Protein 7P18 (pdb70)

Structure (mmCIF, N/CA/C/O backbone):
data_7P18
#
_entry.id   7P18
#
_cell.length_a   130.369
_cell.length_b   130.369
_cell.length_c   139.742
_cell.angle_alpha   90.00
_cell.angle_beta   90.00
_cell.angle_gamma   120.00
#
_symmetry.space_group_name_H-M   'P 31 2 1'
#
loop_
_entity.id
_entity.type
_entity.pdbx_description
1 polymer '3-oxosteroid 1-dehydrogenase'
2 non-polymer 'FLAVIN-ADENINE DINUCLEOTIDE'
3 non-polymer ANDROSTA-1,4-DIENE-3,17-DIONE
4 non-polymer DI(HYDROXYETHYL)ETHER
5 non-polymer GLYCEROL
6 non-polymer 'SODIUM ION'
7 water water
#
loop_
_atom_site.group_PDB
_atom_site.id
_atom_site.type_symbol
_atom_site.label_atom_id
_atom_site.label_alt_id
_atom_site.label_comp_id
_atom_site.label_asym_id
_atom_site.label_entity_id
_atom_site.label_seq_id
_atom_site.pdbx_PDB_ins_code
_atom_site.Cartn_x
_atom_site.Cartn_y
_atom_site.Cartn_z
_atom_site.occupancy
_atom_site.B_iso_or_equiv
_atom_site.auth_seq_id
_atom_site.auth_comp_id
_atom_site.auth_asym_id
_atom_site.auth_atom_id
_atom_site.pdbx_PDB_model_num
ATOM 1 N N . GLU A 1 4 ? 31.444 15.223 44.933 1.00 99.36 4 GLU A N 1
ATOM 2 C CA . GLU A 1 4 ? 32.143 14.935 46.222 1.00 99.10 4 GLU A CA 1
ATOM 3 C C . GLU A 1 4 ? 33.648 14.831 45.977 1.00 92.82 4 GLU A C 1
ATOM 4 O O . GLU A 1 4 ? 34.382 15.701 46.460 1.00 100.98 4 GLU A O 1
ATOM 10 N N . THR A 1 5 ? 34.071 13.818 45.218 1.00 86.06 5 THR A N 1
ATOM 11 C CA . THR A 1 5 ? 35.473 13.309 45.163 1.00 85.03 5 THR A CA 1
ATOM 12 C C . THR A 1 5 ? 36.360 14.314 44.404 1.00 71.25 5 THR A C 1
ATOM 13 O O . THR A 1 5 ? 37.607 14.197 44.429 1.00 76.49 5 THR A O 1
ATOM 17 N N . ASN A 1 6 ? 35.714 15.274 43.746 1.00 60.93 6 ASN A N 1
ATOM 18 C CA . ASN A 1 6 ? 36.336 16.403 43.008 1.00 50.45 6 ASN A CA 1
ATOM 19 C C . ASN A 1 6 ? 35.966 17.736 43.669 1.00 42.39 6 ASN A C 1
ATOM 20 O O . ASN A 1 6 ? 36.012 18.757 43.007 1.00 39.86 6 ASN A O 1
ATOM 25 N N . THR A 1 7 ? 35.585 17.683 44.941 1.00 42.58 7 THR A N 1
ATOM 26 C CA . THR A 1 7 ? 35.226 18.864 45.761 1.00 40.08 7 THR A CA 1
ATOM 27 C C . THR A 1 7 ? 36.172 18.973 46.946 1.00 37.44 7 THR A C 1
ATOM 28 O O . THR A 1 7 ? 36.342 17.971 47.683 1.00 35.89 7 THR A O 1
ATOM 32 N N . TYR A 1 8 ? 36.761 20.160 47.104 1.00 36.78 8 TYR A N 1
ATOM 33 C CA . TYR A 1 8 ? 37.629 20.518 48.250 1.00 35.52 8 T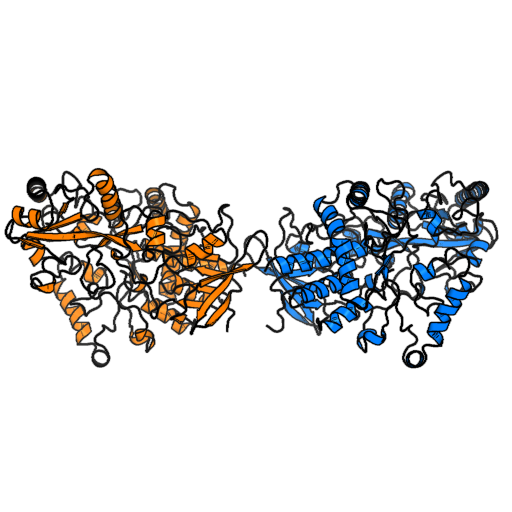YR A CA 1
ATOM 34 C C . TYR A 1 8 ? 37.182 21.885 48.768 1.00 29.83 8 TYR A C 1
ATOM 35 O O . TYR A 1 8 ? 36.513 22.629 48.033 1.00 35.52 8 TYR A O 1
ATOM 44 N N . ASP A 1 9 ? 37.580 22.227 49.990 1.00 32.54 9 ASP A N 1
ATOM 45 C CA . ASP A 1 9 ? 37.397 23.611 50.509 1.00 31.06 9 ASP A CA 1
ATOM 46 C C . ASP A 1 9 ? 38.241 24.556 49.646 1.00 31.12 9 ASP A C 1
ATOM 47 O O . ASP A 1 9 ? 37.702 25.570 49.126 1.00 30.07 9 ASP A O 1
ATOM 52 N N . VAL A 1 10 ? 39.498 24.178 49.433 1.00 28.88 10 VAL A N 1
ATOM 53 C CA . VAL A 1 10 ? 40.505 25.063 48.774 1.00 30.85 10 VAL A CA 1
ATOM 54 C C . VAL A 1 10 ? 41.200 24.285 47.640 1.00 25.65 10 VAL A C 1
ATOM 55 O O . VAL A 1 10 ? 41.726 23.188 47.901 1.00 30.73 10 VAL A O 1
ATOM 59 N N . ILE A 1 11 ? 41.210 24.855 46.439 1.00 25.23 11 ILE A N 1
ATOM 60 C CA . ILE A 1 11 ? 42.090 24.350 45.365 1.00 29.04 11 ILE A CA 1
ATOM 61 C C . ILE A 1 11 ? 43.185 25.389 45.097 1.00 26.08 11 ILE A C 1
ATOM 62 O O . ILE A 1 11 ? 42.864 26.540 44.791 1.00 27.74 11 ILE A O 1
ATOM 67 N N . VAL A 1 12 ? 44.441 24.955 45.192 1.00 25.30 12 VAL A N 1
ATOM 68 C CA . VAL A 1 12 ? 45.646 25.802 44.944 1.00 26.45 12 VAL A CA 1
ATOM 69 C C . VAL A 1 12 ? 46.190 25.444 43.568 1.00 26.06 12 VAL A C 1
ATOM 70 O O . VAL A 1 12 ? 46.508 24.264 43.353 1.00 27.66 12 VAL A O 1
ATOM 74 N N . VAL A 1 13 ? 46.269 26.416 42.684 1.00 25.96 13 VAL A N 1
ATOM 75 C CA . VAL A 1 13 ? 46.852 26.247 41.321 1.00 26.62 13 VAL A CA 1
ATOM 76 C C . VAL A 1 13 ? 48.322 26.651 41.333 1.00 25.69 13 VAL A C 1
ATOM 77 O O . VAL A 1 13 ? 48.631 27.839 41.561 1.00 24.42 13 VAL A O 1
ATOM 81 N N . GLY A 1 14 ? 49.194 25.670 41.063 1.00 25.55 14 GLY A N 1
ATOM 82 C CA . GLY A 1 14 ? 50.647 25.841 41.026 1.00 25.29 14 GLY A CA 1
ATOM 83 C C . GLY A 1 14 ? 51.267 25.152 42.216 1.00 23.88 14 GLY A C 1
ATOM 84 O O . GLY A 1 14 ? 50.588 25.003 43.214 1.00 26.38 14 GLY A O 1
ATOM 85 N N . SER A 1 15 ? 52.529 24.734 42.133 1.00 22.69 15 SER A N 1
ATOM 86 C CA . SER A 1 15 ? 53.283 24.173 43.275 1.00 22.31 15 SER A CA 1
ATOM 87 C C . SER A 1 15 ? 54.591 24.927 43.480 1.00 23.22 15 SER A C 1
ATOM 88 O O . SER A 1 15 ? 55.535 24.303 43.942 1.00 22.82 15 SER A O 1
ATOM 91 N N . GLY A 1 16 ? 54.619 26.258 43.288 1.00 21.48 16 GLY A N 1
ATOM 92 C CA . GLY A 1 16 ? 55.733 27.053 43.821 1.00 21.63 16 GLY A CA 1
ATOM 93 C C . GLY A 1 16 ? 55.656 27.126 45.339 1.00 20.75 16 GLY A C 1
ATOM 94 O O . GLY A 1 16 ? 54.750 26.541 45.920 1.00 23.22 16 GLY A O 1
ATOM 95 N N . ALA A 1 17 ? 56.570 27.830 45.963 1.00 21.37 17 ALA A N 1
ATOM 96 C CA . ALA A 1 17 ? 56.663 27.902 47.438 1.00 23.09 17 ALA A CA 1
ATOM 97 C C . ALA A 1 17 ? 55.394 28.581 47.986 1.00 22.81 17 ALA A C 1
ATOM 98 O O . ALA A 1 17 ? 54.837 28.102 49.008 1.00 22.29 17 ALA A O 1
ATOM 100 N N . GLY A 1 18 ? 54.962 29.678 47.376 1.00 23.04 18 GLY A N 1
ATOM 101 C CA . GLY A 1 18 ? 53.750 30.409 47.829 1.00 22.31 18 GLY A CA 1
ATOM 102 C C . GLY A 1 18 ? 52.549 29.472 47.862 1.00 23.34 18 GLY A C 1
ATOM 103 O O . GLY A 1 18 ? 51.825 29.396 48.886 1.00 21.63 18 GLY A O 1
ATOM 104 N N . ALA A 1 19 ? 52.356 28.716 46.784 1.00 21.44 19 ALA A N 1
ATOM 105 C CA . ALA A 1 19 ? 51.224 27.773 46.636 1.00 22.82 19 ALA A CA 1
ATOM 106 C C . ALA A 1 19 ? 51.295 26.685 47.703 1.00 23.37 19 ALA A C 1
ATOM 107 O O . ALA A 1 19 ? 50.255 26.429 48.329 1.00 25.07 19 ALA A O 1
ATOM 109 N N . MET A 1 20 ? 52.452 26.058 47.907 1.00 22.95 20 MET A N 1
ATOM 110 C CA . MET A 1 20 ? 52.568 24.931 48.846 1.00 25.08 20 MET A CA 1
ATOM 111 C C . MET A 1 20 ? 52.421 25.435 50.294 1.00 26.42 20 MET A C 1
ATOM 112 O O . MET A 1 20 ? 51.776 24.725 51.125 1.00 25.16 20 MET A O 1
ATOM 117 N N . LEU A 1 21 ? 52.978 26.619 50.606 1.00 25.91 21 LEU A N 1
ATOM 118 C CA . LEU A 1 21 ? 52.825 27.262 51.945 1.00 23.03 21 LEU A CA 1
ATOM 119 C C . LEU A 1 21 ? 51.337 27.513 52.208 1.00 23.36 21 LEU A C 1
ATOM 120 O O . LEU A 1 21 ? 50.852 27.120 53.293 1.00 23.82 21 LEU A O 1
ATOM 125 N N . ALA A 1 22 ? 50.626 28.119 51.260 1.00 23.45 22 ALA A N 1
ATOM 126 C CA . ALA A 1 22 ? 49.188 28.418 51.398 1.00 24.31 22 ALA A CA 1
ATOM 127 C C . ALA A 1 22 ? 48.446 27.102 51.663 1.00 28.25 22 ALA A C 1
ATOM 128 O O . ALA A 1 22 ? 47.552 27.080 52.541 1.00 25.93 22 ALA A O 1
ATOM 130 N N . ALA A 1 23 ? 48.805 26.040 50.945 1.00 27.35 23 ALA A N 1
ATOM 131 C CA . ALA A 1 23 ? 48.175 24.706 51.071 1.00 27.94 23 ALA A CA 1
ATOM 132 C C . ALA A 1 23 ? 48.378 24.161 52.493 1.00 26.71 23 ALA A C 1
ATOM 133 O O . ALA A 1 23 ? 47.377 23.689 53.115 1.00 29.52 23 ALA A O 1
ATOM 135 N N . ALA A 1 24 ? 49.584 24.205 53.015 1.00 24.72 24 ALA A N 1
ATOM 136 C CA . ALA A 1 24 ? 49.903 23.671 54.354 1.00 28.53 24 ALA A CA 1
ATOM 137 C C . ALA A 1 24 ? 49.136 24.491 55.399 1.00 31.21 24 ALA A C 1
ATOM 138 O O . ALA A 1 24 ? 48.577 23.904 56.369 1.00 28.51 24 ALA A O 1
ATOM 140 N N . ARG A 1 25 ? 49.102 25.803 55.213 1.00 28.05 25 ARG A N 1
ATOM 141 C CA . ARG A 1 25 ? 48.480 26.715 56.201 1.00 27.82 25 ARG A CA 1
ATOM 142 C C . ARG A 1 25 ? 46.970 26.478 56.192 1.00 28.32 25 ARG A C 1
ATOM 143 O O . ARG A 1 25 ? 46.390 26.412 57.288 1.00 28.22 25 ARG A O 1
ATOM 151 N N . ALA A 1 26 ? 46.352 26.402 55.017 1.00 27.26 26 ALA A N 1
ATOM 152 C CA . ALA A 1 26 ? 44.892 26.191 54.874 1.00 26.48 26 ALA A CA 1
ATOM 153 C C . ALA A 1 26 ? 44.544 24.858 55.550 1.00 34.00 26 ALA A C 1
ATOM 154 O O . ALA A 1 26 ? 43.587 24.809 56.347 1.00 29.40 26 ALA A O 1
ATOM 156 N N . HIS A 1 27 ? 45.348 23.825 55.305 1.00 29.39 27 HIS A N 1
ATOM 157 C CA . HIS A 1 27 ? 45.170 22.513 55.955 1.00 31.16 27 HIS A CA 1
ATOM 158 C C . HIS A 1 27 ? 45.214 22.685 57.477 1.00 33.02 27 HIS A C 1
ATOM 159 O O . HIS A 1 27 ? 44.273 22.193 58.159 1.00 36.73 27 HIS A O 1
ATOM 166 N N . ASP A 1 28 ? 46.228 23.374 58.001 1.00 30.02 28 ASP A N 1
ATOM 167 C CA . ASP A 1 28 ? 46.440 23.493 59.471 1.00 30.86 28 ASP A CA 1
ATOM 168 C C . ASP A 1 28 ? 45.294 24.268 60.102 1.00 32.84 28 ASP A C 1
ATOM 169 O O . ASP A 1 28 ? 45.118 24.083 61.301 1.00 35.00 28 ASP A O 1
ATOM 174 N N . LEU A 1 29 ? 44.522 25.036 59.317 1.00 30.76 29 LEU A N 1
ATOM 175 C CA . LEU A 1 29 ? 43.346 25.811 59.793 1.00 31.91 29 LEU A CA 1
ATOM 176 C C . LEU A 1 29 ? 42.051 25.013 59.592 1.00 34.48 29 LEU A C 1
ATOM 177 O O . LEU A 1 29 ? 40.990 25.580 59.840 1.00 35.14 29 LEU A O 1
ATOM 182 N N . GLY A 1 30 ? 42.142 23.753 59.156 1.00 35.53 30 GLY A N 1
ATOM 183 C CA . GLY A 1 30 ? 41.019 22.794 59.147 1.00 38.60 30 GLY A CA 1
ATOM 184 C C . GLY A 1 30 ? 40.330 22.708 57.798 1.00 42.96 30 GLY A C 1
ATOM 185 O O . GLY A 1 30 ? 39.231 22.153 57.756 1.00 36.68 30 GLY A O 1
ATOM 186 N N . LEU A 1 31 ? 40.929 23.240 56.722 1.00 35.33 31 LEU A N 1
ATOM 187 C CA . LEU A 1 31 ? 40.324 23.188 55.371 1.00 36.88 31 LEU A CA 1
ATOM 188 C C . LEU A 1 31 ? 40.904 21.998 54.608 1.00 35.05 31 LEU A C 1
ATOM 189 O O . LEU A 1 31 ? 42.135 21.740 54.732 1.00 31.73 31 LEU A O 1
ATOM 194 N N . SER A 1 32 ? 40.060 21.372 53.786 1.00 31.94 32 SER A N 1
ATOM 195 C CA . SER A 1 32 ? 40.455 20.344 52.794 1.00 33.89 32 SER A CA 1
ATOM 196 C C . SER A 1 32 ? 41.098 21.065 51.598 1.00 30.83 32 SER A C 1
ATOM 197 O O . SER A 1 32 ? 40.509 22.041 51.080 1.00 34.71 32 SER A O 1
ATOM 200 N N . VAL A 1 33 ? 42.276 20.596 51.202 1.00 29.06 33 VAL A N 1
ATOM 201 C CA . VAL A 1 33 ? 43.109 21.249 50.154 1.00 31.50 33 VAL A CA 1
ATOM 202 C C . VAL A 1 33 ? 43.449 20.247 49.046 1.00 29.35 33 VAL A C 1
ATOM 203 O O . VAL A 1 33 ? 43.805 19.102 49.374 1.00 28.42 33 VAL A O 1
ATOM 207 N N . LEU A 1 34 ? 43.396 20.713 47.798 1.00 29.24 34 LEU A N 1
ATOM 208 C CA . LEU A 1 34 ? 44.079 20.062 46.649 1.00 33.74 34 LEU A CA 1
ATOM 209 C C . LEU A 1 34 ? 45.057 21.053 46.010 1.00 29.68 34 LEU A C 1
ATOM 210 O O . LEU A 1 34 ? 44.663 22.219 45.780 1.00 29.49 34 LEU A O 1
ATOM 215 N N . VAL A 1 35 ? 46.262 20.583 45.690 1.00 27.18 35 VAL A N 1
ATOM 216 C CA . VAL A 1 35 ? 47.238 21.340 44.847 1.00 26.24 35 VAL A CA 1
ATOM 217 C C . VAL A 1 35 ? 47.288 20.708 43.449 1.00 26.82 35 VAL A C 1
ATOM 218 O O . VAL A 1 35 ? 47.445 19.481 43.384 1.00 30.47 35 VAL A O 1
ATOM 222 N N . VAL A 1 36 ? 47.147 21.503 42.396 1.00 23.29 36 VAL A N 1
ATOM 223 C CA . VAL A 1 36 ? 47.332 21.038 40.985 1.00 27.67 36 VAL A CA 1
ATOM 224 C C . VAL A 1 36 ? 48.572 21.720 40.375 1.00 28.80 36 VAL A C 1
ATOM 225 O O . VAL A 1 36 ? 48.673 22.975 40.480 1.00 28.34 36 VAL A O 1
ATOM 229 N N . GLU A 1 37 ? 49.444 20.923 39.740 1.00 26.37 37 GLU A N 1
ATOM 230 C CA . GLU A 1 37 ? 50.716 21.353 39.095 1.00 26.11 37 GLU A CA 1
ATOM 231 C C . GLU A 1 37 ? 50.691 20.946 37.606 1.00 26.79 37 GLU A C 1
ATOM 232 O O . GLU A 1 37 ? 50.395 19.758 37.327 1.00 24.87 37 GLU A O 1
ATOM 238 N N . LYS A 1 38 ? 50.933 21.911 36.717 1.00 25.77 38 LYS A N 1
ATOM 239 C CA . LYS A 1 38 ? 50.943 21.773 35.236 1.00 27.02 38 LYS A CA 1
ATOM 240 C C . LYS A 1 38 ? 52.000 20.736 34.842 1.00 29.42 38 LYS A C 1
ATOM 241 O O . LYS A 1 38 ? 51.667 19.881 34.016 1.00 25.27 38 LYS A O 1
ATOM 247 N N . SER A 1 39 ? 53.185 20.782 35.453 1.00 26.24 39 SER A N 1
ATOM 248 C CA . SER A 1 39 ? 54.394 20.095 34.937 1.00 27.74 39 SER A CA 1
ATOM 249 C C . SER A 1 39 ? 54.541 18.747 35.634 1.00 26.17 39 SER A C 1
ATOM 250 O O . SER A 1 39 ? 53.725 18.407 36.509 1.00 28.51 39 SER A O 1
ATOM 253 N N . ASP A 1 40 ? 55.594 18.027 35.264 1.00 28.12 40 ASP A N 1
ATOM 254 C CA . ASP A 1 40 ? 55.956 16.685 35.787 1.00 29.37 40 ASP A CA 1
ATOM 255 C C . ASP A 1 40 ? 56.711 16.838 37.103 1.00 27.70 40 ASP A C 1
ATOM 256 O O . ASP A 1 40 ? 56.997 15.808 37.714 1.00 30.46 40 ASP A O 1
ATOM 261 N N . LYS A 1 41 ? 57.020 18.077 37.536 1.00 28.42 41 LYS A N 1
ATOM 262 C CA . LYS A 1 41 ? 57.816 18.319 38.774 1.00 25.55 41 LYS A CA 1
ATOM 263 C C . LYS A 1 41 ? 57.077 19.343 39.660 1.00 23.57 41 LYS A C 1
ATOM 264 O O . LYS A 1 41 ? 56.391 20.193 39.097 1.00 23.64 41 LYS A O 1
ATOM 270 N N . TYR A 1 42 ? 57.231 19.263 40.983 1.00 25.58 42 TYR A N 1
ATOM 271 C CA . TYR A 1 42 ? 56.729 20.302 41.931 1.00 25.70 42 TYR A CA 1
ATOM 272 C C . TYR A 1 42 ? 57.859 21.303 42.220 1.00 25.27 42 TYR A C 1
ATOM 273 O O . TYR A 1 42 ? 59.054 20.935 42.116 1.00 25.38 42 TYR A O 1
ATOM 282 N N . GLY A 1 43 ? 57.491 22.541 42.565 1.00 24.60 43 GLY A N 1
ATOM 283 C CA . GLY A 1 43 ? 58.452 23.536 43.081 1.00 25.02 43 GLY A CA 1
ATOM 284 C C . GLY A 1 43 ? 58.642 24.721 42.171 1.00 25.18 43 GLY A C 1
ATOM 285 O O . GLY A 1 43 ? 58.913 25.801 42.708 1.00 25.62 43 GLY A O 1
ATOM 286 N N . GLY A 1 44 ? 58.480 24.569 40.849 1.00 24.96 44 GLY A N 1
ATOM 287 C CA . GLY A 1 44 ? 58.560 25.699 39.896 1.00 24.58 44 GLY A CA 1
ATOM 288 C C . GLY A 1 44 ? 59.854 26.489 40.011 1.00 23.59 44 GLY A C 1
ATOM 289 O O . GLY A 1 44 ? 60.881 25.904 40.406 1.00 24.74 44 GLY A O 1
ATOM 290 N N . THR A 1 45 ? 59.824 27.787 39.700 1.00 22.39 45 THR A N 1
ATOM 291 C CA . THR A 1 45 ? 61.030 28.665 39.794 1.00 23.50 45 THR A CA 1
ATOM 292 C C . THR A 1 45 ? 61.517 28.658 41.239 1.00 23.86 45 THR A C 1
ATOM 293 O O . THR A 1 45 ? 62.727 28.764 41.468 1.00 21.90 45 THR A O 1
ATOM 297 N N . SER A 1 46 ? 60.586 28.523 42.190 1.00 23.80 46 SER A N 1
ATOM 298 C CA . SER A 1 46 ? 60.913 28.570 43.631 1.00 22.23 46 SER A CA 1
ATOM 299 C C . SER A 1 46 ? 62.020 27.535 43.899 1.00 21.89 46 SER A C 1
ATOM 300 O O . SER A 1 46 ? 63.011 27.840 44.599 1.00 23.78 46 SER A O 1
ATOM 303 N N . ALA A 1 47 ? 61.866 26.344 43.330 1.00 22.01 47 ALA A N 1
ATOM 304 C CA . ALA A 1 47 ? 62.770 25.196 43.571 1.00 23.74 47 ALA A CA 1
ATOM 305 C C . ALA A 1 47 ? 64.190 25.482 43.067 1.00 25.69 47 ALA A C 1
ATOM 306 O O . ALA A 1 47 ? 65.134 24.927 43.661 1.00 27.80 47 ALA A O 1
ATOM 308 N N . VAL A 1 48 ? 64.346 26.288 42.010 1.00 24.80 48 VAL A N 1
ATOM 309 C CA . VAL A 1 48 ? 65.667 26.567 41.381 1.00 24.41 48 VAL A CA 1
ATOM 310 C C . VAL A 1 48 ? 66.219 27.909 41.868 1.00 24.93 48 VAL A C 1
ATOM 311 O O . VAL A 1 48 ? 67.214 28.377 41.321 1.00 24.53 48 VAL A O 1
ATOM 315 N N . SER A 1 49 ? 65.611 28.492 42.908 1.00 24.59 49 SER A N 1
ATOM 316 C CA . SER A 1 49 ? 65.928 29.839 43.411 1.00 22.49 49 SER A CA 1
ATOM 317 C C . SER A 1 49 ? 66.936 29.750 44.545 1.00 22.33 49 SER A C 1
ATOM 318 O O . SER A 1 49 ? 67.309 28.630 44.915 1.00 23.95 49 SER A O 1
ATOM 321 N N . GLY A 1 50 ? 67.295 30.891 45.120 1.00 21.46 50 GLY A N 1
ATOM 322 C CA . GLY A 1 50 ? 68.095 30.958 46.354 1.00 20.90 50 GLY A CA 1
ATOM 323 C C . GLY A 1 50 ? 67.314 30.611 47.592 1.00 21.98 50 GLY A C 1
ATOM 324 O O . GLY A 1 50 ? 67.946 30.426 48.651 1.00 23.83 50 GLY A O 1
ATOM 325 N N . GLY A 1 51 ? 65.983 30.561 47.498 1.00 22.55 51 GLY A N 1
ATOM 326 C CA . GLY A 1 51 ? 65.108 30.211 48.614 1.00 21.79 51 GLY A CA 1
ATOM 327 C C . GLY A 1 51 ? 65.082 31.303 49.673 1.00 20.26 51 GLY A C 1
ATOM 328 O O . GLY A 1 51 ? 64.511 31.051 50.743 1.00 23.79 51 GLY A O 1
ATOM 329 N N . ALA A 1 52 ? 65.640 32.480 49.397 1.00 22.11 52 ALA A N 1
ATOM 330 C CA . ALA A 1 52 ? 65.701 33.588 50.364 1.00 21.25 52 ALA A CA 1
ATOM 331 C C . ALA A 1 52 ? 64.336 34.258 50.464 1.00 22.02 52 ALA A C 1
ATOM 332 O O . ALA A 1 52 ? 63.647 34.367 49.432 1.00 21.58 52 ALA A O 1
ATOM 334 N N . VAL A 1 53 ? 63.980 34.713 51.667 1.00 21.09 53 VAL A N 1
ATOM 335 C CA . VAL A 1 53 ? 62.745 35.516 51.931 1.00 22.00 53 VAL A CA 1
ATOM 336 C C . VAL A 1 53 ? 63.150 36.765 52.710 1.00 20.61 53 VAL A C 1
ATOM 337 O O . VAL A 1 53 ? 64.021 36.692 53.599 1.00 22.12 53 VAL A O 1
ATOM 341 N N . TRP A 1 54 ? 62.575 37.914 52.332 1.00 20.25 54 TRP A N 1
ATOM 342 C CA . TRP A 1 54 ? 62.942 39.219 52.912 1.00 19.92 54 TRP A CA 1
ATOM 343 C C . TRP A 1 54 ? 61.917 39.554 54.002 1.00 19.79 54 TRP A C 1
ATOM 344 O O . TRP A 1 54 ? 60.779 39.893 53.677 1.00 20.22 54 TRP A O 1
ATOM 355 N N . ILE A 1 55 ? 62.324 39.377 55.254 1.00 20.15 55 ILE A N 1
ATOM 356 C CA . ILE A 1 55 ? 61.404 39.390 56.423 1.00 21.40 55 ILE A CA 1
ATOM 357 C C . ILE A 1 55 ? 61.888 40.478 57.369 1.00 21.84 55 ILE A C 1
ATOM 358 O O . ILE A 1 55 ? 62.667 40.244 58.295 1.00 21.33 55 ILE A O 1
ATOM 363 N N . PRO A 1 56 ? 61.379 41.708 57.216 1.00 22.08 56 PRO A N 1
ATOM 364 C CA . PRO A 1 56 ? 61.773 42.766 58.139 1.00 20.88 56 PRO A CA 1
ATOM 365 C C . PRO A 1 56 ? 61.305 42.353 59.547 1.00 21.40 56 PRO A C 1
ATOM 366 O O . PRO A 1 56 ? 60.256 41.781 59.683 1.00 19.95 56 PRO A O 1
ATOM 370 N N . ASN A 1 57 ? 62.113 42.722 60.534 1.00 24.75 57 ASN A N 1
ATOM 371 C CA . ASN A 1 57 ? 61.761 42.645 61.972 1.00 24.65 57 ASN A CA 1
ATOM 372 C C . ASN A 1 57 ? 61.502 41.187 62.345 1.00 23.25 57 ASN A C 1
ATOM 373 O O . ASN A 1 57 ? 60.632 40.920 63.248 1.00 23.22 57 ASN A O 1
ATOM 378 N N . ASN A 1 58 ? 62.173 40.235 61.686 1.00 23.30 58 ASN A N 1
ATOM 379 C CA . ASN A 1 58 ? 62.016 38.808 62.088 1.00 21.89 58 ASN A CA 1
ATOM 380 C C . ASN A 1 58 ? 62.656 38.652 63.485 1.00 22.54 58 ASN A C 1
ATOM 381 O O . ASN A 1 58 ? 63.599 39.432 63.844 1.00 19.99 58 ASN A O 1
ATOM 386 N N A SER A 1 59 ? 62.204 37.610 64.201 0.59 25.08 59 SER A N 1
ATOM 387 N N B SER A 1 59 ? 62.238 37.678 64.285 0.41 24.09 59 SER A N 1
ATOM 388 C CA A SER A 1 59 ? 62.524 37.314 65.623 0.59 27.85 59 SER A CA 1
ATOM 389 C CA B SER A 1 59 ? 62.698 37.647 65.700 0.41 25.18 59 SER A CA 1
ATOM 390 C C A SER A 1 59 ? 63.995 36.929 65.816 0.59 26.94 59 SER A C 1
ATOM 391 C C B SER A 1 59 ? 64.014 36.882 65.847 0.41 25.09 59 SER A C 1
ATOM 392 O O A SER A 1 59 ? 64.437 36.871 66.974 0.59 30.66 59 SER A O 1
ATOM 393 O O B SER A 1 59 ? 64.389 36.571 67.000 0.41 25.27 59 SER A O 1
ATOM 398 N N . GLN A 1 60 ? 64.724 36.595 64.746 1.00 23.34 60 GLN A N 1
ATOM 399 C CA . GLN A 1 60 ? 66.071 35.989 64.803 1.00 24.45 60 GLN A CA 1
ATOM 400 C C . GLN A 1 60 ? 67.138 37.029 64.507 1.00 21.21 60 GLN A C 1
ATOM 401 O O . GLN A 1 60 ? 68.338 36.695 64.493 1.00 22.08 60 GLN A O 1
ATOM 407 N N . MET A 1 61 ? 66.762 38.288 64.290 1.00 22.64 61 MET A N 1
ATOM 408 C CA . MET A 1 61 ? 67.750 39.314 63.923 1.00 21.36 61 MET A CA 1
ATOM 409 C C . MET A 1 61 ? 68.744 39.592 65.072 1.00 23.23 61 MET A C 1
ATOM 410 O O . MET A 1 61 ? 68.314 39.647 66.228 1.00 26.72 61 MET A O 1
ATOM 415 N N . GLN A 1 62 ? 69.997 39.827 64.747 1.00 21.75 62 GLN A N 1
ATOM 416 C CA . GLN A 1 62 ? 71.069 40.213 65.710 1.00 24.87 62 GLN A CA 1
ATOM 417 C C . GLN A 1 62 ? 71.136 41.730 65.892 1.00 25.22 62 GLN A C 1
ATOM 418 O O . GLN A 1 62 ? 71.802 42.171 66.830 1.00 25.78 62 GLN A O 1
ATOM 424 N N . ILE A 1 63 ? 70.456 42.507 65.043 1.00 23.40 63 ILE A N 1
ATOM 425 C CA . ILE A 1 63 ? 70.393 43.980 65.153 1.00 23.60 63 ILE A CA 1
ATOM 426 C C . ILE A 1 63 ? 68.935 44.400 65.340 1.00 22.75 63 ILE A C 1
ATOM 427 O O . ILE A 1 63 ? 67.998 43.613 65.067 1.00 22.10 63 ILE A O 1
ATOM 432 N N . LYS A 1 64 ? 68.720 45.636 65.757 1.00 23.15 64 LYS A N 1
ATOM 433 C CA . LYS A 1 64 ? 67.335 46.063 66.051 1.00 24.56 64 LYS A CA 1
ATOM 434 C C . LYS A 1 64 ? 66.659 46.528 64.756 1.00 25.44 64 LYS A C 1
ATOM 435 O O . LYS A 1 64 ? 67.295 47.153 63.899 1.00 26.08 64 LYS A O 1
ATOM 441 N N . ASP A 1 65 ? 65.373 46.236 64.676 1.00 22.67 65 ASP A N 1
ATOM 442 C CA . ASP A 1 65 ? 64.493 46.590 63.541 1.00 24.10 65 ASP A CA 1
ATOM 443 C C . ASP A 1 65 ? 63.112 46.907 64.111 1.00 25.76 65 ASP A C 1
ATOM 444 O O . ASP A 1 65 ? 62.883 46.742 65.343 1.00 23.18 65 ASP A O 1
ATOM 449 N N . SER A 1 66 ? 62.218 47.384 63.272 1.00 24.58 66 SER A N 1
ATOM 450 C CA . SER A 1 66 ? 60.863 47.761 63.709 1.00 26.46 66 SER A CA 1
ATOM 451 C C . SER A 1 66 ? 59.942 47.825 62.516 1.00 27.70 66 SER A C 1
ATOM 452 O O . SER A 1 66 ? 60.410 48.107 61.398 1.00 24.68 66 SER A O 1
ATOM 455 N N . PHE A 1 67 ? 58.674 47.619 62.809 1.00 27.37 67 PHE A N 1
ATOM 456 C CA . PHE A 1 67 ? 57.561 47.769 61.859 1.00 28.23 67 PHE A CA 1
ATOM 457 C C . PHE A 1 67 ? 57.657 49.149 61.195 1.00 25.23 67 PHE A C 1
ATOM 458 O O . PHE A 1 67 ? 57.553 49.255 59.945 1.00 23.41 67 PHE A O 1
ATOM 466 N N . ASP A 1 68 ? 57.815 50.206 61.976 1.00 24.80 68 ASP A N 1
ATOM 467 C CA . ASP A 1 68 ? 57.764 51.579 61.393 1.00 24.54 68 ASP A CA 1
ATOM 468 C C . ASP A 1 68 ? 58.976 51.839 60.475 1.00 24.48 68 ASP A C 1
ATOM 469 O O . ASP A 1 68 ? 58.804 52.498 59.430 1.00 22.15 68 ASP A O 1
ATOM 474 N N . GLU A 1 69 ? 60.170 51.368 60.824 1.00 23.39 69 GLU A N 1
ATOM 475 C CA . GLU A 1 69 ? 61.349 51.525 59.925 1.00 22.59 69 GLU A CA 1
ATOM 476 C C . GLU A 1 69 ? 61.098 50.774 58.594 1.00 19.78 69 GLU A C 1
ATOM 477 O O . GLU A 1 69 ? 61.421 51.344 57.515 1.00 20.48 69 GLU A O 1
ATOM 483 N N . ALA A 1 70 ? 60.578 49.546 58.662 1.00 21.22 70 ALA A N 1
ATOM 484 C CA . ALA A 1 70 ? 60.295 48.692 57.497 1.00 22.48 70 ALA A CA 1
ATOM 485 C C . ALA A 1 70 ? 59.223 49.359 56.630 1.00 22.83 70 ALA A C 1
ATOM 486 O O . ALA A 1 70 ? 59.322 49.293 55.378 1.00 20.63 70 ALA A O 1
ATOM 488 N N . LEU A 1 71 ? 58.240 49.998 57.243 1.00 21.12 71 LEU A N 1
ATOM 489 C CA . LEU A 1 71 ? 57.180 50.700 56.473 1.00 22.19 71 LEU A CA 1
ATOM 490 C C . LEU A 1 71 ? 57.795 51.922 55.789 1.00 20.71 71 LEU A C 1
ATOM 491 O O . LEU A 1 71 ? 57.474 52.169 54.614 1.00 24.16 71 LEU A O 1
ATOM 496 N N . THR A 1 72 ? 58.657 52.682 56.467 1.00 21.24 72 THR A N 1
ATOM 497 C CA . THR A 1 72 ? 59.358 53.833 55.869 1.00 20.26 72 THR A CA 1
ATOM 498 C C . THR A 1 72 ? 60.091 53.382 54.597 1.00 21.28 72 THR A C 1
ATOM 499 O O . THR A 1 72 ? 59.947 54.006 53.536 1.00 21.00 72 THR A O 1
ATOM 503 N N . TYR A 1 73 ? 60.867 52.324 54.722 1.00 20.45 73 TYR A N 1
ATOM 504 C CA . TYR A 1 73 ? 61.631 51.718 53.607 1.00 18.48 73 TYR A CA 1
ATOM 505 C C . TYR A 1 73 ? 60.687 51.296 52.470 1.00 18.84 73 TYR A C 1
ATOM 506 O O . TYR A 1 73 ? 60.978 51.678 51.330 1.00 19.60 73 TYR A O 1
ATOM 515 N N . LEU A 1 74 ? 59.630 50.536 52.745 1.00 19.15 74 LEU A N 1
ATOM 516 C CA . LEU A 1 74 ? 58.703 50.073 51.674 1.00 19.73 74 LEU A CA 1
ATOM 517 C C . LEU A 1 74 ? 57.959 51.254 51.037 1.00 21.21 74 LEU A C 1
ATOM 518 O O . LEU A 1 74 ? 57.752 51.239 49.820 1.00 22.00 74 LEU A O 1
ATOM 523 N N . LYS A 1 75 ? 57.553 52.273 51.801 1.00 20.31 75 LYS A N 1
ATOM 524 C CA . LYS A 1 75 ? 56.864 53.440 51.204 1.00 21.53 75 LYS A CA 1
ATOM 525 C C . LYS A 1 75 ? 57.859 54.168 50.300 1.00 21.69 75 LYS A C 1
ATOM 526 O O . LYS A 1 75 ? 57.500 54.552 49.198 1.00 22.98 75 LYS A O 1
ATOM 532 N N . ALA A 1 76 ? 59.091 54.323 50.725 1.00 19.39 76 ALA A N 1
ATOM 533 C CA . ALA A 1 76 ? 60.138 54.971 49.915 1.00 21.77 76 ALA A CA 1
ATOM 534 C C . ALA A 1 76 ? 60.374 54.142 48.651 1.00 21.86 76 ALA A C 1
ATOM 535 O O . ALA A 1 76 ? 60.495 54.738 47.574 1.00 24.14 76 ALA A O 1
ATOM 537 N N . ALA A 1 77 ? 60.400 52.816 48.751 1.00 23.95 77 ALA A N 1
ATOM 538 C CA . ALA A 1 77 ? 60.798 51.962 47.611 1.00 21.91 77 ALA A CA 1
ATOM 539 C C . ALA A 1 77 ? 59.640 51.850 46.622 1.00 21.04 77 ALA A C 1
ATOM 540 O O . ALA A 1 77 ? 59.916 51.764 45.404 1.00 21.78 77 ALA A O 1
ATOM 542 N N . THR A 1 78 ? 58.388 51.878 47.081 1.00 21.39 78 THR A N 1
ATOM 543 C CA . THR A 1 78 ? 57.212 51.564 46.221 1.00 21.67 78 THR A CA 1
ATOM 544 C C . THR A 1 78 ? 56.549 52.806 45.628 1.00 21.16 78 THR A C 1
ATOM 545 O O . THR A 1 78 ? 55.675 52.615 44.732 1.00 24.16 78 THR A O 1
ATOM 549 N N . GLN A 1 79 ? 56.859 53.979 46.149 1.00 22.76 79 GLN A N 1
ATOM 550 C CA . GLN A 1 79 ? 56.551 55.300 45.528 1.00 26.53 79 GLN A CA 1
ATOM 551 C C . GLN A 1 79 ? 55.046 55.403 45.218 1.00 24.55 79 GLN A C 1
ATOM 552 O O . GLN A 1 79 ? 54.700 55.897 44.143 1.00 23.38 79 GLN A O 1
ATOM 558 N N . GLY A 1 80 ? 54.187 54.947 46.117 1.00 24.08 80 GLY A N 1
ATOM 559 C CA . GLY A 1 80 ? 52.729 55.148 46.014 1.00 25.06 80 GLY A CA 1
ATOM 560 C C . GLY A 1 80 ? 52.070 54.246 44.988 1.00 25.75 80 GLY A C 1
ATOM 561 O O . GLY A 1 80 ? 50.859 54.438 44.741 1.00 24.38 80 GLY A O 1
ATOM 562 N N . LEU A 1 81 ? 52.791 53.277 44.405 1.00 23.21 81 LEU A N 1
ATOM 563 C CA . LEU A 1 81 ? 52.226 52.377 43.368 1.00 23.65 81 LEU A CA 1
ATOM 564 C C . LEU A 1 81 ? 51.392 51.281 44.009 1.00 22.05 81 LEU A C 1
ATOM 565 O O . LEU A 1 81 ? 50.643 50.563 43.291 1.00 22.97 81 LEU A O 1
ATOM 570 N N . VAL A 1 82 ? 51.558 51.070 45.318 1.00 22.03 82 VAL A N 1
ATOM 571 C CA . VAL A 1 82 ? 50.933 49.932 46.025 1.00 20.93 82 VAL A CA 1
ATOM 572 C C . VAL A 1 82 ? 50.071 50.489 47.169 1.00 19.64 82 VAL A C 1
ATOM 573 O O . VAL A 1 82 ? 50.574 51.335 47.947 1.00 20.60 82 VAL A O 1
ATOM 577 N N . ALA A 1 83 ? 48.872 49.967 47.329 1.00 22.13 83 ALA A N 1
ATOM 578 C CA . ALA A 1 83 ? 47.958 50.342 48.437 1.00 22.66 83 ALA A CA 1
ATOM 579 C C . ALA A 1 83 ? 48.706 50.194 49.767 1.00 23.42 83 ALA A C 1
ATOM 580 O O . ALA A 1 83 ? 49.298 49.144 50.037 1.00 20.38 83 ALA A O 1
ATOM 582 N N . GLU A 1 84 ? 48.680 51.218 50.609 1.00 23.48 84 GLU A N 1
ATOM 583 C CA . GLU A 1 84 ? 49.461 51.156 51.866 1.00 23.03 84 GLU A CA 1
ATOM 584 C C . GLU A 1 84 ? 49.028 49.955 52.710 1.00 21.97 84 GLU A C 1
ATOM 585 O O . GLU A 1 84 ? 49.886 49.363 53.400 1.00 21.01 84 GLU A O 1
ATOM 591 N N . ASP A 1 85 ? 47.749 49.585 52.713 1.00 22.51 85 ASP A N 1
ATOM 592 C CA . ASP A 1 85 ? 47.270 48.482 53.580 1.00 24.20 85 ASP A CA 1
ATOM 593 C C . ASP A 1 85 ? 47.931 47.162 53.161 1.00 22.57 85 ASP A C 1
ATOM 594 O O . ASP A 1 85 ? 48.057 46.273 54.012 1.00 23.07 85 ASP A O 1
ATOM 599 N N . ARG A 1 86 ? 48.326 47.008 51.905 1.00 21.65 86 ARG A N 1
ATOM 600 C CA . ARG A 1 86 ? 49.079 45.804 51.477 1.00 20.87 86 ARG A CA 1
ATOM 601 C C . ARG A 1 86 ? 50.492 45.834 52.068 1.00 20.19 86 ARG A C 1
ATOM 602 O O . ARG A 1 86 ? 50.996 44.779 52.398 1.00 21.88 86 ARG A O 1
ATOM 610 N N . LEU A 1 87 ? 51.151 46.982 52.103 1.00 20.22 87 LEU A N 1
ATOM 611 C CA . LEU A 1 87 ? 52.477 47.119 52.754 1.00 21.52 87 LEU A CA 1
ATOM 612 C C . LEU A 1 87 ? 52.353 46.804 54.251 1.00 22.26 87 LEU A C 1
ATOM 613 O O . LEU A 1 87 ? 53.216 46.050 54.775 1.00 20.78 87 LEU A O 1
ATOM 618 N N . LEU A 1 88 ? 51.331 47.355 54.921 1.00 21.51 88 LEU A N 1
ATOM 619 C CA . LEU A 1 88 ? 51.119 47.070 56.369 1.00 21.12 88 LEU A CA 1
ATOM 620 C C . LEU A 1 88 ? 50.923 45.571 56.554 1.00 22.09 88 LEU A C 1
ATOM 621 O O . LEU A 1 88 ? 51.506 44.992 57.468 1.00 21.61 88 LEU A O 1
ATOM 626 N N . ALA A 1 89 ? 50.098 44.966 55.707 1.00 22.23 89 ALA A N 1
ATOM 627 C CA . ALA A 1 89 ? 49.760 43.530 55.801 1.00 20.75 89 ALA A CA 1
ATOM 628 C C . ALA A 1 89 ? 51.023 42.676 55.609 1.00 21.37 89 ALA A C 1
ATOM 629 O O . ALA A 1 89 ? 51.210 41.660 56.332 1.00 20.41 89 ALA A O 1
ATOM 631 N N . TYR A 1 90 ? 51.883 43.057 54.665 1.00 22.08 90 TYR A N 1
ATOM 632 C CA . TYR A 1 90 ? 53.143 42.302 54.404 1.00 21.32 90 TYR A CA 1
ATOM 633 C C . TYR A 1 90 ? 54.007 42.316 55.673 1.00 23.48 90 TYR A C 1
ATOM 634 O O . TYR A 1 90 ? 54.533 41.282 56.105 1.00 20.84 90 TYR A O 1
ATOM 643 N N . LEU A 1 91 ? 54.180 43.482 56.273 1.00 20.85 91 LEU A N 1
ATOM 644 C CA . LEU A 1 91 ? 55.059 43.645 57.451 1.00 22.28 91 LEU A CA 1
ATOM 645 C C . LEU A 1 91 ? 54.451 42.954 58.669 1.00 22.16 91 LEU A C 1
ATOM 646 O O . LEU A 1 91 ? 55.218 42.360 59.460 1.00 23.57 91 LEU A O 1
ATOM 651 N N . GLU A 1 92 ? 53.128 42.980 58.800 1.00 21.84 92 GLU A N 1
ATOM 652 C CA . GLU A 1 92 ? 52.427 42.240 59.865 1.00 21.95 92 GLU A CA 1
ATOM 653 C C . GLU A 1 92 ? 52.680 40.739 59.730 1.00 22.92 92 GLU A C 1
ATOM 654 O O . GLU A 1 92 ? 53.043 40.109 60.725 1.00 23.10 92 GLU A O 1
ATOM 660 N N . SER A 1 93 ? 52.480 40.172 58.535 1.00 20.25 93 SER A N 1
ATOM 661 C CA . SER A 1 93 ? 52.347 38.709 58.348 1.00 22.52 93 SER A CA 1
ATOM 662 C C . SER A 1 93 ? 53.676 38.028 58.010 1.00 21.48 93 SER A C 1
ATOM 663 O O . SER A 1 93 ? 53.795 36.863 58.340 1.00 22.23 93 SER A O 1
ATOM 666 N N . ALA A 1 94 ? 54.630 38.715 57.407 1.00 21.72 94 ALA A N 1
ATOM 667 C CA . ALA A 1 94 ? 55.894 38.070 56.964 1.00 22.09 94 ALA A CA 1
ATOM 668 C C . ALA A 1 94 ? 56.606 37.391 58.146 1.00 23.47 94 ALA A C 1
ATOM 669 O O . ALA A 1 94 ? 56.952 36.210 58.076 1.00 19.88 94 ALA A O 1
ATOM 671 N N . PRO A 1 95 ? 56.817 38.058 59.307 1.00 24.00 95 PRO A N 1
ATOM 672 C CA . PRO A 1 95 ? 57.424 37.372 60.450 1.00 22.73 95 PRO A CA 1
ATOM 673 C C . PRO A 1 95 ? 56.581 36.205 60.987 1.00 23.50 95 PRO A C 1
ATOM 674 O O . PRO A 1 95 ? 57.154 35.185 61.454 1.00 25.41 95 PRO A O 1
ATOM 678 N N . GLN A 1 96 ? 55.266 36.349 60.929 1.00 20.84 96 GLN A N 1
ATOM 679 C CA . GLN A 1 96 ? 54.335 35.308 61.424 1.00 23.02 96 GLN A CA 1
ATOM 680 C C . GLN A 1 96 ? 54.421 34.073 60.524 1.00 25.86 96 GLN A C 1
ATOM 681 O O . GLN A 1 96 ? 54.418 32.939 61.066 1.00 22.25 96 GLN A O 1
ATOM 687 N N . MET A 1 97 ? 54.566 34.293 59.219 1.00 23.51 97 MET A N 1
ATOM 688 C CA . MET A 1 97 ? 54.675 33.197 58.209 1.00 24.31 97 MET A CA 1
ATOM 689 C C . MET A 1 97 ? 55.974 32.422 58.469 1.00 21.59 97 MET A C 1
ATOM 690 O O . MET A 1 97 ? 55.894 31.204 58.538 1.00 24.30 97 MET A O 1
ATOM 695 N N . VAL A 1 98 ? 57.112 33.072 58.708 1.00 21.94 98 VAL A N 1
ATOM 696 C CA . VAL A 1 98 ? 58.371 32.329 58.977 1.00 24.07 98 VAL A CA 1
ATOM 697 C C . VAL A 1 98 ? 58.296 31.620 60.331 1.00 25.20 98 VAL A C 1
ATOM 698 O O . VAL A 1 98 ? 58.777 30.459 60.433 1.00 25.43 98 VAL A O 1
ATOM 702 N N . GLU A 1 99 ? 57.740 32.257 61.365 1.00 25.13 99 GLU A N 1
ATOM 703 C CA . GLU A 1 99 ? 57.618 31.556 62.675 1.00 25.20 99 GLU A CA 1
ATOM 704 C C . GLU A 1 99 ? 56.737 30.322 62.519 1.00 24.00 99 GLU A C 1
ATOM 705 O O . GLU A 1 99 ? 57.034 29.314 63.179 1.00 26.35 99 GLU A O 1
ATOM 711 N N . TYR A 1 100 ? 55.703 30.407 61.691 1.00 25.53 100 TYR A N 1
ATOM 712 C CA . TYR A 1 100 ? 54.771 29.311 61.397 1.00 24.16 100 TYR A CA 1
ATOM 713 C C . TYR A 1 100 ? 55.539 28.165 60.743 1.00 26.42 100 TYR A C 1
ATOM 714 O O . TYR A 1 100 ? 55.369 27.013 61.194 1.00 25.25 100 TYR A O 1
ATOM 723 N N . ILE A 1 101 ? 56.333 28.455 59.715 1.00 25.92 101 ILE A N 1
ATOM 724 C CA . ILE A 1 101 ? 57.191 27.412 59.088 1.00 27.04 101 ILE A CA 1
ATOM 725 C C . ILE A 1 101 ? 58.044 26.760 60.186 1.00 27.38 101 ILE A C 1
ATOM 726 O O . ILE A 1 101 ? 58.044 25.515 60.288 1.00 28.14 101 ILE A O 1
ATOM 731 N N . ASN A 1 102 ? 58.787 27.563 60.950 1.00 27.11 102 ASN A N 1
ATOM 732 C CA . ASN A 1 102 ? 59.815 27.047 61.880 1.00 27.14 102 ASN A CA 1
ATOM 733 C C . ASN A 1 102 ? 59.168 26.166 62.969 1.00 27.72 102 ASN A C 1
ATOM 734 O O . ASN A 1 102 ? 59.788 25.160 63.326 1.00 25.84 102 ASN A O 1
ATOM 739 N N . ALA A 1 103 ? 57.960 26.490 63.415 1.00 27.51 103 ALA A N 1
ATOM 740 C CA . ALA A 1 103 ? 57.288 25.773 64.530 1.00 29.16 103 ALA A CA 1
ATOM 741 C C . ALA A 1 103 ? 56.573 24.526 63.980 1.00 32.66 103 ALA A C 1
ATOM 742 O O . ALA A 1 103 ? 56.360 23.611 64.750 1.00 31.58 103 ALA A O 1
ATOM 744 N N . ASN A 1 104 ? 56.213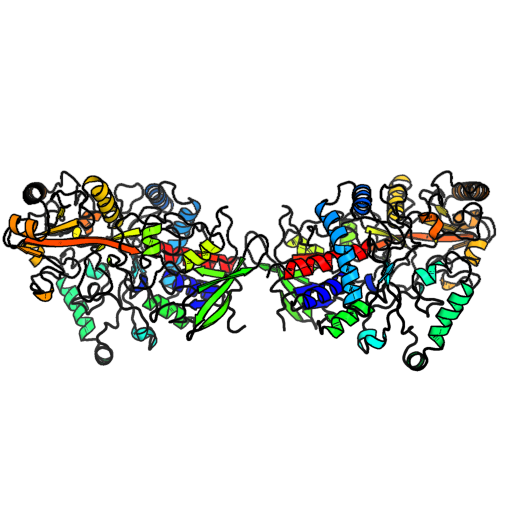 24.470 62.692 1.00 26.02 104 ASN A N 1
ATOM 745 C CA . ASN A 1 104 ? 55.276 23.422 62.213 1.00 28.33 104 ASN A CA 1
ATOM 746 C C . ASN A 1 104 ? 55.871 22.571 61.076 1.00 27.21 104 ASN A C 1
ATOM 747 O O . ASN A 1 104 ? 55.096 21.785 60.516 1.00 30.31 104 ASN A O 1
ATOM 752 N N . MET A 1 105 ? 57.166 22.701 60.784 1.00 27.43 105 MET A N 1
ATOM 753 C CA . MET A 1 105 ? 57.805 22.015 59.629 1.00 28.21 105 MET A CA 1
ATOM 754 C C . MET A 1 105 ? 59.227 21.627 59.983 1.00 27.03 105 MET A C 1
ATOM 755 O O . MET A 1 105 ? 59.839 22.285 60.861 1.00 28.98 105 MET A O 1
ATOM 760 N N . THR A 1 106 ? 59.766 20.610 59.293 1.00 26.42 106 THR A N 1
ATOM 761 C CA . THR A 1 106 ? 61.188 20.226 59.387 1.00 26.03 106 THR A CA 1
ATOM 762 C C . THR A 1 106 ? 62.028 21.334 58.756 1.00 26.19 106 THR A C 1
ATOM 763 O O . THR A 1 106 ? 63.128 21.648 59.265 1.00 26.72 106 THR A O 1
ATOM 767 N N . LEU A 1 107 ? 61.521 21.928 57.684 1.00 26.57 107 LEU A N 1
ATOM 768 C CA . LEU A 1 107 ? 62.127 23.136 57.047 1.00 25.95 107 LEU A CA 1
ATOM 769 C C . LEU A 1 107 ? 62.340 24.218 58.126 1.00 25.00 107 LEU A C 1
ATOM 770 O O . LEU A 1 107 ? 61.405 24.428 58.901 1.00 25.73 107 LEU A O 1
ATOM 775 N N . GLN A 1 108 ? 63.512 24.835 58.156 1.00 24.06 108 GLN A N 1
ATOM 776 C CA . GLN A 1 108 ? 63.912 25.890 59.120 1.00 26.80 108 GLN A CA 1
ATOM 777 C C . GLN A 1 108 ? 64.537 27.063 58.335 1.00 28.38 108 GLN A C 1
ATOM 778 O O . GLN A 1 108 ? 65.421 26.822 57.490 1.00 27.57 108 GLN A O 1
ATOM 784 N N . TYR A 1 109 ? 64.098 28.298 58.631 1.00 23.84 109 TYR A N 1
ATOM 785 C CA . TYR A 1 109 ? 64.644 29.575 58.116 1.00 23.65 109 TYR A CA 1
ATOM 786 C C . TYR A 1 109 ? 65.456 30.250 59.213 1.00 22.99 109 TYR A C 1
ATOM 787 O O . TYR A 1 109 ? 64.998 30.241 60.372 1.00 24.35 109 TYR A O 1
ATOM 796 N N . PHE A 1 110 ? 66.561 30.871 58.833 1.00 22.10 110 PHE A N 1
ATOM 797 C CA . PHE A 1 110 ? 67.408 31.682 59.737 1.00 23.89 110 PHE A CA 1
ATOM 798 C C . PHE A 1 110 ? 67.902 32.899 58.963 1.00 26.26 110 PHE A C 1
ATOM 799 O O . PHE A 1 110 ? 67.918 32.891 57.722 1.00 23.10 110 PHE A O 1
ATOM 807 N N . PRO A 1 111 ? 68.339 33.977 59.639 1.00 24.43 111 PRO A N 1
ATOM 808 C CA . PRO A 1 111 ? 68.730 35.200 58.941 1.00 22.58 111 PRO A CA 1
ATOM 809 C C . PRO A 1 111 ? 70.093 35.087 58.249 1.00 25.71 111 PRO A C 1
ATOM 810 O O . PRO A 1 111 ? 70.981 34.410 58.771 1.00 22.86 111 PRO A O 1
ATOM 814 N N . CYS A 1 112 ? 70.221 35.746 57.097 1.00 22.78 112 CYS A N 1
ATOM 815 C CA . CYS A 1 112 ? 71.519 36.104 56.485 1.00 22.19 112 CYS A CA 1
ATOM 816 C C . CYS A 1 112 ? 72.014 37.407 57.128 1.00 23.66 112 CYS A C 1
ATOM 817 O O . CYS A 1 112 ? 71.685 38.518 56.646 1.00 23.07 112 CYS A O 1
ATOM 820 N N . HIS A 1 113 ? 72.764 37.279 58.226 1.00 23.51 113 HIS A N 1
ATOM 821 C CA . HIS A 1 113 ? 73.063 38.381 59.173 1.00 24.55 113 HIS A CA 1
ATOM 822 C C . HIS A 1 113 ? 73.817 39.518 58.486 1.00 26.12 113 HIS A C 1
ATOM 823 O O . HIS A 1 113 ? 73.668 40.700 58.919 1.00 26.36 113 HIS A O 1
ATOM 830 N N . ARG A 1 114 ? 74.612 39.200 57.471 1.00 23.18 114 ARG A N 1
ATOM 831 C CA . ARG A 1 114 ? 75.494 40.217 56.825 1.00 26.83 114 ARG A CA 1
ATOM 832 C C . ARG A 1 114 ? 74.945 40.680 55.471 1.00 25.13 114 ARG A C 1
ATOM 833 O O . ARG A 1 114 ? 75.638 41.478 54.788 1.00 25.32 114 ARG A O 1
ATOM 841 N N . TYR A 1 115 ? 73.784 40.191 55.055 1.00 24.95 115 TYR A N 1
ATOM 842 C CA . TYR A 1 115 ? 73.260 40.430 53.683 1.00 23.35 115 TYR A CA 1
ATOM 843 C C . TYR A 1 115 ? 72.494 41.746 53.720 1.00 22.33 115 TYR A C 1
ATOM 844 O O . TYR A 1 115 ? 71.390 41.779 54.222 1.00 21.67 115 TYR A O 1
ATOM 853 N N . PRO A 1 116 ? 73.044 42.864 53.210 1.00 21.59 116 PRO A N 1
ATOM 854 C CA . PRO A 1 116 ? 72.380 44.154 53.321 1.00 22.96 116 PRO A CA 1
ATOM 855 C C . PRO A 1 116 ? 71.138 44.275 52.444 1.00 22.31 116 PRO A C 1
ATOM 856 O O . PRO A 1 116 ? 71.076 43.639 51.391 1.00 21.23 116 PRO A O 1
ATOM 860 N N . ASP A 1 117 ? 70.170 45.072 52.916 1.00 22.01 117 ASP A N 1
ATOM 861 C CA . ASP A 1 117 ? 69.041 45.520 52.060 1.00 19.54 117 ASP A CA 1
ATOM 862 C C . ASP A 1 117 ? 69.605 46.164 50.777 1.00 20.08 117 ASP A C 1
ATOM 863 O O . ASP A 1 117 ? 70.704 46.745 50.792 1.00 19.02 117 ASP A O 1
ATOM 868 N N . TYR A 1 118 ? 68.859 46.101 49.677 1.00 20.30 118 TYR A N 1
ATOM 869 C CA . TYR A 1 118 ? 69.401 46.528 48.354 1.00 21.69 118 TYR A CA 1
ATOM 870 C C . TYR A 1 118 ? 69.513 48.038 48.206 1.00 20.85 118 TYR A C 1
ATOM 871 O O . TYR A 1 118 ? 70.198 48.479 47.294 1.00 22.39 118 TYR A O 1
ATOM 880 N N . TYR A 1 119 ? 68.749 48.837 48.954 1.00 20.86 119 TYR A N 1
ATOM 881 C CA . TYR A 1 119 ? 68.675 50.295 48.757 1.00 19.81 119 TYR A CA 1
ATOM 882 C C . TYR A 1 119 ? 69.189 50.992 50.021 1.00 23.27 119 TYR A C 1
ATOM 883 O O . TYR A 1 119 ? 68.396 51.463 50.848 1.00 20.95 119 TYR A O 1
ATOM 892 N N . GLN A 1 120 ? 70.509 51.000 50.214 1.00 22.09 120 GLN A N 1
ATOM 893 C CA . GLN A 1 120 ? 71.099 51.515 51.466 1.00 22.15 120 GLN A CA 1
ATOM 894 C C . GLN A 1 120 ? 70.852 53.033 51.550 1.00 23.62 120 GLN A C 1
ATOM 895 O O . GLN A 1 120 ? 70.892 53.574 52.670 1.00 25.57 120 GLN A O 1
ATOM 901 N N . HIS A 1 121 ? 70.610 53.701 50.427 1.00 21.23 121 HIS A N 1
ATOM 902 C CA . HIS A 1 121 ? 70.346 55.164 50.399 1.00 21.78 121 HIS A CA 1
ATOM 903 C C . HIS A 1 121 ? 68.915 55.494 50.853 1.00 23.42 121 HIS A C 1
ATOM 904 O O . HIS A 1 121 ? 68.639 56.676 51.004 1.00 24.72 121 HIS A O 1
ATOM 911 N N . LEU A 1 122 ? 68.000 54.534 50.951 1.00 21.28 122 LEU A N 1
ATOM 912 C CA . LEU A 1 122 ? 66.594 54.832 51.340 1.00 21.88 122 LEU A CA 1
ATOM 913 C C . LEU A 1 122 ? 66.464 54.849 52.853 1.00 23.37 122 LEU A C 1
ATOM 914 O O . LEU A 1 122 ? 67.135 54.094 53.559 1.00 23.07 122 LEU A O 1
ATOM 919 N N . PRO A 1 123 ? 65.553 55.659 53.414 1.00 21.54 123 PRO A N 1
ATOM 920 C CA . PRO A 1 123 ? 65.353 55.652 54.858 1.00 20.90 123 PRO A CA 1
ATOM 921 C C . PRO A 1 123 ? 64.785 54.308 55.289 1.00 23.30 123 PRO A C 1
ATOM 922 O O . PRO A 1 123 ? 64.037 53.718 54.514 1.00 22.28 123 PRO A O 1
ATOM 926 N N . GLY A 1 124 ? 65.183 53.829 56.477 1.00 20.93 124 GLY A N 1
ATOM 927 C CA . GLY A 1 124 ? 64.638 52.582 57.031 1.00 21.14 124 GLY A CA 1
ATOM 928 C C . GLY A 1 124 ? 65.332 51.311 56.538 1.00 21.41 124 GLY A C 1
ATOM 929 O O . GLY A 1 124 ? 64.867 50.207 56.899 1.00 22.37 124 GLY A O 1
ATOM 930 N N . ALA A 1 125 ? 66.393 51.447 55.771 1.00 21.33 125 ALA A N 1
ATOM 931 C CA . ALA A 1 125 ? 67.241 50.345 55.268 1.00 21.57 125 ALA A CA 1
ATOM 932 C C . ALA A 1 125 ? 67.989 49.720 56.436 1.00 23.10 125 ALA A C 1
ATOM 933 O O . ALA A 1 125 ? 68.291 50.436 57.376 1.00 20.76 125 ALA A O 1
ATOM 935 N N . LYS A 1 126 ? 68.264 48.425 56.350 1.00 22.87 126 LYS A N 1
ATOM 936 C CA . LYS A 1 126 ? 69.105 47.712 57.345 1.00 21.20 126 LYS A CA 1
ATOM 937 C C . LYS A 1 126 ? 70.326 47.143 56.642 1.00 23.47 126 LYS A C 1
ATOM 938 O O . LYS A 1 126 ? 70.306 46.814 55.440 1.00 20.63 126 LYS A O 1
ATOM 944 N N . PRO A 1 127 ? 71.443 47.030 57.393 1.00 21.89 127 PRO A N 1
ATOM 945 C CA . PRO A 1 127 ? 72.697 46.507 56.850 1.00 22.39 127 PRO A CA 1
ATOM 946 C C . PRO A 1 127 ? 72.823 44.975 56.824 1.00 23.68 127 PRO A C 1
ATOM 947 O O . PRO A 1 127 ? 73.824 44.466 56.343 1.00 24.12 127 PRO A O 1
ATOM 951 N N . GLY A 1 128 ? 71.816 44.263 57.334 1.00 22.46 128 GLY A N 1
ATOM 952 C CA . GLY A 1 128 ? 71.778 42.795 57.318 1.00 21.38 128 GLY A CA 1
ATOM 953 C C . GLY A 1 128 ? 70.583 42.283 58.067 1.00 21.20 128 GLY A C 1
ATOM 954 O O . GLY A 1 128 ? 69.902 43.084 58.714 1.00 23.71 128 GLY A O 1
ATOM 955 N N . GLY A 1 129 ? 70.286 41.008 57.931 1.00 22.48 129 GLY A N 1
ATOM 956 C CA . GLY A 1 129 ? 69.432 40.306 58.894 1.00 22.38 129 GLY A CA 1
ATOM 957 C C . GLY A 1 129 ? 67.970 40.246 58.483 1.00 21.99 129 GLY A C 1
ATOM 958 O O . GLY A 1 129 ? 67.284 39.399 59.044 1.00 23.45 129 GLY A O 1
ATOM 959 N N . ARG A 1 130 ? 67.472 41.102 57.567 1.00 20.38 130 ARG A N 1
ATOM 960 C CA . ARG A 1 130 ? 66.054 40.969 57.121 1.00 19.67 130 ARG A CA 1
ATOM 961 C C . ARG A 1 130 ? 65.907 39.778 56.167 1.00 19.28 130 ARG A C 1
ATOM 962 O O . ARG A 1 130 ? 64.919 39.041 56.257 1.00 21.03 130 ARG A O 1
ATOM 970 N N . THR A 1 131 ? 66.864 39.592 55.267 1.00 21.08 131 THR A N 1
ATOM 971 C CA . THR A 1 131 ? 66.965 38.398 54.398 1.00 20.85 131 THR A CA 1
ATOM 972 C C . THR A 1 131 ? 67.157 37.155 55.283 1.00 19.67 131 THR A C 1
ATOM 973 O O . THR A 1 131 ? 68.013 37.206 56.163 1.00 19.98 131 THR A O 1
ATOM 977 N N . MET A 1 132 ? 66.382 36.113 55.015 1.00 21.16 132 MET A N 1
ATOM 978 C CA . MET A 1 132 ? 66.440 34.796 55.681 1.00 22.57 132 MET A CA 1
ATOM 979 C C . MET A 1 132 ? 66.540 33.697 54.621 1.00 25.26 132 MET A C 1
ATOM 980 O O . MET A 1 132 ? 66.007 33.879 53.477 1.00 20.96 132 MET A O 1
ATOM 985 N N . GLU A 1 133 ? 67.183 32.589 54.996 1.00 21.54 133 GLU A N 1
ATOM 986 C CA . GLU A 1 133 ? 67.341 31.434 54.080 1.00 24.22 133 GLU A CA 1
ATOM 987 C C . GLU A 1 133 ? 67.127 30.121 54.829 1.00 24.49 133 GLU A C 1
ATOM 988 O O . GLU A 1 133 ? 67.114 30.078 56.078 1.00 23.18 133 GLU A O 1
ATOM 994 N N . PRO A 1 134 ? 66.912 29.026 54.073 1.00 23.98 134 PRO A N 1
ATOM 995 C CA . PRO A 1 134 ? 66.697 27.707 54.657 1.00 24.82 134 PRO A CA 1
ATOM 996 C C . PRO A 1 134 ? 67.976 27.009 55.130 1.00 24.19 134 PRO A C 1
ATOM 997 O O . PRO A 1 134 ? 69.044 27.181 54.515 1.00 26.22 134 PRO A O 1
ATOM 1001 N N . MET A 1 135 ? 67.876 26.278 56.236 1.00 24.59 135 MET A N 1
ATOM 1002 C CA . MET A 1 135 ? 68.885 25.250 56.594 1.00 27.05 135 MET A CA 1
ATOM 1003 C C . MET A 1 135 ? 68.841 24.142 55.523 1.00 26.50 135 MET A C 1
ATOM 1004 O O . MET A 1 135 ? 67.763 23.918 54.896 1.00 25.54 135 MET A O 1
ATOM 1009 N N . LEU A 1 136 ? 69.968 23.480 55.287 1.00 27.84 136 LEU A N 1
ATOM 1010 C CA . LEU A 1 136 ? 69.994 22.269 54.410 1.00 29.06 136 LEU A CA 1
ATOM 1011 C C . LEU A 1 136 ? 68.882 21.316 54.853 1.00 29.23 136 LEU A C 1
ATOM 1012 O O . LEU A 1 136 ? 68.649 21.137 56.070 1.00 34.46 136 LEU A O 1
ATOM 1017 N N . PHE A 1 137 ? 68.154 20.774 53.889 1.00 31.25 137 PHE A N 1
ATOM 1018 C CA . PHE A 1 137 ? 67.012 19.873 54.105 1.00 30.06 137 PHE A CA 1
ATOM 1019 C C . PHE A 1 137 ? 67.390 18.469 53.591 1.00 34.47 137 PHE A C 1
ATOM 1020 O O . PHE A 1 137 ? 68.032 18.335 52.506 1.00 30.32 137 PHE A O 1
ATOM 1028 N N . ASP A 1 138 ? 66.940 17.461 54.335 1.00 31.76 138 ASP A N 1
ATOM 1029 C CA . ASP A 1 138 ? 67.181 16.014 54.087 1.00 32.55 138 ASP A CA 1
ATOM 1030 C C . ASP A 1 138 ? 66.126 15.467 53.130 1.00 28.86 138 ASP A C 1
ATOM 1031 O O . ASP A 1 138 ? 65.030 15.152 53.598 1.00 32.79 138 ASP A O 1
ATOM 1036 N N . ALA A 1 139 ? 66.446 15.390 51.831 1.00 30.49 139 ALA A N 1
ATOM 1037 C CA . ALA A 1 139 ? 65.556 14.849 50.772 1.00 32.76 139 ALA A CA 1
ATOM 1038 C C . ALA A 1 139 ? 65.142 13.395 51.049 1.00 33.32 139 ALA A C 1
ATOM 1039 O O . ALA A 1 139 ? 64.065 12.969 50.528 1.00 34.09 139 ALA A O 1
ATOM 1041 N N . ALA A 1 140 ? 65.909 12.631 51.837 1.00 34.43 140 ALA A N 1
ATOM 1042 C CA . ALA A 1 140 ? 65.509 11.245 52.197 1.00 34.92 140 ALA A CA 1
ATOM 1043 C C . ALA A 1 140 ? 64.137 11.279 52.861 1.00 36.50 140 ALA A C 1
ATOM 1044 O O . ALA A 1 140 ? 63.358 10.334 52.652 1.00 36.20 140 ALA A O 1
ATOM 1046 N N . LEU A 1 141 ? 63.786 12.369 53.569 1.00 34.11 141 LEU A N 1
ATOM 1047 C CA . LEU A 1 141 ? 62.456 12.472 54.246 1.00 33.28 141 LEU A CA 1
ATOM 1048 C C . LEU A 1 141 ? 61.324 12.490 53.219 1.00 31.99 141 LEU A C 1
ATOM 1049 O O . LEU A 1 141 ? 60.163 12.233 53.598 1.00 35.83 141 LEU A O 1
ATOM 1054 N N . LEU A 1 142 ? 61.612 12.755 51.940 1.00 33.49 142 LEU A N 1
ATOM 1055 C CA . LEU A 1 142 ? 60.566 12.756 50.890 1.00 35.33 142 LEU A CA 1
ATOM 1056 C C . LEU A 1 142 ? 60.206 11.333 50.414 1.00 36.43 142 LEU A C 1
ATOM 1057 O O . LEU A 1 142 ? 59.180 11.208 49.709 1.00 32.25 142 LEU A O 1
ATOM 1062 N N . GLY A 1 143 ? 61.015 10.320 50.731 1.00 38.43 143 GLY A N 1
ATOM 1063 C CA . GLY A 1 143 ? 60.890 8.990 50.100 1.00 38.14 143 GLY A CA 1
ATOM 1064 C C . GLY A 1 143 ? 60.811 9.126 48.582 1.00 35.62 143 GLY A C 1
ATOM 1065 O O . GLY A 1 143 ? 61.599 9.917 48.000 1.00 35.84 143 GLY A O 1
ATOM 1066 N N . ASP A 1 144 ? 59.845 8.445 47.959 1.00 39.08 144 ASP A N 1
ATOM 1067 C CA . ASP A 1 144 ? 59.749 8.345 46.482 1.00 40.36 144 ASP A CA 1
ATOM 1068 C C . ASP A 1 144 ? 59.382 9.709 45.870 1.00 38.88 144 ASP A C 1
ATOM 1069 O O . ASP A 1 144 ? 59.641 9.882 44.671 1.00 36.95 144 ASP A O 1
ATOM 1074 N N . GLU A 1 145 ? 58.875 10.674 46.652 1.00 37.68 145 GLU A N 1
ATOM 1075 C CA . GLU A 1 145 ? 58.527 12.025 46.109 1.00 33.84 145 GLU A CA 1
ATOM 1076 C C . GLU A 1 145 ? 59.780 12.838 45.780 1.00 30.22 145 GLU A C 1
ATOM 1077 O O . GLU A 1 145 ? 59.668 13.820 45.010 1.00 30.74 145 GLU A O 1
ATOM 1083 N N . PHE A 1 146 ? 60.959 12.442 46.255 1.00 32.65 146 PHE A N 1
ATOM 1084 C CA . PHE A 1 146 ? 62.225 13.057 45.812 1.00 34.90 146 PHE A CA 1
ATOM 1085 C C . PHE A 1 146 ? 62.312 13.013 44.282 1.00 33.62 146 PHE A C 1
ATOM 1086 O O . PHE A 1 146 ? 62.779 13.999 43.674 1.00 33.30 146 PHE A O 1
ATOM 1094 N N . ALA A 1 147 ? 61.796 11.952 43.653 1.00 32.87 147 ALA A N 1
ATOM 1095 C CA . ALA A 1 147 ? 61.894 11.752 42.186 1.00 35.13 147 ALA A CA 1
ATOM 1096 C C . ALA A 1 147 ? 61.198 12.895 41.439 1.00 34.29 147 ALA A C 1
ATOM 1097 O O . ALA A 1 147 ? 61.574 13.153 40.294 1.00 34.53 147 ALA A O 1
ATOM 1099 N N . ASN A 1 148 ? 60.225 13.565 42.072 1.00 32.64 148 ASN A N 1
ATOM 1100 C CA . ASN A 1 148 ? 59.363 14.589 41.422 1.00 29.16 148 ASN A CA 1
ATOM 1101 C C . ASN A 1 148 ? 59.743 16.027 41.813 1.00 28.52 148 ASN A C 1
ATOM 1102 O O . ASN A 1 148 ? 59.059 16.959 41.327 1.00 29.97 148 ASN A O 1
ATOM 1107 N N . LEU A 1 149 ? 60.808 16.226 42.594 1.00 28.57 149 LEU A N 1
ATOM 1108 C CA . LEU A 1 149 ? 61.344 17.580 42.914 1.00 29.47 149 LEU A CA 1
ATOM 1109 C C . LEU A 1 149 ? 61.980 18.179 41.656 1.00 28.83 149 LEU A C 1
ATOM 1110 O O . LEU A 1 149 ? 62.830 17.490 41.003 1.00 28.89 149 LEU A O 1
ATOM 1115 N N . ARG A 1 150 ? 61.615 19.414 41.317 1.00 25.58 150 ARG A N 1
ATOM 1116 C CA . ARG A 1 150 ? 62.359 20.197 40.291 1.00 25.60 150 ARG A CA 1
ATOM 1117 C C . ARG A 1 150 ? 63.764 20.440 40.827 1.00 28.05 150 ARG A C 1
ATOM 1118 O O . ARG A 1 150 ? 63.875 21.037 41.923 1.00 27.56 150 ARG A O 1
ATOM 1126 N N . MET A 1 151 ? 64.814 19.954 40.154 1.00 27.12 151 MET A N 1
ATOM 1127 C CA . MET A 1 151 ? 66.156 19.885 40.783 1.00 28.03 151 MET A CA 1
ATOM 1128 C C . MET A 1 151 ? 66.904 21.195 40.575 1.00 26.73 151 MET A C 1
ATOM 1129 O O . MET A 1 151 ? 66.729 21.869 39.533 1.00 28.98 151 MET A O 1
ATOM 1134 N N . ALA A 1 152 ? 67.712 21.543 41.561 1.00 26.31 152 ALA A N 1
ATOM 1135 C CA . ALA A 1 152 ? 68.584 22.732 41.572 1.00 29.42 152 ALA A CA 1
ATOM 1136 C C . ALA A 1 152 ? 69.448 22.726 40.307 1.00 31.59 152 ALA A C 1
ATOM 1137 O O . ALA A 1 152 ? 69.942 21.650 39.899 1.00 28.39 152 ALA A O 1
ATOM 1139 N N . TYR A 1 153 ? 69.628 23.899 39.715 1.00 32.17 153 TYR A N 1
ATOM 1140 C CA . TYR A 1 153 ? 70.629 24.156 38.649 1.00 34.85 153 TYR A CA 1
ATOM 1141 C C . TYR A 1 153 ? 72.030 23.838 39.207 1.00 40.56 153 TYR A C 1
ATOM 1142 O O . TYR A 1 153 ? 72.341 24.192 40.362 1.00 36.95 153 TYR A O 1
ATOM 1151 N N . THR A 1 154 ? 72.867 23.127 38.451 1.00 41.52 154 THR A N 1
ATOM 1152 C CA . THR A 1 154 ? 74.089 22.465 39.002 1.00 43.38 154 THR A CA 1
ATOM 1153 C C . THR A 1 154 ? 75.085 23.548 39.432 1.00 43.02 154 THR A C 1
ATOM 1154 O O . THR A 1 154 ? 75.909 23.273 40.325 1.00 49.91 154 THR A O 1
ATOM 1158 N N . GLY A 1 155 ? 74.959 24.753 38.881 1.00 38.67 155 GLY A N 1
ATOM 1159 C CA . GLY A 1 155 ? 75.733 25.943 39.261 1.00 42.35 155 GLY A CA 1
ATOM 1160 C C . GLY A 1 155 ? 75.514 26.369 40.700 1.00 43.77 155 GLY A C 1
ATOM 1161 O O . GLY A 1 155 ? 76.355 27.100 41.199 1.00 41.61 155 GLY A O 1
ATOM 1162 N N . THR A 1 156 ? 74.387 26.010 41.335 1.00 47.00 156 THR A N 1
ATOM 1163 C CA . THR A 1 156 ? 74.087 26.396 42.745 1.00 47.04 156 THR A CA 1
ATOM 1164 C C . THR A 1 156 ? 74.750 25.402 43.700 1.00 48.98 156 THR A C 1
ATOM 1165 O O . THR A 1 156 ? 74.600 25.567 44.937 1.00 50.94 156 THR A O 1
ATOM 1169 N N . LEU A 1 157 ? 75.449 24.400 43.158 1.00 42.23 157 LEU A N 1
ATOM 1170 C CA . LEU A 1 157 ? 76.067 23.306 43.944 1.00 45.34 157 LEU A CA 1
ATOM 1171 C C . LEU A 1 157 ? 77.591 23.420 43.873 1.00 47.53 157 LEU A C 1
ATOM 1172 O O . LEU A 1 157 ? 78.112 23.935 42.856 1.00 50.50 157 LEU A O 1
ATOM 1177 N N . LEU A 1 158 ? 78.274 22.916 44.896 1.00 47.80 158 LEU A N 1
ATOM 1178 C CA . LEU A 1 158 ? 79.755 22.934 44.981 1.00 47.29 158 LEU A CA 1
ATOM 1179 C C . LEU A 1 158 ? 80.330 21.862 44.055 1.00 50.00 158 LEU A C 1
ATOM 1180 O O . LEU A 1 158 ? 79.988 20.667 44.264 1.00 46.41 158 LEU A O 1
ATOM 1185 N N . MET A 1 159 ? 81.206 22.270 43.128 1.00 60.41 159 MET A N 1
ATOM 1186 C CA . MET A 1 159 ? 81.765 21.397 42.051 1.00 62.16 159 MET A CA 1
ATOM 1187 C C . MET A 1 159 ? 80.590 20.721 41.326 1.00 58.84 159 MET A C 1
ATOM 1188 O O . MET A 1 159 ? 80.743 19.553 40.934 1.00 63.17 159 MET A O 1
ATOM 1193 N N . GLY A 1 160 ? 79.444 21.413 41.214 1.00 53.24 160 GLY A N 1
ATOM 1194 C CA . GLY A 1 160 ? 78.187 20.903 40.631 1.00 49.55 160 GLY A CA 1
ATOM 1195 C C . GLY A 1 160 ? 77.642 19.670 41.327 1.00 46.12 160 GLY A C 1
ATOM 1196 O O . GLY A 1 160 ? 76.891 18.929 40.684 1.00 52.27 160 GLY A O 1
ATOM 1197 N N . LYS A 1 161 ? 77.966 19.452 42.599 1.00 42.55 161 LYS A N 1
ATOM 1198 C CA . LYS A 1 161 ? 77.594 18.223 43.346 1.00 45.65 161 LYS A CA 1
ATOM 1199 C C . LYS A 1 161 ? 76.904 18.579 44.674 1.00 44.96 161 LYS A C 1
ATOM 1200 O O . LYS A 1 161 ? 75.766 18.123 44.902 1.00 44.48 161 LYS A O 1
ATOM 1206 N N . ALA A 1 162 ? 77.602 19.332 45.530 1.00 43.94 162 ALA A N 1
ATOM 1207 C CA . ALA A 1 162 ? 77.323 19.438 46.979 1.00 42.57 162 ALA A CA 1
ATOM 1208 C C . ALA A 1 162 ? 76.474 20.684 47.260 1.00 33.92 162 ALA A C 1
ATOM 1209 O O . ALA A 1 162 ? 76.845 21.781 46.819 1.00 35.67 162 ALA A O 1
ATOM 1211 N N . SER A 1 163 ? 75.353 20.485 47.944 1.00 38.14 163 SER A N 1
ATOM 1212 C CA . SER A 1 163 ? 74.413 21.583 48.318 1.00 34.93 163 SER A CA 1
ATOM 1213 C C . SER A 1 163 ? 75.107 22.473 49.355 1.00 34.67 163 SER A C 1
ATOM 1214 O O . SER A 1 163 ? 75.771 21.903 50.263 1.00 35.75 163 SER A O 1
ATOM 1217 N N . MET A 1 164 ? 74.975 23.803 49.224 1.00 34.88 164 MET A N 1
ATOM 1218 C CA . MET A 1 164 ? 75.381 24.767 50.287 1.00 33.40 164 MET A CA 1
ATOM 1219 C C . MET A 1 164 ? 74.276 25.801 50.537 1.00 35.99 164 MET A C 1
ATOM 1220 O O . MET A 1 164 ? 73.470 26.066 49.623 1.00 31.51 164 MET A O 1
ATOM 1225 N N . THR A 1 165 ? 74.272 26.385 51.739 1.00 34.10 165 THR A N 1
ATOM 1226 C CA . THR A 1 165 ? 73.485 27.590 52.083 1.00 30.21 165 THR A CA 1
ATOM 1227 C C . THR A 1 165 ? 74.208 28.771 51.472 1.00 32.10 165 THR A C 1
ATOM 1228 O O . THR A 1 165 ? 75.420 28.647 51.189 1.00 36.35 165 THR A O 1
ATOM 1232 N N . ALA A 1 166 ? 73.508 29.873 51.259 1.00 26.67 166 ALA A N 1
ATOM 1233 C CA . ALA A 1 166 ? 74.104 31.152 50.808 1.00 30.63 166 ALA A CA 1
ATOM 1234 C C . ALA A 1 166 ? 75.128 31.606 51.848 1.00 34.06 166 ALA A C 1
ATOM 1235 O O . ALA A 1 166 ? 76.185 32.125 51.458 1.00 33.02 166 ALA A O 1
ATOM 1237 N N . THR A 1 167 ? 74.833 31.392 53.128 1.00 32.03 167 THR A N 1
ATOM 1238 C CA . THR A 1 167 ? 75.769 31.747 54.227 1.00 32.06 167 THR A CA 1
ATOM 1239 C C . THR A 1 167 ? 77.087 30.970 54.032 1.00 36.87 167 THR A C 1
ATOM 1240 O O . THR A 1 167 ? 78.133 31.632 53.930 1.00 38.96 167 THR A O 1
ATOM 1244 N N . GLU A 1 168 ? 77.008 29.638 53.972 1.00 35.85 168 GLU A N 1
ATOM 1245 C CA . GLU A 1 168 ? 78.170 28.713 53.786 1.00 40.93 168 GLU A CA 1
ATOM 1246 C C . GLU A 1 168 ? 78.904 29.120 52.517 1.00 40.34 168 GLU A C 1
ATOM 1247 O O . GLU A 1 168 ? 80.132 29.231 52.557 1.00 46.69 168 GLU A O 1
ATOM 1253 N N . ALA A 1 169 ? 78.168 29.347 51.433 1.00 48.75 169 ALA A N 1
ATOM 1254 C CA . ALA A 1 169 ? 78.718 29.794 50.135 1.00 48.03 169 ALA A CA 1
ATOM 1255 C C . ALA A 1 169 ? 79.509 31.080 50.341 1.00 55.31 169 ALA A C 1
ATOM 1256 O O . ALA A 1 169 ? 80.720 30.992 50.191 1.00 67.19 169 ALA A O 1
ATOM 1258 N N . HIS A 1 170 ? 78.833 32.196 50.671 1.00 47.27 170 HIS A N 1
ATOM 1259 C CA . HIS A 1 170 ? 79.257 33.615 50.477 1.00 46.78 170 HIS A CA 1
ATOM 1260 C C . HIS A 1 170 ? 80.756 33.782 50.761 1.00 48.49 170 HIS A C 1
ATOM 1261 O O . HIS A 1 170 ? 81.421 34.547 50.043 1.00 45.49 170 HIS A O 1
ATOM 1268 N N . VAL A 1 171 ? 81.244 33.081 51.780 1.00 47.96 171 VAL A N 1
ATOM 1269 C CA . VAL A 1 171 ? 82.670 33.004 52.194 1.00 52.82 171 VAL A CA 1
ATOM 1270 C C . VAL A 1 171 ? 83.572 32.746 50.974 1.00 52.00 171 VAL A C 1
ATOM 1271 O O . VAL A 1 171 ? 84.635 33.379 50.855 1.00 58.77 171 VAL A O 1
ATOM 1275 N N A MET A 1 172 ? 83.163 31.817 50.104 0.48 50.21 172 MET A N 1
ATOM 1276 N N B MET A 1 172 ? 83.160 31.821 50.104 0.52 50.63 172 MET A N 1
ATOM 1277 C CA A MET A 1 172 ? 83.955 31.345 48.936 0.48 49.98 172 MET A CA 1
ATOM 1278 C CA B MET A 1 172 ? 83.955 31.348 48.939 0.52 50.82 172 MET A CA 1
ATOM 1279 C C A MET A 1 172 ? 83.971 32.410 47.824 0.48 53.13 172 MET A C 1
ATOM 1280 C C B MET A 1 172 ? 83.970 32.409 47.824 0.52 53.75 172 MET A C 1
ATOM 1281 O O A MET A 1 172 ? 85.053 32.631 47.234 0.48 52.45 172 MET A O 1
ATOM 1282 O O B MET A 1 172 ? 85.049 32.625 47.234 0.52 52.95 172 MET A O 1
ATOM 1291 N N . LEU A 1 173 ? 82.821 33.041 47.542 1.00 54.37 173 LEU A N 1
ATOM 1292 C CA . LEU A 1 173 ? 82.680 34.067 46.457 1.00 52.67 173 LEU A CA 1
ATOM 1293 C C . LEU A 1 173 ? 83.418 35.352 46.867 1.00 55.93 173 LEU A C 1
ATOM 1294 O O . LEU A 1 173 ? 84.061 35.967 45.987 1.00 58.22 173 LEU A O 1
ATOM 1299 N N . ALA A 1 174 ? 83.339 35.740 48.150 1.00 51.40 174 ALA A N 1
ATOM 1300 C CA . ALA A 1 174 ? 84.010 36.952 48.682 1.00 55.55 174 ALA A CA 1
ATOM 1301 C C . ALA A 1 174 ? 85.495 36.647 48.983 1.00 53.98 174 ALA A C 1
ATOM 1302 O O . ALA A 1 174 ? 86.273 37.635 49.156 1.00 44.46 174 ALA A O 1
ATOM 1304 N N . LYS A 1 175 ? 85.867 35.355 49.000 1.00 47.90 175 LYS A N 1
ATOM 1305 C CA . LYS A 1 175 ? 87.256 34.877 49.262 1.00 54.04 175 LYS A CA 1
ATOM 1306 C C . LYS A 1 175 ? 87.668 35.277 50.688 1.00 60.72 175 LYS A C 1
ATOM 1307 O O . LYS A 1 175 ? 88.734 35.903 50.863 1.00 60.13 175 LYS A O 1
ATOM 1313 N N . GLU A 1 176 ? 86.826 34.977 51.673 1.00 52.81 176 GLU A N 1
ATOM 1314 C CA . GLU A 1 176 ? 87.120 35.251 53.096 1.00 55.63 176 GLU A CA 1
ATOM 1315 C C . GLU A 1 176 ? 87.976 34.102 53.627 1.00 50.14 176 GLU A C 1
ATOM 1316 O O . GLU A 1 176 ? 88.049 33.056 52.986 1.00 47.05 176 GLU A O 1
ATOM 1322 N N . PRO A 1 177 ? 88.648 34.278 54.792 1.00 53.11 177 PRO A N 1
ATOM 1323 C CA . PRO A 1 177 ? 89.395 33.207 55.450 1.00 53.62 177 PRO A CA 1
ATOM 1324 C C . PRO A 1 177 ? 88.541 32.005 55.844 1.00 50.10 177 PRO A C 1
ATOM 1325 O O . PRO A 1 177 ? 87.475 32.245 56.306 1.00 51.97 177 PRO A O 1
ATOM 1329 N N . GLY A 1 178 ? 89.056 30.777 55.713 1.00 55.49 178 GLY A N 1
ATOM 1330 C CA . GLY A 1 178 ? 88.422 29.533 56.212 1.00 55.34 178 GLY A CA 1
ATOM 1331 C C . GLY A 1 178 ? 87.641 28.785 55.137 1.00 54.60 178 GLY A C 1
ATOM 1332 O O . GLY A 1 178 ? 87.263 27.610 55.366 1.00 69.66 178 GLY A O 1
ATOM 1333 N N . TRP A 1 179 ? 87.401 29.433 54.001 1.00 58.98 179 TRP A N 1
ATOM 1334 C CA . TRP A 1 179 ? 86.680 28.878 52.826 1.00 67.90 179 TRP A CA 1
ATOM 1335 C C . TRP A 1 179 ? 87.151 27.449 52.505 1.00 72.72 179 TRP A C 1
ATOM 1336 O O . TRP A 1 179 ? 86.331 26.642 52.014 1.00 67.65 179 TRP A O 1
ATOM 1347 N N . MET A 1 180 ? 88.432 27.156 52.759 1.00 69.24 180 MET A N 1
ATOM 1348 C CA . MET A 1 180 ? 89.023 25.829 52.494 1.00 60.88 180 MET A CA 1
ATOM 1349 C C . MET A 1 180 ? 88.331 24.774 53.355 1.00 58.67 180 MET A C 1
ATOM 1350 O O . MET A 1 180 ? 87.830 23.816 52.750 1.00 57.88 180 MET A O 1
ATOM 1355 N N . LEU A 1 181 ? 88.298 24.914 54.682 1.00 54.61 181 LEU A N 1
ATOM 1356 C CA . LEU A 1 181 ? 87.610 23.927 55.568 1.00 62.01 181 LEU A CA 1
ATOM 1357 C C . LEU A 1 181 ? 86.149 23.748 55.111 1.00 60.65 181 LEU A C 1
ATOM 1358 O O . LEU A 1 181 ? 85.605 22.616 55.276 1.00 61.22 181 LEU A O 1
ATOM 1363 N N . GLN A 1 182 ? 85.526 24.806 54.574 1.00 56.92 182 GLN A N 1
ATOM 1364 C CA . GLN A 1 182 ? 84.093 24.775 54.160 1.00 54.20 182 GLN A CA 1
ATOM 1365 C C . GLN A 1 182 ? 83.964 23.817 52.966 1.00 49.58 182 GLN A C 1
ATOM 1366 O O . GLN A 1 182 ? 83.172 22.843 53.051 1.00 45.26 182 GLN A O 1
ATOM 1372 N N . VAL A 1 183 ? 84.736 24.082 51.911 1.00 50.85 183 VAL A N 1
ATOM 1373 C CA . VAL A 1 183 ? 84.849 23.203 50.709 1.00 54.37 183 VAL A CA 1
ATOM 1374 C C . VAL A 1 183 ? 85.033 21.750 51.172 1.00 55.28 183 VAL A C 1
ATOM 1375 O O . VAL A 1 183 ? 84.272 20.871 50.713 1.00 58.93 183 VAL A O 1
ATOM 1379 N N . ILE A 1 184 ? 85.982 21.515 52.078 1.00 54.71 184 ILE A N 1
ATOM 1380 C CA . ILE A 1 184 ? 86.317 20.166 52.621 1.00 58.54 184 ILE A CA 1
ATOM 1381 C C . ILE A 1 184 ? 85.109 19.617 53.385 1.00 56.35 184 ILE A C 1
ATOM 1382 O O . ILE A 1 184 ? 84.780 18.416 53.204 1.00 52.93 184 ILE A O 1
ATOM 1387 N N . LYS A 1 185 ? 84.460 20.440 54.210 1.00 54.02 185 LYS A N 1
ATOM 1388 C CA . LYS A 1 185 ? 83.306 19.986 55.028 1.00 59.84 185 LYS A CA 1
ATOM 1389 C C . LYS A 1 185 ? 82.194 19.546 54.057 1.00 51.08 185 LYS A C 1
ATOM 1390 O O . LYS A 1 185 ? 81.624 18.451 54.254 1.00 57.82 185 LYS A O 1
ATOM 1396 N N . SER A 1 186 ? 81.950 20.345 53.015 1.00 48.05 186 SER A N 1
ATOM 1397 C CA . SER A 1 186 ? 80.783 20.219 52.096 1.00 50.64 186 SER A CA 1
ATOM 1398 C C . SER A 1 186 ? 80.961 18.980 51.207 1.00 44.64 186 SER A C 1
ATOM 1399 O O . SER A 1 186 ? 80.105 18.064 51.266 1.00 44.95 186 SER A O 1
ATOM 1402 N N . LEU A 1 187 ? 82.063 18.916 50.468 1.00 52.79 187 LEU A N 1
ATOM 1403 C CA . LEU A 1 187 ? 82.378 17.762 49.578 1.00 52.69 187 LEU A CA 1
ATOM 1404 C C . LEU A 1 187 ? 82.634 16.520 50.425 1.00 50.41 187 LEU A C 1
ATOM 1405 O O . LEU A 1 187 ? 82.135 15.440 50.064 1.00 56.04 187 LEU A O 1
ATOM 1410 N N . GLY A 1 188 ? 83.285 16.698 51.566 1.00 54.23 188 GLY A N 1
ATOM 1411 C CA . GLY A 1 188 ? 83.414 15.657 52.598 1.00 55.48 188 GLY A CA 1
ATOM 1412 C C . GLY A 1 188 ? 82.094 14.985 52.900 1.00 56.00 188 GLY A C 1
ATOM 1413 O O . GLY A 1 188 ? 81.996 13.760 52.667 1.00 55.92 188 GLY A O 1
ATOM 1414 N N . ARG A 1 189 ? 81.109 15.747 53.394 1.00 53.57 189 ARG A N 1
ATOM 1415 C CA . ARG A 1 189 ? 79.767 15.235 53.802 1.00 51.07 189 ARG A CA 1
ATOM 1416 C C . ARG A 1 189 ? 79.184 14.393 52.655 1.00 47.68 189 ARG A C 1
ATOM 1417 O O . ARG A 1 189 ? 78.627 13.320 52.938 1.00 51.01 189 ARG A O 1
ATOM 1425 N N . TYR A 1 190 ? 79.307 14.904 51.422 1.00 43.96 190 TYR A N 1
ATOM 1426 C CA . TYR A 1 190 ? 78.716 14.364 50.162 1.00 51.20 190 TYR A CA 1
ATOM 1427 C C . TYR A 1 190 ? 79.271 12.950 49.883 1.00 48.65 190 TYR A C 1
ATOM 1428 O O . TYR A 1 190 ? 78.483 11.985 49.719 1.00 49.57 190 TYR A O 1
ATOM 1437 N N . TYR A 1 191 ? 80.596 12.820 49.859 1.00 53.18 191 TYR A N 1
ATOM 1438 C CA . TYR A 1 191 ? 81.287 11.549 49.513 1.00 52.33 191 TYR A CA 1
ATOM 1439 C C . TYR A 1 191 ? 81.084 10.532 50.636 1.00 53.52 191 TYR A C 1
ATOM 1440 O O . TYR A 1 191 ? 80.909 9.353 50.318 1.00 68.75 191 TYR A O 1
ATOM 1449 N N . LEU A 1 192 ? 81.008 10.961 51.892 1.00 55.46 192 LEU A N 1
ATOM 1450 C CA . LEU A 1 192 ? 80.894 10.029 53.044 1.00 58.51 192 LEU A CA 1
ATOM 1451 C C . LEU A 1 192 ? 79.424 9.686 53.316 1.00 60.61 192 LEU A C 1
ATOM 1452 O O . LEU A 1 192 ? 79.149 8.985 54.322 1.00 56.99 192 LEU A O 1
ATOM 1457 N N . ASP A 1 193 ? 78.507 10.121 52.444 1.00 59.49 193 ASP A N 1
ATOM 1458 C CA . ASP A 1 193 ? 77.044 9.900 52.606 1.00 62.47 193 ASP A CA 1
ATOM 1459 C C . ASP A 1 193 ? 76.712 8.549 51.967 1.00 70.69 193 ASP A C 1
ATOM 1460 O O . ASP A 1 193 ? 75.954 8.526 50.977 1.00 59.78 193 ASP A O 1
ATOM 1465 N N . LEU A 1 194 ? 77.283 7.455 52.489 1.00 82.96 194 LEU A N 1
ATOM 1466 C CA . LEU A 1 194 ? 77.539 6.232 51.670 1.00 86.55 194 LEU A CA 1
ATOM 1467 C C . LEU A 1 194 ? 76.251 5.461 51.383 1.00 81.26 194 LEU A C 1
ATOM 1468 O O . LEU A 1 194 ? 75.969 5.199 50.213 1.00 80.66 194 LEU A O 1
ATOM 1470 N N . PRO A 1 195 ? 75.395 5.109 52.373 1.00 69.98 195 PRO A N 1
ATOM 1471 C CA . PRO A 1 195 ? 74.198 4.328 52.047 1.00 69.56 195 PRO A CA 1
ATOM 1472 C C . PRO A 1 195 ? 73.465 4.976 50.849 1.00 72.18 195 PRO A C 1
ATOM 1473 O O . PRO A 1 195 ? 73.014 4.257 49.951 1.00 70.33 195 PRO A O 1
ATOM 1477 N N . TRP A 1 196 ? 73.442 6.317 50.814 1.00 66.19 196 TRP A N 1
ATOM 1478 C CA . TRP A 1 196 ? 72.734 7.159 49.808 1.00 57.71 196 TRP A CA 1
ATOM 1479 C C . TRP A 1 196 ? 73.550 7.294 48.509 1.00 54.22 196 TRP A C 1
ATOM 1480 O O . TRP A 1 196 ? 72.939 7.247 47.424 1.00 52.13 196 TRP A O 1
ATOM 1491 N N . ARG A 1 197 ? 74.864 7.523 48.591 1.00 53.08 197 ARG A N 1
ATOM 1492 C CA . ARG A 1 197 ? 75.750 7.673 47.403 1.00 53.75 197 ARG A CA 1
ATOM 1493 C C . ARG A 1 197 ? 75.493 6.533 46.398 1.00 61.76 197 ARG A C 1
ATOM 1494 O O . ARG A 1 197 ? 75.787 6.731 45.197 1.00 57.31 197 ARG A O 1
ATOM 1502 N N . LEU A 1 198 ? 74.965 5.395 46.866 1.00 65.72 198 LEU A N 1
ATOM 1503 C CA . LEU A 1 198 ? 74.810 4.152 46.059 1.00 74.66 198 LEU A CA 1
ATOM 1504 C C . LEU A 1 198 ? 73.486 4.152 45.282 1.00 82.84 198 LEU A C 1
ATOM 1505 O O . LEU A 1 198 ? 73.385 3.357 44.331 1.00 88.43 198 LEU A O 1
ATOM 1510 N N . LYS A 1 199 ? 72.517 5.009 45.626 1.00 73.57 199 LYS A N 1
ATOM 1511 C CA . LYS A 1 199 ? 71.214 5.049 44.904 1.00 68.42 199 LYS A CA 1
ATOM 1512 C C . LYS A 1 199 ? 71.053 6.365 44.140 1.00 62.33 199 LYS A C 1
ATOM 1513 O O . LYS A 1 199 ? 70.184 6.390 43.259 1.00 68.63 199 LYS A O 1
ATOM 1519 N N . SER A 1 200 ? 71.882 7.386 44.392 1.00 56.96 200 SER A N 1
ATOM 1520 C CA . SER A 1 200 ? 71.748 8.728 43.751 1.00 50.95 200 SER A CA 1
ATOM 1521 C C . SER A 1 200 ? 73.090 9.458 43.665 1.00 40.69 200 SER A C 1
ATOM 1522 O O . SER A 1 200 ? 73.848 9.432 44.643 1.00 45.04 200 SER A O 1
ATOM 1525 N N . ARG A 1 201 ? 73.338 10.134 42.548 1.00 41.24 201 ARG A N 1
ATOM 1526 C CA . ARG A 1 201 ? 74.452 11.103 42.334 1.00 46.92 201 ARG A CA 1
ATOM 1527 C C . ARG A 1 201 ? 74.049 12.521 42.804 1.00 46.91 201 ARG A C 1
ATOM 1528 O O . ARG A 1 201 ? 74.915 13.407 42.798 1.00 44.65 201 ARG A O 1
ATOM 1536 N N . HIS A 1 202 ? 72.775 12.748 43.141 1.00 42.72 202 HIS A N 1
ATOM 1537 C CA . HIS A 1 202 ? 72.267 14.013 43.753 1.00 38.23 202 HIS A CA 1
ATOM 1538 C C . HIS A 1 202 ? 72.630 14.036 45.239 1.00 36.25 202 HIS A C 1
ATOM 1539 O O . HIS A 1 202 ? 72.437 13.003 45.916 1.00 36.31 202 HIS A O 1
ATOM 1546 N N . ASP A 1 203 ? 73.081 15.187 45.745 1.00 39.57 203 ASP A N 1
ATOM 1547 C CA . ASP A 1 203 ? 73.241 15.379 47.207 1.00 35.20 203 ASP A CA 1
ATOM 1548 C C . ASP A 1 203 ? 71.872 15.161 47.831 1.00 36.49 203 ASP A C 1
ATOM 1549 O O . ASP A 1 203 ? 70.867 15.734 47.339 1.00 38.04 203 ASP A O 1
ATOM 1554 N N . ARG A 1 204 ? 71.831 14.294 48.831 1.00 35.16 204 ARG A N 1
ATOM 1555 C CA . ARG A 1 204 ? 70.656 14.024 49.686 1.00 35.28 204 ARG A CA 1
ATOM 1556 C C . ARG A 1 204 ? 70.229 15.312 50.427 1.00 31.91 204 ARG A C 1
ATOM 1557 O O . ARG A 1 204 ? 69.020 15.477 50.731 1.00 36.76 204 ARG A O 1
ATOM 1565 N N . LYS A 1 205 ? 71.216 16.092 50.831 1.00 34.33 205 LYS A N 1
ATOM 1566 C CA . LYS A 1 205 ? 71.015 17.422 51.452 1.00 37.41 205 LYS A CA 1
ATOM 1567 C C . LYS A 1 205 ? 70.733 18.411 50.328 1.00 33.20 205 LYS A C 1
ATOM 1568 O O . LYS A 1 205 ? 71.533 18.490 49.347 1.00 33.81 205 LYS A O 1
ATOM 1574 N N . ARG A 1 206 ? 69.642 19.149 50.475 1.00 31.60 206 ARG A N 1
ATOM 1575 C CA . ARG A 1 206 ? 69.267 20.224 49.528 1.00 29.03 206 ARG A CA 1
ATOM 1576 C C . ARG A 1 206 ? 69.444 21.578 50.227 1.00 29.10 206 ARG A C 1
ATOM 1577 O O . ARG A 1 206 ? 69.210 21.690 51.434 1.00 29.44 206 ARG A O 1
ATOM 1585 N N . GLY A 1 207 ? 69.845 22.574 49.453 1.00 27.99 207 GLY A N 1
ATOM 1586 C CA . GLY A 1 207 ? 70.044 23.964 49.888 1.00 25.12 207 GLY A CA 1
ATOM 1587 C C . GLY A 1 207 ? 69.203 24.935 49.091 1.00 26.86 207 GLY A C 1
ATOM 1588 O O . GLY A 1 207 ? 68.594 24.532 48.069 1.00 24.41 207 GLY A O 1
ATOM 1589 N N . LEU A 1 208 ? 69.155 26.176 49.556 1.00 24.82 208 LEU A N 1
ATOM 1590 C CA . LEU A 1 208 ? 68.585 27.318 48.808 1.00 23.02 208 LEU A CA 1
ATOM 1591 C C . LEU A 1 208 ? 67.139 26.991 48.456 1.00 21.66 208 LEU A C 1
ATOM 1592 O O . LEU A 1 208 ? 66.453 26.436 49.317 1.00 21.26 208 LEU A O 1
ATOM 1597 N N . GLY A 1 209 ? 66.680 27.333 47.250 1.00 22.74 209 GLY A N 1
ATOM 1598 C CA . GLY A 1 209 ? 65.276 27.113 46.855 1.00 21.75 209 GLY A CA 1
ATOM 1599 C C . GLY A 1 209 ? 64.942 25.648 46.828 1.00 21.90 209 GLY A C 1
ATOM 1600 O O . GLY A 1 209 ? 63.775 25.283 46.952 1.00 24.20 209 GLY A O 1
ATOM 1601 N N . ASN A 1 210 ? 65.930 24.777 46.625 1.00 24.66 210 ASN A N 1
ATOM 1602 C CA . ASN A 1 210 ? 65.666 23.315 46.605 1.00 23.27 210 ASN A CA 1
ATOM 1603 C C . ASN A 1 210 ? 65.343 22.845 48.027 1.00 26.43 210 ASN A C 1
ATOM 1604 O O . ASN A 1 210 ? 64.463 21.972 48.193 1.00 28.06 210 ASN A O 1
ATOM 1609 N N . ALA A 1 211 ? 65.992 23.395 49.055 1.00 25.29 211 ALA A N 1
ATOM 1610 C CA . ALA A 1 211 ? 65.625 23.087 50.464 1.00 26.24 211 ALA A CA 1
ATOM 1611 C C . ALA A 1 211 ? 64.204 23.571 50.732 1.00 23.75 211 ALA A C 1
ATOM 1612 O O . ALA A 1 211 ? 63.412 22.879 51.335 1.00 25.40 211 ALA A O 1
ATOM 1614 N N A MET A 1 212 ? 63.892 24.766 50.255 0.61 26.77 212 MET A N 1
ATOM 1615 N N B MET A 1 212 ? 63.889 24.771 50.257 0.39 25.56 212 MET A N 1
ATOM 1616 C CA A MET A 1 212 ? 62.567 25.387 50.450 0.61 24.22 212 MET A CA 1
ATOM 1617 C CA B MET A 1 212 ? 62.561 25.400 50.445 0.39 23.62 212 MET A CA 1
ATOM 1618 C C A MET A 1 212 ? 61.479 24.493 49.829 0.61 25.49 212 MET A C 1
ATOM 1619 C C B MET A 1 212 ? 61.475 24.501 49.826 0.39 24.81 212 MET A C 1
ATOM 1620 O O A MET A 1 212 ? 60.514 24.157 50.527 0.61 22.81 212 MET A O 1
ATOM 1621 O O B MET A 1 212 ? 60.514 24.153 50.533 0.39 23.19 212 MET A O 1
ATOM 1630 N N . ALA A 1 213 ? 61.626 24.119 48.554 1.00 25.10 213 ALA A N 1
ATOM 1631 C CA . ALA A 1 213 ? 60.631 23.318 47.819 1.00 24.25 213 ALA A CA 1
ATOM 1632 C C . ALA A 1 213 ? 60.538 21.904 48.398 1.00 23.32 213 ALA A C 1
ATOM 1633 O O . ALA A 1 213 ? 59.407 21.405 48.582 1.00 23.86 213 ALA A O 1
ATOM 1635 N N . ALA A 1 214 ? 61.657 21.272 48.711 1.00 26.12 214 ALA A N 1
ATOM 1636 C CA . ALA A 1 214 ? 61.667 19.934 49.365 1.00 25.56 214 ALA A CA 1
ATOM 1637 C C . ALA A 1 214 ? 60.943 20.008 50.708 1.00 27.14 214 ALA A C 1
ATOM 1638 O O . ALA A 1 214 ? 60.058 19.155 50.990 1.00 31.28 214 ALA A O 1
ATOM 1640 N N . GLY A 1 215 ? 61.324 20.999 51.530 1.00 27.66 215 GLY A N 1
ATOM 1641 C CA . GLY A 1 215 ? 60.722 21.167 52.879 1.00 25.18 215 GLY A CA 1
ATOM 1642 C C . GLY A 1 215 ? 59.226 21.398 52.809 1.00 26.08 215 GLY A C 1
ATOM 1643 O O . GLY A 1 215 ? 58.502 20.811 53.610 1.00 26.88 215 GLY A O 1
ATOM 1644 N N . LEU A 1 216 ? 58.742 22.216 51.861 1.00 27.44 216 LEU A N 1
ATOM 1645 C CA . LEU A 1 216 ? 57.286 22.496 51.750 1.00 24.38 216 LEU A CA 1
ATOM 1646 C C . LEU A 1 216 ? 56.588 21.240 51.215 1.00 26.17 216 LEU A C 1
ATOM 1647 O O . LEU A 1 216 ? 55.462 20.917 51.677 1.00 25.40 216 LEU A O 1
ATOM 1652 N N . ARG A 1 217 ? 57.237 20.506 50.310 1.00 28.06 217 ARG A N 1
ATOM 1653 C CA . ARG A 1 217 ? 56.627 19.248 49.804 1.00 27.02 217 ARG A CA 1
ATOM 1654 C C . ARG A 1 217 ? 56.449 18.287 50.981 1.00 27.54 217 ARG A C 1
ATOM 1655 O O . ARG A 1 217 ? 55.394 17.682 51.094 1.00 28.06 217 ARG A O 1
ATOM 1663 N N . HIS A 1 218 ? 57.457 18.175 51.823 1.00 28.06 218 HIS A N 1
ATOM 1664 C CA . HIS A 1 218 ? 57.460 17.298 53.018 1.00 30.00 218 HIS A CA 1
ATOM 1665 C C . HIS A 1 218 ? 56.313 17.686 53.958 1.00 30.09 218 HIS A C 1
ATOM 1666 O O . HIS A 1 218 ? 55.595 16.804 54.402 1.00 30.57 218 HIS A O 1
ATOM 1673 N N . ALA A 1 219 ? 56.106 18.981 54.203 1.00 28.40 219 ALA A N 1
ATOM 1674 C CA . ALA A 1 219 ? 54.981 19.502 55.004 1.00 28.36 219 ALA A CA 1
ATOM 1675 C C . ALA A 1 219 ? 53.639 19.033 54.434 1.00 30.06 219 ALA A C 1
ATOM 1676 O O . ALA A 1 219 ? 52.760 18.637 55.217 1.00 31.35 219 ALA A O 1
ATOM 1678 N N . LEU A 1 220 ? 53.471 19.045 53.117 1.00 28.48 220 LEU A N 1
ATOM 1679 C CA . LEU A 1 220 ? 52.219 18.594 52.474 1.00 27.61 220 LEU A CA 1
ATOM 1680 C C . LEU A 1 220 ? 52.099 17.066 52.663 1.00 30.51 220 LEU A C 1
ATOM 1681 O O . LEU A 1 220 ? 50.972 16.572 52.909 1.00 31.38 220 LEU A O 1
ATOM 1686 N N . LEU A 1 221 ? 53.216 16.345 52.597 1.00 32.08 221 LEU A N 1
ATOM 1687 C CA . LEU A 1 221 ? 53.215 14.863 52.734 1.00 32.36 221 LEU A CA 1
ATOM 1688 C C . LEU A 1 221 ? 52.743 14.493 54.135 1.00 32.01 221 LEU A C 1
ATOM 1689 O O . LEU A 1 221 ? 51.849 13.680 54.239 1.00 35.21 221 LEU A O 1
ATOM 1694 N N . GLU A 1 222 ? 53.317 15.110 55.164 1.00 36.26 222 GLU A N 1
ATOM 1695 C CA . GLU A 1 222 ? 52.934 14.899 56.586 1.00 35.15 222 GLU A CA 1
ATOM 1696 C C . GLU A 1 222 ? 51.450 15.171 56.791 1.00 36.04 222 GLU A C 1
ATOM 1697 O O . GLU A 1 222 ? 50.851 14.469 57.602 1.00 32.79 222 GLU A O 1
ATOM 1703 N N . ARG A 1 223 ? 50.877 16.153 56.097 1.00 31.63 223 ARG A N 1
ATOM 1704 C CA . ARG A 1 223 ? 49.453 16.535 56.246 1.00 31.36 223 ARG A CA 1
ATOM 1705 C C . ARG A 1 223 ? 48.587 15.735 55.267 1.00 32.56 223 ARG A C 1
ATOM 1706 O O . ARG A 1 223 ? 47.376 15.917 55.300 1.00 33.30 223 ARG A O 1
ATOM 1714 N N . LYS A 1 224 ? 49.201 14.934 54.384 1.00 36.31 224 LYS A N 1
ATOM 1715 C CA . LYS A 1 224 ? 48.497 14.131 53.355 1.00 39.62 224 LYS A CA 1
ATOM 1716 C C . LYS A 1 224 ? 47.677 15.039 52.451 1.00 37.96 224 LYS A C 1
ATOM 1717 O O . LYS A 1 224 ? 46.571 14.657 52.061 1.00 36.66 224 LYS A O 1
ATOM 1723 N N . VAL A 1 225 ? 48.212 16.201 52.093 1.00 32.87 225 VAL A N 1
ATOM 1724 C CA . VAL A 1 225 ? 47.529 17.114 51.155 1.00 31.88 225 VAL A CA 1
ATOM 1725 C C . VAL A 1 225 ? 47.871 16.620 49.764 1.00 32.29 225 VAL A C 1
ATOM 1726 O O . VAL A 1 225 ? 49.061 16.521 49.445 1.00 34.83 225 VAL A O 1
ATOM 1730 N N . PRO A 1 226 ? 46.865 16.274 48.926 1.00 31.38 226 PRO A N 1
ATOM 1731 C CA . PRO A 1 226 ? 47.153 15.769 47.587 1.00 35.40 226 PRO A CA 1
ATOM 1732 C C . PRO A 1 226 ? 47.761 16.862 46.706 1.00 32.88 226 PRO A C 1
ATOM 1733 O O . PRO A 1 226 ? 47.337 18.017 46.781 1.00 28.94 226 PRO A O 1
ATOM 1737 N N . LEU A 1 227 ? 48.716 16.455 45.879 1.00 33.66 227 LEU A N 1
ATOM 1738 C CA . LEU A 1 227 ? 49.335 17.300 44.846 1.00 33.04 227 LEU A CA 1
ATOM 1739 C C . LEU A 1 227 ? 49.283 16.548 43.510 1.00 29.03 227 LEU A C 1
ATOM 1740 O O . LEU A 1 227 ? 49.987 15.565 43.382 1.00 29.88 227 LEU A O 1
ATOM 1745 N N . TRP A 1 228 ? 48.478 17.007 42.573 1.00 30.99 228 TRP A N 1
ATOM 1746 C CA . TRP A 1 228 ? 48.339 16.344 41.252 1.00 31.15 228 TRP A CA 1
ATOM 1747 C C . TRP A 1 228 ? 49.329 16.955 40.263 1.00 32.61 228 TRP A C 1
ATOM 1748 O O . TRP A 1 228 ? 49.136 18.115 39.871 1.00 31.01 228 TRP A O 1
ATOM 1759 N N . LEU A 1 229 ? 50.322 16.170 39.848 1.00 31.87 229 LEU A N 1
ATOM 1760 C CA . LEU A 1 229 ? 51.298 16.565 38.794 1.00 30.47 229 LEU A CA 1
ATOM 1761 C C . LEU A 1 229 ? 50.652 16.362 37.420 1.00 29.72 229 LEU A C 1
ATOM 1762 O O . LEU A 1 229 ? 49.634 15.668 37.342 1.00 33.36 229 LEU A O 1
ATOM 1767 N N . ASN A 1 230 ? 51.196 17.011 36.400 1.00 29.60 230 ASN A N 1
ATOM 1768 C CA . ASN A 1 230 ? 50.768 16.827 34.993 1.00 31.62 230 ASN A CA 1
ATOM 1769 C C . ASN A 1 230 ? 49.295 17.194 34.885 1.00 34.77 230 ASN A C 1
ATOM 1770 O O . ASN A 1 230 ? 48.595 16.555 34.066 1.00 30.13 230 ASN A O 1
ATOM 1775 N N . THR A 1 231 ? 48.842 18.170 35.688 1.00 30.11 231 THR A N 1
ATOM 1776 C CA . THR A 1 231 ? 47.409 18.540 35.817 1.00 33.02 231 THR A CA 1
ATOM 1777 C C . THR A 1 231 ? 47.275 20.049 35.690 1.00 31.38 231 THR A C 1
ATOM 1778 O O . THR A 1 231 ? 47.057 20.745 36.679 1.00 31.71 231 THR A O 1
ATOM 1782 N N . PRO A 1 232 ? 47.420 20.599 34.474 1.00 31.22 232 PRO A N 1
ATOM 1783 C CA . PRO A 1 232 ? 47.318 22.035 34.265 1.00 31.17 232 PRO A CA 1
ATOM 1784 C C . PRO A 1 232 ? 45.901 22.584 34.468 1.00 34.56 232 PRO A C 1
ATOM 1785 O O . PRO A 1 232 ? 44.930 22.031 33.931 1.00 32.32 232 PRO A O 1
ATOM 1789 N N . PHE A 1 233 ? 45.815 23.691 35.202 1.00 28.45 233 PHE A N 1
ATOM 1790 C CA . PHE A 1 233 ? 44.662 24.603 35.148 1.00 29.60 233 PHE A CA 1
ATOM 1791 C C . PHE A 1 233 ? 44.425 25.026 33.708 1.00 28.35 233 PHE A C 1
ATOM 1792 O O . PHE A 1 233 ? 45.398 25.381 32.997 1.00 27.78 233 PHE A O 1
ATOM 1800 N N . GLU A 1 234 ? 43.151 25.094 33.316 1.00 30.83 234 GLU A N 1
ATOM 1801 C CA . GLU A 1 234 ? 42.701 25.677 32.035 1.00 29.68 234 GLU A CA 1
ATOM 1802 C C . GLU A 1 234 ? 41.774 26.870 32.214 1.00 27.87 234 GLU A C 1
ATOM 1803 O O . GLU A 1 234 ? 41.872 27.810 31.430 1.00 28.07 234 GLU A O 1
ATOM 1809 N N . SER A 1 235 ? 40.822 26.808 33.139 1.00 30.26 235 SER A N 1
ATOM 1810 C CA . SER A 1 235 ? 39.808 27.883 33.237 1.00 30.59 235 SER A CA 1
ATOM 1811 C C . SER A 1 235 ? 39.156 27.905 34.624 1.00 26.54 235 SER A C 1
ATOM 1812 O O . SER A 1 235 ? 39.266 26.962 35.384 1.00 25.62 235 SER A O 1
ATOM 1815 N N . LEU A 1 236 ? 38.499 29.003 34.924 1.00 29.92 236 LEU A N 1
ATOM 1816 C CA . LEU A 1 236 ? 37.764 29.198 36.195 1.00 28.87 236 LEU A CA 1
ATOM 1817 C C . LEU A 1 236 ? 36.299 28.775 35.983 1.00 27.13 236 LEU A C 1
ATOM 1818 O O . LEU A 1 236 ? 35.765 29.005 34.880 1.00 29.55 236 LEU A O 1
ATOM 1823 N N . ILE A 1 237 ? 35.690 28.189 37.002 1.00 30.50 237 ILE A N 1
ATOM 1824 C CA . ILE A 1 237 ? 34.210 27.980 37.071 1.00 30.80 237 ILE A CA 1
ATOM 1825 C C . ILE A 1 237 ? 33.624 29.144 37.889 1.00 32.88 237 ILE A C 1
ATOM 1826 O O . ILE A 1 237 ? 34.131 29.423 38.968 1.00 30.14 237 ILE A O 1
ATOM 1831 N N . THR A 1 238 ? 32.612 29.832 37.367 1.00 34.44 238 THR A N 1
ATOM 1832 C CA . THR A 1 238 ? 31.919 30.924 38.094 1.00 37.15 238 THR A CA 1
ATOM 1833 C C . THR A 1 238 ? 30.400 30.683 38.184 1.00 39.98 238 THR A C 1
ATOM 1834 O O . THR A 1 238 ? 29.872 29.893 37.418 1.00 33.73 238 THR A O 1
ATOM 1838 N N . GLU A 1 239 ? 29.767 31.367 39.136 1.00 39.73 239 GLU A N 1
ATOM 1839 C CA . GLU A 1 239 ? 28.295 31.473 39.317 1.00 40.79 239 GLU A CA 1
ATOM 1840 C C . GLU A 1 239 ? 27.943 32.945 39.551 1.00 47.43 239 GLU A C 1
ATOM 1841 O O . GLU A 1 239 ? 28.836 33.687 40.024 1.00 42.13 239 GLU A O 1
ATOM 1847 N N . GLY A 1 240 ? 26.685 33.320 39.268 1.00 46.77 240 GLY A N 1
ATOM 1848 C CA . GLY A 1 240 ? 26.121 34.653 39.548 1.00 48.44 240 GLY A CA 1
ATOM 1849 C C . GLY A 1 240 ? 25.772 35.347 38.254 1.00 54.01 240 GLY A C 1
ATOM 1850 O O . GLY A 1 240 ? 26.557 35.251 37.305 1.00 60.39 240 GLY A O 1
ATOM 1851 N N . ALA A 1 241 ? 24.632 36.023 38.204 1.00 63.30 241 ALA A N 1
ATOM 1852 C CA . ALA A 1 241 ? 24.239 36.843 37.040 1.00 70.15 241 ALA A CA 1
ATOM 1853 C C . ALA A 1 241 ? 24.960 38.199 37.112 1.00 68.17 241 ALA A C 1
ATOM 1854 O O . ALA A 1 241 ? 25.516 38.592 36.068 1.00 77.16 241 ALA A O 1
ATOM 1856 N N . GLU A 1 242 ? 25.003 38.858 38.279 1.00 59.13 242 GLU A N 1
ATOM 1857 C CA . GLU A 1 242 ? 25.416 40.292 38.392 1.00 59.61 242 GLU A CA 1
ATOM 1858 C C . GLU A 1 242 ? 26.884 40.424 38.792 1.00 59.02 242 GLU A C 1
ATOM 1859 O O . GLU A 1 242 ? 27.582 41.284 38.230 1.00 65.88 242 GLU A O 1
ATOM 1865 N N . ASN A 1 243 ? 27.286 39.674 39.808 1.00 51.69 243 ASN A N 1
ATOM 1866 C CA . ASN A 1 243 ? 28.687 39.616 40.278 1.00 52.92 243 ASN A CA 1
ATOM 1867 C C . ASN A 1 243 ? 29.115 38.156 40.277 1.00 49.65 243 ASN A C 1
ATOM 1868 O O . ASN A 1 243 ? 28.526 37.389 41.027 1.00 50.93 243 ASN A O 1
ATOM 1873 N N . LYS A 1 244 ? 30.083 37.813 39.430 1.00 47.90 244 LYS A N 1
ATOM 1874 C CA . LYS A 1 244 ? 30.632 36.446 39.310 1.00 46.79 244 LYS A CA 1
ATOM 1875 C C . LYS A 1 244 ? 31.464 36.127 40.558 1.00 43.91 244 LYS A C 1
ATOM 1876 O O . LYS A 1 244 ? 32.301 36.960 41.004 1.00 37.72 244 LYS A O 1
ATOM 1882 N N . ARG A 1 245 ? 31.225 34.944 41.096 1.00 38.94 245 ARG A N 1
ATOM 1883 C CA . ARG A 1 245 ? 31.982 34.324 42.199 1.00 37.24 245 ARG A CA 1
ATOM 1884 C C . ARG A 1 245 ? 32.666 33.112 41.581 1.00 31.61 245 ARG A C 1
ATOM 1885 O O . ARG A 1 245 ? 32.086 32.516 40.668 1.00 32.82 245 ARG A O 1
ATOM 1893 N N . VAL A 1 246 ? 33.844 32.763 42.074 1.00 30.18 246 VAL A N 1
ATOM 1894 C CA . VAL A 1 246 ? 34.607 31.600 41.557 1.00 31.20 246 VAL A CA 1
ATOM 1895 C C . VAL A 1 246 ? 34.286 30.430 42.464 1.00 27.33 246 VAL A C 1
ATOM 1896 O O . VAL A 1 246 ? 34.455 30.570 43.703 1.00 31.37 246 VAL A O 1
ATOM 1900 N N . THR A 1 247 ? 33.847 29.315 41.872 1.00 27.17 247 THR A N 1
ATOM 1901 C CA . THR A 1 247 ? 33.357 28.127 42.622 1.00 30.03 247 THR A CA 1
ATOM 1902 C C . THR A 1 247 ? 34.218 26.906 42.315 1.00 29.64 247 THR A C 1
ATOM 1903 O O . THR A 1 247 ? 33.987 25.846 42.937 1.00 34.25 247 THR A O 1
ATOM 1907 N N . GLY A 1 248 ? 35.191 27.042 41.400 1.00 29.29 248 GLY A N 1
ATOM 1908 C CA . GLY A 1 248 ? 36.055 25.915 41.032 1.00 29.29 248 GLY A CA 1
ATOM 1909 C C . GLY A 1 248 ? 36.939 26.210 39.837 1.00 27.70 248 GLY A C 1
ATOM 1910 O O . GLY A 1 248 ? 37.013 27.363 39.397 1.00 29.70 248 GLY A O 1
ATOM 1911 N N . ILE A 1 249 ? 37.565 25.162 39.302 1.00 28.14 249 ILE A N 1
ATOM 1912 C CA . ILE A 1 249 ? 38.423 25.265 38.097 1.00 28.60 249 ILE A CA 1
ATOM 1913 C C . ILE A 1 249 ? 38.145 24.071 37.186 1.00 33.30 249 ILE A C 1
ATOM 1914 O O . ILE A 1 249 ? 37.718 23.037 37.687 1.00 32.25 249 ILE A O 1
ATOM 1919 N N . VAL A 1 250 ? 38.481 24.229 35.916 1.00 30.66 250 VAL A N 1
ATOM 1920 C CA . VAL A 1 250 ? 38.679 23.095 34.961 1.00 32.94 250 VAL A CA 1
ATOM 1921 C C . VAL A 1 250 ? 40.182 22.840 34.832 1.00 30.45 250 VAL A C 1
ATOM 1922 O O . VAL A 1 250 ? 40.927 23.805 34.543 1.00 29.74 250 VAL A O 1
ATOM 1926 N N . VAL A 1 251 ? 40.590 21.590 35.004 1.00 28.55 251 VAL A N 1
ATOM 1927 C CA . VAL A 1 251 ? 41.958 21.110 34.689 1.00 30.96 251 VAL A CA 1
ATOM 1928 C C . VAL A 1 251 ? 41.898 20.064 33.565 1.00 34.11 251 VAL A C 1
ATOM 1929 O O . VAL A 1 251 ? 40.799 19.590 33.204 1.00 32.41 251 VAL A O 1
ATOM 1933 N N . LYS A 1 252 ? 43.065 19.762 33.020 1.00 32.63 252 LYS A N 1
ATOM 1934 C CA . LYS A 1 252 ? 43.317 18.629 32.089 1.00 41.23 252 LYS A CA 1
ATOM 1935 C C . LYS A 1 252 ? 44.088 17.581 32.885 1.00 42.87 252 LYS A C 1
ATOM 1936 O O . LYS A 1 252 ? 45.217 17.846 33.267 1.00 41.00 252 LYS A O 1
ATOM 1942 N N . ARG A 1 253 ? 43.442 16.462 33.212 1.00 47.67 253 ARG A N 1
ATOM 1943 C CA . ARG A 1 253 ? 43.941 15.426 34.155 1.00 53.74 253 ARG A CA 1
ATOM 1944 C C . ARG A 1 253 ? 43.871 14.077 33.442 1.00 61.53 253 ARG A C 1
ATOM 1945 O O . ARG A 1 253 ? 42.771 13.728 32.977 1.00 62.27 253 ARG A O 1
ATOM 1953 N N . ASN A 1 254 ? 44.994 13.358 33.339 1.00 61.06 254 ASN A N 1
ATOM 1954 C CA . ASN A 1 254 ? 45.081 12.104 32.540 1.00 70.09 254 ASN A CA 1
ATOM 1955 C C . ASN A 1 254 ? 44.592 12.389 31.116 1.00 62.81 254 ASN A C 1
ATOM 1956 O O . ASN A 1 254 ? 43.968 11.500 30.524 1.00 59.86 254 ASN A O 1
ATOM 1961 N N . GLY A 1 255 ? 44.842 13.596 30.609 1.00 54.01 255 GLY A N 1
ATOM 1962 C CA . GLY A 1 255 ? 44.747 13.905 29.171 1.00 53.97 255 GLY A CA 1
ATOM 1963 C C . GLY A 1 255 ? 43.410 14.474 28.743 1.00 55.13 255 GLY A C 1
ATOM 1964 O O . GLY A 1 255 ? 43.269 14.663 27.538 1.00 52.37 255 GLY A O 1
ATOM 1965 N N . GLN A 1 256 ? 42.473 14.761 29.664 1.00 52.37 256 GLN A N 1
ATOM 1966 C CA . GLN A 1 256 ? 41.118 15.323 29.331 1.00 54.16 256 GLN A CA 1
ATOM 1967 C C . GLN A 1 256 ? 40.543 16.238 30.437 1.00 42.50 256 GLN A C 1
ATOM 1968 O O . GLN A 1 256 ? 41.009 16.144 31.583 1.00 48.27 256 GLN A O 1
ATOM 1974 N N . THR A 1 257 ? 39.482 16.986 30.153 1.00 45.47 257 THR A N 1
ATOM 1975 C CA . THR A 1 257 ? 38.973 18.036 31.074 1.00 40.60 257 THR A CA 1
ATOM 1976 C C . THR A 1 257 ? 38.271 17.388 32.261 1.00 43.38 257 THR A C 1
ATOM 1977 O O . THR A 1 257 ? 37.605 16.349 32.117 1.00 37.22 257 THR A O 1
ATOM 1981 N N . LEU A 1 258 ? 38.463 17.997 33.431 1.00 37.13 258 LEU A N 1
ATOM 1982 C CA . LEU A 1 258 ? 37.876 17.562 34.717 1.00 36.65 258 LEU A CA 1
ATOM 1983 C C . LEU A 1 258 ? 37.461 18.813 35.492 1.00 39.41 258 LEU A C 1
ATOM 1984 O O . LEU A 1 258 ? 38.297 19.780 35.579 1.00 36.89 258 LEU A O 1
ATOM 1989 N N . GLN A 1 259 ? 36.215 18.837 35.970 1.00 38.44 259 GLN A N 1
ATOM 1990 C CA . GLN A 1 259 ? 35.635 19.983 36.719 1.00 40.81 259 GLN A CA 1
ATOM 1991 C C . GLN A 1 259 ? 35.896 19.744 38.189 1.00 36.06 259 GLN A C 1
ATOM 1992 O O . GLN A 1 259 ? 35.537 18.696 38.670 1.00 40.58 259 GLN A O 1
ATOM 1998 N N . LEU A 1 260 ? 36.533 20.705 38.870 1.00 34.94 260 LEU A N 1
ATOM 1999 C CA . LEU A 1 260 ? 36.857 20.602 40.307 1.00 34.64 260 LEU A CA 1
ATOM 2000 C C . LEU A 1 260 ? 36.124 21.714 41.050 1.00 33.87 260 LEU A C 1
ATOM 2001 O O . LEU A 1 260 ? 36.134 22.838 40.565 1.00 33.42 260 LEU A O 1
ATOM 2006 N N . THR A 1 261 ? 35.508 21.401 42.183 1.00 32.78 261 THR A N 1
ATOM 2007 C CA . THR A 1 261 ? 34.749 22.397 42.973 1.00 32.98 261 THR A CA 1
ATOM 2008 C C . THR A 1 261 ? 35.588 22.829 44.169 1.00 30.36 261 THR A C 1
ATOM 2009 O O . THR A 1 261 ? 36.127 21.944 44.858 1.00 32.12 261 THR A O 1
ATOM 2013 N N . ALA A 1 262 ? 35.642 24.143 44.402 1.00 31.86 262 ALA A N 1
ATOM 2014 C CA . ALA A 1 262 ? 36.253 24.746 45.607 1.00 33.40 262 ALA A CA 1
ATOM 2015 C C . ALA A 1 262 ? 35.134 25.399 46.414 1.00 27.80 262 ALA A C 1
ATOM 2016 O O . ALA A 1 262 ? 34.610 26.400 45.946 1.00 30.12 262 ALA A O 1
ATOM 2018 N N . ARG A 1 263 ? 34.778 24.818 47.551 1.00 30.88 263 ARG A N 1
ATOM 2019 C CA . ARG A 1 263 ? 33.686 25.351 48.411 1.00 37.61 263 ARG A CA 1
ATOM 2020 C C . ARG A 1 263 ? 34.050 26.750 48.930 1.00 37.09 263 ARG A C 1
ATOM 2021 O O . ARG A 1 263 ? 33.145 27.585 49.032 1.00 37.88 263 ARG A O 1
ATOM 2029 N N . ARG A 1 264 ? 35.325 26.982 49.269 1.00 33.24 264 ARG A N 1
ATOM 2030 C CA . ARG A 1 264 ? 35.765 28.174 50.048 1.00 31.88 264 ARG A CA 1
ATOM 2031 C C . ARG A 1 264 ? 36.658 29.084 49.198 1.00 35.15 264 ARG A C 1
ATOM 2032 O O . ARG A 1 264 ? 36.493 30.312 49.290 1.00 32.30 264 ARG A O 1
ATOM 2040 N N . GLY A 1 265 ? 37.568 28.536 48.387 1.00 33.76 265 GLY A N 1
ATOM 2041 C CA . GLY A 1 265 ? 38.416 29.430 47.584 1.00 30.25 265 GLY A CA 1
ATOM 2042 C C . GLY A 1 265 ? 39.359 28.718 46.646 1.00 28.44 265 GLY A C 1
ATOM 2043 O O . GLY A 1 265 ? 39.725 27.568 46.897 1.00 27.66 265 GLY A O 1
ATOM 2044 N N . VAL A 1 266 ? 39.716 29.440 45.595 1.00 28.26 266 VAL A N 1
ATOM 2045 C CA . VAL A 1 266 ? 40.757 29.064 44.607 1.00 27.12 266 VAL A CA 1
ATOM 2046 C C . VAL A 1 266 ? 41.907 30.038 44.801 1.00 26.50 266 VAL A C 1
ATOM 2047 O O . VAL A 1 266 ? 41.656 31.250 44.685 1.00 28.63 266 VAL A O 1
ATOM 2051 N N . VAL A 1 267 ? 43.101 29.504 45.027 1.00 26.11 267 VAL A N 1
ATOM 2052 C CA . VAL A 1 267 ? 44.331 30.325 45.161 1.00 25.69 267 VAL A CA 1
ATOM 2053 C C . VAL A 1 267 ? 45.154 30.150 43.884 1.00 25.32 267 VAL A C 1
ATOM 2054 O O . VAL A 1 267 ? 45.624 29.015 43.643 1.00 28.70 267 VAL A O 1
ATOM 2058 N N . LEU A 1 268 ? 45.298 31.222 43.106 1.00 24.47 268 LEU A N 1
ATOM 2059 C CA . LEU A 1 268 ? 46.150 31.221 41.891 1.00 24.34 268 LEU A CA 1
ATOM 2060 C C . LEU A 1 268 ? 47.585 31.512 42.322 1.00 23.77 268 LEU A C 1
ATOM 2061 O O . LEU A 1 268 ? 47.894 32.691 42.629 1.00 25.62 268 LEU A O 1
ATOM 2066 N N . GLY A 1 269 ? 48.429 30.495 42.318 1.00 24.05 269 GLY A N 1
ATOM 2067 C CA . GLY A 1 269 ? 49.885 30.618 42.541 1.00 22.90 269 GLY A CA 1
ATOM 2068 C C . GLY A 1 269 ? 50.689 29.947 41.431 1.00 21.87 269 GLY A C 1
ATOM 2069 O O . GLY A 1 269 ? 51.590 29.169 41.738 1.00 22.09 269 GLY A O 1
ATOM 2070 N N . ALA A 1 270 ? 50.369 30.281 40.189 1.00 22.92 270 ALA A N 1
ATOM 2071 C CA . ALA A 1 270 ? 50.874 29.585 38.988 1.00 24.96 270 ALA A CA 1
ATOM 2072 C C . ALA A 1 270 ? 52.053 30.322 38.379 1.00 22.60 270 ALA A C 1
ATOM 2073 O O . ALA A 1 270 ? 52.408 29.981 37.239 1.00 22.78 270 ALA A O 1
ATOM 2075 N N . GLY A 1 271 ? 52.582 31.349 39.047 1.00 20.92 271 GLY A N 1
ATOM 2076 C CA . GLY A 1 271 ? 53.690 32.145 38.488 1.00 22.40 271 GLY A CA 1
ATOM 2077 C C . GLY A 1 271 ? 53.261 33.112 37.424 1.00 22.53 271 GLY A C 1
ATOM 2078 O O . GLY A 1 271 ? 52.040 33.368 37.293 1.00 23.21 271 GLY A O 1
ATOM 2079 N N . GLY A 1 272 ? 54.229 33.643 36.670 1.00 19.24 272 GLY A N 1
ATOM 2080 C CA . GLY A 1 272 ? 54.014 34.746 35.747 1.00 20.47 272 GLY A CA 1
ATOM 2081 C C . GLY A 1 272 ? 53.796 34.289 34.307 1.00 18.86 272 GLY A C 1
ATOM 2082 O O . GLY A 1 272 ? 53.230 33.200 34.081 1.00 23.13 272 GLY A O 1
ATOM 2083 N N . PHE A 1 273 ? 54.269 35.098 33.375 1.00 21.94 273 PHE A N 1
ATOM 2084 C CA . PHE A 1 273 ? 54.060 34.844 31.918 1.00 20.13 273 PHE A CA 1
ATOM 2085 C C . PHE A 1 273 ? 55.390 34.978 31.167 1.00 21.73 273 PHE A C 1
ATOM 2086 O O . PHE A 1 273 ? 55.339 35.139 29.935 1.00 23.68 273 PHE A O 1
ATOM 2094 N N . GLU A 1 274 ? 56.536 34.854 31.853 1.00 20.25 274 GLU A N 1
ATOM 2095 C CA . GLU A 1 274 ? 57.888 35.075 31.253 1.00 19.71 274 GLU A CA 1
ATOM 2096 C C . GLU A 1 274 ? 58.123 34.108 30.073 1.00 22.02 274 GLU A C 1
ATOM 2097 O O . GLU A 1 274 ? 58.903 34.483 29.193 1.00 21.83 274 GLU A O 1
ATOM 2103 N N . ARG A 1 275 ? 57.510 32.919 30.085 1.00 21.36 275 ARG A N 1
ATOM 2104 C CA . ARG A 1 275 ? 57.694 31.892 29.022 1.00 22.33 275 ARG A CA 1
ATOM 2105 C C . ARG A 1 275 ? 56.659 32.017 27.893 1.00 24.76 275 ARG A C 1
ATOM 2106 O O . ARG A 1 275 ? 56.709 31.186 26.965 1.00 24.83 275 ARG A O 1
ATOM 2114 N N . ASN A 1 276 ? 55.834 33.065 27.883 1.00 23.70 276 ASN A N 1
ATOM 2115 C CA . ASN A 1 276 ? 54.808 33.282 26.827 1.00 25.84 276 ASN A CA 1
ATOM 2116 C C . ASN A 1 276 ? 55.239 34.477 25.992 1.00 22.90 276 ASN A C 1
ATOM 2117 O O . ASN A 1 276 ? 55.074 35.644 26.415 1.00 22.39 276 ASN A O 1
ATOM 2122 N N . GLN A 1 277 ? 55.840 34.212 24.814 1.00 23.86 277 GLN A N 1
ATOM 2123 C CA . GLN A 1 277 ? 56.427 35.290 23.981 1.00 21.83 277 GLN A CA 1
ATOM 2124 C C . GLN A 1 277 ? 55.321 36.256 23.545 1.00 22.30 277 GLN A C 1
ATOM 2125 O O . GLN A 1 277 ? 55.573 37.470 23.448 1.00 20.35 277 GLN A O 1
ATOM 2131 N N . GLN A 1 278 ? 54.112 35.774 23.254 1.00 24.80 278 GLN A N 1
ATOM 2132 C CA . GLN A 1 278 ? 53.013 36.690 22.821 1.00 25.27 278 GLN A CA 1
ATOM 2133 C C . GLN A 1 278 ? 52.695 37.685 23.961 1.00 21.73 278 GLN A C 1
ATOM 2134 O O . GLN A 1 278 ? 52.552 38.894 23.724 1.00 22.70 278 GLN A O 1
ATOM 2140 N N . MET A 1 279 ? 52.599 37.184 25.189 1.00 25.28 279 MET A N 1
ATOM 2141 C CA . MET A 1 279 ? 52.284 38.050 26.358 1.00 23.09 279 MET A CA 1
ATOM 2142 C C . MET A 1 279 ? 53.460 38.998 26.640 1.00 22.54 279 MET A C 1
ATOM 2143 O O . MET A 1 279 ? 53.208 40.189 26.888 1.00 24.78 279 MET A O 1
ATOM 2148 N N . ARG A 1 280 ? 54.717 38.535 26.485 1.00 22.10 280 ARG A N 1
ATOM 2149 C CA . ARG A 1 280 ? 55.900 39.419 26.599 1.00 22.71 280 ARG A CA 1
ATOM 2150 C C . ARG A 1 280 ? 55.746 40.537 25.597 1.00 21.83 280 ARG A C 1
ATOM 2151 O O . ARG A 1 280 ? 55.910 41.722 25.946 1.00 24.28 280 ARG A O 1
ATOM 2159 N N . GLU A 1 281 ? 55.468 40.211 24.336 1.00 22.55 281 GLU A N 1
ATOM 2160 C CA . GLU A 1 281 ? 55.365 41.299 23.330 1.00 22.89 281 GLU A CA 1
ATOM 2161 C C . GLU A 1 281 ? 54.160 42.203 23.605 1.00 22.27 281 GLU A C 1
ATOM 2162 O O . GLU A 1 281 ? 54.242 43.417 23.294 1.00 24.48 281 GLU A O 1
ATOM 2168 N N . GLN A 1 282 ? 53.089 41.648 24.155 1.00 24.51 282 GLN A N 1
ATOM 2169 C CA . GLN A 1 282 ? 51.891 42.485 24.484 1.00 25.98 282 GLN A CA 1
ATOM 2170 C C . GLN A 1 282 ? 52.258 43.495 25.593 1.00 26.19 282 GLN A C 1
ATOM 2171 O O . GLN A 1 282 ? 51.804 44.652 25.546 1.00 25.83 282 GLN A O 1
ATOM 2177 N N . TYR A 1 283 ? 53.038 43.097 26.593 1.00 23.88 283 TYR A N 1
ATOM 2178 C CA . TYR A 1 283 ? 53.099 43.855 27.868 1.00 23.01 283 TYR A CA 1
ATOM 2179 C C . TYR A 1 283 ? 54.483 44.441 28.159 1.00 23.76 283 TYR A C 1
ATOM 2180 O O . TYR A 1 283 ? 54.535 45.587 28.676 1.00 22.07 283 TYR A O 1
ATOM 2189 N N . LEU A 1 284 ? 55.557 43.703 27.882 1.00 23.73 284 LEU A N 1
ATOM 2190 C CA . LEU A 1 284 ? 56.943 44.068 28.306 1.00 23.51 284 LEU A CA 1
ATOM 2191 C C . LEU A 1 284 ? 57.629 44.981 27.306 1.00 26.51 284 LEU A C 1
ATOM 2192 O O . LEU A 1 284 ? 57.246 45.064 26.134 1.00 25.66 284 LEU A O 1
ATOM 2197 N N . PRO A 1 285 ? 58.662 45.738 27.733 1.00 25.56 285 PRO A N 1
ATOM 2198 C CA . PRO A 1 285 ? 59.426 46.540 26.800 1.00 24.27 285 PRO A CA 1
ATOM 2199 C C . PRO A 1 285 ? 60.133 45.656 25.771 1.00 24.83 285 PRO A C 1
ATOM 2200 O O . PRO A 1 285 ? 60.496 44.534 26.025 1.00 22.86 285 PRO A O 1
ATOM 2204 N N . LYS A 1 286 ? 60.191 46.168 24.535 1.00 26.27 286 LYS A N 1
ATOM 2205 C CA . LYS A 1 286 ? 60.948 45.518 23.440 1.00 24.30 286 LYS A CA 1
ATOM 2206 C C . LYS A 1 286 ? 62.360 46.085 23.443 1.00 24.78 286 LYS A C 1
ATOM 2207 O O . LYS A 1 286 ? 62.556 47.255 23.748 1.00 26.26 286 LYS A O 1
ATOM 2213 N N . PRO A 1 287 ? 63.387 45.317 23.015 1.00 24.66 287 PRO A N 1
ATOM 2214 C CA . PRO A 1 287 ? 63.210 43.934 22.589 1.00 23.39 287 PRO A CA 1
ATOM 2215 C C . PRO A 1 287 ? 63.001 42.996 23.774 1.00 24.72 287 PRO A C 1
ATOM 2216 O O . PRO A 1 287 ? 63.524 43.257 24.829 1.00 23.23 287 PRO A O 1
ATOM 2220 N N . THR A 1 288 ? 62.295 41.901 23.543 1.00 21.59 288 THR A N 1
ATOM 2221 C CA . THR A 1 288 ? 61.913 40.929 24.588 1.00 23.24 288 THR A CA 1
ATOM 2222 C C . THR A 1 288 ? 62.033 39.547 23.999 1.00 21.09 288 THR A C 1
ATOM 2223 O O . THR A 1 288 ? 61.660 39.363 22.843 1.00 23.06 288 THR A O 1
ATOM 2227 N N . ASN A 1 289 ? 62.561 38.614 24.766 1.00 20.36 289 ASN A N 1
ATOM 2228 C CA . ASN A 1 289 ? 62.721 37.225 24.326 1.00 20.67 289 ASN A CA 1
ATOM 2229 C C . ASN A 1 289 ? 62.643 36.297 25.516 1.00 22.84 289 ASN A C 1
ATOM 2230 O O . ASN A 1 289 ? 63.464 36.454 26.449 1.00 21.97 289 ASN A O 1
ATOM 2235 N N . ALA A 1 290 ? 61.688 35.363 25.476 1.00 22.42 290 ALA A N 1
ATOM 2236 C CA . ALA A 1 290 ? 61.521 34.340 26.511 1.00 23.28 290 ALA A CA 1
ATOM 2237 C C . ALA A 1 290 ? 62.829 33.545 26.681 1.00 26.86 290 ALA A C 1
ATOM 2238 O O . ALA A 1 290 ? 63.086 33.100 27.798 1.00 22.20 290 ALA A O 1
ATOM 2240 N N . ALA A 1 291 ? 63.631 33.362 25.616 1.00 23.11 291 ALA A N 1
ATOM 2241 C CA . ALA A 1 291 ? 64.875 32.561 25.679 1.00 23.60 291 ALA A CA 1
ATOM 2242 C C . ALA A 1 291 ? 65.840 33.174 26.702 1.00 20.57 291 ALA A C 1
ATOM 2243 O O . ALA A 1 291 ? 66.706 32.463 27.173 1.00 23.57 291 ALA A O 1
ATOM 2245 N N . TRP A 1 292 ? 65.723 34.472 26.989 1.00 22.43 292 TRP A N 1
ATOM 2246 C CA . TRP A 1 292 ? 66.674 35.159 27.899 1.00 23.25 292 TRP A CA 1
ATOM 2247 C C . TRP A 1 292 ? 66.328 34.866 29.368 1.00 24.33 292 TRP A C 1
ATOM 2248 O O . TRP A 1 292 ? 67.154 35.216 30.247 1.00 21.73 292 TRP A O 1
ATOM 2259 N N . SER A 1 293 ? 65.184 34.244 29.635 1.00 22.62 293 SER A N 1
ATOM 2260 C CA . SER A 1 293 ? 64.719 33.983 31.010 1.00 21.25 293 SER A CA 1
ATOM 2261 C C . SER A 1 293 ? 65.613 32.941 31.676 1.00 23.07 293 SER A C 1
ATOM 2262 O O . SER A 1 293 ? 66.118 32.057 30.977 1.00 20.80 293 SER A O 1
ATOM 2265 N N . ALA A 1 294 ? 65.723 33.027 33.014 1.00 20.85 294 ALA A N 1
ATOM 2266 C CA . ALA A 1 294 ? 66.431 32.081 33.897 1.00 21.67 294 ALA A CA 1
ATOM 2267 C C . ALA A 1 294 ? 65.453 31.075 34.507 1.00 21.77 294 ALA A C 1
ATOM 2268 O O . ALA A 1 294 ? 65.883 30.239 35.257 1.00 22.90 294 ALA A O 1
ATOM 2270 N N . THR A 1 295 ? 64.169 31.136 34.164 1.00 20.75 295 THR A N 1
ATOM 2271 C CA . THR A 1 295 ? 63.112 30.336 34.808 1.00 20.53 295 THR A CA 1
ATOM 2272 C C . THR A 1 295 ? 62.981 28.973 34.149 1.00 24.16 295 THR A C 1
ATOM 2273 O O . THR A 1 295 ? 63.449 28.763 33.011 1.00 24.30 295 THR A O 1
ATOM 2277 N N . PRO A 1 296 ? 62.273 28.042 34.809 1.00 24.20 296 PRO A N 1
ATOM 2278 C CA . PRO A 1 296 ? 61.824 26.825 34.144 1.00 23.81 296 PRO A CA 1
ATOM 2279 C C . PRO A 1 296 ? 60.827 27.112 33.015 1.00 22.52 296 PRO A C 1
ATOM 2280 O O . PRO A 1 296 ? 60.485 28.254 32.722 1.00 22.74 296 PRO A O 1
ATOM 2284 N N . PRO A 1 297 ? 60.361 26.066 32.292 1.00 23.93 297 PRO A N 1
ATOM 2285 C CA . PRO A 1 297 ? 59.642 26.288 31.035 1.00 24.62 297 PRO A CA 1
ATOM 2286 C C . PRO A 1 297 ? 58.186 26.800 31.093 1.00 25.30 297 PRO A C 1
ATOM 2287 O O . PRO A 1 297 ? 57.705 27.244 30.080 1.00 23.56 297 PRO A O 1
ATOM 2291 N N . HIS A 1 298 ? 57.457 26.500 32.174 1.00 23.93 298 HIS A N 1
ATOM 2292 C CA . HIS A 1 298 ? 55.963 26.570 32.131 1.00 24.74 298 HIS A CA 1
ATOM 2293 C C . HIS A 1 298 ? 55.231 27.892 32.415 1.00 25.09 298 HIS A C 1
ATOM 2294 O O . HIS A 1 298 ? 54.089 28.004 31.926 1.00 25.32 298 HIS A O 1
ATOM 2301 N N . ASN A 1 299 ? 55.793 28.849 33.148 1.00 22.49 299 ASN A N 1
ATOM 2302 C CA . ASN A 1 299 ? 54.946 30.024 33.507 1.00 23.34 299 ASN A CA 1
ATOM 2303 C C . ASN A 1 299 ? 54.592 30.800 32.239 1.00 23.86 299 ASN A C 1
ATOM 2304 O O . ASN A 1 299 ? 55.381 31.648 31.795 1.00 23.46 299 ASN A O 1
ATOM 2309 N N . THR A 1 300 ? 53.391 30.540 31.699 1.00 22.94 300 THR A N 1
ATOM 2310 C CA . THR A 1 300 ? 52.915 31.049 30.388 1.00 24.96 300 THR A CA 1
ATOM 2311 C C . THR A 1 300 ? 51.641 31.885 30.593 1.00 27.41 300 THR A C 1
ATOM 2312 O O . THR A 1 300 ? 50.910 32.073 29.629 1.00 23.36 300 THR A O 1
ATOM 2316 N N . GLY A 1 301 ? 51.355 32.362 31.820 1.00 22.70 301 GLY A N 1
ATOM 2317 C CA . GLY A 1 301 ? 50.287 33.365 32.014 1.00 22.99 301 GLY A CA 1
ATOM 2318 C C . GLY A 1 301 ? 48.891 32.734 31.917 1.00 23.44 301 GLY A C 1
ATOM 2319 O O . GLY A 1 301 ? 47.925 33.483 31.696 1.00 25.28 301 GLY A O 1
ATOM 2320 N N . ASP A 1 302 ? 48.779 31.427 32.134 1.00 23.26 302 ASP A N 1
ATOM 2321 C CA . ASP A 1 302 ? 47.522 30.656 31.916 1.00 26.58 302 ASP A CA 1
ATOM 2322 C C . ASP A 1 302 ? 46.409 31.146 32.865 1.00 25.90 302 ASP A C 1
ATOM 2323 O O . ASP A 1 302 ? 45.262 31.246 32.443 1.00 28.26 302 ASP A O 1
ATOM 2328 N N . THR A 1 303 ? 46.717 31.432 34.118 1.00 26.17 303 THR A N 1
ATOM 2329 C CA . THR A 1 303 ? 45.704 31.883 35.114 1.00 27.71 303 THR A CA 1
ATOM 2330 C C . THR A 1 303 ? 45.466 33.378 34.964 1.00 31.47 303 THR A C 1
ATOM 2331 O O . THR A 1 303 ? 44.347 33.840 35.287 1.00 28.79 303 THR A O 1
ATOM 2335 N N . ILE A 1 304 ? 46.461 34.136 34.505 1.00 26.22 304 ILE A N 1
ATOM 2336 C CA . ILE A 1 304 ? 46.314 35.593 34.291 1.00 27.01 304 ILE A CA 1
ATOM 2337 C C . ILE A 1 304 ? 45.251 35.808 33.210 1.00 28.45 304 ILE A C 1
ATOM 2338 O O . ILE A 1 304 ? 44.285 36.601 33.426 1.00 27.81 304 ILE A O 1
ATOM 2343 N N . ARG A 1 305 ? 45.372 35.105 32.091 1.00 28.81 305 ARG A N 1
ATOM 2344 C CA . ARG A 1 305 ? 44.417 35.265 30.955 1.00 31.19 305 ARG A CA 1
ATOM 2345 C C . ARG A 1 305 ? 42.996 34.892 31.429 1.00 30.45 305 ARG A C 1
ATOM 2346 O O . ARG A 1 305 ? 42.049 35.645 31.169 1.00 32.29 305 ARG A O 1
ATOM 2354 N N . ALA A 1 306 ? 42.870 33.779 32.131 1.00 29.74 306 ALA A N 1
ATOM 2355 C CA . ALA A 1 306 ? 41.568 33.213 32.570 1.00 30.31 306 ALA A CA 1
ATOM 2356 C C . ALA A 1 306 ? 40.882 34.159 33.551 1.00 33.29 306 ALA A C 1
ATOM 2357 O O . ALA A 1 306 ? 39.649 34.370 33.446 1.00 33.49 306 ALA A O 1
ATOM 2359 N N . ALA A 1 307 ? 41.645 34.761 34.470 1.00 30.91 307 ALA A N 1
ATOM 2360 C CA . ALA A 1 307 ? 41.094 35.709 35.472 1.00 29.48 307 ALA A CA 1
ATOM 2361 C C . ALA A 1 307 ? 40.701 37.027 34.807 1.00 27.59 307 ALA A C 1
ATOM 2362 O O . ALA A 1 307 ? 39.625 37.593 35.132 1.00 28.56 307 ALA A O 1
ATOM 2364 N N . MET A 1 308 ? 41.519 37.540 33.883 1.00 27.06 308 MET A N 1
ATOM 2365 C CA . MET A 1 308 ? 41.227 38.818 33.200 1.00 30.02 308 MET A CA 1
ATOM 2366 C C . MET A 1 308 ? 39.963 38.611 32.341 1.00 32.03 308 MET A C 1
ATOM 2367 O O . MET A 1 308 ? 39.169 39.551 32.268 1.00 33.16 308 MET A O 1
ATOM 2372 N N . ASP A 1 309 ? 39.765 37.403 31.823 1.00 31.19 309 ASP A N 1
ATOM 2373 C CA . ASP A 1 309 ? 38.561 37.033 31.040 1.00 37.99 309 ASP A CA 1
ATOM 2374 C C . ASP A 1 309 ? 37.305 37.248 31.899 1.00 39.10 309 ASP A C 1
ATOM 2375 O O . ASP A 1 309 ? 36.288 37.604 31.307 1.00 40.62 309 ASP A O 1
ATOM 2380 N N . ILE A 1 310 ? 37.356 37.052 33.231 1.00 34.83 310 ILE A N 1
ATOM 2381 C CA . ILE A 1 310 ? 36.160 37.275 34.109 1.00 33.93 310 ILE A CA 1
ATOM 2382 C C . ILE A 1 310 ? 36.187 38.640 34.811 1.00 35.55 310 ILE A C 1
ATOM 2383 O O . ILE A 1 310 ? 35.386 38.805 35.738 1.00 37.03 310 ILE A O 1
ATOM 2388 N N . GLY A 1 311 ? 37.027 39.594 34.391 1.00 31.07 311 GLY A N 1
ATOM 2389 C CA . GLY A 1 311 ? 36.980 40.984 34.899 1.00 32.77 311 GLY A CA 1
ATOM 2390 C C . GLY A 1 311 ? 38.082 41.335 35.911 1.00 30.07 311 GLY A C 1
ATOM 2391 O O . GLY A 1 311 ? 38.098 42.488 36.371 1.00 29.01 311 GLY A O 1
ATOM 2392 N N . ALA A 1 312 ? 39.005 40.428 36.221 1.00 28.05 312 ALA A N 1
ATOM 2393 C CA . ALA A 1 312 ? 40.130 40.748 37.136 1.00 27.13 312 ALA A CA 1
ATOM 2394 C C . ALA A 1 312 ? 40.939 41.895 36.541 1.00 25.67 312 ALA A C 1
ATOM 2395 O O . ALA A 1 312 ? 41.146 41.924 35.329 1.00 28.95 312 ALA A O 1
ATOM 2397 N N . ARG A 1 313 ? 41.388 42.812 37.368 1.00 25.37 313 ARG A N 1
ATOM 2398 C CA . ARG A 1 313 ? 42.297 43.914 36.984 1.00 26.32 313 ARG A CA 1
ATOM 2399 C C . ARG A 1 313 ? 43.758 43.437 37.066 1.00 22.13 313 ARG A C 1
ATOM 2400 O O . ARG A 1 313 ? 44.083 42.593 37.945 1.00 22.52 313 ARG A O 1
ATOM 2408 N N . ALA A 1 314 ? 44.599 43.936 36.172 1.00 24.90 314 ALA A N 1
ATOM 2409 C CA . ALA A 1 314 ? 46.063 43.655 36.198 1.00 26.07 314 ALA A CA 1
ATOM 2410 C C . ALA A 1 314 ? 46.835 44.963 36.329 1.00 25.87 314 ALA A C 1
ATOM 2411 O O . ALA A 1 314 ? 46.368 46.009 35.846 1.00 23.97 314 ALA A O 1
ATOM 2413 N N . GLU A 1 315 ? 48.008 44.923 36.956 1.00 22.41 315 GLU A N 1
ATOM 2414 C CA . GLU A 1 315 ? 48.872 46.110 37.101 1.00 21.78 315 GLU A CA 1
ATOM 2415 C C . GLU A 1 315 ? 50.337 45.694 36.978 1.00 21.68 315 GLU A C 1
ATOM 2416 O O . GLU A 1 315 ? 50.638 44.497 37.138 1.00 22.09 315 GLU A O 1
ATOM 2422 N N . LEU A 1 316 ? 51.190 46.688 36.726 1.00 21.48 316 LEU A N 1
ATOM 2423 C CA . LEU A 1 316 ? 52.658 46.543 36.620 1.00 22.05 316 LEU A CA 1
ATOM 2424 C C . LEU A 1 316 ? 53.039 45.560 35.490 1.00 21.44 316 LEU A C 1
ATOM 2425 O O . LEU A 1 316 ? 54.152 45.051 35.517 1.00 22.99 316 LEU A O 1
ATOM 2430 N N . MET A 1 317 ? 52.189 45.356 34.478 1.00 23.47 317 MET A N 1
ATOM 243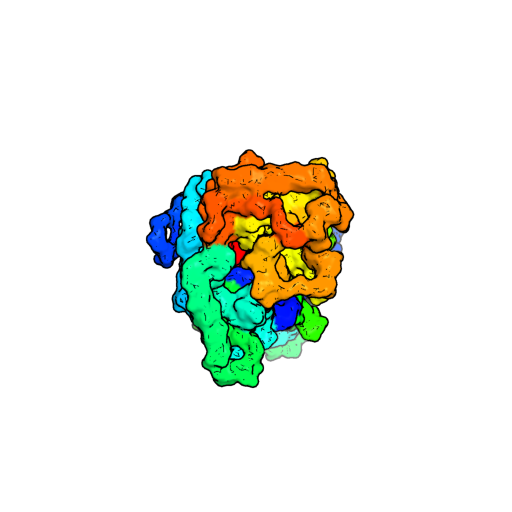1 C CA . MET A 1 317 ? 52.399 44.251 33.494 1.00 23.32 317 MET A CA 1
ATOM 2432 C C . MET A 1 317 ? 53.622 44.550 32.608 1.00 21.00 317 MET A C 1
ATOM 2433 O O . MET A 1 317 ? 54.111 43.612 31.966 1.00 21.21 317 MET A O 1
ATOM 2438 N N . ASP A 1 318 ? 54.081 45.785 32.596 1.00 20.88 318 ASP A N 1
ATOM 2439 C CA . ASP A 1 318 ? 55.254 46.204 31.783 1.00 25.41 318 ASP A CA 1
ATOM 2440 C C . ASP A 1 318 ? 56.573 45.896 32.519 1.00 24.20 318 ASP A C 1
ATOM 2441 O O . ASP A 1 318 ? 57.633 46.092 31.893 1.00 24.50 318 ASP A O 1
ATOM 2446 N N . TRP A 1 319 ? 56.526 45.374 33.760 1.00 21.53 319 TRP A N 1
ATOM 2447 C CA . TRP A 1 319 ? 57.749 45.100 34.560 1.00 21.20 319 TRP A CA 1
ATOM 2448 C C . TRP A 1 319 ? 58.018 43.596 34.668 1.00 21.22 319 TRP A C 1
ATOM 2449 O O . TRP A 1 319 ? 57.080 42.790 34.857 1.00 21.37 319 TRP A O 1
ATOM 2460 N N . ALA A 1 320 ? 59.294 43.219 34.613 1.00 22.80 320 ALA A N 1
ATOM 2461 C CA . ALA A 1 320 ? 59.743 41.858 34.936 1.00 21.66 320 ALA A CA 1
ATOM 2462 C C . ALA A 1 320 ? 60.767 41.968 36.068 1.00 19.51 320 ALA A C 1
ATOM 2463 O O . ALA A 1 320 ? 61.350 43.070 36.286 1.00 20.39 320 ALA A O 1
ATOM 2465 N N . TRP A 1 321 ? 61.004 40.852 36.716 1.00 19.79 321 TRP A N 1
ATOM 2466 C CA . TRP A 1 321 ? 62.099 40.730 37.691 1.00 20.13 321 TRP A CA 1
ATOM 2467 C C . TRP A 1 321 ? 63.394 40.549 36.877 1.00 20.37 321 TRP A C 1
ATOM 2468 O O . TRP A 1 321 ? 63.847 39.410 36.727 1.00 20.66 321 TRP A O 1
ATOM 2479 N N . TRP A 1 322 ? 63.927 41.635 36.337 1.00 22.03 322 TRP A N 1
ATOM 2480 C CA . TRP A 1 322 ? 65.087 41.560 35.396 1.00 21.75 322 TRP A CA 1
ATOM 2481 C C . TRP A 1 322 ? 66.279 40.906 36.109 1.00 24.48 322 TRP A C 1
ATOM 2482 O O . TRP A 1 322 ? 66.472 41.083 37.356 1.00 21.19 322 TRP A O 1
ATOM 2493 N N . VAL A 1 323 ? 67.067 40.151 35.351 1.00 20.83 323 VAL A N 1
ATOM 2494 C CA . VAL A 1 323 ? 68.452 39.766 35.740 1.00 21.00 323 VAL A CA 1
ATOM 2495 C C . VAL A 1 323 ? 69.287 39.743 34.461 1.00 20.67 323 VAL A C 1
ATOM 2496 O O . VAL A 1 323 ? 68.838 39.195 33.453 1.00 21.71 323 VAL A O 1
ATOM 2500 N N . PRO A 1 324 ? 70.540 40.245 34.464 1.00 21.85 324 PRO A N 1
ATOM 2501 C CA . PRO A 1 324 ? 71.454 39.997 33.347 1.00 21.04 324 PRO A CA 1
ATOM 2502 C C . PRO A 1 324 ? 71.641 38.483 33.260 1.00 21.03 324 PRO A C 1
ATOM 2503 O O . PRO A 1 324 ? 71.844 37.855 34.259 1.00 20.61 324 PRO A O 1
ATOM 2507 N N . SER A 1 325 ? 71.553 37.902 32.052 1.00 20.52 325 SER A N 1
ATOM 2508 C CA . SER A 1 325 ? 71.597 36.425 31.912 1.00 20.08 325 SER A CA 1
ATOM 2509 C C . SER A 1 325 ? 72.515 36.016 30.749 1.00 21.46 325 SER A C 1
ATOM 2510 O O . SER A 1 325 ? 72.735 36.832 29.830 1.00 23.52 325 SER A O 1
ATOM 2513 N N . ILE A 1 326 ? 72.975 34.770 30.822 1.00 22.30 326 ILE A N 1
ATOM 2514 C CA . ILE A 1 326 ? 74.022 34.173 29.931 1.00 23.48 326 ILE A CA 1
ATOM 2515 C C . ILE A 1 326 ? 73.474 32.890 29.297 1.00 20.94 326 ILE A C 1
ATOM 2516 O O . ILE A 1 326 ? 73.079 31.939 30.031 1.00 22.93 326 ILE A O 1
ATOM 2521 N N . HIS A 1 327 ? 73.592 32.821 27.978 1.00 23.07 327 HIS A N 1
ATOM 2522 C CA . HIS A 1 327 ? 73.231 31.630 27.184 1.00 22.76 327 HIS A CA 1
ATOM 2523 C C . HIS A 1 327 ? 74.294 30.559 27.470 1.00 21.82 327 HIS A C 1
ATOM 2524 O O . HIS A 1 327 ? 75.519 30.886 27.412 1.00 20.95 327 HIS A O 1
ATOM 2531 N N . VAL A 1 328 ? 73.836 29.382 27.821 1.00 22.07 328 VAL A N 1
ATOM 2532 C CA . VAL A 1 328 ? 74.676 28.161 27.919 1.00 25.58 328 VAL A CA 1
ATOM 2533 C C . VAL A 1 328 ? 74.166 27.133 26.928 1.00 24.29 328 VAL A C 1
ATOM 2534 O O . VAL A 1 328 ? 73.043 26.648 27.060 1.00 24.99 328 VAL A O 1
ATOM 2538 N N . PRO A 1 329 ? 75.013 26.695 25.969 1.00 23.96 329 PRO A N 1
ATOM 2539 C CA . PRO A 1 329 ? 74.583 25.665 25.001 1.00 26.43 329 PRO A CA 1
ATOM 2540 C C . PRO A 1 329 ? 74.011 24.425 25.697 1.00 26.01 329 PRO A C 1
ATOM 2541 O O . PRO A 1 329 ? 74.537 23.957 26.669 1.00 26.99 329 PRO A O 1
ATOM 2545 N N . GLY A 1 330 ? 72.887 23.937 25.187 1.00 26.63 330 GLY A N 1
ATOM 2546 C CA . GLY A 1 330 ? 72.292 22.709 25.699 1.00 30.82 330 GLY A CA 1
ATOM 2547 C C . GLY A 1 330 ? 71.432 22.968 26.915 1.00 34.82 330 GLY A C 1
ATOM 2548 O O . GLY A 1 330 ? 70.783 22.023 27.329 1.00 32.61 330 GLY A O 1
ATOM 2549 N N . GLU A 1 331 ? 71.375 24.197 27.450 1.00 30.21 331 GLU A N 1
ATOM 2550 C CA . GLU A 1 331 ? 70.571 24.457 28.681 1.00 31.26 331 GLU A CA 1
ATOM 2551 C C . GLU A 1 331 ? 69.328 25.277 28.307 1.00 27.20 331 GLU A C 1
ATOM 2552 O O . GLU A 1 331 ? 69.436 26.267 27.590 1.00 28.57 331 GLU A O 1
ATOM 2558 N N . ALA A 1 332 ? 68.165 24.823 28.759 1.00 27.19 332 ALA A N 1
ATOM 2559 C CA . ALA A 1 332 ? 66.857 25.398 28.392 1.00 31.67 332 ALA A CA 1
ATOM 2560 C C . ALA A 1 332 ? 66.714 26.820 28.974 1.00 32.02 332 ALA A C 1
ATOM 2561 O O . ALA A 1 332 ? 66.021 27.638 28.350 1.00 42.88 332 ALA A O 1
ATOM 2563 N N . ALA A 1 333 ? 67.337 27.105 30.120 1.00 28.93 333 ALA A N 1
ATOM 2564 C CA . ALA A 1 333 ? 67.291 28.428 30.782 1.00 27.07 333 ALA A CA 1
ATOM 2565 C C . ALA A 1 333 ? 68.656 29.114 30.680 1.00 27.36 333 ALA A C 1
ATOM 2566 O O . ALA A 1 333 ? 69.650 28.401 30.663 1.00 28.40 333 ALA A O 1
ATOM 2568 N N . GLN A 1 334 ? 68.684 30.439 30.586 1.00 24.67 334 GLN A N 1
ATOM 2569 C CA . GLN A 1 334 ? 69.933 31.224 30.690 1.00 22.21 334 GLN A CA 1
ATOM 2570 C C . GLN A 1 334 ? 70.313 31.361 32.178 1.00 25.91 334 GLN A C 1
ATOM 2571 O O . GLN A 1 334 ? 69.445 31.268 33.058 1.00 23.90 334 GLN A O 1
ATOM 2577 N N . THR A 1 335 ? 71.611 31.527 32.451 1.00 24.26 335 THR A N 1
ATOM 2578 C CA . THR A 1 335 ? 72.138 31.652 33.830 1.00 22.89 335 THR A CA 1
ATOM 2579 C C . THR A 1 335 ? 72.127 33.123 34.232 1.00 20.65 335 THR A C 1
ATOM 2580 O O . THR A 1 335 ? 72.727 33.985 33.519 1.00 21.04 335 THR A O 1
ATOM 2584 N N . GLY A 1 336 ? 71.497 33.430 35.375 1.00 23.18 336 GLY A N 1
ATOM 2585 C CA . GLY A 1 336 ? 71.528 34.817 35.869 1.00 20.93 336 GLY A CA 1
ATOM 2586 C C . GLY A 1 336 ? 72.855 35.147 36.541 1.00 22.28 336 GLY A C 1
ATOM 2587 O O . GLY A 1 336 ? 73.448 34.253 37.182 1.00 22.59 336 GLY A O 1
ATOM 2588 N N . LEU A 1 337 ? 73.318 36.371 36.379 1.00 21.40 337 LEU A N 1
ATOM 2589 C CA . LEU A 1 337 ? 74.518 36.902 37.068 1.00 20.62 337 LEU A CA 1
ATOM 2590 C C . LEU A 1 337 ? 74.028 37.689 38.294 1.00 21.51 337 LEU A C 1
ATOM 2591 O O . LEU A 1 337 ? 73.749 38.872 38.154 1.00 21.96 337 LEU A O 1
ATOM 2596 N N . PHE A 1 338 ? 73.861 37.023 39.433 1.00 24.72 338 PHE A N 1
ATOM 2597 C CA . PHE A 1 338 ? 73.300 37.661 40.656 1.00 25.68 338 PHE A CA 1
ATOM 2598 C C . PHE A 1 338 ? 74.395 38.364 41.444 1.00 27.54 338 PHE A C 1
ATOM 2599 O O . PHE A 1 338 ? 74.153 39.529 41.839 1.00 27.49 338 PHE A O 1
ATOM 2607 N N . ALA A 1 339 ? 75.523 37.689 41.683 1.00 25.28 339 ALA A N 1
ATOM 2608 C CA . ALA A 1 339 ? 76.557 38.150 42.647 1.00 29.74 339 ALA A CA 1
ATOM 2609 C C . ALA A 1 339 ? 77.854 38.598 41.961 1.00 26.60 339 ALA A C 1
ATOM 2610 O O . ALA A 1 339 ? 78.558 39.459 42.518 1.00 24.46 339 ALA A O 1
ATOM 2612 N N . GLU A 1 340 ? 78.214 37.940 40.849 1.00 26.80 340 GLU A N 1
ATOM 2613 C CA . GLU A 1 340 ? 79.617 37.925 40.335 1.00 29.01 340 GLU A CA 1
ATOM 2614 C C . GLU A 1 340 ? 79.975 39.277 39.711 1.00 26.62 340 GLU A C 1
ATOM 2615 O O . GLU A 1 340 ? 81.183 39.609 39.643 1.00 25.18 340 GLU A O 1
ATOM 2621 N N . ARG A 1 341 ? 78.987 40.070 39.279 1.00 23.93 341 ARG A N 1
ATOM 2622 C CA . ARG A 1 341 ? 79.250 41.403 38.686 1.00 23.70 341 ARG A CA 1
ATOM 2623 C C . ARG A 1 341 ? 79.906 42.353 39.718 1.00 21.85 341 ARG A C 1
ATOM 2624 O O . ARG A 1 341 ? 80.568 43.323 39.300 1.00 23.15 341 ARG A O 1
ATOM 2632 N N . ASN A 1 342 ? 79.713 42.112 41.000 1.00 22.26 342 ASN A N 1
ATOM 2633 C CA . ASN A 1 342 ? 80.244 42.998 42.078 1.00 22.19 342 ASN A CA 1
ATOM 2634 C C . ASN A 1 342 ? 81.755 42.800 42.217 1.00 23.78 342 ASN A C 1
ATOM 2635 O O . ASN A 1 342 ? 82.425 43.664 42.859 1.00 24.59 342 ASN A O 1
ATOM 2640 N N . LEU A 1 343 ? 82.284 41.717 41.661 1.00 23.33 343 LEU A N 1
ATOM 2641 C CA . LEU A 1 343 ? 83.732 41.361 41.779 1.00 25.14 343 LEU A CA 1
ATOM 2642 C C . LEU A 1 343 ? 84.595 42.352 41.018 1.00 22.75 343 LEU A C 1
ATOM 2643 O O . LEU A 1 343 ? 84.182 42.991 40.041 1.00 25.94 343 LEU A O 1
ATOM 2648 N N . PRO A 1 344 ? 85.839 42.584 41.501 1.00 22.52 344 PRO A N 1
ATOM 2649 C CA . PRO A 1 344 ? 86.685 43.631 40.946 1.00 23.22 344 PRO A CA 1
ATOM 2650 C C . PRO A 1 344 ? 87.382 43.231 39.636 1.00 24.97 344 PRO A C 1
ATOM 2651 O O . PRO A 1 344 ? 87.885 42.144 39.565 1.00 25.88 344 PRO A O 1
ATOM 2655 N N . GLY A 1 345 ? 87.346 44.124 38.643 1.00 22.79 345 GLY A N 1
ATOM 2656 C CA . GLY A 1 345 ? 88.037 43.941 37.353 1.00 27.46 345 GLY A CA 1
ATOM 2657 C C . GLY A 1 345 ? 87.092 43.667 36.182 1.00 27.54 345 GLY A C 1
ATOM 2658 O O . GLY A 1 345 ? 87.606 43.371 35.106 1.00 28.73 345 GLY A O 1
ATOM 2659 N N . CYS A 1 346 ? 85.775 43.728 36.372 1.00 25.48 346 CYS A N 1
ATOM 2660 C CA . CYS A 1 346 ? 84.833 43.506 35.233 1.00 26.37 346 CYS A CA 1
ATOM 2661 C C . CYS A 1 346 ? 84.054 44.783 34.962 1.00 31.34 346 CYS A C 1
ATOM 2662 O O . CYS A 1 346 ? 83.721 45.507 35.926 1.00 34.33 346 CYS A O 1
ATOM 2665 N N . ILE A 1 347 ? 83.792 45.083 33.691 1.00 24.91 347 ILE A N 1
ATOM 2666 C CA . ILE A 1 347 ? 82.976 46.274 33.327 1.00 23.71 347 ILE A CA 1
ATOM 2667 C C . ILE A 1 347 ? 81.877 45.839 32.369 1.00 24.93 347 ILE A C 1
ATOM 2668 O O . ILE A 1 347 ? 82.063 44.841 31.669 1.00 22.94 347 ILE A O 1
ATOM 2673 N N . VAL A 1 348 ? 80.778 46.587 32.367 1.00 21.60 348 VAL A N 1
ATOM 2674 C CA . VAL A 1 348 ? 79.673 46.373 31.397 1.00 22.96 348 VAL A CA 1
ATOM 2675 C C . VAL A 1 348 ? 79.647 47.550 30.455 1.00 22.17 348 VAL A C 1
ATOM 2676 O O . VAL A 1 348 ? 79.600 48.685 30.919 1.00 24.05 348 VAL A O 1
ATOM 2680 N N . VAL A 1 349 ? 79.597 47.264 29.149 1.00 24.18 349 VAL A N 1
ATOM 2681 C CA . VAL A 1 349 ? 79.560 48.315 28.107 1.00 22.98 349 VAL A CA 1
ATOM 2682 C C . VAL A 1 349 ? 78.443 48.014 27.115 1.00 21.91 349 VAL A C 1
ATOM 2683 O O . VAL A 1 349 ? 78.050 46.838 26.964 1.00 22.42 349 VAL A O 1
ATOM 2687 N N . ASN A 1 350 ? 77.981 49.086 26.478 1.00 24.16 350 ASN A N 1
ATOM 2688 C CA . ASN A 1 350 ? 77.082 49.057 25.291 1.00 25.93 350 ASN A CA 1
ATOM 2689 C C . ASN A 1 350 ? 77.943 48.914 24.031 1.00 28.42 350 ASN A C 1
ATOM 2690 O O . ASN A 1 350 ? 79.167 48.700 24.151 1.00 28.40 350 ASN A O 1
ATOM 2695 N N . GLY A 1 351 ? 77.323 48.980 22.854 1.00 29.73 351 GLY A N 1
ATOM 2696 C CA . GLY A 1 351 ? 78.008 48.767 21.568 1.00 31.71 351 GLY A CA 1
ATOM 2697 C C . GLY A 1 351 ? 78.972 49.893 21.241 1.00 30.33 351 GLY A C 1
ATOM 2698 O O . GLY A 1 351 ? 79.866 49.674 20.404 1.00 30.90 351 GLY A O 1
ATOM 2699 N N . LYS A 1 352 ? 78.808 51.052 21.867 1.00 29.04 352 LYS A N 1
ATOM 2700 C CA . LYS A 1 352 ? 79.747 52.200 21.761 1.00 31.39 352 LYS A CA 1
ATOM 2701 C C . LYS A 1 352 ? 80.939 52.019 22.709 1.00 31.44 352 LYS A C 1
ATOM 2702 O O . LYS A 1 352 ? 81.750 52.955 22.801 1.00 32.19 352 LYS A O 1
ATOM 2708 N N . GLY A 1 353 ? 81.016 50.883 23.409 1.00 29.20 353 GLY A N 1
ATOM 2709 C CA . GLY A 1 353 ? 82.060 50.580 24.415 1.00 30.46 353 GLY A CA 1
ATOM 2710 C C . GLY A 1 353 ? 81.998 51.459 25.665 1.00 30.64 353 GLY A C 1
ATOM 2711 O O . GLY A 1 353 ? 83.004 51.546 26.396 1.00 29.54 353 GLY A O 1
ATOM 2712 N N . GLN A 1 354 ? 80.860 52.074 25.947 1.00 29.88 354 GLN A N 1
ATOM 2713 C CA . GLN A 1 354 ? 80.719 52.985 27.113 1.00 30.26 354 GLN A CA 1
ATOM 2714 C C . GLN A 1 354 ? 80.014 52.236 28.247 1.00 28.78 354 GLN A C 1
ATOM 2715 O O . GLN A 1 354 ? 79.065 51.443 27.958 1.00 27.10 354 GLN A O 1
ATOM 2721 N N . ARG A 1 355 ? 80.391 52.534 29.490 1.00 27.26 355 ARG A N 1
ATOM 2722 C CA . ARG A 1 355 ? 79.642 52.074 30.688 1.00 27.40 355 ARG A CA 1
ATOM 2723 C C . ARG A 1 355 ? 78.349 52.873 30.823 1.00 24.79 355 ARG A C 1
ATOM 2724 O O . ARG A 1 355 ? 78.335 54.060 30.433 1.00 25.22 355 ARG A O 1
ATOM 2732 N N . PHE A 1 356 ? 77.293 52.283 31.407 1.00 24.06 356 PHE A N 1
ATOM 2733 C CA . PHE A 1 356 ? 75.982 52.984 31.569 1.00 22.53 356 PHE A CA 1
ATOM 2734 C C . PHE A 1 356 ? 75.329 52.660 32.912 1.00 23.56 356 PHE A C 1
ATOM 2735 O O . PHE A 1 356 ? 74.264 53.297 33.233 1.00 24.29 356 PHE A O 1
ATOM 2743 N N . ILE A 1 357 ? 75.917 51.721 33.664 1.00 24.36 357 ILE A N 1
ATOM 2744 C CA . ILE A 1 357 ? 75.337 51.200 34.927 1.00 25.74 357 ILE A CA 1
ATOM 2745 C C . ILE A 1 357 ? 76.459 50.812 35.885 1.00 24.79 357 ILE A C 1
ATOM 2746 O O . ILE A 1 357 ? 77.426 50.159 35.460 1.00 24.98 357 ILE A O 1
ATOM 2751 N N . ASN A 1 358 ? 76.241 51.107 37.173 1.00 22.98 358 ASN A N 1
ATOM 2752 C CA . ASN A 1 358 ? 76.963 50.455 38.290 1.00 23.82 358 ASN A CA 1
ATOM 2753 C C . ASN A 1 358 ? 76.924 48.948 38.071 1.00 22.22 358 ASN A C 1
ATOM 2754 O O . ASN A 1 358 ? 75.829 48.356 38.156 1.00 25.92 358 ASN A O 1
ATOM 2759 N N . GLU A 1 359 ? 78.068 48.294 37.832 1.00 21.04 359 GLU A N 1
ATOM 2760 C CA . GLU A 1 359 ? 78.068 46.834 37.572 1.00 20.28 359 GLU A CA 1
ATOM 2761 C C . GLU A 1 359 ? 77.555 46.062 38.791 1.00 20.18 359 GLU A C 1
ATOM 2762 O O . GLU A 1 359 ? 77.029 44.982 38.605 1.00 20.23 359 GLU A O 1
ATOM 2768 N N . ALA A 1 360 ? 77.737 46.597 40.004 1.00 21.09 360 ALA A N 1
ATOM 2769 C CA . ALA A 1 360 ? 77.225 46.020 41.253 1.00 22.52 360 ALA A CA 1
ATOM 2770 C C . ALA A 1 360 ? 75.749 46.386 41.494 1.00 23.98 360 ALA A C 1
ATOM 2771 O O . ALA A 1 360 ? 75.252 46.014 42.538 1.00 25.49 360 ALA A O 1
ATOM 2773 N N . SER A 1 361 ? 75.081 47.128 40.610 1.00 22.12 361 SER A N 1
ATOM 2774 C CA . SER A 1 361 ? 73.633 47.452 40.782 1.00 22.29 361 SER A CA 1
ATOM 2775 C C . SER A 1 361 ? 72.886 46.168 41.165 1.00 22.17 361 SER A C 1
ATOM 2776 O O . SER A 1 361 ? 73.122 45.104 40.603 1.00 20.03 361 SER A O 1
ATOM 2779 N N . PRO A 1 362 ? 71.878 46.235 42.060 1.00 22.79 362 PRO A N 1
ATOM 2780 C CA . PRO A 1 362 ? 70.905 45.153 42.153 1.00 22.73 362 PRO A CA 1
ATOM 2781 C C . PRO A 1 362 ? 70.409 44.791 40.743 1.00 21.99 362 PRO A C 1
ATOM 2782 O O . PRO A 1 362 ? 70.295 45.691 39.904 1.00 20.99 362 PRO A O 1
ATOM 2786 N N . TYR A 1 363 ? 70.111 43.500 40.534 1.00 19.67 363 TYR A N 1
ATOM 2787 C CA . TYR A 1 363 ? 69.780 42.949 39.187 1.00 21.96 363 TYR A CA 1
ATOM 2788 C C . TYR A 1 363 ? 68.526 43.614 38.610 1.00 20.42 363 TYR A C 1
ATOM 2789 O O . TYR A 1 363 ? 68.494 43.814 37.366 1.00 20.69 363 TYR A O 1
ATOM 2798 N N . LEU A 1 364 ? 67.507 43.939 39.410 1.00 19.00 364 LEU A N 1
ATOM 2799 C CA . LEU A 1 364 ? 66.291 44.593 38.853 1.00 19.87 364 LEU A CA 1
ATOM 2800 C C . LEU A 1 364 ? 66.648 45.904 38.171 1.00 19.52 364 LEU A C 1
ATOM 2801 O O . LEU A 1 364 ? 66.273 46.123 36.988 1.00 20.81 364 LEU A O 1
ATOM 2806 N N . GLU A 1 365 ? 67.389 46.764 38.861 1.00 19.62 365 GLU A N 1
ATOM 2807 C CA . GLU A 1 365 ? 67.771 48.093 38.343 1.00 18.79 365 GLU A CA 1
ATOM 2808 C C . GLU A 1 365 ? 68.758 47.930 37.190 1.00 21.31 365 GLU A C 1
ATOM 2809 O O . GLU A 1 365 ? 68.725 48.783 36.291 1.00 21.42 365 GLU A O 1
ATOM 2815 N N . PHE A 1 366 ? 69.602 46.890 37.227 1.00 22.35 366 PHE A N 1
ATOM 2816 C CA . PHE A 1 366 ? 70.559 46.604 36.126 1.00 19.68 366 PHE A CA 1
ATOM 2817 C C . PHE A 1 366 ? 69.774 46.358 34.820 1.00 19.11 366 PHE A C 1
ATOM 2818 O O . PHE A 1 366 ? 70.072 47.002 33.813 1.00 22.01 366 PHE A O 1
ATOM 2826 N N . GLY A 1 367 ? 68.805 45.433 34.820 1.00 20.00 367 GLY A N 1
ATOM 2827 C CA . GLY A 1 367 ? 67.901 45.182 33.676 1.00 20.96 367 GLY A CA 1
ATOM 2828 C C . GLY A 1 367 ? 67.226 46.458 33.205 1.00 23.94 367 GLY A C 1
ATOM 2829 O O . GLY A 1 367 ? 67.276 46.770 31.975 1.00 23.60 367 GLY A O 1
ATOM 2830 N N . ALA A 1 368 ? 66.655 47.237 34.118 1.00 23.61 368 ALA A N 1
ATOM 2831 C CA . ALA A 1 368 ? 65.968 48.492 33.761 1.00 22.47 368 ALA A CA 1
ATOM 2832 C C . ALA A 1 368 ? 66.946 49.442 33.075 1.00 24.17 368 ALA A C 1
ATOM 2833 O O . ALA A 1 368 ? 66.541 50.098 32.105 1.00 23.85 368 ALA A O 1
ATOM 2835 N N . ALA A 1 369 ? 68.200 49.496 33.526 1.00 22.98 369 ALA A N 1
ATOM 2836 C CA . ALA A 1 369 ? 69.216 50.406 32.979 1.00 22.14 369 ALA A CA 1
ATOM 2837 C C . ALA A 1 369 ? 69.610 49.934 31.575 1.00 21.79 369 ALA A C 1
ATOM 2838 O O . ALA A 1 369 ? 69.975 50.809 30.781 1.00 23.01 369 ALA A O 1
ATOM 2840 N N . MET A 1 370 ? 69.607 48.631 31.307 1.00 21.26 370 MET A N 1
ATOM 2841 C CA . MET A 1 370 ? 69.910 48.104 29.928 1.00 24.21 370 MET A CA 1
ATOM 2842 C C . MET A 1 370 ? 68.860 48.683 28.957 1.00 24.98 370 MET A C 1
ATOM 2843 O O . MET A 1 370 ? 69.234 49.250 27.913 1.00 22.65 370 MET A O 1
ATOM 2848 N N . TYR A 1 371 ? 67.588 48.632 29.332 1.00 23.71 371 TYR A N 1
ATOM 2849 C CA . TYR A 1 371 ? 66.484 49.180 28.487 1.00 24.50 371 TYR A CA 1
ATOM 2850 C C . TYR A 1 371 ? 66.633 50.688 28.384 1.00 24.73 371 TYR A C 1
ATOM 2851 O O . TYR A 1 371 ? 66.441 51.263 27.289 1.00 24.87 371 TYR A O 1
ATOM 2860 N N . GLU A 1 372 ? 66.970 51.359 29.473 1.00 25.46 372 GLU A N 1
ATOM 2861 C CA . GLU A 1 372 ? 67.089 52.833 29.470 1.00 24.59 372 GLU A CA 1
ATOM 2862 C C . GLU A 1 372 ? 68.222 53.236 28.526 1.00 29.02 372 GLU A C 1
ATOM 2863 O O . GLU A 1 372 ? 68.015 54.169 27.693 1.00 25.61 372 GLU A O 1
ATOM 2869 N N . ASN A 1 373 ? 69.386 52.587 28.606 1.00 24.28 373 ASN A N 1
ATOM 2870 C CA . ASN A 1 373 ? 70.510 52.948 27.696 1.00 25.57 373 ASN A CA 1
ATOM 2871 C C . ASN A 1 373 ? 70.202 52.502 26.250 1.00 24.40 373 ASN A C 1
ATOM 2872 O O . ASN A 1 373 ? 70.598 53.222 25.333 1.00 24.87 373 ASN A O 1
ATOM 2877 N N . HIS A 1 374 ? 69.514 51.392 26.045 1.00 25.14 374 HIS A N 1
ATOM 2878 C CA . HIS A 1 374 ? 69.207 50.846 24.694 1.00 24.80 374 HIS A CA 1
ATOM 2879 C C . HIS A 1 374 ? 68.365 51.870 23.922 1.00 28.93 374 HIS A C 1
ATOM 2880 O O . HIS A 1 374 ? 68.590 52.021 22.730 1.00 28.53 374 HIS A O 1
ATOM 2887 N N . ALA A 1 375 ? 67.506 52.612 24.619 1.00 27.93 375 ALA A N 1
ATOM 2888 C CA . ALA A 1 375 ? 66.606 53.621 24.018 1.00 31.50 375 ALA A CA 1
ATOM 2889 C C . ALA A 1 375 ? 67.443 54.811 23.539 1.00 36.59 375 ALA A C 1
ATOM 2890 O O . ALA A 1 375 ? 67.048 55.398 22.547 1.00 37.65 375 ALA A O 1
ATOM 2892 N N . ARG A 1 376 ? 68.580 55.102 24.172 1.00 36.39 376 ARG A N 1
ATOM 2893 C CA . ARG A 1 376 ? 69.497 56.188 23.748 1.00 40.96 376 ARG A CA 1
ATOM 2894 C C . ARG A 1 376 ? 70.519 55.707 22.722 1.00 43.93 376 ARG A C 1
ATOM 2895 O O . ARG A 1 376 ? 70.795 56.471 21.783 1.00 44.00 376 ARG A O 1
ATOM 2903 N N . SER A 1 377 ? 71.144 54.552 22.952 1.00 38.36 377 SER A N 1
ATOM 2904 C CA . SER A 1 377 ? 72.365 54.094 22.238 1.00 37.47 377 SER A CA 1
ATOM 2905 C C . SER A 1 377 ? 71.991 53.160 21.086 1.00 39.60 377 SER A C 1
ATOM 2906 O O . SER A 1 377 ? 72.799 53.044 20.138 1.00 37.22 377 SER A O 1
ATOM 2909 N N . GLY A 1 378 ? 70.879 52.440 21.219 1.00 34.06 378 GLY A N 1
ATOM 2910 C CA . GLY A 1 378 ? 70.492 51.353 20.305 1.00 34.25 378 GLY A CA 1
ATOM 2911 C C . GLY A 1 378 ? 71.313 50.102 20.440 1.00 33.43 378 GLY A C 1
ATOM 2912 O O . GLY A 1 378 ? 71.147 49.236 19.618 1.00 34.14 378 GLY A O 1
ATOM 2913 N N . SER A 1 379 ? 72.162 49.969 21.459 1.00 29.49 379 SER A N 1
ATOM 2914 C CA . SER A 1 379 ? 73.081 48.819 21.559 1.00 29.85 379 SER A CA 1
ATOM 2915 C C . SER A 1 379 ? 73.382 48.472 23.024 1.00 30.20 379 SER A C 1
ATOM 2916 O O . SER A 1 379 ? 74.551 48.263 23.320 1.00 31.50 379 SER A O 1
ATOM 2919 N N . ALA A 1 380 ? 72.376 48.334 23.886 1.00 26.67 380 ALA A N 1
ATOM 2920 C CA . ALA A 1 380 ? 72.567 47.904 25.296 1.00 24.37 380 ALA A CA 1
ATOM 2921 C C . ALA A 1 380 ? 71.705 46.697 25.653 1.00 22.93 380 ALA A C 1
ATOM 2922 O O . ALA A 1 380 ? 71.840 46.218 26.766 1.00 23.36 380 ALA A O 1
ATOM 2924 N N . VAL A 1 381 ? 70.837 46.218 24.761 1.00 23.84 381 VAL A N 1
ATOM 2925 C CA . VAL A 1 381 ? 70.152 44.911 24.966 1.00 22.16 381 VAL A CA 1
ATOM 2926 C C . VAL A 1 381 ? 70.469 44.057 23.757 1.00 24.68 381 VAL A C 1
ATOM 2927 O O . VAL A 1 381 ? 69.943 44.392 22.691 1.00 26.27 381 VAL A O 1
ATOM 2931 N N . PRO A 1 382 ? 71.341 43.022 23.840 1.00 23.32 382 PRO A N 1
ATOM 2932 C CA . PRO A 1 382 ? 72.176 42.747 25.012 1.00 21.67 382 PRO A CA 1
ATOM 2933 C C . PRO A 1 382 ? 73.317 43.745 25.182 1.00 23.80 382 PRO A C 1
ATOM 2934 O O . PRO A 1 382 ? 73.517 44.608 24.352 1.00 21.18 382 PRO A O 1
ATOM 2938 N N . ALA A 1 383 ? 74.025 43.626 26.316 1.00 22.95 383 ALA A N 1
ATOM 2939 C CA . ALA A 1 383 ? 75.229 44.407 26.650 1.00 21.32 383 ALA A CA 1
ATOM 2940 C C . ALA A 1 383 ? 76.376 43.419 26.839 1.00 20.22 383 ALA A C 1
ATOM 2941 O O . ALA A 1 383 ? 76.169 42.232 26.598 1.00 21.85 383 ALA A O 1
ATOM 2943 N N . TRP A 1 384 ? 77.570 43.928 27.133 1.00 22.28 384 TRP A N 1
ATOM 2944 C CA . TRP A 1 384 ? 78.828 43.147 27.097 1.00 23.80 384 TRP A CA 1
ATOM 2945 C C . TRP A 1 384 ? 79.537 43.292 28.432 1.00 20.50 384 TRP A C 1
ATOM 2946 O O . TRP A 1 384 ? 79.777 44.442 28.865 1.00 23.95 384 TRP A O 1
ATOM 2957 N N . LEU A 1 385 ? 79.936 42.150 28.971 1.00 22.28 385 LEU A N 1
ATOM 2958 C CA . LEU A 1 385 ? 80.756 42.116 30.211 1.00 23.44 385 LEU A CA 1
ATOM 2959 C C . LEU A 1 385 ? 82.195 41.795 29.814 1.00 23.56 385 LEU A C 1
ATOM 2960 O O . LEU A 1 385 ? 82.374 40.815 29.099 1.00 24.00 385 LEU A O 1
ATOM 2965 N N . ILE A 1 386 ? 83.135 42.635 30.235 1.00 26.17 386 ILE A N 1
ATOM 2966 C CA . ILE A 1 386 ? 84.584 42.578 29.852 1.00 23.71 386 ILE A CA 1
ATOM 2967 C C . ILE A 1 386 ? 85.431 42.370 31.111 1.00 24.17 386 ILE A C 1
ATOM 2968 O O . ILE A 1 386 ? 85.186 43.050 32.128 1.00 22.93 386 ILE A O 1
ATOM 2973 N N . PHE A 1 387 ? 86.371 41.425 31.074 1.00 24.53 387 PHE A N 1
ATOM 2974 C CA . PHE A 1 387 ? 87.373 41.256 32.164 1.00 24.47 387 PHE A CA 1
ATOM 2975 C C . PHE A 1 387 ? 88.658 40.641 31.585 1.00 29.38 387 PHE A C 1
ATOM 2976 O O . PHE A 1 387 ? 88.665 40.250 30.379 1.00 26.59 387 PHE A O 1
ATOM 2984 N N . ASP A 1 388 ? 89.722 40.576 32.398 1.00 29.62 388 ASP A N 1
ATOM 2985 C CA . ASP A 1 388 ? 91.064 40.137 31.926 1.00 28.45 388 ASP A CA 1
ATOM 2986 C C . ASP A 1 388 ? 91.390 38.755 32.459 1.00 27.42 388 ASP A C 1
ATOM 2987 O O . ASP A 1 388 ? 90.551 38.110 33.124 1.00 27.95 388 ASP A O 1
ATOM 2992 N N . GLY A 1 389 ? 92.615 38.294 32.187 1.00 26.41 389 GLY A N 1
ATOM 2993 C CA . GLY A 1 389 ? 93.027 36.940 32.601 1.00 26.00 389 GLY A CA 1
ATOM 2994 C C . GLY A 1 389 ? 93.180 36.761 34.098 1.00 26.33 389 GLY A C 1
ATOM 2995 O O . GLY A 1 389 ? 93.074 35.611 34.549 1.00 26.83 389 GLY A O 1
ATOM 2996 N N . LYS A 1 390 ? 93.447 37.825 34.855 1.00 27.23 390 LYS A N 1
ATOM 2997 C CA . LYS A 1 390 ? 93.516 37.693 36.330 1.00 29.21 390 LYS A CA 1
ATOM 2998 C C . LYS A 1 390 ? 92.103 37.479 36.892 1.00 27.76 390 LYS A C 1
ATOM 2999 O O . LYS A 1 390 ? 91.932 36.609 37.764 1.00 29.01 390 LYS A O 1
ATOM 3005 N N . PHE A 1 391 ? 91.112 38.237 36.406 1.00 29.24 391 PHE A N 1
ATOM 3006 C CA . PHE A 1 391 ? 89.685 38.024 36.806 1.00 25.38 391 PHE A CA 1
ATOM 3007 C C . PHE A 1 391 ? 89.313 36.574 36.500 1.00 22.43 391 PHE A C 1
ATOM 3008 O O . PHE A 1 391 ? 88.788 35.783 37.342 1.00 25.99 391 PHE A O 1
ATOM 3016 N N . ARG A 1 392 ? 89.580 36.177 35.257 1.00 26.87 392 ARG A N 1
ATOM 3017 C CA . ARG A 1 392 ? 89.262 34.830 34.734 1.00 24.86 392 ARG A CA 1
ATOM 3018 C C . ARG A 1 392 ? 89.813 33.760 35.659 1.00 26.13 392 ARG A C 1
ATOM 3019 O O . ARG A 1 392 ? 89.079 32.803 35.965 1.00 26.37 392 ARG A O 1
ATOM 3027 N N . TYR A 1 393 ? 91.081 33.902 36.043 1.00 26.82 393 TYR A N 1
ATOM 3028 C CA . TYR A 1 393 ? 91.778 32.908 36.909 1.00 29.28 393 TYR A CA 1
ATOM 3029 C C . TYR A 1 393 ? 91.116 32.861 38.293 1.00 29.44 393 TYR A C 1
ATOM 3030 O O . TYR A 1 393 ? 90.976 31.753 38.858 1.00 31.34 393 TYR A O 1
ATOM 3039 N N . ASN A 1 394 ? 90.766 34.027 38.838 1.00 30.05 394 ASN A N 1
ATOM 3040 C CA . ASN A 1 394 ? 90.341 34.174 40.265 1.00 29.49 394 ASN A CA 1
ATOM 3041 C C . ASN A 1 394 ? 88.853 33.884 40.505 1.00 31.92 394 ASN A C 1
ATOM 3042 O O . ASN A 1 394 ? 88.531 33.407 41.619 1.00 29.98 394 ASN A O 1
ATOM 3047 N N . TYR A 1 395 ? 87.965 34.156 39.549 1.00 29.30 395 TYR A N 1
ATOM 3048 C CA . TYR A 1 395 ? 86.527 34.388 39.873 1.00 26.08 395 TYR A CA 1
ATOM 3049 C C . TYR A 1 395 ? 85.607 33.585 38.979 1.00 27.97 395 TYR A C 1
ATOM 3050 O O . TYR A 1 395 ? 85.935 33.333 37.832 1.00 26.36 395 TYR A O 1
ATOM 3059 N N . PRO A 1 396 ? 84.417 33.200 39.488 1.00 27.61 396 PR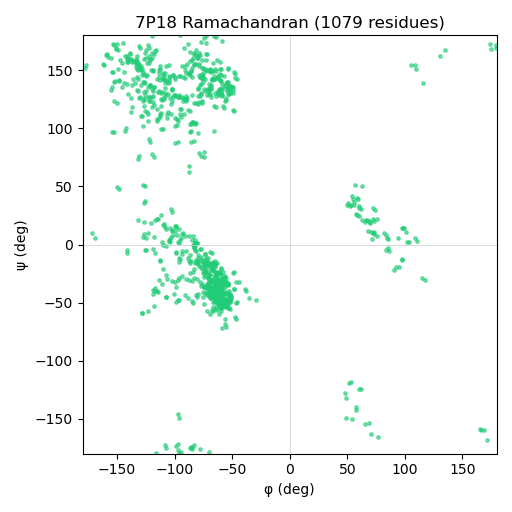O A N 1
ATOM 3060 C CA . PRO A 1 396 ? 83.382 32.581 38.665 1.00 24.64 396 PRO A CA 1
ATOM 3061 C C . PRO A 1 396 ? 82.671 33.699 37.901 1.00 25.23 396 PRO A C 1
ATOM 3062 O O . PRO A 1 396 ? 82.789 34.858 38.274 1.00 26.98 396 PRO A O 1
ATOM 3066 N N . MET A 1 397 ? 81.953 33.329 36.840 1.00 26.64 397 MET A N 1
ATOM 3067 C CA . MET A 1 397 ? 81.027 34.252 36.136 1.00 24.95 397 MET A CA 1
ATOM 3068 C C . MET A 1 397 ? 79.943 33.407 35.456 1.00 24.28 397 MET A C 1
ATOM 3069 O O . MET A 1 397 ? 80.180 32.860 34.367 1.00 26.01 397 MET A O 1
ATOM 3074 N N . GLY A 1 398 ? 78.801 33.273 36.116 1.00 24.94 398 GLY A N 1
ATOM 3075 C CA . GLY A 1 398 ? 77.727 32.358 35.708 1.00 25.81 398 GLY A CA 1
ATOM 3076 C C . GLY A 1 398 ? 78.259 30.959 35.487 1.00 27.57 398 GLY A C 1
ATOM 3077 O O . GLY A 1 398 ? 78.845 30.377 36.405 1.00 26.40 398 GLY A O 1
ATOM 3078 N N . PRO A 1 399 ? 78.141 30.385 34.263 1.00 26.90 399 PRO A N 1
ATOM 3079 C CA . PRO A 1 399 ? 78.638 29.039 34.025 1.00 27.37 399 PRO A CA 1
ATOM 3080 C C . PRO A 1 399 ? 80.173 28.909 34.084 1.00 27.23 399 PRO A C 1
ATOM 3081 O O . PRO A 1 399 ? 80.616 27.815 34.204 1.00 31.20 399 PRO A O 1
ATOM 3085 N N . LEU A 1 400 ? 80.936 29.993 34.009 1.00 26.44 400 LEU A N 1
ATOM 3086 C CA . LEU A 1 400 ? 82.421 29.909 34.098 1.00 31.28 400 LEU A CA 1
ATOM 3087 C C . LEU A 1 400 ? 82.818 29.780 35.571 1.00 32.86 400 LEU A C 1
ATOM 3088 O O . LEU A 1 400 ? 82.458 30.656 36.354 1.00 29.41 400 LEU A O 1
ATOM 3093 N N . MET A 1 401 ? 83.500 28.707 35.910 1.00 33.00 401 MET A N 1
ATOM 3094 C CA . MET A 1 401 ? 84.185 28.551 37.216 1.00 34.25 401 MET A CA 1
ATOM 3095 C C . MET A 1 401 ? 85.557 29.207 37.116 1.00 30.57 401 MET A C 1
ATOM 3096 O O . MET A 1 401 ? 86.069 29.432 36.015 1.00 31.51 401 MET A O 1
ATOM 3101 N N . PRO A 1 402 ? 86.187 29.580 38.255 1.00 31.52 402 PRO A N 1
ATOM 3102 C CA . PRO A 1 402 ? 87.509 30.213 38.209 1.00 32.86 402 PRO A CA 1
ATOM 3103 C C . PRO A 1 402 ? 88.489 29.371 37.367 1.00 32.43 402 PRO A C 1
ATOM 3104 O O . PRO A 1 402 ? 88.458 28.128 37.483 1.00 33.36 402 PRO A O 1
ATOM 3108 N N . GLY A 1 403 ? 89.264 30.037 36.516 1.00 29.35 403 GLY A N 1
ATOM 3109 C CA . GLY A 1 403 ? 90.263 29.400 35.643 1.00 35.49 403 GLY A CA 1
ATOM 3110 C C . GLY A 1 403 ? 91.264 28.565 36.429 1.00 40.81 403 GLY A C 1
ATOM 3111 O O . GLY A 1 403 ? 91.753 27.581 35.875 1.00 40.48 403 GLY A O 1
ATOM 3112 N N . GLN A 1 404 ? 91.525 28.940 37.683 1.00 43.80 404 GLN A N 1
ATOM 3113 C CA . GLN A 1 404 ? 92.411 28.182 38.603 1.00 46.00 404 GLN A CA 1
ATOM 3114 C C . GLN A 1 404 ? 91.908 26.735 38.730 1.00 44.13 404 GLN A C 1
ATOM 3115 O O . GLN A 1 404 ? 92.767 25.846 38.802 1.00 47.64 404 GLN A O 1
ATOM 3121 N N . ILE A 1 405 ? 90.599 26.475 38.681 1.00 39.50 405 ILE A N 1
ATOM 3122 C CA . ILE A 1 405 ? 90.060 25.089 38.830 1.00 42.28 405 ILE A CA 1
ATOM 3123 C C . ILE A 1 405 ? 89.483 24.552 37.509 1.00 44.70 405 ILE A C 1
ATOM 3124 O O . ILE A 1 405 ? 89.386 23.345 37.423 1.00 46.29 405 ILE A O 1
ATOM 3129 N N . GLN A 1 406 ? 89.104 25.392 36.535 1.00 45.88 406 GLN A N 1
ATOM 3130 C CA . GLN A 1 406 ? 88.465 24.948 35.254 1.00 51.27 406 GLN A CA 1
ATOM 3131 C C . GLN A 1 406 ? 89.077 25.739 34.104 1.00 44.73 406 GLN A C 1
ATOM 3132 O O . GLN A 1 406 ? 88.881 26.941 34.006 1.00 51.82 406 GLN A O 1
ATOM 3138 N N . PRO A 1 407 ? 89.823 25.098 33.187 1.00 43.80 407 PRO A N 1
ATOM 3139 C CA . PRO A 1 407 ? 90.375 25.800 32.027 1.00 44.99 407 PRO A CA 1
ATOM 3140 C C . PRO A 1 407 ? 89.269 26.132 31.018 1.00 35.43 407 PRO A C 1
ATOM 3141 O O . PRO A 1 407 ? 88.214 25.586 31.138 1.00 38.86 407 PRO A O 1
ATOM 3145 N N . ASP A 1 408 ? 89.550 27.040 30.091 1.00 34.74 408 ASP A N 1
ATOM 3146 C CA . ASP A 1 408 ? 88.645 27.460 28.998 1.00 32.29 408 ASP A CA 1
ATOM 3147 C C . ASP A 1 408 ? 88.142 26.229 28.236 1.00 39.84 408 ASP A C 1
ATOM 3148 O O . ASP A 1 408 ? 88.960 25.352 27.897 1.00 38.60 408 ASP A O 1
ATOM 3153 N N . ARG A 1 409 ? 86.827 26.126 28.022 1.00 33.91 409 ARG A N 1
ATOM 3154 C CA . ARG A 1 409 ? 86.227 25.001 27.259 1.00 37.81 409 ARG A CA 1
ATOM 3155 C C . ARG A 1 409 ? 86.163 25.407 25.779 1.00 36.01 409 ARG A C 1
ATOM 3156 O O . ARG A 1 409 ? 85.581 26.477 25.473 1.00 34.94 409 ARG A O 1
ATOM 3164 N N . LYS A 1 410 ? 86.725 24.602 24.877 1.00 36.85 410 LYS A N 1
ATOM 3165 C CA . LYS A 1 410 ? 86.711 24.875 23.410 1.00 35.55 410 LYS A CA 1
ATOM 3166 C C . LYS A 1 410 ? 85.288 25.010 22.888 1.00 27.45 410 LYS A C 1
ATOM 3167 O O . LYS A 1 410 ? 85.024 25.943 22.096 1.00 34.60 410 LYS A O 1
ATOM 3173 N N . ALA A 1 411 ? 84.396 24.097 23.289 1.00 32.60 411 ALA A N 1
ATOM 3174 C CA . ALA A 1 411 ? 82.984 24.055 22.850 1.00 34.27 411 ALA A CA 1
ATOM 3175 C C . ALA A 1 411 ? 82.261 25.352 23.236 1.00 32.90 411 ALA A C 1
ATOM 3176 O O . ALA A 1 411 ? 81.200 25.670 22.627 1.00 35.97 411 ALA A O 1
ATOM 3178 N N . TRP A 1 412 ? 82.790 26.100 24.204 1.00 31.56 412 TRP A N 1
ATOM 3179 C CA . TRP A 1 412 ? 82.145 27.344 24.720 1.00 30.82 412 TRP A CA 1
ATOM 3180 C C . TRP A 1 412 ? 82.691 28.596 24.036 1.00 28.28 412 TRP A C 1
ATOM 3181 O O . TRP A 1 412 ? 82.088 29.668 24.211 1.00 24.98 412 TRP A O 1
ATOM 3192 N N . LEU A 1 413 ? 83.790 28.486 23.293 1.00 27.56 413 LEU A N 1
ATOM 3193 C CA . LEU A 1 413 ? 84.381 29.668 22.619 1.00 29.23 413 LEU A CA 1
ATOM 3194 C C . LEU A 1 413 ? 83.392 30.210 21.577 1.00 29.17 413 LEU A C 1
ATOM 3195 O O . LEU A 1 413 ? 82.867 29.428 20.801 1.00 30.33 413 LEU A O 1
ATOM 3200 N N . GLY A 1 414 ? 83.096 31.507 21.638 1.00 25.97 414 GLY A N 1
ATOM 3201 C CA . GLY A 1 414 ? 82.112 32.202 20.802 1.00 25.61 414 GLY A CA 1
ATOM 3202 C C . GLY A 1 414 ? 80.681 31.846 21.159 1.00 26.01 414 GLY A C 1
ATOM 3203 O O . GLY A 1 414 ? 79.771 32.325 20.455 1.00 26.26 414 GLY A O 1
ATOM 3204 N N . LYS A 1 415 ? 80.451 31.056 22.215 1.00 27.02 415 LYS A N 1
ATOM 3205 C CA . LYS A 1 415 ? 79.062 30.714 22.657 1.00 27.51 415 LYS A CA 1
ATOM 3206 C C . LYS A 1 415 ? 78.796 31.248 24.082 1.00 25.68 415 LYS A C 1
ATOM 3207 O O . LYS A 1 415 ? 77.792 31.979 24.266 1.00 27.45 415 LYS A O 1
ATOM 3213 N N . VAL A 1 416 ? 79.675 30.919 25.032 1.00 24.70 416 VAL A N 1
ATOM 3214 C CA . VAL A 1 416 ? 79.576 31.381 26.462 1.00 24.80 416 VAL A CA 1
ATOM 3215 C C . VAL A 1 416 ? 80.572 32.524 26.699 1.00 26.72 416 VAL A C 1
ATOM 3216 O O . VAL A 1 416 ? 80.292 33.453 27.473 1.00 23.56 416 VAL A O 1
ATOM 3220 N N . TYR A 1 417 ? 81.713 32.536 26.009 1.00 25.49 417 TYR A N 1
ATOM 3221 C CA . TYR A 1 417 ? 82.702 33.623 26.173 1.00 22.68 417 TYR A CA 1
ATOM 3222 C C . TYR A 1 417 ? 83.449 33.825 24.861 1.00 24.69 417 TYR A C 1
ATOM 3223 O O . TYR A 1 417 ? 83.582 32.861 24.085 1.00 26.04 417 TYR A O 1
ATOM 3232 N N . TRP A 1 418 ? 83.899 35.060 24.643 1.00 22.91 418 TRP A N 1
ATOM 3233 C CA . TRP A 1 418 ? 84.842 35.428 23.560 1.00 26.09 418 TRP A CA 1
ATOM 3234 C C . TRP A 1 418 ? 86.188 35.772 24.211 1.00 28.90 418 TRP A C 1
ATOM 3235 O O . TRP A 1 418 ? 86.180 36.324 25.337 1.00 25.73 418 TRP A O 1
ATOM 3246 N N . ARG A 1 419 ? 87.294 35.430 23.548 1.00 28.42 419 ARG A N 1
ATOM 3247 C CA . ARG A 1 419 ? 88.664 35.546 24.115 1.00 27.79 419 ARG A CA 1
ATOM 3248 C C . ARG A 1 419 ? 89.558 36.179 23.049 1.00 33.25 419 ARG A C 1
ATOM 3249 O O . ARG A 1 419 ? 89.352 35.904 21.851 1.00 31.29 419 ARG A O 1
ATOM 3257 N N . ASP A 1 420 ? 90.430 37.094 23.468 1.00 32.68 420 ASP A N 1
ATOM 3258 C CA . ASP A 1 420 ? 91.371 37.779 22.556 1.00 33.64 420 ASP A CA 1
ATOM 3259 C C . ASP A 1 420 ? 92.602 38.251 23.335 1.00 37.59 420 ASP A C 1
ATOM 3260 O O . ASP A 1 420 ? 92.483 38.607 24.529 1.00 34.16 420 ASP A O 1
ATOM 3265 N N . ASP A 1 421 ? 93.747 38.269 22.655 1.00 33.08 421 ASP A N 1
ATOM 3266 C CA . ASP A 1 421 ? 95.023 38.732 23.244 1.00 32.48 421 ASP A CA 1
ATOM 3267 C C . ASP A 1 421 ? 94.991 40.233 23.470 1.00 31.29 421 ASP A C 1
ATOM 3268 O O . ASP A 1 421 ? 95.731 40.705 24.363 1.00 35.98 421 ASP A O 1
ATOM 3273 N N . THR A 1 422 ? 94.203 40.972 22.700 1.00 33.42 422 THR A N 1
ATOM 3274 C CA . THR A 1 422 ? 94.080 42.447 22.823 1.00 34.94 422 THR A CA 1
ATOM 3275 C C . THR A 1 422 ? 92.622 42.857 23.044 1.00 33.75 422 THR A C 1
ATOM 3276 O O . THR A 1 422 ? 91.684 42.131 22.603 1.00 32.09 422 THR A O 1
ATOM 3280 N N . LEU A 1 423 ? 92.440 44.022 23.639 1.00 33.89 423 LEU A N 1
ATOM 3281 C CA . LEU A 1 423 ? 91.109 44.661 23.794 1.00 36.67 423 LEU A CA 1
ATOM 3282 C C . LEU A 1 423 ? 90.535 45.043 22.433 1.00 38.23 423 LEU A C 1
ATOM 3283 O O . LEU A 1 423 ? 89.367 44.790 22.208 1.00 33.08 423 LEU A O 1
ATOM 3288 N N . GLU A 1 424 ? 91.351 45.562 21.518 1.00 39.44 424 GLU A N 1
ATOM 3289 C CA . GLU A 1 424 ? 90.892 45.905 20.149 1.00 40.96 424 GLU A CA 1
ATOM 3290 C C . GLU A 1 424 ? 90.386 44.643 19.436 1.00 31.64 424 GLU A C 1
ATOM 3291 O O . GLU A 1 424 ? 89.343 44.720 18.757 1.00 32.61 424 GLU A O 1
ATOM 3297 N N . GLY A 1 425 ? 91.107 43.533 19.568 1.00 30.92 425 GLY A N 1
ATOM 3298 C CA . GLY A 1 425 ? 90.741 42.248 18.947 1.00 34.22 425 GLY A CA 1
ATOM 3299 C C . GLY A 1 425 ? 89.387 41.770 19.476 1.00 32.52 425 GLY A C 1
ATOM 3300 O O . GLY A 1 425 ? 88.471 41.506 18.683 1.00 30.56 425 GLY A O 1
ATOM 3301 N N . LEU A 1 426 ? 89.243 41.768 20.800 1.00 30.71 426 LEU A N 1
ATOM 3302 C CA . LEU A 1 426 ? 87.972 41.390 21.486 1.00 25.85 426 LEU A CA 1
ATOM 3303 C C . LEU A 1 426 ? 86.809 42.258 20.996 1.00 26.96 426 LEU A C 1
ATOM 3304 O O . LEU A 1 426 ? 85.765 41.670 20.647 1.00 29.19 426 LEU A O 1
ATOM 3309 N N . ALA A 1 427 ? 86.970 43.589 20.970 1.00 26.37 427 ALA A N 1
ATOM 3310 C CA . ALA A 1 427 ? 85.934 44.561 20.596 1.00 31.29 427 ALA A CA 1
ATOM 3311 C C . ALA A 1 427 ? 85.382 44.167 19.218 1.00 34.88 427 ALA A C 1
ATOM 3312 O O . ALA A 1 427 ? 84.143 44.243 19.009 1.00 32.28 427 ALA A O 1
ATOM 3314 N N . LYS A 1 428 ? 86.268 43.781 18.296 1.00 35.55 428 LYS A N 1
ATOM 3315 C CA . LYS A 1 428 ? 85.821 43.514 16.911 1.00 33.39 428 LYS A CA 1
ATOM 3316 C C . LYS A 1 428 ? 84.982 42.224 16.889 1.00 32.35 428 LYS A C 1
ATOM 3317 O O . LYS A 1 428 ? 83.967 42.225 16.204 1.00 29.68 428 LYS A O 1
ATOM 3323 N N . GLN A 1 429 ? 85.321 41.222 17.691 1.00 30.42 429 GLN A N 1
ATOM 3324 C CA . GLN A 1 429 ? 84.601 39.924 17.758 1.00 31.19 429 GLN A CA 1
ATOM 3325 C C . GLN A 1 429 ? 83.153 40.152 18.222 1.00 30.22 429 GLN A C 1
ATOM 3326 O O . GLN A 1 429 ? 82.262 39.383 17.810 1.00 29.25 429 GLN A O 1
ATOM 3332 N N . ILE A 1 430 ? 82.911 41.167 19.055 1.00 28.07 430 ILE A N 1
ATOM 3333 C CA . ILE A 1 430 ? 81.600 41.372 19.728 1.00 28.93 430 ILE A CA 1
ATOM 3334 C C . ILE A 1 430 ? 80.870 42.602 19.190 1.00 28.51 430 ILE A C 1
ATOM 3335 O O . ILE A 1 430 ? 79.785 42.897 19.677 1.00 32.64 430 ILE A O 1
ATOM 3340 N N . GLY A 1 431 ? 81.427 43.305 18.205 1.00 30.98 431 GLY A N 1
ATOM 3341 C CA . GLY A 1 431 ? 80.749 44.424 17.536 1.00 28.81 431 GLY A CA 1
ATOM 3342 C C . GLY A 1 431 ? 80.693 45.655 18.399 1.00 28.77 431 GLY A C 1
ATOM 3343 O O . GLY A 1 431 ? 79.746 46.424 18.259 1.00 30.90 431 GLY A O 1
ATOM 3344 N N . VAL A 1 432 ? 81.681 45.826 19.270 1.00 29.93 432 VAL A N 1
ATOM 3345 C CA . VAL A 1 432 ? 81.808 46.973 20.194 1.00 29.20 432 VAL A CA 1
ATOM 3346 C C . VAL A 1 432 ? 82.901 47.903 19.660 1.00 29.34 432 VAL A C 1
ATOM 3347 O O . VAL A 1 432 ? 83.917 47.421 19.209 1.00 30.34 432 VAL A O 1
ATOM 3351 N N . ASP A 1 433 ? 82.666 49.201 19.743 1.00 32.04 433 ASP A N 1
ATOM 3352 C CA . ASP A 1 433 ? 83.614 50.274 19.360 1.00 32.81 433 ASP A CA 1
ATOM 3353 C C . ASP A 1 433 ? 84.900 50.097 20.171 1.00 33.81 433 ASP A C 1
ATOM 3354 O O . ASP A 1 433 ? 84.835 50.169 21.410 1.00 32.86 433 ASP A O 1
ATOM 3359 N N . ALA A 1 434 ? 86.033 49.874 19.495 1.00 30.40 434 ALA A N 1
ATOM 3360 C CA . ALA A 1 434 ? 87.336 49.599 20.141 1.00 31.49 434 ALA A CA 1
ATOM 3361 C C . ALA A 1 434 ? 87.818 50.836 20.906 1.00 30.69 434 ALA A C 1
ATOM 3362 O O . ALA A 1 434 ? 88.323 50.640 22.030 1.00 31.46 434 ALA A O 1
ATOM 3364 N N . ALA A 1 435 ? 87.689 52.040 20.345 1.00 35.20 435 ALA A N 1
ATOM 3365 C CA . ALA A 1 435 ? 88.165 53.294 20.979 1.00 36.98 435 ALA A CA 1
ATOM 3366 C C . ALA A 1 435 ? 87.371 53.544 22.267 1.00 36.98 435 ALA A C 1
ATOM 3367 O O . ALA A 1 435 ? 88.001 53.942 23.290 1.00 35.52 435 ALA A O 1
ATOM 3369 N N . GLY A 1 436 ? 86.045 53.329 22.247 1.00 34.77 436 GLY A N 1
ATOM 3370 C CA . GLY A 1 436 ? 85.204 53.450 23.463 1.00 32.24 436 GLY A CA 1
ATOM 3371 C C . GLY A 1 436 ? 85.650 52.467 24.541 1.00 28.32 436 GLY A C 1
ATOM 3372 O O . GLY A 1 436 ? 85.866 52.860 25.725 1.00 30.82 436 GLY A O 1
ATOM 3373 N N . LEU A 1 437 ? 85.793 51.197 24.175 1.00 27.78 437 LEU A N 1
ATOM 3374 C CA . LEU A 1 437 ? 86.170 50.155 25.165 1.00 31.05 437 LEU A CA 1
ATOM 3375 C C . LEU A 1 437 ? 87.537 50.505 25.757 1.00 32.27 437 LEU A C 1
ATOM 3376 O O . LEU A 1 437 ? 87.713 50.362 26.996 1.00 30.68 437 LEU A O 1
ATOM 3381 N N . LYS A 1 438 ? 88.478 50.953 24.928 1.00 34.51 438 LYS A N 1
ATOM 3382 C CA . LYS A 1 438 ? 89.832 51.342 25.420 1.00 34.18 438 LYS A CA 1
ATOM 3383 C C . LYS A 1 438 ? 89.682 52.472 26.444 1.00 32.47 438 LYS A C 1
ATOM 3384 O O . LYS A 1 438 ? 90.317 52.398 27.518 1.00 35.20 438 LYS A O 1
ATOM 3390 N N . GLN A 1 439 ? 88.869 53.467 26.138 1.00 32.06 439 GLN A N 1
ATOM 3391 C CA . GLN A 1 439 ? 88.609 54.608 27.055 1.00 35.49 439 GLN A CA 1
ATOM 3392 C C . GLN A 1 439 ? 88.013 54.084 28.376 1.00 36.47 439 GLN A C 1
ATOM 3393 O O . GLN A 1 439 ? 88.506 54.481 29.462 1.00 33.84 439 GLN A O 1
ATOM 3399 N N . SER A 1 440 ? 87.049 53.159 28.310 1.00 33.52 440 SER A N 1
ATOM 3400 C CA . SER A 1 440 ? 86.364 52.606 29.510 1.00 30.77 440 SER A CA 1
ATOM 3401 C C . SER A 1 440 ? 87.359 51.832 30.370 1.00 28.95 440 SER A C 1
ATOM 3402 O O . SER A 1 440 ? 87.303 51.976 31.625 1.00 29.73 440 SER A O 1
ATOM 3405 N N . VAL A 1 441 ? 88.273 51.081 29.746 1.00 27.89 441 VAL A N 1
ATOM 3406 C CA . VAL A 1 441 ? 89.292 50.310 30.493 1.00 30.21 441 VAL A CA 1
ATOM 3407 C C . VAL A 1 441 ? 90.281 51.290 31.155 1.00 30.64 441 VAL A C 1
ATOM 3408 O O . VAL A 1 441 ? 90.611 51.070 32.339 1.00 27.94 441 VAL A O 1
ATOM 3412 N N . GLU A 1 442 ? 90.732 52.318 30.430 1.00 36.52 442 GLU A N 1
ATOM 3413 C CA . GLU A 1 442 ? 91.666 53.351 30.987 1.00 36.38 442 GLU A CA 1
ATOM 3414 C C . GLU A 1 442 ? 91.019 54.033 32.205 1.00 33.41 442 GLU A C 1
ATOM 3415 O O . GLU A 1 442 ? 91.687 54.153 33.241 1.00 29.97 442 GLU A O 1
ATOM 3421 N N . LEU A 1 443 ? 89.744 54.427 32.112 1.00 36.68 443 LEU A N 1
ATOM 3422 C CA . LEU A 1 443 ? 89.006 55.056 33.250 1.00 34.91 443 LEU A CA 1
ATOM 3423 C C . LEU A 1 443 ? 88.911 54.074 34.423 1.00 32.28 443 LEU A C 1
ATOM 3424 O O . LEU A 1 443 ? 89.097 54.501 35.567 1.00 30.21 443 LEU A O 1
ATOM 3429 N N . ASN A 1 444 ? 88.616 52.806 34.151 1.00 30.44 444 ASN A N 1
ATOM 3430 C CA . ASN A 1 444 ? 88.487 51.763 35.195 1.00 29.79 444 ASN A CA 1
ATOM 3431 C C . ASN A 1 444 ? 89.801 51.702 35.982 1.00 33.08 444 ASN A C 1
ATOM 3432 O O . ASN A 1 444 ? 89.779 51.636 37.232 1.00 29.36 444 ASN A O 1
ATOM 3437 N N . ASN A 1 445 ? 90.920 51.675 35.255 1.00 31.74 445 ASN A N 1
ATOM 3438 C CA . ASN A 1 445 ? 92.260 51.500 35.869 1.00 32.36 445 ASN A CA 1
ATOM 3439 C C . ASN A 1 445 ? 92.540 52.696 36.791 1.00 28.99 445 ASN A C 1
ATOM 3440 O O . ASN A 1 445 ? 93.070 52.465 37.897 1.00 34.46 445 ASN A O 1
ATOM 3445 N N . GLN A 1 446 ? 92.167 53.907 36.384 1.00 32.80 446 GLN A N 1
ATOM 3446 C CA . GLN A 1 446 ? 92.293 55.114 37.239 1.00 37.70 446 GLN A CA 1
ATOM 3447 C C . GLN A 1 446 ? 91.389 54.967 38.467 1.00 39.83 446 GLN A C 1
ATOM 3448 O O . GLN A 1 446 ? 91.866 55.248 39.586 1.00 37.76 446 GLN A O 1
ATOM 3454 N N . TYR A 1 447 ? 90.132 54.540 38.273 1.00 35.16 447 TYR A N 1
ATOM 3455 C CA . TYR A 1 447 ? 89.157 54.382 39.376 1.00 32.66 447 TYR A CA 1
ATOM 3456 C C . TYR A 1 447 ? 89.686 53.370 40.402 1.00 33.09 447 TYR A C 1
ATOM 3457 O O . TYR A 1 447 ? 89.553 53.592 41.637 1.00 34.74 447 TYR A O 1
ATOM 3466 N N . ALA A 1 448 ? 90.242 52.251 39.925 1.00 32.50 448 ALA A N 1
ATOM 3467 C CA . ALA A 1 448 ? 90.700 51.148 40.794 1.00 33.17 448 ALA A CA 1
ATOM 3468 C C . ALA A 1 448 ? 91.851 51.646 41.691 1.00 34.85 448 ALA A C 1
ATOM 3469 O O . ALA A 1 448 ? 91.926 51.192 42.876 1.00 37.24 448 ALA A O 1
ATOM 3471 N N . GLN A 1 449 ? 92.664 52.571 41.185 1.00 39.23 449 GLN A N 1
ATOM 3472 C CA . GLN A 1 449 ? 93.862 53.076 41.907 1.00 47.27 449 GLN A CA 1
ATOM 3473 C C . GLN A 1 449 ? 93.417 53.796 43.197 1.00 45.89 449 GLN A C 1
ATOM 3474 O O . GLN A 1 449 ? 93.914 53.411 44.263 1.00 48.98 449 GLN A O 1
ATOM 3480 N N . ASP A 1 450 ? 92.510 54.775 43.142 1.00 42.72 450 ASP A N 1
ATOM 3481 C CA . ASP A 1 450 ? 92.081 55.471 44.384 1.00 44.91 450 ASP A CA 1
ATOM 3482 C C . ASP A 1 450 ? 90.718 54.965 44.885 1.00 45.73 450 ASP A C 1
ATOM 3483 O O . ASP A 1 450 ? 90.230 55.574 45.831 1.00 44.85 450 ASP A O 1
ATOM 3488 N N . GLY A 1 451 ? 90.147 53.895 44.298 1.00 39.15 451 GLY A N 1
ATOM 3489 C CA . GLY A 1 451 ? 88.947 53.184 44.796 1.00 35.40 451 GLY A CA 1
ATOM 3490 C C . GLY A 1 451 ? 87.637 53.939 44.596 1.00 33.73 451 GLY A C 1
ATOM 3491 O O . GLY A 1 451 ? 86.667 53.642 45.329 1.00 33.23 451 GLY A O 1
ATOM 3492 N N A LYS A 1 452 ? 87.581 54.881 43.651 0.50 31.17 452 LYS A N 1
ATOM 3493 N N B LYS A 1 452 ? 87.578 54.890 43.659 0.50 32.07 452 LYS A N 1
ATOM 3494 C CA A LYS A 1 452 ? 86.362 55.687 43.382 0.50 32.05 452 LYS A CA 1
ATOM 3495 C CA B LYS A 1 452 ? 86.342 55.675 43.392 0.50 33.51 452 LYS A CA 1
ATOM 3496 C C A LYS A 1 452 ? 85.983 55.587 41.899 0.50 29.58 452 LYS A C 1
ATOM 3497 C C B LYS A 1 452 ? 85.979 55.587 41.904 0.50 30.42 452 LYS A C 1
ATOM 3498 O O A LYS A 1 452 ? 86.728 56.073 41.026 0.50 27.82 452 LYS A O 1
ATOM 3499 O O B LYS A 1 452 ? 86.730 56.075 41.034 0.50 28.65 452 LYS A O 1
ATOM 3510 N N . ASP A 1 453 ? 84.830 54.978 41.633 1.00 31.87 453 ASP A N 1
ATOM 3511 C CA . ASP A 1 453 ? 84.199 54.962 40.298 1.00 27.65 453 ASP A CA 1
ATOM 3512 C C . ASP A 1 453 ? 83.481 56.298 40.159 1.00 30.53 453 ASP A C 1
ATOM 3513 O O . ASP A 1 453 ? 82.393 56.468 40.764 1.00 25.65 453 ASP A O 1
ATOM 3518 N N . ARG A 1 454 ? 84.075 57.215 39.406 1.00 30.94 454 ARG A N 1
ATOM 3519 C CA . ARG A 1 454 ? 83.604 58.620 39.335 1.00 32.05 454 ARG A CA 1
ATOM 3520 C C . ARG A 1 454 ? 82.300 58.719 38.542 1.00 33.25 454 ARG A C 1
ATOM 3521 O O . ARG A 1 454 ? 81.663 59.754 38.659 1.00 36.64 454 ARG A O 1
ATOM 3529 N N . GLU A 1 455 ? 81.907 57.695 37.772 1.00 31.26 455 GLU A N 1
ATOM 3530 C CA . GLU A 1 455 ? 80.678 57.747 36.939 1.00 33.39 455 GLU A CA 1
ATOM 3531 C C . GLU A 1 455 ? 79.504 57.054 37.629 1.00 29.54 455 GLU A C 1
ATOM 3532 O O . GLU A 1 455 ? 78.424 57.635 37.667 1.00 30.11 455 GLU A O 1
ATOM 3538 N N . PHE A 1 456 ? 79.663 55.839 38.130 1.00 26.63 456 PHE A N 1
ATOM 3539 C CA . PHE A 1 456 ? 78.517 55.078 38.709 1.00 28.23 456 PHE A CA 1
ATOM 3540 C C . PHE A 1 456 ? 78.755 54.611 40.159 1.00 28.12 456 PHE A C 1
ATOM 3541 O O . PHE A 1 456 ? 77.884 53.866 40.663 1.00 25.61 456 PHE A O 1
ATOM 3549 N N . ASP A 1 457 ? 79.854 55.005 40.800 1.00 26.85 457 ASP A N 1
ATOM 3550 C CA . ASP A 1 457 ? 80.126 54.752 42.234 1.00 27.59 457 ASP A CA 1
ATOM 3551 C C . ASP A 1 457 ? 80.030 53.262 42.583 1.00 24.98 457 ASP A C 1
ATOM 3552 O O . ASP A 1 457 ? 79.613 52.935 43.726 1.00 25.31 457 ASP A O 1
ATOM 3557 N N . LYS A 1 458 ? 80.503 52.346 41.710 1.00 24.82 458 LYS A N 1
ATOM 3558 C CA . LYS A 1 458 ? 80.577 50.908 42.082 1.00 22.28 458 LYS A CA 1
ATOM 3559 C C . LYS A 1 458 ? 81.370 50.769 43.394 1.00 24.60 458 LYS A C 1
ATOM 3560 O O . LYS A 1 458 ? 82.429 51.425 43.519 1.00 25.59 458 LYS A O 1
ATOM 3566 N N . GLY A 1 459 ? 80.831 50.003 44.359 1.00 23.04 459 GLY A N 1
ATOM 3567 C CA . GLY A 1 459 ? 81.484 49.739 45.658 1.00 23.55 459 GLY A CA 1
ATOM 3568 C C . GLY A 1 459 ? 81.274 50.874 46.653 1.00 26.30 459 GLY A C 1
ATOM 3569 O O . GLY A 1 459 ? 81.908 50.823 47.739 1.00 26.80 459 GLY A O 1
ATOM 3570 N N . GLY A 1 460 ? 80.403 51.839 46.357 1.00 24.42 460 GLY A N 1
ATOM 3571 C CA . GLY A 1 460 ? 80.176 53.026 47.210 1.00 25.12 460 GLY A CA 1
ATOM 3572 C C . GLY A 1 460 ? 79.251 52.779 48.399 1.00 26.39 460 GLY A C 1
ATOM 3573 O O . GLY A 1 460 ? 78.957 53.739 49.142 1.00 27.59 460 GLY A O 1
ATOM 3574 N N . ASN A 1 461 ? 78.756 51.572 48.605 1.00 23.81 461 ASN A N 1
ATOM 3575 C CA . ASN A 1 461 ? 77.875 51.254 49.747 1.00 24.63 461 ASN A CA 1
ATOM 3576 C C . ASN A 1 461 ? 78.065 49.795 50.131 1.00 25.95 461 ASN A C 1
ATOM 3577 O O . ASN A 1 461 ? 78.661 49.068 49.339 1.00 23.44 461 ASN A O 1
ATOM 3582 N N . VAL A 1 462 ? 77.525 49.372 51.287 1.00 23.30 462 VAL A N 1
ATOM 3583 C CA . VAL A 1 462 ? 77.776 48.018 51.865 1.00 24.94 462 VAL A CA 1
ATOM 3584 C C . VAL A 1 462 ? 77.101 46.932 51.031 1.00 23.24 462 VAL A C 1
ATOM 3585 O O . VAL A 1 462 ? 77.587 45.813 51.061 1.00 22.17 462 VAL A O 1
ATOM 3589 N N . PHE A 1 463 ? 76.025 47.232 50.300 1.00 24.17 463 PHE A N 1
ATOM 3590 C CA . PHE A 1 463 ? 75.405 46.202 49.433 1.00 23.10 463 PHE A CA 1
ATOM 3591 C C . PHE A 1 463 ? 76.406 45.830 48.336 1.00 21.55 463 PHE A C 1
ATOM 3592 O O . PHE A 1 463 ? 76.732 44.634 48.175 1.00 25.00 463 PHE A O 1
ATOM 3600 N N . ASP A 1 464 ? 76.887 46.812 47.588 1.00 22.89 464 ASP A N 1
ATOM 3601 C CA . ASP A 1 464 ? 77.874 46.585 46.496 1.00 22.63 464 ASP A CA 1
ATOM 3602 C C . ASP A 1 464 ? 79.055 45.764 47.032 1.00 23.78 464 ASP A C 1
ATOM 3603 O O . ASP A 1 464 ? 79.435 44.744 46.426 1.00 22.17 464 ASP A O 1
ATOM 3608 N N . ARG A 1 465 ? 79.583 46.147 48.193 1.00 23.36 465 ARG A N 1
ATOM 3609 C CA . ARG A 1 465 ? 80.835 45.552 48.736 1.00 23.08 465 ARG A CA 1
ATOM 3610 C C . ARG A 1 465 ? 80.590 44.147 49.279 1.00 24.41 465 ARG A C 1
ATOM 3611 O O . ARG A 1 465 ? 81.553 43.402 49.377 1.00 26.29 465 ARG A O 1
ATOM 3619 N N . TYR A 1 466 ? 79.347 43.754 49.561 1.00 24.08 466 TYR A N 1
ATOM 3620 C CA . TYR A 1 466 ? 79.024 42.408 50.085 1.00 25.58 466 TYR A CA 1
ATOM 3621 C C . TYR A 1 466 ? 79.599 41.318 49.165 1.00 25.39 466 TYR A C 1
ATOM 3622 O O . TYR A 1 466 ? 80.041 40.285 49.666 1.00 24.83 466 TYR A O 1
ATOM 3631 N N . TYR A 1 467 ? 79.514 41.498 47.848 1.00 25.34 467 TYR A N 1
ATOM 3632 C CA . TYR A 1 467 ? 79.964 40.519 46.838 1.00 26.01 467 TYR A CA 1
ATOM 3633 C C . TYR A 1 467 ? 81.247 41.004 46.156 1.00 24.40 467 TYR A C 1
ATOM 3634 O O . TYR A 1 467 ? 81.584 40.457 45.096 1.00 25.75 467 TYR A O 1
ATOM 3643 N N . GLY A 1 468 ? 81.919 42.021 46.696 1.00 24.44 468 GLY A N 1
ATOM 3644 C CA . GLY A 1 468 ? 83.298 42.359 46.297 1.00 22.36 468 GLY A CA 1
ATOM 3645 C C . GLY A 1 468 ? 84.312 41.334 46.837 1.00 23.19 468 GLY A C 1
ATOM 3646 O O . GLY A 1 468 ? 83.909 40.372 47.510 1.00 28.03 468 GLY A O 1
ATOM 3647 N N . ASP A 1 469 ? 85.583 41.526 46.532 1.00 27.49 469 ASP A N 1
ATOM 3648 C CA . ASP A 1 469 ? 86.696 40.679 47.045 1.00 28.29 469 ASP A CA 1
ATOM 3649 C C . ASP A 1 469 ? 87.294 41.419 48.251 1.00 27.68 469 ASP A C 1
ATOM 3650 O O . ASP A 1 469 ? 87.859 42.494 48.060 1.00 27.07 469 ASP A O 1
ATOM 3655 N N . TYR A 1 470 ? 87.006 40.892 49.436 1.00 36.27 470 TYR A N 1
ATOM 3656 C CA . TYR A 1 470 ? 87.574 41.206 50.775 1.00 46.21 470 TYR A CA 1
ATOM 3657 C C . TYR A 1 470 ? 89.032 41.700 50.669 1.00 39.21 470 TYR A C 1
ATOM 3658 O O . TYR A 1 470 ? 89.386 42.742 51.265 1.00 38.69 470 TYR A O 1
ATOM 3667 N N . ASN A 1 471 ? 89.868 40.994 49.900 1.00 38.79 471 ASN A N 1
ATOM 3668 C CA . ASN A 1 471 ? 91.345 41.216 49.796 1.00 41.01 471 ASN A CA 1
ATOM 3669 C C . ASN A 1 471 ? 91.659 42.488 49.014 1.00 41.69 471 ASN A C 1
ATOM 3670 O O . ASN A 1 471 ? 92.794 42.987 49.120 1.00 40.19 471 ASN A O 1
ATOM 3675 N N . VAL A 1 472 ? 90.707 43.030 48.245 1.00 31.05 472 VAL A N 1
ATOM 3676 C CA . VAL A 1 472 ? 91.046 44.087 47.259 1.00 29.31 472 VAL A CA 1
ATOM 3677 C C . VAL A 1 472 ? 90.704 45.435 47.882 1.00 33.32 472 VAL A C 1
ATOM 3678 O O . VAL A 1 472 ? 89.559 45.619 48.393 1.00 33.03 472 VAL A O 1
ATOM 3682 N N . LYS A 1 473 ? 91.689 46.343 47.860 1.00 32.80 473 LYS A N 1
ATOM 3683 C CA . LYS A 1 473 ? 91.652 47.658 48.541 1.00 36.45 473 LYS A CA 1
ATOM 3684 C C . LYS A 1 473 ? 92.148 48.681 47.538 1.00 33.69 473 LYS A C 1
ATOM 3685 O O . LYS A 1 473 ? 92.890 48.318 46.643 1.00 46.96 473 LYS A O 1
ATOM 3691 N N . PRO A 1 474 ? 91.732 49.971 47.616 1.00 38.37 474 PRO A N 1
ATOM 3692 C CA . PRO A 1 474 ? 90.814 50.449 48.659 1.00 39.31 474 PRO A CA 1
ATOM 3693 C C . PRO A 1 474 ? 89.335 50.020 48.505 1.00 35.72 474 PRO A C 1
ATOM 3694 O O . PRO A 1 474 ? 88.592 50.018 49.492 1.00 33.71 474 PRO A O 1
ATOM 3698 N N . ASN A 1 475 ? 88.914 49.684 47.294 1.00 33.19 475 ASN A N 1
ATOM 3699 C CA . ASN A 1 475 ? 87.497 49.328 46.968 1.00 28.13 475 ASN A CA 1
ATOM 3700 C C . ASN A 1 475 ? 87.458 47.868 46.531 1.00 27.12 475 ASN A C 1
ATOM 3701 O O . ASN A 1 475 ? 88.038 47.524 45.494 1.00 26.53 475 ASN A O 1
ATOM 3706 N N . PRO A 1 476 ? 86.762 46.963 47.263 1.00 24.96 476 PRO A N 1
ATOM 3707 C CA . PRO A 1 476 ? 86.773 45.536 46.946 1.00 23.93 476 PRO A CA 1
ATOM 3708 C C . PRO A 1 476 ? 86.038 45.223 45.633 1.00 23.06 476 PRO A C 1
ATOM 3709 O O . PRO A 1 476 ? 86.042 44.082 45.239 1.00 24.83 476 PRO A O 1
ATOM 3713 N N . CYS A 1 477 ? 85.384 46.223 45.043 1.00 24.90 477 CYS A N 1
ATOM 3714 C CA . CYS A 1 477 ? 84.619 46.074 43.772 1.00 25.92 477 CYS A CA 1
ATOM 3715 C C . CYS A 1 477 ? 85.430 46.559 42.562 1.00 28.21 477 CYS A C 1
ATOM 3716 O O . CYS A 1 477 ? 84.906 46.409 41.407 1.00 25.02 477 CYS A O 1
ATOM 3719 N N . LEU A 1 478 ? 86.608 47.180 42.742 1.00 26.19 478 LEU A N 1
ATOM 3720 C CA . LEU A 1 478 ? 87.326 47.810 41.605 1.00 26.98 478 LEU A CA 1
ATOM 3721 C C . LEU A 1 478 ? 88.764 47.253 41.528 1.00 32.51 478 LEU A C 1
ATOM 3722 O O . LEU A 1 478 ? 89.485 47.296 42.553 1.00 29.48 478 LEU A O 1
ATOM 3727 N N . ALA A 1 479 ? 89.164 46.721 40.371 1.00 29.71 479 ALA A N 1
ATOM 3728 C CA . ALA A 1 479 ? 90.576 46.308 40.108 1.00 28.51 479 ALA A CA 1
ATOM 3729 C C . ALA A 1 479 ? 90.938 46.657 38.676 1.00 32.45 479 ALA A C 1
ATOM 3730 O O . ALA A 1 479 ? 90.065 46.788 37.809 1.00 29.17 479 ALA A O 1
ATOM 3732 N N . PRO A 1 480 ? 92.249 46.812 38.376 1.00 33.23 480 PRO A N 1
ATOM 3733 C CA . PRO A 1 480 ? 92.694 47.034 37.005 1.00 31.46 480 PRO A CA 1
ATOM 3734 C C . PRO A 1 480 ? 92.338 45.923 36.017 1.00 27.69 480 PRO A C 1
ATOM 3735 O O . PRO A 1 480 ? 92.252 44.776 36.391 1.00 32.67 480 PRO A O 1
ATOM 3739 N N . ILE A 1 481 ? 92.170 46.319 34.762 1.00 29.18 481 ILE A N 1
ATOM 3740 C CA . ILE A 1 481 ? 91.997 45.411 33.600 1.00 32.39 481 ILE A CA 1
ATOM 3741 C C . ILE A 1 481 ? 93.226 45.629 32.707 1.00 28.87 481 ILE A C 1
ATOM 3742 O O . ILE A 1 481 ? 93.347 46.735 32.147 1.00 32.23 481 ILE A O 1
ATOM 3747 N N . GLY A 1 482 ? 94.137 44.658 32.661 1.00 36.80 482 GLY A N 1
ATOM 3748 C CA . GLY A 1 482 ? 95.393 44.838 31.895 1.00 38.03 482 GLY A CA 1
ATOM 3749 C C . GLY A 1 482 ? 96.237 43.586 31.710 1.00 38.20 482 GLY A C 1
ATOM 3750 O O . GLY A 1 482 ? 97.342 43.733 31.155 1.00 39.27 482 GLY A O 1
ATOM 3751 N N . LYS A 1 483 ? 95.795 42.400 32.110 1.00 32.94 483 LYS A N 1
ATOM 3752 C CA . LYS A 1 483 ? 96.579 41.161 31.898 1.00 33.78 483 LYS A CA 1
ATOM 3753 C C . LYS A 1 483 ? 95.858 40.268 30.891 1.00 38.04 483 LYS A C 1
ATOM 3754 O O . LYS A 1 483 ? 94.805 39.701 31.202 1.00 34.00 483 LYS A O 1
ATOM 3760 N N . PRO A 1 484 ? 96.441 40.073 29.685 1.00 36.83 484 PRO A N 1
ATOM 3761 C CA . PRO A 1 484 ? 95.849 39.203 28.670 1.00 35.77 484 PRO A CA 1
ATOM 3762 C C . PRO A 1 484 ? 95.766 37.762 29.133 1.00 31.34 484 PRO A C 1
ATOM 3763 O O . PRO A 1 484 ? 96.497 37.342 30.036 1.00 34.07 484 PRO A O 1
ATOM 3767 N N . PRO A 1 485 ? 94.893 36.910 28.544 1.00 30.88 485 PRO A N 1
ATOM 3768 C CA . PRO A 1 485 ? 93.937 37.320 27.526 1.00 32.49 485 PRO A CA 1
ATOM 3769 C C . PRO A 1 485 ? 92.708 38.036 28.122 1.00 30.44 485 PRO A C 1
ATOM 3770 O O . PRO A 1 485 ? 92.485 37.937 29.336 1.00 30.62 485 PRO A O 1
ATOM 3774 N N . TYR A 1 486 ? 91.976 38.745 27.260 1.00 30.46 486 TYR A N 1
ATOM 3775 C CA . TYR A 1 486 ? 90.744 39.506 27.580 1.00 26.17 486 TYR A CA 1
ATOM 3776 C C . TYR A 1 486 ? 89.530 38.668 27.176 1.00 29.37 486 TYR A C 1
ATOM 3777 O O . TYR A 1 486 ? 89.561 37.933 26.148 1.00 25.87 486 TYR A O 1
ATOM 3786 N N . TYR A 1 487 ? 88.472 38.780 27.986 1.00 25.52 487 TYR A N 1
ATOM 3787 C CA . TYR A 1 487 ? 87.249 37.960 27.835 1.00 23.61 487 TYR A CA 1
ATOM 3788 C C . TYR A 1 487 ? 86.045 38.881 27.723 1.00 25.99 487 TYR A C 1
ATOM 3789 O O . TYR A 1 487 ? 86.022 39.961 28.341 1.00 24.65 487 TYR A O 1
ATOM 3798 N N . ALA A 1 488 ? 85.070 38.457 26.921 1.00 24.72 488 ALA A N 1
ATOM 3799 C CA . ALA A 1 488 ? 83.749 39.109 26.851 1.00 24.79 488 ALA A CA 1
ATOM 3800 C C . ALA A 1 488 ? 82.701 38.038 27.075 1.00 23.53 488 ALA A C 1
ATOM 3801 O O . ALA A 1 488 ? 82.875 36.907 26.626 1.00 23.40 488 ALA A O 1
ATOM 3803 N N . MET A 1 489 ? 81.615 38.451 27.719 1.00 22.17 489 MET A N 1
ATOM 3804 C CA . MET A 1 489 ? 80.401 37.627 27.850 1.00 23.01 489 MET A CA 1
ATOM 3805 C C . MET A 1 489 ? 79.202 38.515 27.471 1.00 21.22 489 MET A C 1
ATOM 3806 O O . MET A 1 489 ? 79.245 39.753 27.646 1.00 22.01 489 MET A O 1
ATOM 3811 N N . ARG A 1 490 ? 78.253 37.895 26.800 1.00 21.65 490 ARG A N 1
ATOM 3812 C CA . ARG A 1 490 ? 77.031 38.557 26.309 1.00 21.93 490 ARG A CA 1
ATOM 3813 C C . ARG A 1 490 ? 75.989 38.537 27.429 1.00 19.55 490 ARG A C 1
ATOM 3814 O O . ARG A 1 490 ? 75.514 37.451 27.786 1.00 23.06 490 ARG A O 1
ATOM 3822 N N . VAL A 1 491 ? 75.639 39.709 27.913 1.00 23.83 491 VAL A N 1
ATOM 3823 C CA . VAL A 1 491 ? 74.634 39.873 28.992 1.00 21.22 491 VAL A CA 1
ATOM 3824 C C . VAL A 1 491 ? 73.273 40.220 28.352 1.00 19.54 491 VAL A C 1
ATOM 3825 O O . VAL A 1 491 ? 73.059 41.357 27.869 1.00 22.79 491 VAL A O 1
ATOM 3829 N N . ASP A 1 492 ? 72.374 39.263 28.392 1.00 20.20 492 ASP A N 1
ATOM 3830 C CA . ASP A 1 492 ? 70.997 39.454 27.880 1.00 20.93 492 ASP A CA 1
ATOM 3831 C C . ASP A 1 492 ? 70.132 40.121 28.954 1.00 20.69 492 ASP A C 1
ATOM 3832 O O . ASP A 1 492 ? 70.436 39.969 30.174 1.00 20.97 492 ASP A O 1
ATOM 3837 N N . ALA A 1 493 ? 69.082 40.823 28.550 1.00 21.76 493 ALA A N 1
ATOM 3838 C CA . ALA A 1 493 ? 68.083 41.364 29.523 1.00 20.87 493 ALA A CA 1
ATOM 3839 C C . ALA A 1 493 ? 67.188 40.216 29.948 1.00 20.57 493 ALA A C 1
ATOM 3840 O O . ALA A 1 493 ? 66.069 40.103 29.387 1.00 21.64 493 ALA A O 1
ATOM 3842 N N . GLY A 1 494 ? 67.702 39.344 30.816 1.00 18.52 494 GLY A N 1
ATOM 3843 C CA . GLY A 1 494 ? 66.998 38.184 31.362 1.00 21.39 494 GLY A CA 1
ATOM 3844 C C . GLY A 1 494 ? 66.011 38.559 32.467 1.00 18.43 494 GLY A C 1
ATOM 3845 O O . GLY A 1 494 ? 65.809 39.745 32.729 1.00 19.15 494 GLY A O 1
ATOM 3846 N N . ASP A 1 495 ? 65.408 37.544 33.054 1.00 20.59 495 ASP A N 1
ATOM 3847 C CA . ASP A 1 495 ? 64.408 37.678 34.123 1.00 21.22 495 ASP A CA 1
ATOM 3848 C C . ASP A 1 495 ? 64.396 36.393 34.940 1.00 21.57 495 ASP A C 1
ATOM 3849 O O . ASP A 1 495 ? 64.840 35.345 34.471 1.00 21.77 495 ASP A O 1
ATOM 3854 N N . ILE A 1 496 ? 63.872 36.501 36.146 1.00 19.76 496 ILE A N 1
ATOM 3855 C CA . ILE A 1 496 ? 63.524 35.394 37.044 1.00 18.80 496 ILE A CA 1
ATOM 3856 C C . ILE A 1 496 ? 62.002 35.323 37.193 1.00 17.91 496 ILE A C 1
ATOM 3857 O O . ILE A 1 496 ? 61.530 34.709 38.159 1.00 20.26 496 ILE A O 1
ATOM 3862 N N . GLY A 1 497 ? 61.269 35.813 36.206 1.00 19.87 497 GLY A N 1
ATOM 3863 C CA . GLY A 1 497 ? 59.791 35.863 36.236 1.00 19.46 497 GLY A CA 1
ATOM 3864 C C . GLY A 1 497 ? 59.300 37.246 35.871 1.00 19.65 497 GLY A C 1
ATOM 3865 O O . GLY A 1 497 ? 60.074 38.189 35.958 1.00 21.12 497 GLY A O 1
ATOM 3866 N N . THR A 1 498 ? 58.017 37.369 35.499 1.00 19.50 498 THR A N 1
ATOM 3867 C CA . THR A 1 498 ? 57.342 38.661 35.365 1.00 19.33 498 THR A CA 1
ATOM 3868 C C . THR A 1 498 ? 56.936 39.176 36.762 1.00 17.76 498 THR A C 1
ATOM 3869 O O . THR A 1 498 ? 56.793 38.373 37.709 1.00 21.55 498 THR A O 1
ATOM 3873 N N . LYS A 1 499 ? 56.783 40.478 36.883 1.00 20.52 499 LYS A N 1
ATOM 3874 C CA . LYS A 1 499 ? 56.594 41.214 38.161 1.00 20.52 499 LYS A CA 1
ATOM 3875 C C . LYS A 1 499 ? 55.156 41.721 38.314 1.00 22.32 499 LYS A C 1
ATOM 3876 O O . LYS A 1 499 ? 54.707 41.954 39.464 1.00 25.41 499 LYS A O 1
ATOM 3882 N N . GLY A 1 500 ? 54.459 41.941 37.207 1.00 22.15 500 GLY A N 1
ATOM 3883 C CA . GLY A 1 500 ? 53.078 42.433 37.186 1.00 22.94 500 GLY A CA 1
ATOM 3884 C C . GLY A 1 500 ? 52.131 41.271 37.168 1.00 24.50 500 GLY A C 1
ATOM 3885 O O . GLY A 1 500 ? 52.578 40.172 36.985 1.00 28.63 500 GLY A O 1
ATOM 3886 N N . GLY A 1 501 ? 50.841 41.520 37.362 1.00 22.22 501 GLY A N 1
ATOM 3887 C CA . GLY A 1 501 ? 49.852 40.447 37.377 1.00 22.97 501 GLY A CA 1
ATOM 3888 C C . GLY A 1 501 ? 48.541 40.927 37.931 1.00 21.44 501 GLY A C 1
ATOM 3889 O O . GLY A 1 501 ? 48.296 42.146 37.940 1.00 24.61 501 GLY A O 1
ATOM 3890 N N . LEU A 1 502 ? 47.745 39.984 38.380 1.00 23.12 502 LEU A N 1
ATOM 3891 C CA . LEU A 1 502 ? 46.392 40.267 38.902 1.00 23.83 502 LEU A CA 1
ATOM 3892 C C . LEU A 1 502 ? 46.513 41.171 40.131 1.00 21.71 502 LEU A C 1
ATOM 3893 O O . LEU A 1 502 ? 47.331 40.901 41.009 1.00 21.35 502 LEU A O 1
ATOM 3898 N N . LEU A 1 503 ? 45.724 42.237 40.157 1.00 21.66 503 LEU A N 1
ATOM 3899 C CA . LEU A 1 503 ? 45.670 43.160 41.309 1.00 22.37 503 LEU A CA 1
ATOM 3900 C C . LEU A 1 503 ? 44.974 42.434 42.450 1.00 22.41 503 LEU A C 1
ATOM 3901 O O . LEU A 1 503 ? 43.911 41.788 42.232 1.00 24.28 503 LEU A O 1
ATOM 3906 N N . THR A 1 504 ? 45.558 42.485 43.635 1.00 21.68 504 THR A N 1
ATOM 3907 C CA . THR A 1 504 ? 44.972 41.925 44.854 1.00 21.16 504 THR A CA 1
ATOM 3908 C C . THR A 1 504 ? 44.892 42.997 45.945 1.00 21.50 504 THR A C 1
ATOM 3909 O O . THR A 1 504 ? 45.574 44.051 45.839 1.00 23.80 504 THR A O 1
ATOM 3913 N N . ASP A 1 505 ? 44.153 42.670 46.990 1.00 22.44 505 ASP A N 1
ATOM 3914 C CA . ASP A 1 505 ? 44.053 43.453 48.242 1.00 25.19 505 ASP A CA 1
ATOM 3915 C C . ASP A 1 505 ? 44.988 42.819 49.265 1.00 24.87 505 ASP A C 1
ATOM 3916 O O . ASP A 1 505 ? 45.758 41.890 48.924 1.00 23.37 505 ASP A O 1
ATOM 3921 N N . LYS A 1 506 ? 44.918 43.318 50.502 1.00 24.23 506 LYS A N 1
ATOM 3922 C CA . LYS A 1 506 ? 45.824 42.944 51.610 1.00 25.14 506 LYS A CA 1
ATOM 3923 C C . LYS A 1 506 ? 45.662 41.481 52.004 1.00 21.27 506 LYS A C 1
ATOM 3924 O O . LYS A 1 506 ? 46.540 40.960 52.676 1.00 23.91 506 LYS A O 1
ATOM 3930 N N . ASP A 1 507 ? 44.576 40.834 51.614 1.00 23.74 507 ASP A N 1
ATOM 3931 C CA . ASP A 1 507 ? 44.287 39.429 51.966 1.00 22.44 507 ASP A CA 1
ATOM 3932 C C . ASP A 1 507 ? 44.407 38.532 50.721 1.00 22.26 507 ASP A C 1
ATOM 3933 O O . ASP A 1 507 ? 43.910 37.389 50.742 1.00 24.50 507 ASP A O 1
ATOM 3938 N N . ALA A 1 508 ? 45.051 39.041 49.681 1.00 22.75 508 ALA A N 1
ATOM 3939 C CA . ALA A 1 508 ? 45.351 38.344 48.405 1.00 21.94 508 ALA A CA 1
ATOM 3940 C C . ALA A 1 508 ? 44.096 38.094 47.576 1.00 24.38 508 ALA A C 1
ATOM 3941 O O . ALA A 1 508 ? 44.159 37.263 46.620 1.00 23.95 508 ALA A O 1
ATOM 3943 N N . ARG A 1 509 ? 43.000 38.812 47.845 1.00 23.46 509 ARG A N 1
ATOM 3944 C CA . ARG A 1 509 ? 41.771 38.656 47.036 1.00 23.72 509 ARG A CA 1
ATOM 3945 C C . ARG A 1 509 ? 41.986 39.338 45.699 1.00 24.63 509 ARG A C 1
ATOM 3946 O O . ARG A 1 509 ? 42.483 40.491 45.652 1.00 24.64 509 ARG A O 1
ATOM 3954 N N . VAL A 1 510 ? 41.622 38.661 44.619 1.00 23.41 510 VAL A N 1
ATOM 3955 C CA . VAL A 1 510 ? 41.680 39.312 43.298 1.00 24.13 510 VAL A CA 1
ATOM 3956 C C . VAL A 1 510 ? 40.619 40.417 43.221 1.00 25.20 510 VAL A C 1
ATOM 3957 O O . VAL A 1 510 ? 39.440 40.154 43.539 1.00 25.32 510 VAL A O 1
ATOM 3961 N N . LEU A 1 511 ? 41.000 41.573 42.702 1.00 24.72 511 LEU A N 1
ATOM 3962 C CA . LEU A 1 511 ? 40.110 42.739 42.491 1.00 23.44 511 LEU A CA 1
ATOM 3963 C C . LEU A 1 511 ? 39.741 42.890 41.015 1.00 25.76 511 LEU A C 1
ATOM 3964 O O . LEU A 1 511 ? 40.606 42.699 40.126 1.00 25.41 511 LEU A O 1
ATOM 3969 N N . ASP A 1 512 ? 38.495 43.317 40.759 1.00 27.21 512 ASP A N 1
ATOM 3970 C CA . ASP A 1 512 ? 38.012 43.636 39.396 1.00 29.43 512 ASP A CA 1
ATOM 3971 C C . ASP A 1 512 ? 38.364 45.095 39.069 1.00 31.67 512 ASP A C 1
ATOM 3972 O O . ASP A 1 512 ? 39.000 45.768 39.902 1.00 29.82 512 ASP A O 1
ATOM 3977 N N . GLU A 1 513 ? 37.916 45.593 37.912 1.00 32.56 513 GLU A N 1
ATOM 3978 C CA . GLU A 1 513 ? 38.253 46.959 37.419 1.00 39.18 513 GLU A CA 1
ATOM 3979 C C . GLU A 1 513 ? 37.654 48.033 38.347 1.00 43.35 513 GLU A C 1
ATOM 3980 O O . GLU A 1 513 ? 38.090 49.209 38.269 1.00 41.61 513 GLU A O 1
ATOM 3986 N N . SER A 1 514 ? 36.721 47.655 39.226 1.00 38.99 514 SER A N 1
ATOM 3987 C CA . SER A 1 514 ? 36.071 48.566 40.204 1.00 43.47 514 SER A CA 1
ATOM 3988 C C . SER A 1 514 ? 36.651 48.389 41.603 1.00 41.01 514 SER A C 1
ATOM 3989 O O . SER A 1 514 ? 36.050 48.937 42.508 1.00 40.02 514 SER A O 1
ATOM 3992 N N . ASP A 1 515 ? 37.785 47.691 41.763 1.00 37.92 515 ASP A N 1
ATOM 3993 C CA . ASP A 1 515 ? 38.404 47.398 43.087 1.00 39.37 515 ASP A CA 1
ATOM 3994 C C . ASP A 1 515 ? 37.469 46.546 43.953 1.00 32.45 515 ASP A C 1
ATOM 3995 O O . ASP A 1 515 ? 37.675 46.503 45.163 1.00 34.88 515 ASP A O 1
ATOM 4000 N N . ARG A 1 516 ? 36.510 45.843 43.364 1.00 34.78 516 ARG A N 1
ATOM 4001 C CA . ARG A 1 516 ? 35.636 44.902 44.106 1.00 32.68 516 ARG A CA 1
ATOM 4002 C C . ARG A 1 516 ? 36.272 43.520 44.095 1.00 29.81 516 ARG A C 1
ATOM 4003 O O . ARG A 1 516 ? 36.611 43.015 43.021 1.00 30.56 516 ARG A O 1
ATOM 4011 N N . PRO A 1 517 ? 36.450 42.858 45.261 1.00 29.08 517 PRO A N 1
ATOM 4012 C CA . PRO A 1 517 ? 36.924 41.482 45.293 1.00 29.98 517 PRO A CA 1
ATOM 4013 C C . PRO A 1 517 ? 36.036 40.547 44.469 1.00 34.76 517 PRO A C 1
ATOM 4014 O O . PRO A 1 517 ? 34.797 40.622 44.552 1.00 30.01 517 PRO A O 1
ATOM 4018 N N . ILE A 1 518 ? 36.687 39.678 43.698 1.00 29.14 518 ILE A N 1
ATOM 4019 C CA . ILE A 1 518 ? 36.022 38.517 43.069 1.00 29.37 518 ILE A CA 1
ATOM 4020 C C . ILE A 1 518 ? 35.946 37.444 44.140 1.00 28.24 518 ILE A C 1
ATOM 4021 O O . ILE A 1 518 ? 36.968 36.885 44.530 1.00 28.82 518 ILE A O 1
ATOM 4026 N N . GLU A 1 519 ? 34.748 37.267 44.693 1.00 32.42 519 GLU A N 1
ATOM 4027 C CA . GLU A 1 519 ? 34.481 36.289 45.768 1.00 31.72 519 GLU A CA 1
ATOM 4028 C C . GLU A 1 519 ? 35.012 34.932 45.322 1.00 26.03 519 GLU A C 1
ATOM 4029 O O . GLU A 1 519 ? 34.706 34.567 44.184 1.00 28.44 519 GLU A O 1
ATOM 4035 N N . GLY A 1 520 ? 35.727 34.253 46.208 1.00 25.01 520 GLY A N 1
ATOM 4036 C CA . GLY A 1 520 ? 36.299 32.907 46.035 1.00 28.86 520 GLY A CA 1
ATOM 4037 C C . GLY A 1 520 ? 37.687 32.870 45.371 1.00 27.34 520 GLY A C 1
ATOM 4038 O O . GLY A 1 520 ? 38.237 31.757 45.233 1.00 30.61 520 GLY A O 1
ATOM 4039 N N . LEU A 1 521 ? 38.227 33.996 44.908 1.00 24.85 521 LEU A N 1
ATOM 4040 C CA . LEU A 1 521 ? 39.482 34.003 44.092 1.00 24.24 521 LEU A CA 1
ATOM 4041 C C . LEU A 1 521 ? 40.584 34.800 44.797 1.00 24.83 521 LEU A C 1
ATOM 4042 O O . LEU A 1 521 ? 40.391 36.010 45.063 1.00 25.60 521 LEU A O 1
ATOM 4047 N N . TYR A 1 522 ? 41.697 34.121 45.030 1.00 24.26 522 TYR A N 1
ATOM 4048 C CA . TYR A 1 522 ? 42.919 34.664 45.639 1.00 24.69 522 TYR A CA 1
ATOM 4049 C C . TYR A 1 522 ? 44.053 34.501 44.627 1.00 27.69 522 TYR A C 1
ATOM 4050 O O . TYR A 1 522 ? 43.964 33.633 43.743 1.00 25.43 522 TYR A O 1
ATOM 4059 N N . CYS A 1 523 ? 45.120 35.269 44.799 1.00 24.15 523 CYS A N 1
ATOM 4060 C CA . CYS A 1 523 ? 46.260 35.232 43.866 1.00 23.34 523 CYS A CA 1
ATOM 4061 C C . CYS A 1 523 ? 47.513 35.705 44.592 1.00 26.82 523 CYS A C 1
ATOM 4062 O O . CYS A 1 523 ? 47.449 36.738 45.296 1.00 22.08 523 CYS A O 1
ATOM 4065 N N . ILE A 1 524 ? 48.605 34.953 44.436 1.00 21.61 524 ILE A N 1
ATOM 4066 C CA . ILE A 1 524 ? 49.858 35.184 45.191 1.00 20.97 524 ILE A CA 1
ATOM 4067 C C . ILE A 1 524 ? 51.055 35.006 44.243 1.00 22.96 524 ILE A C 1
ATOM 4068 O O . ILE A 1 524 ? 50.918 34.375 43.190 1.00 22.89 524 ILE A O 1
ATOM 4073 N N . GLY A 1 525 ? 52.221 35.465 44.661 1.00 22.59 525 GLY A N 1
ATOM 4074 C CA . GLY A 1 525 ? 53.461 35.282 43.899 1.00 21.67 525 GLY A CA 1
ATOM 4075 C C . GLY A 1 525 ? 53.432 36.015 42.581 1.00 22.06 525 GLY A C 1
ATOM 4076 O O . GLY A 1 525 ? 52.772 37.073 42.469 1.00 20.68 525 GLY A O 1
ATOM 4077 N N . ASN A 1 526 ? 54.197 35.545 41.598 1.00 20.89 526 ASN A N 1
ATOM 4078 C CA . ASN A 1 526 ? 54.366 36.334 40.344 1.00 19.80 526 ASN A CA 1
ATOM 4079 C C . ASN A 1 526 ? 53.096 36.271 39.481 1.00 19.36 526 ASN A C 1
ATOM 4080 O O . ASN A 1 526 ? 53.011 37.018 38.477 1.00 20.69 526 ASN A O 1
ATOM 4085 N N . ASN A 1 527 ? 52.133 35.436 39.847 1.00 19.55 527 ASN A N 1
ATOM 4086 C CA . ASN A 1 527 ? 50.759 35.443 39.281 1.00 22.33 527 ASN A CA 1
ATOM 4087 C C . ASN A 1 527 ? 50.067 36.772 39.603 1.00 22.93 527 ASN A C 1
ATOM 4088 O O . ASN A 1 527 ? 49.171 37.165 38.850 1.00 23.18 527 ASN A O 1
ATOM 4093 N N . SER A 1 528 ? 50.493 37.467 40.669 1.00 21.78 528 SER A N 1
ATOM 4094 C CA . SER A 1 528 ? 49.887 38.706 41.192 1.00 22.65 528 SER A CA 1
ATOM 4095 C C . SER A 1 528 ? 50.799 39.890 40.876 1.00 22.36 528 SER A C 1
ATOM 4096 O O . SER A 1 528 ? 52.012 39.734 40.759 1.00 20.50 528 SER A O 1
ATOM 4099 N N . ALA A 1 529 ? 50.225 41.068 40.777 1.00 20.20 529 ALA A N 1
ATOM 4100 C CA . ALA A 1 529 ? 50.984 42.335 40.757 1.00 21.43 529 ALA A CA 1
ATOM 4101 C C . ALA A 1 529 ? 51.765 42.482 42.066 1.00 21.88 529 ALA A C 1
ATOM 4102 O O . ALA A 1 529 ? 51.169 42.340 43.159 1.00 21.53 529 ALA A O 1
ATOM 4104 N N . SER A 1 530 ? 53.068 42.759 41.950 1.00 21.30 530 SER A N 1
ATOM 4105 C CA . SER A 1 530 ? 54.065 42.790 43.036 1.00 20.43 530 SER A CA 1
ATOM 4106 C C . SER A 1 530 ? 53.689 43.819 44.106 1.00 18.96 530 SER A C 1
ATOM 4107 O O . SER A 1 530 ? 53.511 45.033 43.785 1.00 20.82 530 SER A O 1
ATOM 4110 N N . VAL A 1 531 ? 53.715 43.375 45.363 1.00 20.80 531 VAL A N 1
ATOM 4111 C CA . VAL A 1 531 ? 53.525 44.281 46.537 1.00 20.75 531 VAL A CA 1
ATOM 4112 C C . VAL A 1 531 ? 54.702 45.244 46.599 1.00 21.73 531 VAL A C 1
ATOM 4113 O O . VAL A 1 531 ? 54.626 46.238 47.310 1.00 20.47 531 VAL A O 1
ATOM 4117 N N . MET A 1 532 ? 55.789 44.942 45.876 1.00 20.57 532 MET A N 1
ATOM 4118 C CA . MET A 1 532 ? 57.020 45.739 45.901 1.00 19.98 532 MET A CA 1
ATOM 4119 C C . MET A 1 532 ? 57.025 46.770 44.768 1.00 20.44 532 MET A C 1
ATOM 4120 O O . MET A 1 532 ? 58.032 47.481 44.605 1.00 19.27 532 MET A O 1
ATOM 4125 N N . GLY A 1 533 ? 55.908 46.933 44.068 1.00 19.73 533 GLY A N 1
ATOM 4126 C CA . GLY A 1 533 ? 55.801 47.978 43.036 1.00 20.55 533 GLY A CA 1
ATOM 4127 C C . GLY A 1 533 ? 56.808 47.772 41.906 1.00 20.04 533 GLY A C 1
ATOM 4128 O O . GLY A 1 533 ? 56.885 46.666 41.365 1.00 18.90 533 GLY A O 1
ATOM 4129 N N . LYS A 1 534 ? 57.639 48.777 41.635 1.00 22.02 534 LYS A N 1
ATOM 4130 C CA . LYS A 1 534 ? 58.725 48.657 40.619 1.00 21.81 534 LYS A CA 1
ATOM 4131 C C . LYS A 1 534 ? 60.074 48.470 41.316 1.00 22.90 534 LYS A C 1
ATOM 4132 O O . LYS A 1 534 ? 61.086 48.869 40.773 1.00 21.75 534 LYS A O 1
ATOM 4138 N N . ALA A 1 535 ? 60.069 47.843 42.501 1.00 20.23 535 ALA A N 1
ATOM 4139 C CA . ALA A 1 535 ? 61.272 47.773 43.351 1.00 19.31 535 ALA A CA 1
ATOM 4140 C C . ALA A 1 535 ? 61.522 46.343 43.800 1.00 19.67 535 ALA A C 1
ATOM 4141 O O . ALA A 1 535 ? 60.705 45.448 43.578 1.00 19.46 535 ALA A O 1
ATOM 4143 N N . TYR A 1 536 ? 62.695 46.132 44.378 1.00 19.57 536 TYR A N 1
ATOM 4144 C CA . TYR A 1 536 ? 63.143 44.835 44.901 1.00 19.99 536 TYR A CA 1
ATOM 4145 C C . TYR A 1 536 ? 63.923 45.142 46.172 1.00 19.55 536 TYR A C 1
ATOM 4146 O O . TYR A 1 536 ? 65.019 45.687 46.088 1.00 17.65 536 TYR A O 1
ATOM 4155 N N . PRO A 1 537 ? 63.298 44.979 47.360 1.00 22.08 537 PRO A N 1
ATOM 4156 C CA . PRO A 1 537 ? 63.827 45.599 48.582 1.00 20.40 537 PRO A CA 1
ATOM 4157 C C . PRO A 1 537 ? 65.127 44.993 49.129 1.00 19.95 537 PRO A C 1
ATOM 4158 O O . PRO A 1 537 ? 65.924 45.703 49.763 1.00 21.32 537 PRO A O 1
ATOM 4162 N N . GLY A 1 538 ? 65.310 43.707 48.871 1.00 19.67 538 GLY A N 1
ATOM 4163 C CA . GLY A 1 538 ? 66.421 42.900 49.367 1.00 20.65 538 GLY A CA 1
ATOM 4164 C C . GLY A 1 538 ? 66.284 41.484 48.884 1.00 21.76 538 GLY A C 1
ATOM 4165 O O . GLY A 1 538 ? 65.213 41.130 48.314 1.00 20.84 538 GLY A O 1
ATOM 4166 N N . ALA A 1 539 ? 67.302 40.676 49.117 1.00 20.57 539 ALA A N 1
ATOM 4167 C CA . ALA A 1 539 ? 67.257 39.247 48.756 1.00 21.57 539 ALA A CA 1
ATOM 4168 C C . ALA A 1 539 ? 66.047 38.601 49.428 1.00 21.76 539 ALA A C 1
ATOM 4169 O O . ALA A 1 539 ? 65.877 38.771 50.667 1.00 21.66 539 ALA A O 1
ATOM 4171 N N . GLY A 1 540 ? 65.175 37.982 48.635 1.00 19.58 540 GLY A N 1
ATOM 4172 C CA . GLY A 1 540 ? 63.883 37.451 49.123 1.00 19.67 540 GLY A CA 1
ATOM 4173 C C . GLY A 1 540 ? 62.700 38.342 48.872 1.00 19.61 540 GLY A C 1
ATOM 4174 O O . GLY A 1 540 ? 61.616 38.033 49.422 1.00 19.80 540 GLY A O 1
ATOM 4175 N N . GLY A 1 541 ? 62.855 39.343 48.019 1.00 21.78 541 GLY A N 1
ATOM 4176 C CA . GLY A 1 541 ? 61.784 40.291 47.697 1.00 19.54 541 GLY A CA 1
ATOM 4177 C C . GLY A 1 541 ? 60.744 39.740 46.737 1.00 19.95 541 GLY A C 1
ATOM 4178 O O . GLY A 1 541 ? 59.746 40.428 46.569 1.00 19.21 541 GLY A O 1
ATOM 4179 N N . THR A 1 542 ? 60.873 38.510 46.192 1.00 19.24 542 THR A N 1
ATOM 4180 C CA . THR A 1 542 ? 59.770 37.856 45.420 1.00 20.07 542 THR A CA 1
ATOM 4181 C C . THR A 1 542 ? 59.171 36.711 46.261 1.00 19.05 542 THR A C 1
ATOM 4182 O O . THR A 1 542 ? 57.959 36.554 46.255 1.00 21.34 542 THR A O 1
ATOM 4186 N N . LEU A 1 543 ? 59.994 35.884 46.875 1.00 20.09 543 LEU A N 1
ATOM 4187 C CA . LEU A 1 543 ? 59.508 34.733 47.644 1.00 19.14 543 LEU A CA 1
ATOM 4188 C C . LEU A 1 543 ? 58.893 35.147 48.992 1.00 21.20 543 LEU A C 1
ATOM 4189 O O . LEU A 1 543 ? 57.953 34.455 49.420 1.00 19.24 543 LEU A O 1
ATOM 4194 N N . GLY A 1 544 ? 59.428 36.149 49.673 1.00 22.38 544 GLY A N 1
ATOM 4195 C CA . GLY A 1 544 ? 58.797 36.678 50.899 1.00 21.27 544 GLY A CA 1
ATOM 4196 C C . GLY A 1 544 ? 57.335 37.006 50.622 1.00 21.25 544 GLY A C 1
ATOM 4197 O O . GLY A 1 544 ? 56.424 36.498 51.288 1.00 19.92 544 GLY A O 1
ATOM 4198 N N . PRO A 1 545 ? 57.067 37.848 49.608 1.00 20.22 545 PRO A N 1
ATOM 4199 C CA . PRO A 1 545 ? 55.690 38.168 49.238 1.00 20.35 545 PRO A CA 1
ATOM 4200 C C . PRO A 1 545 ? 54.859 36.959 48.825 1.00 20.53 545 PRO A C 1
ATOM 4201 O O . PRO A 1 545 ? 53.693 36.905 49.209 1.00 20.81 545 PRO A O 1
ATOM 4205 N N . ALA A 1 546 ? 55.434 36.021 48.071 1.00 18.90 546 ALA A N 1
ATOM 4206 C CA . ALA A 1 546 ? 54.675 34.836 47.587 1.00 20.02 546 ALA A CA 1
ATOM 4207 C C . ALA A 1 546 ? 54.174 34.068 48.810 1.00 18.18 546 ALA A C 1
ATOM 4208 O O . ALA A 1 546 ? 52.960 33.780 48.911 1.00 21.91 546 ALA A O 1
ATOM 4210 N N . MET A 1 547 ? 55.070 33.752 49.714 1.00 19.84 547 MET A N 1
ATOM 4211 C CA . MET A 1 547 ? 54.713 32.953 50.904 1.00 21.29 547 MET A CA 1
ATOM 4212 C C . MET A 1 547 ? 53.861 33.773 51.880 1.00 21.28 547 MET A C 1
ATOM 4213 O O . MET A 1 547 ? 52.959 33.173 52.487 1.00 21.81 547 MET A O 1
ATOM 4218 N N . THR A 1 548 ? 54.105 35.071 52.043 1.00 22.45 548 THR A N 1
ATOM 4219 C CA . THR A 1 548 ? 53.391 35.884 53.066 1.00 20.84 548 THR A CA 1
ATOM 4220 C C . THR A 1 548 ? 51.932 36.054 52.617 1.00 21.39 548 THR A C 1
ATOM 4221 O O . THR A 1 548 ? 51.034 35.837 53.417 1.00 21.22 548 THR A O 1
ATOM 4225 N N . PHE A 1 549 ? 51.677 36.351 51.341 1.00 19.15 549 PHE A N 1
ATOM 4226 C CA . PHE A 1 549 ? 50.294 36.493 50.846 1.00 19.13 549 PHE A CA 1
ATOM 4227 C C . PHE A 1 549 ? 49.636 35.107 50.732 1.00 21.50 549 PHE A C 1
ATOM 4228 O O . PHE A 1 549 ? 48.415 35.033 50.883 1.00 21.11 549 PHE A O 1
ATOM 4236 N N . GLY A 1 550 ? 50.405 34.030 50.540 1.00 22.51 550 GLY A N 1
ATOM 4237 C CA . GLY A 1 550 ? 49.856 32.664 50.611 1.00 21.77 550 GLY A CA 1
ATOM 4238 C C . GLY A 1 550 ? 49.293 32.383 51.993 1.00 21.06 550 GLY A C 1
ATOM 4239 O O . GLY A 1 550 ? 48.153 31.897 52.096 1.00 23.99 550 GLY A O 1
ATOM 4240 N N . PHE A 1 551 ? 50.065 32.722 53.012 1.00 22.69 551 PHE A N 1
ATOM 4241 C CA . PHE A 1 551 ? 49.691 32.645 54.452 1.00 21.53 551 PHE A CA 1
ATOM 4242 C C . PHE A 1 551 ? 48.417 33.476 54.694 1.00 23.05 551 PHE A C 1
ATOM 4243 O O . PHE A 1 551 ? 47.439 32.930 55.301 1.00 25.16 551 PHE A O 1
ATOM 4251 N N . ARG A 1 552 ? 48.412 34.746 54.292 1.00 22.45 552 ARG A N 1
ATOM 4252 C CA . ARG A 1 552 ? 47.231 35.645 54.465 1.00 23.66 552 ARG A CA 1
ATOM 4253 C C . ARG A 1 552 ? 46.012 35.107 53.694 1.00 24.61 552 ARG A C 1
ATOM 4254 O O . ARG A 1 552 ? 44.906 35.237 54.231 1.00 24.49 552 ARG A O 1
ATOM 4262 N N . ALA A 1 553 ? 46.172 34.543 52.484 1.00 24.88 553 ALA A N 1
ATOM 4263 C CA . ALA A 1 553 ? 45.043 33.969 51.727 1.00 23.71 553 ALA A CA 1
ATOM 4264 C C . ALA A 1 553 ? 44.390 32.865 52.558 1.00 23.72 553 ALA A C 1
ATOM 4265 O O . ALA A 1 553 ? 43.137 32.887 52.696 1.00 25.57 553 ALA A O 1
ATOM 4267 N N . ALA A 1 554 ? 45.174 31.901 53.022 1.00 23.60 554 ALA A N 1
ATOM 4268 C CA . ALA A 1 554 ? 44.686 30.744 53.794 1.00 24.87 554 ALA A CA 1
ATOM 4269 C C . ALA A 1 554 ? 43.991 31.279 55.055 1.00 28.02 554 ALA A C 1
ATOM 4270 O O . ALA A 1 554 ? 42.870 30.851 55.346 1.00 27.56 554 ALA A O 1
ATOM 4272 N N . ASN A 1 555 ? 44.603 32.235 55.728 1.00 28.06 555 ASN A N 1
ATOM 4273 C CA . ASN A 1 555 ? 44.040 32.838 56.969 1.00 28.77 555 ASN A CA 1
ATOM 4274 C C . ASN A 1 555 ? 42.678 33.457 56.645 1.00 28.24 555 ASN A C 1
ATOM 4275 O O . ASN A 1 555 ? 41.719 33.244 57.429 1.00 28.49 555 ASN A O 1
ATOM 4280 N N . HIS A 1 556 ? 42.561 34.175 55.529 1.00 27.43 556 HIS A N 1
ATOM 4281 C CA . HIS A 1 556 ? 41.322 34.882 55.167 1.00 28.28 556 HIS A CA 1
ATOM 4282 C C . HIS A 1 556 ? 40.224 33.861 54.888 1.00 30.32 556 HIS A C 1
ATOM 4283 O O . HIS A 1 556 ? 39.057 34.066 55.348 1.00 33.38 556 HIS A O 1
ATOM 4290 N N . ILE A 1 557 ? 40.559 32.810 54.148 1.00 29.00 557 ILE A N 1
ATOM 4291 C CA . ILE A 1 557 ? 39.590 31.748 53.768 1.00 31.13 557 ILE A CA 1
ATOM 4292 C C . ILE A 1 557 ? 39.062 31.085 55.059 1.00 29.00 557 ILE A C 1
ATOM 4293 O O . ILE A 1 557 ? 37.854 30.966 55.202 1.00 32.25 557 ILE A O 1
ATOM 4298 N N . ALA A 1 558 ? 39.939 30.678 55.960 1.00 28.97 558 ALA A N 1
ATOM 4299 C CA . ALA A 1 558 ? 39.552 30.084 57.272 1.00 28.13 558 ALA A CA 1
ATOM 4300 C C . ALA A 1 558 ? 38.714 31.058 58.134 1.00 30.77 558 ALA A C 1
ATOM 4301 O O . ALA A 1 558 ? 37.750 30.584 58.776 1.00 29.63 558 ALA A O 1
ATOM 4303 N N . ALA A 1 559 ? 39.023 32.357 58.163 1.00 30.74 559 ALA A N 1
ATOM 4304 C CA . ALA A 1 559 ? 38.369 33.344 59.050 1.00 37.89 559 ALA A CA 1
ATOM 4305 C C . ALA A 1 559 ? 36.940 33.615 58.554 1.00 40.68 559 ALA A C 1
ATOM 4306 O O . ALA A 1 559 ? 36.167 34.208 59.324 1.00 41.10 559 ALA A O 1
ATOM 4308 N N . SER A 1 560 ? 36.628 33.200 57.323 1.00 42.81 560 SER A N 1
ATOM 4309 C CA . SER A 1 560 ? 35.341 33.427 56.621 1.00 50.90 560 SER A CA 1
ATOM 4310 C C . SER A 1 560 ? 34.250 32.457 57.107 1.00 52.32 560 SER A C 1
ATOM 4311 O O . SER A 1 560 ? 33.094 32.774 56.862 1.00 57.15 560 SER A O 1
ATOM 4314 N N . LYS A 1 561 ? 34.597 31.338 57.753 1.00 57.61 561 LYS A N 1
ATOM 4315 C CA . LYS A 1 561 ? 33.628 30.370 58.349 1.00 64.61 561 LYS A CA 1
ATOM 4316 C C . LYS A 1 561 ? 32.679 29.846 57.267 1.00 67.19 561 LYS A C 1
ATOM 4317 O O . LYS A 1 561 ? 32.076 28.774 57.387 1.00 76.91 561 LYS A O 1
ATOM 4323 N N . THR B 1 5 ? 21.157 12.241 52.111 1.00 73.31 5 THR B N 1
ATOM 4324 C CA . THR B 1 5 ? 21.730 13.436 51.402 1.00 75.12 5 THR B CA 1
ATOM 4325 C C . THR B 1 5 ? 21.514 14.668 52.287 1.00 70.88 5 THR B C 1
ATOM 4326 O O . THR B 1 5 ? 20.352 14.845 52.757 1.00 62.89 5 THR B O 1
ATOM 4330 N N . ASN B 1 6 ? 22.574 15.445 52.544 1.00 64.26 6 ASN B N 1
ATOM 4331 C CA . ASN B 1 6 ? 22.503 16.709 53.327 1.00 61.90 6 ASN B CA 1
ATOM 4332 C C . ASN B 1 6 ? 22.927 17.896 52.463 1.00 56.04 6 ASN B C 1
ATOM 4333 O O . ASN B 1 6 ? 23.013 18.990 53.026 1.00 56.01 6 ASN B O 1
ATOM 4338 N N . THR B 1 7 ? 23.161 17.693 51.165 1.00 54.83 7 THR B N 1
ATOM 4339 C CA . THR B 1 7 ? 23.481 18.778 50.207 1.00 54.47 7 THR B CA 1
ATOM 4340 C C . THR B 1 7 ? 22.457 18.785 49.073 1.00 56.09 7 THR B C 1
ATOM 4341 O O . THR B 1 7 ? 22.266 17.722 48.448 1.00 49.79 7 THR B O 1
ATOM 4345 N N . TYR B 1 8 ? 21.850 19.953 48.821 1.00 49.13 8 TYR B N 1
ATOM 4346 C CA . TYR B 1 8 ? 20.912 20.196 47.696 1.00 48.79 8 TYR B CA 1
ATOM 4347 C C . TYR B 1 8 ? 21.306 21.514 47.014 1.00 41.65 8 TYR B C 1
ATOM 4348 O O . TYR B 1 8 ? 21.978 22.340 47.639 1.00 51.58 8 TYR B O 1
ATOM 4357 N N . ASP B 1 9 ? 20.884 21.718 45.769 1.00 39.71 9 ASP B N 1
ATOM 4358 C CA . ASP B 1 9 ? 21.011 23.037 45.098 1.00 40.76 9 ASP B CA 1
ATOM 4359 C C . ASP B 1 9 ? 20.183 24.060 45.892 1.00 38.92 9 ASP B C 1
ATOM 4360 O O . ASP B 1 9 ? 20.729 25.132 46.263 1.00 34.91 9 ASP B O 1
ATOM 4365 N N . VAL B 1 10 ? 18.942 23.688 46.222 1.00 38.67 10 VAL B N 1
ATOM 4366 C CA . VAL B 1 10 ? 17.933 24.610 46.823 1.00 38.80 10 VAL B CA 1
ATOM 4367 C C . VAL B 1 10 ? 17.311 23.959 48.057 1.00 34.58 10 VAL B C 1
ATOM 4368 O O . VAL B 1 10 ? 16.777 22.839 47.951 1.00 38.02 10 VAL B O 1
ATOM 4372 N N . ILE B 1 11 ? 17.339 24.646 49.187 1.00 34.49 11 ILE B N 1
ATOM 4373 C CA . ILE B 1 11 ? 16.525 24.234 50.358 1.00 38.51 11 ILE B CA 1
ATOM 4374 C C . ILE B 1 11 ? 15.394 25.261 50.531 1.00 42.03 11 ILE B C 1
ATOM 4375 O O . ILE B 1 11 ? 15.699 26.470 50.623 1.00 33.12 11 ILE B O 1
ATOM 4380 N N . VAL B 1 12 ? 14.146 24.776 50.559 1.00 38.33 12 VAL B N 1
ATOM 4381 C CA . VAL B 1 12 ? 12.935 25.613 50.827 1.00 36.48 12 VAL B CA 1
ATOM 4382 C C . VAL B 1 12 ? 12.484 25.390 52.265 1.00 33.69 12 VAL B C 1
ATOM 4383 O O . VAL B 1 12 ? 12.185 24.259 52.609 1.00 37.82 12 VAL B O 1
ATOM 4387 N N . VAL B 1 13 ? 12.395 26.455 53.047 1.00 31.55 13 VAL B N 1
ATOM 4388 C CA . VAL B 1 13 ? 11.905 26.428 54.451 1.00 33.67 13 VAL B CA 1
ATOM 4389 C C . VAL B 1 13 ? 10.419 26.788 54.477 1.00 37.46 13 VAL B C 1
ATOM 4390 O O . VAL B 1 13 ? 10.075 27.945 54.124 1.00 34.81 13 VAL B O 1
ATOM 4394 N N . GLY B 1 14 ? 9.582 25.842 54.915 1.00 38.97 14 GLY B N 1
ATOM 4395 C CA . GLY B 1 14 ? 8.118 25.987 55.006 1.00 33.99 14 GLY B CA 1
ATOM 4396 C C . GLY B 1 14 ? 7.456 25.208 53.899 1.00 30.41 14 GLY B C 1
ATOM 4397 O O . GLY B 1 14 ? 8.127 24.959 52.909 1.00 34.63 14 GLY B O 1
ATOM 4398 N N . SER B 1 15 ? 6.194 24.765 54.052 1.00 32.02 15 SER B N 1
ATOM 4399 C CA . SER B 1 15 ? 5.458 24.042 52.982 1.00 33.41 15 SER B CA 1
ATOM 4400 C C . SER B 1 15 ? 4.111 24.729 52.705 1.00 36.77 15 SER B C 1
ATOM 4401 O O . SER B 1 15 ? 3.145 24.023 52.351 1.00 34.74 15 SER B O 1
ATOM 4404 N N . GLY B 1 16 ? 4.059 26.064 52.779 1.00 39.23 16 GLY B N 1
ATOM 4405 C CA . GLY B 1 16 ? 2.934 26.856 52.238 1.00 33.97 16 GLY B CA 1
ATOM 4406 C C . GLY B 1 16 ? 2.887 26.735 50.736 1.00 34.60 16 GLY B C 1
ATOM 4407 O O . GLY B 1 16 ? 3.772 26.067 50.153 1.00 34.60 16 GLY B O 1
ATOM 4408 N N . ALA B 1 17 ? 1.923 27.390 50.086 1.00 32.49 17 ALA B N 1
ATOM 4409 C CA . ALA B 1 17 ? 1.775 27.305 48.618 1.00 31.05 17 ALA B CA 1
ATOM 4410 C C . ALA B 1 17 ? 3.002 27.947 47.936 1.00 29.46 17 ALA B C 1
ATOM 4411 O O . ALA B 1 17 ? 3.504 27.385 46.926 1.00 33.01 17 ALA B O 1
ATOM 4413 N N . GLY B 1 18 ? 3.468 29.081 48.452 1.00 30.96 18 GLY B N 1
ATOM 4414 C CA . GLY B 1 18 ? 4.623 29.792 47.857 1.00 33.47 18 GLY B CA 1
ATOM 4415 C C . GLY B 1 18 ? 5.844 28.876 47.848 1.00 31.33 18 GLY B C 1
ATOM 4416 O O . GLY B 1 18 ? 6.492 28.712 46.788 1.00 32.27 18 GLY B O 1
ATOM 4417 N N . ALA B 1 19 ? 6.087 28.229 48.982 1.00 33.37 19 ALA B N 1
ATOM 4418 C CA . ALA B 1 19 ? 7.243 27.309 49.181 1.00 33.07 19 ALA B CA 1
ATOM 4419 C C . ALA B 1 19 ? 7.143 26.140 48.205 1.00 33.37 19 ALA B C 1
ATOM 4420 O O . ALA B 1 19 ? 8.144 25.856 47.549 1.00 34.47 19 ALA B O 1
ATOM 4422 N N . MET B 1 20 ? 5.975 25.497 48.086 1.00 33.59 20 MET B N 1
ATOM 4423 C CA . MET B 1 20 ? 5.866 24.277 47.261 1.00 35.09 20 MET B CA 1
ATOM 4424 C C . MET B 1 20 ? 5.935 24.635 45.780 1.00 35.84 20 MET B C 1
ATOM 4425 O O . MET B 1 20 ? 6.538 23.847 45.014 1.00 38.27 20 MET B O 1
ATOM 4430 N N . LEU B 1 21 ? 5.381 25.786 45.381 1.00 35.96 21 LEU B N 1
ATOM 4431 C CA . LEU B 1 21 ? 5.435 26.274 43.978 1.00 33.13 21 LEU B CA 1
ATOM 4432 C C . LEU B 1 21 ? 6.913 26.541 43.633 1.00 30.16 21 LEU B C 1
ATOM 4433 O O . LEU B 1 21 ? 7.354 26.085 42.572 1.00 36.01 21 LEU B O 1
ATOM 4438 N N . ALA B 1 22 ? 7.645 27.246 44.496 1.00 31.35 22 ALA B N 1
ATOM 4439 C CA . ALA B 1 22 ? 9.080 27.532 44.253 1.00 32.74 22 ALA B CA 1
ATOM 4440 C C . ALA B 1 22 ? 9.821 26.190 44.094 1.00 36.01 22 ALA B C 1
ATOM 4441 O O . ALA B 1 22 ? 10.673 26.076 43.175 1.00 34.06 22 ALA B O 1
ATOM 4443 N N . ALA B 1 23 ? 9.458 25.182 44.900 1.00 38.48 23 ALA B N 1
ATOM 4444 C CA . ALA B 1 23 ? 10.129 23.857 44.901 1.00 35.14 23 ALA B CA 1
ATOM 4445 C C . ALA B 1 23 ? 9.882 23.163 43.567 1.00 37.11 23 ALA B C 1
ATOM 4446 O O . ALA B 1 23 ? 10.852 22.664 42.944 1.00 43.14 23 ALA B O 1
ATOM 4448 N N . ALA B 1 24 ? 8.644 23.175 43.080 1.00 37.24 24 ALA B N 1
ATOM 4449 C CA . ALA B 1 24 ? 8.290 22.530 41.805 1.00 36.91 24 ALA B CA 1
ATOM 4450 C C . ALA B 1 24 ? 9.030 23.229 40.678 1.00 39.28 24 ALA B C 1
ATOM 4451 O O . ALA B 1 24 ? 9.576 22.550 39.757 1.00 38.81 24 ALA B O 1
ATOM 4453 N N . ARG B 1 25 ? 9.039 24.564 40.722 1.00 37.14 25 ARG B N 1
ATOM 4454 C CA . ARG B 1 25 ? 9.634 25.359 39.620 1.00 36.17 25 ARG B CA 1
ATOM 4455 C C . ARG B 1 25 ? 11.154 25.133 39.605 1.00 31.38 25 ARG B C 1
ATOM 4456 O O . ARG B 1 25 ? 11.701 24.970 38.514 1.00 33.91 25 ARG B O 1
ATOM 4464 N N . ALA B 1 26 ? 11.799 25.166 40.767 1.00 35.48 26 ALA B N 1
ATOM 4465 C CA . ALA B 1 26 ? 13.269 24.993 40.887 1.00 38.80 26 ALA B CA 1
ATOM 4466 C C . ALA B 1 26 ? 13.618 23.616 40.312 1.00 40.49 26 ALA B C 1
ATOM 4467 O O . ALA B 1 26 ? 14.545 23.527 39.470 1.00 39.61 26 ALA B O 1
ATOM 4469 N N . HIS B 1 27 ? 12.837 22.598 40.663 1.00 45.43 27 HIS B N 1
ATOM 4470 C CA . HIS B 1 27 ? 13.003 21.231 40.113 1.00 44.66 27 HIS B CA 1
ATOM 4471 C C . HIS B 1 27 ? 12.918 21.278 38.589 1.00 46.50 27 HIS B C 1
ATOM 4472 O O . HIS B 1 27 ? 13.827 20.752 37.922 1.00 47.58 27 HIS B O 1
ATOM 4479 N N . ASP B 1 28 ? 11.880 21.909 38.042 1.00 44.36 28 ASP B N 1
ATOM 4480 C CA . ASP B 1 28 ? 11.616 21.895 36.582 1.00 41.32 28 ASP B CA 1
ATOM 4481 C C . ASP B 1 28 ? 12.712 22.664 35.839 1.00 41.13 28 ASP B C 1
ATOM 4482 O O . ASP B 1 28 ? 12.805 22.490 34.628 1.00 40.86 28 ASP B O 1
ATOM 4487 N N . LEU B 1 29 ? 13.500 23.489 36.534 1.00 39.72 29 LEU B N 1
ATOM 4488 C CA . LEU B 1 29 ? 14.652 24.231 35.946 1.00 39.39 29 LEU B CA 1
ATOM 4489 C C . LEU B 1 29 ? 15.970 23.453 36.167 1.00 38.63 29 LEU B C 1
ATOM 4490 O O . LEU B 1 29 ? 17.036 23.995 35.823 1.00 38.31 29 LEU B O 1
ATOM 4495 N N . GLY B 1 30 ? 15.907 22.253 36.741 1.00 42.58 30 GLY B N 1
ATOM 4496 C CA . GLY B 1 30 ? 17.035 21.300 36.772 1.00 46.02 30 GLY B CA 1
ATOM 4497 C C . GLY B 1 30 ? 17.776 21.335 38.085 1.00 44.60 30 GLY B C 1
ATOM 4498 O O . GLY B 1 30 ? 18.877 20.762 38.139 1.00 45.44 30 GLY B O 1
ATOM 4499 N N . LEU B 1 31 ? 17.205 21.958 39.120 1.00 40.97 31 LEU B N 1
ATOM 4500 C CA . LEU B 1 31 ? 17.857 22.054 40.454 1.00 42.59 31 LEU B CA 1
ATOM 4501 C C . LEU B 1 31 ? 17.344 20.936 41.352 1.00 47.45 31 LEU B C 1
ATOM 4502 O O . LEU B 1 31 ? 16.131 20.634 41.296 1.00 45.81 31 LEU B O 1
ATOM 4507 N N . SER B 1 32 ? 18.239 20.428 42.209 1.00 44.13 32 SER B N 1
ATOM 4508 C CA . SER B 1 32 ? 17.908 19.525 43.330 1.00 44.04 32 SER B CA 1
ATOM 4509 C C . SER B 1 32 ? 17.306 20.365 44.459 1.00 42.94 32 SER B C 1
ATOM 4510 O O . SER B 1 32 ? 17.891 21.403 44.830 1.00 43.82 32 SER B O 1
ATOM 4513 N N . VAL B 1 33 ? 16.168 19.922 44.982 1.00 41.42 33 VAL B N 1
ATOM 4514 C CA . VAL B 1 33 ? 15.370 20.665 45.997 1.00 41.98 33 VAL B CA 1
ATOM 4515 C C . VAL B 1 33 ? 15.098 19.769 47.203 1.00 39.22 33 VAL B C 1
ATOM 4516 O O . VAL B 1 33 ? 14.759 18.574 47.016 1.00 41.34 33 VAL B O 1
ATOM 4520 N N . LEU B 1 34 ? 15.183 20.352 48.394 1.00 39.15 34 LEU B N 1
ATOM 4521 C CA . LEU B 1 34 ? 14.564 19.800 49.623 1.00 43.15 34 LEU B CA 1
ATOM 4522 C C . LEU B 1 34 ? 13.592 20.831 50.195 1.00 42.93 34 LEU B C 1
ATOM 4523 O O . LEU B 1 34 ? 13.989 22.024 50.305 1.00 40.09 34 LEU B O 1
ATOM 4528 N N . VAL B 1 35 ? 12.421 20.378 50.638 1.00 40.11 35 VAL B N 1
ATOM 4529 C CA . VAL B 1 35 ? 11.466 21.198 51.441 1.00 39.86 35 VAL B CA 1
ATOM 4530 C C . VAL B 1 35 ? 11.471 20.705 52.891 1.00 40.06 35 VAL B C 1
ATOM 4531 O O . VAL B 1 35 ? 11.307 19.495 53.090 1.00 48.23 35 VAL B O 1
ATOM 4535 N N . VAL B 1 36 ? 11.643 21.592 53.869 1.00 41.34 36 VAL B N 1
ATOM 4536 C CA . VAL B 1 36 ? 11.511 21.244 55.315 1.00 41.97 36 VAL B CA 1
ATOM 4537 C C . VAL B 1 36 ? 10.302 21.984 55.911 1.00 47.45 36 VAL B C 1
ATOM 4538 O O . VAL B 1 36 ? 10.185 23.228 55.696 1.00 49.18 36 VAL B O 1
ATOM 4542 N N . GLU B 1 37 ? 9.452 21.234 56.625 1.00 44.15 37 GLU B N 1
ATOM 4543 C CA . GLU B 1 37 ? 8.219 21.704 57.317 1.00 43.10 37 GLU B CA 1
ATOM 4544 C C . GLU B 1 37 ? 8.342 21.435 58.825 1.00 44.08 37 GLU B C 1
ATOM 4545 O O . GLU B 1 37 ? 8.650 20.288 59.197 1.00 45.68 37 GLU B O 1
ATOM 4551 N N . LYS B 1 38 ? 8.141 22.477 59.636 1.00 40.67 38 LYS B N 1
ATOM 4552 C CA . LYS B 1 38 ? 8.207 22.486 61.117 1.00 46.44 38 LYS B CA 1
ATOM 4553 C C . LYS B 1 38 ? 7.184 21.500 61.684 1.00 53.89 38 LYS B C 1
ATOM 4554 O O . LYS B 1 38 ? 7.569 20.733 62.570 1.00 56.01 38 LYS B O 1
ATOM 4560 N N . SER B 1 39 ? 5.966 21.475 61.146 1.00 50.94 39 SER B N 1
ATOM 4561 C CA . SER B 1 39 ? 4.800 20.788 61.764 1.00 47.07 39 SER B CA 1
ATOM 4562 C C . SER B 1 39 ? 4.642 19.392 61.175 1.00 44.55 39 SER B C 1
ATOM 4563 O O . SER B 1 39 ? 5.408 19.021 60.273 1.00 41.98 39 SER B O 1
ATOM 4566 N N . ASP B 1 40 ? 3.627 18.671 61.652 1.00 46.47 40 ASP B N 1
ATOM 4567 C CA . ASP B 1 40 ? 3.264 17.298 61.230 1.00 47.70 40 ASP B CA 1
ATOM 4568 C C . ASP B 1 40 ? 2.447 17.321 59.942 1.00 50.94 40 ASP B C 1
ATOM 4569 O O . ASP B 1 40 ? 2.148 16.235 59.430 1.00 45.95 40 ASP B O 1
ATOM 4574 N N . LYS B 1 41 ? 2.071 18.501 59.439 1.00 51.14 41 LYS B N 1
ATOM 4575 C CA . LYS B 1 41 ? 1.228 18.618 58.217 1.00 46.79 41 LYS B CA 1
ATOM 4576 C C . LYS B 1 41 ? 1.911 19.566 57.218 1.00 41.20 41 LYS B C 1
ATOM 4577 O O . LYS B 1 41 ? 2.587 20.491 57.686 1.00 41.92 41 LYS B O 1
ATOM 4583 N N . TYR B 1 42 ? 1.723 19.335 55.920 1.00 38.66 42 TYR B N 1
ATOM 4584 C CA . TYR B 1 42 ? 2.135 20.295 54.859 1.00 44.96 42 TYR B CA 1
ATOM 4585 C C . TYR B 1 42 ? 0.968 21.244 54.542 1.00 46.05 42 TYR B C 1
ATOM 4586 O O . TYR B 1 42 ? -0.217 20.876 54.733 1.00 34.90 42 TYR B O 1
ATOM 4595 N N . GLY B 1 43 ? 1.294 22.444 54.064 1.00 42.14 43 GLY B N 1
ATOM 4596 C CA . GLY B 1 43 ? 0.285 23.365 53.517 1.00 38.42 43 GLY B CA 1
ATOM 4597 C C . GLY B 1 43 ? 0.166 24.651 54.290 1.00 38.71 43 GLY B C 1
ATOM 4598 O O . GLY B 1 43 ? -0.181 25.661 53.645 1.00 41.53 43 GLY B O 1
ATOM 4599 N N . GLY B 1 44 ? 0.427 24.636 55.605 1.00 35.07 44 GLY B N 1
ATOM 4600 C CA . GLY B 1 44 ? 0.322 25.820 56.476 1.00 35.08 44 GLY B CA 1
ATOM 4601 C C . GLY B 1 44 ? -1.002 26.581 56.297 1.00 39.92 44 GLY B C 1
ATOM 4602 O O . GLY B 1 44 ? -2.043 25.949 55.999 1.00 37.09 44 GLY B O 1
ATOM 4603 N N . THR B 1 45 ? -0.989 27.898 56.500 1.00 38.95 45 THR B N 1
ATOM 4604 C CA . THR B 1 45 ? -2.202 28.751 56.375 1.00 35.56 45 THR B CA 1
ATOM 4605 C C . THR B 1 45 ? -2.771 28.607 54.970 1.00 32.18 45 THR B C 1
ATOM 4606 O O . THR B 1 45 ? -4.012 28.622 54.813 1.00 39.06 45 THR B O 1
ATOM 4610 N N . SER B 1 46 ? -1.899 28.439 53.978 1.00 31.70 46 SER B N 1
ATOM 4611 C CA . SER B 1 46 ? -2.285 28.300 52.557 1.00 31.72 46 SER B CA 1
ATOM 4612 C C . SER B 1 46 ? -3.371 27.221 52.440 1.00 40.35 46 SER B C 1
ATOM 4613 O O . SER B 1 46 ? -4.352 27.422 51.696 1.00 35.51 46 SER B O 1
ATOM 4616 N N . ALA B 1 47 ? -3.174 26.091 53.116 1.00 40.22 47 ALA B N 1
ATOM 4617 C CA . ALA B 1 47 ? -4.051 24.900 53.014 1.00 39.97 47 ALA B CA 1
ATOM 4618 C C . ALA B 1 47 ? -5.467 25.209 53.523 1.00 34.85 47 ALA B C 1
ATOM 4619 O O . ALA B 1 47 ? -6.407 24.605 52.996 1.00 35.16 47 ALA B O 1
ATOM 4621 N N . VAL B 1 48 ? -5.603 26.069 54.527 1.00 35.03 48 VAL B N 1
ATOM 4622 C CA . VAL B 1 48 ? -6.904 26.390 55.191 1.00 37.02 48 VAL B CA 1
ATOM 4623 C C . VAL B 1 48 ? -7.473 27.702 54.635 1.00 39.41 48 VAL B C 1
ATOM 4624 O O . VAL B 1 48 ? -8.368 28.289 55.274 1.00 36.03 48 VAL B O 1
ATOM 4628 N N . SER B 1 49 ? -6.960 28.161 53.492 1.00 36.58 49 SER B N 1
ATOM 4629 C CA . SER B 1 49 ? -7.310 29.481 52.898 1.00 38.93 49 SER B CA 1
ATOM 4630 C C . SER B 1 49 ? -8.392 29.285 51.829 1.00 34.61 49 SER B C 1
ATOM 4631 O O . SER B 1 49 ? -8.745 28.125 51.558 1.00 34.52 49 SER B O 1
ATOM 4634 N N . GLY B 1 50 ? -8.782 30.360 51.139 1.00 33.44 50 GLY B N 1
ATOM 4635 C CA . GLY B 1 50 ? -9.637 30.295 49.939 1.00 31.55 50 GLY B CA 1
ATOM 4636 C C . GLY B 1 50 ? -8.886 29.835 48.710 1.00 30.46 50 GLY B C 1
ATOM 4637 O O . GLY B 1 50 ? -9.519 29.504 47.688 1.00 30.76 50 GLY B O 1
ATOM 4638 N N . GLY B 1 51 ? -7.553 29.838 48.760 1.00 32.59 51 GLY B N 1
ATOM 4639 C CA . GLY B 1 51 ? -6.738 29.363 47.627 1.00 34.64 51 GLY B CA 1
ATOM 4640 C C . GLY B 1 51 ? -6.744 30.331 46.462 1.00 30.19 51 GLY B C 1
ATOM 4641 O O . GLY B 1 51 ? -6.256 29.972 45.378 1.00 34.53 51 GLY B O 1
ATOM 4642 N N . ALA B 1 52 ? -7.286 31.523 46.657 1.00 29.47 52 ALA B N 1
ATOM 4643 C CA . ALA B 1 52 ? -7.442 32.512 45.560 1.00 29.52 52 ALA B CA 1
ATOM 4644 C C . ALA B 1 52 ? -6.089 33.187 45.331 1.00 25.55 52 ALA B C 1
ATOM 4645 O O . ALA B 1 52 ? -5.388 33.429 46.331 1.00 26.07 52 ALA B O 1
ATOM 4647 N N . VAL B 1 53 ? -5.806 33.522 44.080 1.00 28.08 53 VAL B N 1
ATOM 4648 C CA . VAL B 1 53 ? -4.617 34.321 43.686 1.00 30.01 53 VAL B CA 1
ATOM 4649 C C . VAL B 1 53 ? -5.098 35.492 42.826 1.00 27.28 53 VAL B C 1
ATOM 4650 O O . VAL B 1 53 ? -5.985 35.301 41.968 1.00 29.11 53 VAL B O 1
ATOM 4654 N N . TRP B 1 54 ? -4.510 36.666 43.031 1.00 27.63 54 TRP B N 1
ATOM 4655 C CA . TRP B 1 54 ? -4.961 37.910 42.350 1.00 25.20 54 TRP B CA 1
ATOM 4656 C C . TRP B 1 54 ? -4.026 38.163 41.187 1.00 26.40 54 TRP B C 1
ATOM 4657 O O . TRP B 1 54 ? -2.880 38.615 41.428 1.00 25.58 54 TRP B O 1
ATOM 4668 N N . ILE B 1 55 ? -4.466 37.837 39.976 1.00 25.43 55 ILE B N 1
ATOM 4669 C CA . ILE B 1 55 ? -3.606 37.772 38.765 1.00 26.65 55 ILE B CA 1
ATOM 4670 C C . ILE B 1 55 ? -4.162 38.745 37.738 1.00 28.28 55 ILE B C 1
ATOM 4671 O O . ILE B 1 55 ? -4.978 38.398 36.882 1.00 28.61 55 ILE B O 1
ATOM 4676 N N . PRO B 1 56 ? -3.746 40.019 37.768 1.00 25.15 56 PRO B N 1
ATOM 4677 C CA . PRO B 1 56 ? -4.252 40.966 36.773 1.00 24.29 56 PRO B CA 1
ATOM 4678 C C . PRO B 1 56 ? -3.875 40.494 35.370 1.00 23.62 56 PRO B C 1
ATOM 4679 O O . PRO B 1 56 ? -2.777 39.918 35.188 1.00 23.90 56 PRO B O 1
ATOM 4683 N N . ASN B 1 57 ? -4.750 40.779 34.416 1.00 26.80 57 ASN B N 1
ATOM 4684 C CA . ASN B 1 57 ? -4.534 40.551 32.966 1.00 30.06 57 ASN B CA 1
ATOM 4685 C C . ASN B 1 57 ? -4.200 39.070 32.733 1.00 28.89 57 ASN B C 1
ATOM 4686 O O . ASN B 1 57 ? -3.415 38.779 31.799 1.00 30.99 57 ASN B O 1
ATOM 4691 N N . ASN B 1 58 ? -4.783 38.157 33.515 1.00 28.82 58 ASN B N 1
ATOM 4692 C CA . ASN B 1 58 ? -4.557 36.696 33.286 1.00 29.88 58 ASN B CA 1
ATOM 4693 C C . ASN B 1 58 ? -5.196 36.313 31.954 1.00 30.21 58 ASN B C 1
ATOM 4694 O O . ASN B 1 58 ? -6.099 37.040 31.484 1.00 29.30 58 ASN B O 1
ATOM 4699 N N . SER B 1 59 ? -4.717 35.229 31.335 1.00 30.31 59 SER B N 1
ATOM 4700 C CA . SER B 1 59 ? -5.091 34.806 29.955 1.00 36.17 59 SER B CA 1
ATOM 4701 C C . SER B 1 59 ? -6.566 34.372 29.863 1.00 32.25 59 SER B C 1
ATOM 4702 O O . SER B 1 59 ? -7.039 34.258 28.744 1.00 36.00 59 SER B O 1
ATOM 4705 N N . GLN B 1 60 ? -7.247 34.123 30.982 1.00 31.49 60 GLN B N 1
ATOM 4706 C CA . GLN B 1 60 ? -8.611 33.535 31.000 1.00 33.15 60 GLN B CA 1
ATOM 4707 C C . GLN B 1 60 ? -9.670 34.599 31.294 1.00 36.33 60 GLN B C 1
ATOM 4708 O O . GLN B 1 60 ? -10.858 34.258 31.416 1.00 31.79 60 GLN B O 1
ATOM 4714 N N . MET B 1 61 ? -9.292 35.875 31.394 1.00 33.96 61 MET B N 1
ATOM 4715 C CA . MET B 1 61 ? -10.296 36.928 31.701 1.00 33.83 61 MET B CA 1
ATOM 4716 C C . MET B 1 61 ? -11.323 37.073 30.567 1.00 32.98 61 MET B C 1
ATOM 4717 O O . MET B 1 61 ? -10.934 36.989 29.409 1.00 31.54 61 MET B O 1
ATOM 4722 N N . GLN B 1 62 ? -12.592 37.316 30.904 1.00 30.01 62 GLN B N 1
ATOM 4723 C CA . GLN B 1 62 ? -13.675 37.529 29.909 1.00 34.65 62 GLN B CA 1
ATOM 4724 C C . GLN B 1 62 ? -13.861 39.018 29.618 1.00 38.36 62 GLN B C 1
ATOM 4725 O O . GLN B 1 62 ? -14.632 39.344 28.732 1.00 37.62 62 GLN B O 1
ATOM 4731 N N . ILE B 1 63 ? -13.199 39.897 30.366 1.00 35.18 63 ILE B N 1
ATOM 4732 C CA . ILE B 1 63 ? -13.265 41.368 30.147 1.00 32.51 63 ILE B CA 1
ATOM 4733 C C . ILE B 1 63 ? -11.862 41.851 29.791 1.00 31.67 63 ILE B C 1
ATOM 4734 O O . ILE B 1 63 ? -10.843 41.150 30.114 1.00 31.74 63 ILE B O 1
ATOM 4739 N N . LYS B 1 64 ? -11.793 43.052 29.243 1.00 31.17 64 LYS B N 1
ATOM 4740 C CA . LYS B 1 64 ? -10.507 43.632 28.808 1.00 30.80 64 LYS B CA 1
ATOM 4741 C C . LYS B 1 64 ? -9.721 44.086 30.038 1.00 29.78 64 LYS B C 1
ATOM 4742 O O . LYS B 1 64 ? -10.341 44.625 31.017 1.00 25.74 64 LYS B O 1
ATOM 4748 N N . ASP B 1 65 ? -8.413 43.851 29.997 1.00 28.15 65 ASP B N 1
ATOM 4749 C CA . ASP B 1 65 ? -7.498 44.223 31.098 1.00 26.25 65 ASP B CA 1
ATOM 4750 C C . ASP B 1 65 ? -6.153 44.506 30.446 1.00 27.59 65 ASP B C 1
ATOM 4751 O O . ASP B 1 65 ? -6.013 44.281 29.220 1.00 27.99 65 ASP B O 1
ATOM 4756 N N . SER B 1 66 ? -5.197 45.015 31.211 1.00 26.18 66 SER B N 1
ATOM 4757 C CA . SER B 1 66 ? -3.867 45.354 30.654 1.00 26.62 66 SER B CA 1
ATOM 4758 C C . SER B 1 66 ? -2.856 45.487 31.778 1.00 27.54 66 SER B C 1
ATOM 4759 O O . SER B 1 66 ? -3.239 45.854 32.920 1.00 25.51 66 SER B O 1
ATOM 4762 N N . PHE B 1 67 ? -1.605 45.273 31.423 1.00 25.03 67 PHE B N 1
ATOM 4763 C CA . PHE B 1 67 ? -0.468 45.491 32.345 1.00 26.52 67 PHE B CA 1
ATOM 4764 C C . PHE B 1 67 ? -0.528 46.924 32.872 1.00 25.54 67 PHE B C 1
ATOM 4765 O O . PHE B 1 67 ? -0.367 47.152 34.079 1.00 26.06 67 PHE B O 1
ATOM 4773 N N . ASP B 1 68 ? -0.706 47.891 31.977 1.00 22.70 68 ASP B N 1
ATOM 4774 C CA . ASP B 1 68 ? -0.690 49.313 32.392 1.00 24.90 68 ASP B CA 1
ATOM 4775 C C . ASP B 1 68 ? -1.845 49.649 33.351 1.00 25.30 68 ASP B C 1
ATOM 4776 O O . ASP B 1 68 ? -1.606 50.413 34.306 1.00 24.45 68 ASP B O 1
ATOM 4781 N N . GLU B 1 69 ? -3.059 49.136 33.132 1.00 24.02 69 GLU B N 1
ATOM 4782 C CA . GLU B 1 69 ? -4.161 49.377 34.089 1.00 24.09 69 GLU B CA 1
ATOM 4783 C C . GLU B 1 69 ? -3.835 48.767 35.457 1.00 25.33 69 GLU B C 1
ATOM 4784 O O . GLU B 1 69 ? -4.068 49.433 36.476 1.00 22.73 69 GLU B O 1
ATOM 4790 N N . ALA B 1 70 ? -3.263 47.559 35.487 1.00 24.23 70 ALA B N 1
ATOM 4791 C CA . ALA B 1 70 ? -2.906 46.856 36.729 1.00 23.01 70 ALA B CA 1
ATOM 4792 C C . ALA B 1 70 ? -1.794 47.631 37.453 1.00 22.16 70 ALA B C 1
ATOM 4793 O O . ALA B 1 70 ? -1.834 47.733 38.705 1.00 22.23 70 ALA B O 1
ATOM 4795 N N . LEU B 1 71 ? -0.875 48.209 36.692 1.00 21.58 71 LEU B N 1
ATOM 4796 C CA . LEU B 1 71 ? 0.224 49.025 37.283 1.00 24.05 71 LEU B CA 1
ATOM 4797 C C . LEU B 1 71 ? -0.380 50.279 37.898 1.00 22.87 71 LEU B C 1
ATOM 4798 O O . LEU B 1 71 ? -0.000 50.642 39.011 1.00 23.95 71 LEU B O 1
ATOM 4803 N N . THR B 1 72 ? -1.279 50.951 37.188 1.00 23.55 72 THR B N 1
ATOM 4804 C CA . THR B 1 72 ? -1.966 52.167 37.690 1.00 23.14 72 THR B CA 1
ATOM 4805 C C . THR B 1 72 ? -2.608 51.850 39.043 1.00 21.70 72 THR B C 1
ATOM 4806 O O . THR B 1 72 ? -2.447 52.584 40.021 1.00 22.01 72 THR B O 1
ATOM 4810 N N . TYR B 1 73 ? -3.364 50.770 39.093 1.00 20.99 73 TYR B N 1
ATOM 4811 C CA . TYR B 1 73 ? -4.057 50.292 40.313 1.00 20.83 73 TYR B CA 1
ATOM 4812 C C . TYR B 1 73 ? -3.072 50.016 41.446 1.00 21.94 73 TYR B C 1
ATOM 4813 O O . TYR B 1 73 ? -3.300 50.489 42.541 1.00 23.64 73 TYR B O 1
ATOM 4822 N N . LEU B 1 74 ? -2.009 49.252 41.199 1.00 23.10 74 LEU B N 1
ATOM 4823 C CA . LEU B 1 74 ? -1.036 48.881 42.259 1.00 23.90 74 LEU B CA 1
ATOM 4824 C C . LEU B 1 74 ? -0.269 50.127 42.720 1.00 23.87 74 LEU B C 1
ATOM 4825 O O . LEU B 1 74 ? -0.017 50.253 43.940 1.00 23.94 74 LEU B O 1
ATOM 4830 N N . LYS B 1 75 ? 0.064 51.037 41.815 1.00 23.51 75 LYS B N 1
ATOM 4831 C CA . LYS B 1 75 ? 0.783 52.269 42.220 1.00 22.30 75 LYS B CA 1
ATOM 4832 C C . LYS B 1 75 ? -0.161 53.084 43.111 1.00 21.86 75 LYS B C 1
ATOM 4833 O O . LYS B 1 75 ? 0.288 53.564 44.153 1.00 22.84 75 LYS B O 1
ATOM 4839 N N . ALA B 1 76 ? -1.419 53.230 42.727 1.00 20.58 76 ALA B N 1
ATOM 4840 C CA . ALA B 1 76 ? -2.430 53.934 43.538 1.00 21.98 76 ALA B CA 1
ATOM 4841 C C . ALA B 1 76 ? -2.586 53.242 44.894 1.00 23.25 76 ALA B C 1
ATOM 4842 O O . ALA B 1 76 ? -2.707 53.953 45.912 1.00 25.88 76 ALA B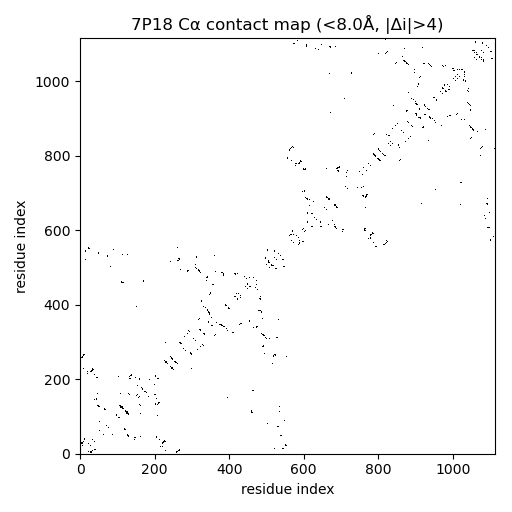 O 1
ATOM 4844 N N . ALA B 1 77 ? -2.608 51.918 44.942 1.00 23.20 77 ALA B N 1
ATOM 4845 C CA . ALA B 1 77 ? -2.923 51.196 46.195 1.00 23.56 77 ALA B CA 1
ATOM 4846 C C . ALA B 1 77 ? -1.726 51.225 47.142 1.00 24.35 77 ALA B C 1
ATOM 4847 O O . ALA B 1 77 ? -1.940 51.215 48.368 1.00 24.60 77 ALA B O 1
ATOM 4849 N N . THR B 1 78 ? -0.511 51.186 46.623 1.00 23.58 78 THR B N 1
ATOM 4850 C CA . THR B 1 78 ? 0.713 50.995 47.451 1.00 23.68 78 THR B CA 1
ATOM 4851 C C . THR B 1 78 ? 1.366 52.307 47.886 1.00 23.64 78 THR B C 1
ATOM 4852 O O . THR B 1 78 ? 2.231 52.232 48.782 1.00 24.28 78 THR B O 1
ATOM 4856 N N A GLN B 1 79 ? 0.969 53.428 47.266 0.45 22.95 79 GLN B N 1
ATOM 4857 N N B GLN B 1 79 ? 0.995 53.434 47.276 0.55 23.98 79 GLN B N 1
ATOM 4858 C CA A GLN B 1 79 ? 1.261 54.835 47.673 0.45 24.95 79 GLN B CA 1
ATOM 4859 C CA B GLN B 1 79 ? 1.257 54.807 47.794 0.55 27.52 79 GLN B CA 1
ATOM 4860 C C A GLN B 1 79 ? 2.763 54.995 47.939 0.45 24.79 79 GLN B C 1
ATOM 4861 C C B GLN B 1 79 ? 2.769 55.041 47.927 0.55 25.91 79 GLN B C 1
ATOM 4862 O O A GLN B 1 79 ? 3.142 55.589 48.961 0.45 26.27 79 GLN B O 1
ATOM 4863 O O B GLN B 1 79 ? 3.158 55.740 48.872 0.55 27.03 79 GLN B O 1
ATOM 4874 N N . GLY B 1 80 ? 3.580 54.489 47.025 1.00 24.95 80 GLY B N 1
ATOM 4875 C CA . GLY B 1 80 ? 5.042 54.698 47.021 1.00 28.21 80 GLY B CA 1
ATOM 4876 C C . GLY B 1 80 ? 5.780 53.924 48.091 1.00 28.97 80 GLY B C 1
ATOM 4877 O O . GLY B 1 80 ? 6.993 54.141 48.186 1.00 28.98 80 GLY B O 1
ATOM 4878 N N . LEU B 1 81 ? 5.117 53.028 48.827 1.00 25.09 81 LEU B N 1
ATOM 4879 C CA . LEU B 1 81 ? 5.750 52.231 49.908 1.00 29.78 81 LEU B CA 1
ATOM 4880 C C . LEU B 1 81 ? 6.589 51.096 49.332 1.00 28.47 81 LEU B C 1
ATOM 4881 O O . LEU B 1 81 ? 7.405 50.524 50.072 1.00 27.19 81 LEU B O 1
ATOM 4886 N N . VAL B 1 82 ? 6.348 50.728 48.081 1.00 26.54 82 VAL B N 1
ATOM 4887 C CA . VAL B 1 82 ? 7.009 49.558 47.465 1.00 26.96 82 VAL B CA 1
ATOM 4888 C C . VAL B 1 82 ? 7.772 50.015 46.218 1.00 22.51 82 VAL B C 1
ATOM 4889 O O . VAL B 1 82 ? 7.202 50.724 45.394 1.00 25.86 82 VAL B O 1
ATOM 4893 N N . ALA B 1 83 ? 8.981 49.490 46.056 1.00 27.10 83 ALA B N 1
ATOM 4894 C CA . ALA B 1 83 ? 9.845 49.749 44.879 1.00 26.96 83 ALA B CA 1
ATOM 4895 C C . ALA B 1 83 ? 9.055 49.420 43.605 1.00 30.82 83 ALA B C 1
ATOM 4896 O O . ALA B 1 83 ? 8.485 48.337 43.504 1.00 24.61 83 ALA B O 1
ATOM 4898 N N . GLU B 1 84 ? 9.019 50.324 42.634 1.00 25.99 84 GLU B N 1
ATOM 4899 C CA . GLU B 1 84 ? 8.182 50.092 41.435 1.00 28.22 84 GLU B CA 1
ATOM 4900 C C . GLU B 1 84 ? 8.649 48.831 40.699 1.00 27.34 84 GLU B C 1
ATOM 4901 O O . GLU B 1 84 ? 7.795 48.123 40.152 1.00 23.47 84 GLU B O 1
ATOM 4907 N N . ASP B 1 85 ? 9.940 48.490 40.729 1.00 26.91 85 ASP B N 1
ATOM 4908 C CA . ASP B 1 85 ? 10.402 47.299 39.980 1.00 27.66 85 ASP B CA 1
ATOM 4909 C C . ASP B 1 85 ? 9.790 46.027 40.593 1.00 25.88 85 ASP B C 1
ATOM 4910 O O . ASP B 1 85 ? 9.610 45.057 39.837 1.00 27.91 85 ASP B O 1
ATOM 4915 N N . ARG B 1 86 ? 9.454 46.021 41.878 1.00 25.59 86 ARG B N 1
ATOM 4916 C CA . ARG B 1 86 ? 8.738 44.847 42.460 1.00 26.41 86 ARG B CA 1
ATOM 4917 C C . ARG B 1 86 ? 7.291 44.798 41.953 1.00 24.63 86 ARG B C 1
ATOM 4918 O O . ARG B 1 86 ? 6.775 43.697 41.757 1.00 25.08 86 ARG B O 1
ATOM 4926 N N . LEU B 1 87 ? 6.621 45.944 41.799 1.00 24.88 87 LEU B N 1
ATOM 4927 C CA . LEU B 1 87 ? 5.239 45.974 41.224 1.00 25.24 87 LEU B CA 1
ATOM 4928 C C . LEU B 1 87 ? 5.285 45.487 39.776 1.00 24.91 87 LEU B C 1
ATOM 4929 O O . LEU B 1 87 ? 4.452 44.668 39.393 1.00 25.66 87 LEU B O 1
ATOM 4934 N N . LEU B 1 88 ? 6.248 45.965 38.990 1.00 23.20 88 LEU B N 1
ATOM 4935 C CA . LEU B 1 88 ? 6.374 45.555 37.574 1.00 25.72 88 LEU B CA 1
ATOM 4936 C C . LEU B 1 88 ? 6.631 44.047 37.533 1.00 25.55 88 LEU B C 1
ATOM 4937 O O . LEU B 1 88 ? 6.033 43.377 36.662 1.00 24.37 88 LEU B O 1
ATOM 4942 N N . ALA B 1 89 ? 7.507 43.562 38.410 1.00 23.79 89 ALA B N 1
ATOM 4943 C CA . ALA B 1 89 ? 7.915 42.138 38.434 1.00 24.81 89 ALA B CA 1
ATOM 4944 C C . ALA B 1 89 ? 6.679 41.298 38.765 1.00 24.95 89 ALA B C 1
ATOM 4945 O O . ALA B 1 89 ? 6.477 40.247 38.139 1.00 24.76 89 ALA B O 1
ATOM 4947 N N . TYR B 1 90 ? 5.872 41.734 39.725 1.00 26.04 90 TYR B N 1
ATOM 4948 C CA . TYR B 1 90 ? 4.633 40.991 40.098 1.00 24.65 90 TYR B CA 1
ATOM 4949 C C . TYR B 1 90 ? 3.707 40.872 38.893 1.00 22.35 90 TYR B C 1
ATOM 4950 O O . TYR B 1 90 ? 3.239 39.806 38.572 1.00 25.10 90 TYR B O 1
ATOM 4959 N N . LEU B 1 91 ? 3.457 41.962 38.189 1.00 22.52 91 LEU B N 1
ATOM 4960 C CA . LEU B 1 91 ? 2.499 41.982 37.066 1.00 22.79 91 LEU B CA 1
ATOM 4961 C C . LEU B 1 91 ? 3.048 41.205 35.878 1.00 24.77 91 LEU B C 1
ATOM 4962 O O . LEU B 1 91 ? 2.266 40.577 35.198 1.00 27.17 91 LEU B O 1
ATOM 4967 N N . GLU B 1 92 ? 4.366 41.235 35.670 1.00 25.53 92 GLU B N 1
ATOM 4968 C CA . GLU B 1 92 ? 5.039 40.455 34.612 1.00 27.69 92 GLU B CA 1
ATOM 4969 C C . GLU B 1 92 ? 4.890 38.970 34.919 1.00 26.41 92 GLU B C 1
ATOM 4970 O O . GLU B 1 92 ? 4.559 38.210 33.997 1.00 29.77 92 GLU B O 1
ATOM 4976 N N . SER B 1 93 ? 5.194 38.547 36.142 1.00 27.07 93 SER B N 1
ATOM 4977 C CA . SER B 1 93 ? 5.397 37.120 36.492 1.00 25.66 93 SER B CA 1
ATOM 4978 C C . SER B 1 93 ? 4.096 36.438 36.942 1.00 28.37 93 SER B C 1
ATOM 4979 O O . SER B 1 93 ? 3.999 35.229 36.763 1.00 32.63 93 SER B O 1
ATOM 4982 N N . ALA B 1 94 ? 3.143 37.143 37.532 1.00 26.45 94 ALA B N 1
ATOM 4983 C CA . ALA B 1 94 ? 1.916 36.516 38.090 1.00 25.55 94 ALA B CA 1
ATOM 4984 C C . ALA B 1 94 ? 1.186 35.728 37.003 1.00 25.86 94 ALA B C 1
ATOM 4985 O O . ALA B 1 94 ? 0.854 34.563 37.215 1.00 28.56 94 ALA B O 1
ATOM 4987 N N . PRO B 1 95 ? 0.925 36.264 35.791 1.00 27.41 95 PRO B N 1
ATOM 4988 C CA . PRO B 1 95 ? 0.278 35.457 34.741 1.00 28.72 95 PRO B CA 1
ATOM 4989 C C . PRO B 1 95 ? 1.156 34.281 34.264 1.00 33.73 95 PRO B C 1
ATOM 4990 O O . PRO B 1 95 ? 0.628 33.224 33.942 1.00 32.98 95 PRO B O 1
ATOM 4994 N N . GLN B 1 96 ? 2.479 34.473 34.224 1.00 33.64 96 GLN B N 1
ATOM 4995 C CA . GLN B 1 96 ? 3.418 33.398 33.819 1.00 34.26 96 GLN B CA 1
ATOM 4996 C C . GLN B 1 96 ? 3.386 32.268 34.857 1.00 32.89 96 GLN B C 1
ATOM 4997 O O . GLN B 1 96 ? 3.432 31.095 34.451 1.00 39.42 96 GLN B O 1
ATOM 5003 N N . MET B 1 97 ? 3.309 32.612 36.142 1.00 31.16 97 MET B N 1
ATOM 5004 C CA . MET B 1 97 ? 3.256 31.647 37.270 1.00 29.98 97 MET B CA 1
ATOM 5005 C C . MET B 1 97 ? 1.982 30.815 37.140 1.00 33.13 97 MET B C 1
ATOM 5006 O O . MET B 1 97 ? 2.091 29.578 37.215 1.00 31.75 97 MET B O 1
ATOM 5011 N N . VAL B 1 98 ? 0.814 31.424 36.905 1.00 30.08 98 VAL B N 1
ATOM 5012 C CA . VAL B 1 98 ? -0.434 30.603 36.856 1.00 32.34 98 VAL B CA 1
ATOM 5013 C C . VAL B 1 98 ? -0.443 29.784 35.558 1.00 35.53 98 VAL B C 1
ATOM 5014 O O . VAL B 1 98 ? -0.894 28.631 35.594 1.00 38.09 98 VAL B O 1
ATOM 5018 N N . GLU B 1 99 ? 0.044 30.322 34.445 1.00 34.19 99 GLU B N 1
ATOM 5019 C CA . GLU B 1 99 ? 0.135 29.552 33.188 1.00 32.44 99 GLU B CA 1
ATOM 5020 C C . GLU B 1 99 ? 1.074 28.351 33.416 1.00 36.33 99 GLU B C 1
ATOM 5021 O O . GLU B 1 99 ? 0.792 27.269 32.891 1.00 35.79 99 GLU B O 1
ATOM 5027 N N . TYR B 1 100 ? 2.143 28.521 34.199 1.00 36.78 100 TYR B N 1
ATOM 5028 C CA . TYR B 1 100 ? 3.110 27.439 34.550 1.00 37.14 100 TYR B CA 1
ATOM 5029 C C . TYR B 1 100 ? 2.386 26.340 35.338 1.00 40.02 100 TYR B C 1
ATOM 5030 O O . TYR B 1 100 ? 2.542 25.147 34.982 1.00 41.10 100 TYR B O 1
ATOM 5039 N N . ILE B 1 101 ? 1.626 26.714 36.369 1.00 36.10 101 ILE B N 1
ATOM 5040 C CA . ILE B 1 101 ? 0.806 25.745 37.143 1.00 37.89 101 ILE B CA 1
ATOM 5041 C C . ILE B 1 101 ? -0.091 24.976 36.167 1.00 43.05 101 ILE B C 1
ATOM 5042 O O . ILE B 1 101 ? -0.075 23.710 36.201 1.00 37.63 101 ILE B O 1
ATOM 5047 N N . ASN B 1 102 ? -0.856 25.703 35.353 1.00 39.70 102 ASN B N 1
ATOM 5048 C CA . ASN B 1 102 ? -1.926 25.106 34.524 1.00 38.57 102 ASN B CA 1
ATOM 5049 C C . ASN B 1 102 ? -1.325 24.137 33.502 1.00 43.64 102 ASN B C 1
ATOM 5050 O O . ASN B 1 102 ? -1.966 23.103 33.242 1.00 44.94 102 ASN B O 1
ATOM 5055 N N . ALA B 1 103 ? -0.152 24.428 32.950 1.00 42.49 103 ALA B N 1
ATOM 5056 C CA . ALA B 1 103 ? 0.458 23.608 31.877 1.00 48.52 103 ALA B CA 1
ATOM 5057 C C . ALA B 1 103 ? 1.216 22.412 32.473 1.00 48.17 103 ALA B C 1
ATOM 5058 O O . ALA B 1 103 ? 1.426 21.475 31.726 1.00 50.51 103 ALA B O 1
ATOM 5060 N N . ASN B 1 104 ? 1.618 22.429 33.747 1.00 46.55 104 ASN B N 1
ATOM 5061 C CA . ASN B 1 104 ? 2.616 21.458 34.270 1.00 46.12 104 ASN B CA 1
ATOM 5062 C C . ASN B 1 104 ? 2.108 20.714 35.506 1.00 44.84 104 ASN B C 1
ATOM 5063 O O . ASN B 1 104 ? 2.940 20.012 36.150 1.00 43.95 104 ASN B O 1
ATOM 5068 N N . MET B 1 105 ? 0.828 20.858 35.862 1.00 45.01 105 MET B N 1
ATOM 5069 C CA . MET B 1 105 ? 0.264 20.286 37.112 1.00 42.12 105 MET B CA 1
ATOM 5070 C C . MET B 1 105 ? -1.199 19.885 36.885 1.00 46.23 105 MET B C 1
ATOM 5071 O O . MET B 1 105 ? -1.830 20.417 35.959 1.00 47.24 105 MET B O 1
ATOM 5076 N N . THR B 1 106 ? -1.706 18.978 37.722 1.00 45.59 106 THR B N 1
ATOM 5077 C CA . THR B 1 106 ? -3.125 18.528 37.707 1.00 45.37 106 THR B CA 1
ATOM 5078 C C . THR B 1 106 ? -3.992 19.657 38.285 1.00 42.87 106 THR B C 1
ATOM 5079 O O . THR B 1 106 ? -5.106 19.879 37.793 1.00 39.87 106 THR B O 1
ATOM 5083 N N . LEU B 1 107 ? -3.472 20.357 39.290 1.00 46.23 107 LEU B N 1
ATOM 5084 C CA . LEU B 1 107 ? -4.027 21.634 39.817 1.00 42.51 107 LEU B CA 1
ATOM 5085 C C . LEU B 1 107 ? -4.294 22.584 38.647 1.00 36.78 107 LEU B C 1
ATOM 5086 O O . LEU B 1 107 ? -3.391 22.728 37.789 1.00 39.33 107 LEU B O 1
ATOM 5091 N N . GLN B 1 108 ? -5.500 23.164 38.592 1.00 36.96 108 GLN B N 1
ATOM 5092 C CA . GLN B 1 108 ? -5.940 24.113 37.536 1.00 38.68 108 GLN B CA 1
ATOM 5093 C C . GLN B 1 108 ? -6.598 25.326 38.208 1.00 39.79 108 GLN B C 1
ATOM 5094 O O . GLN B 1 108 ? -7.406 25.141 39.166 1.00 37.07 108 GLN B O 1
ATOM 5100 N N . TYR B 1 109 ? -6.202 26.528 37.751 1.00 40.81 109 TYR B N 1
ATOM 5101 C CA . TYR B 1 109 ? -6.750 27.841 38.181 1.00 36.46 109 TYR B CA 1
ATOM 5102 C C . TYR B 1 109 ? -7.605 28.397 37.055 1.00 30.00 109 TYR B C 1
ATOM 5103 O O . TYR B 1 109 ? -7.233 28.241 35.893 1.00 35.10 109 TYR B O 1
ATOM 5112 N N . PHE B 1 110 ? -8.712 29.025 37.424 1.00 34.46 110 PHE B N 1
ATOM 5113 C CA . PHE B 1 110 ? -9.629 29.728 36.506 1.00 33.82 110 PHE B CA 1
ATOM 5114 C C . PHE B 1 110 ? -10.102 31.008 37.209 1.00 29.07 110 PHE B C 1
ATOM 5115 O O . PHE B 1 110 ? -10.056 31.120 38.433 1.00 31.38 110 PHE B O 1
ATOM 5123 N N . PRO B 1 111 ? -10.597 32.006 36.457 1.00 28.70 111 PRO B N 1
ATOM 5124 C CA . PRO B 1 111 ? -10.968 33.282 37.061 1.00 29.62 111 PRO B CA 1
ATOM 5125 C C . PRO B 1 111 ? -12.286 33.244 37.825 1.00 32.30 111 PRO B C 1
ATOM 5126 O O . PRO B 1 111 ? -13.186 32.482 37.441 1.00 33.36 111 PRO B O 1
ATOM 5130 N N . CYS B 1 112 ? -12.368 34.026 38.896 1.00 30.17 112 CYS B N 1
ATOM 5131 C CA . CYS B 1 112 ? -13.638 34.383 39.563 1.00 31.15 112 CYS B CA 1
ATOM 5132 C C . CYS B 1 112 ? -14.195 35.591 38.818 1.00 29.55 112 CYS B C 1
ATOM 5133 O O . CYS B 1 112 ? -13.880 36.754 39.206 1.00 30.68 112 CYS B O 1
ATOM 5136 N N . HIS B 1 113 ? -14.974 35.341 37.761 1.00 31.87 113 HIS B N 1
ATOM 5137 C CA . HIS B 1 113 ? -15.397 36.357 36.762 1.00 32.05 113 HIS B CA 1
ATOM 5138 C C . HIS B 1 113 ? -16.146 37.520 37.410 1.00 30.02 113 HIS B C 1
ATOM 5139 O O . HIS B 1 113 ? -16.100 38.651 36.853 1.00 33.77 113 HIS B O 1
ATOM 5146 N N . ARG B 1 114 ? -16.824 37.292 38.524 1.00 28.18 114 ARG B N 1
ATOM 5147 C CA . ARG B 1 114 ? -17.749 38.290 39.133 1.00 29.12 114 ARG B CA 1
ATOM 5148 C C . ARG B 1 114 ? -17.144 38.898 40.403 1.00 30.93 114 ARG B C 1
ATOM 5149 O O . ARG B 1 114 ? -17.825 39.760 41.037 1.00 29.78 114 ARG B O 1
ATOM 5157 N N . TYR B 1 115 ? -15.941 38.462 40.808 1.00 29.16 115 TYR B N 1
ATOM 5158 C CA . TYR B 1 115 ? -15.346 38.871 42.104 1.00 30.26 115 TYR B CA 1
ATOM 5159 C C . TYR B 1 115 ? -14.619 40.200 41.899 1.00 30.46 115 TYR B C 1
ATOM 5160 O O . TYR B 1 115 ? -13.537 40.205 41.315 1.00 27.27 115 TYR B O 1
ATOM 5169 N N . PRO B 1 116 ? -15.172 41.346 42.342 1.00 28.79 116 PRO B N 1
ATOM 5170 C CA . PRO B 1 116 ? -14.563 42.642 42.054 1.00 26.77 116 PRO B CA 1
ATOM 5171 C C . PRO B 1 116 ? -13.270 42.873 42.837 1.00 24.68 116 PRO B C 1
ATOM 5172 O O . PRO B 1 116 ? -13.154 42.380 43.936 1.00 24.85 116 PRO B O 1
ATOM 5176 N N . ASP B 1 117 ? -12.356 43.647 42.247 1.00 24.60 117 ASP B N 1
ATOM 5177 C CA . ASP B 1 117 ? -11.198 44.224 42.982 1.00 24.76 117 ASP B CA 1
ATOM 5178 C C . ASP B 1 117 ? -11.697 44.983 44.210 1.00 25.70 117 ASP B C 1
ATOM 5179 O O . ASP B 1 117 ? -12.819 45.548 44.174 1.00 24.48 117 ASP B O 1
ATOM 5184 N N . TYR B 1 118 ? -10.892 45.051 45.264 1.00 24.08 118 TYR B N 1
ATOM 5185 C CA . TYR B 1 118 ? -11.342 45.571 46.566 1.00 24.30 118 TYR B CA 1
ATOM 5186 C C . TYR B 1 118 ? -11.451 47.098 46.587 1.00 26.26 118 TYR B C 1
ATOM 5187 O O . TYR B 1 118 ? -12.130 47.613 47.523 1.00 28.42 118 TYR B O 1
ATOM 5196 N N . TYR B 1 119 ? -10.776 47.827 45.702 1.00 25.23 119 TYR B N 1
ATOM 5197 C CA . TYR B 1 119 ? -10.738 49.308 45.758 1.00 25.59 119 TYR B CA 1
ATOM 5198 C C . TYR B 1 119 ? -11.334 49.876 44.463 1.00 25.35 119 TYR B C 1
ATOM 5199 O O . TYR B 1 119 ? -10.595 50.316 43.569 1.00 22.86 119 TYR B O 1
ATOM 5208 N N . GLN B 1 120 ? -12.660 49.880 44.355 1.00 23.94 120 GLN B N 1
ATOM 5209 C CA . GLN B 1 120 ? -13.342 50.259 43.085 1.00 21.96 120 GLN B CA 1
ATOM 5210 C C . GLN B 1 120 ? -13.144 51.744 42.789 1.00 25.29 120 GLN B C 1
ATOM 5211 O O . GLN B 1 120 ? -13.252 52.135 41.630 1.00 24.32 120 GLN B O 1
ATOM 5217 N N . HIS B 1 121 ? -12.827 52.538 43.785 1.00 24.67 121 HIS B N 1
ATOM 5218 C CA . HIS B 1 121 ? -12.612 54.001 43.624 1.00 25.62 121 HIS B CA 1
ATOM 5219 C C . HIS B 1 121 ? -11.213 54.308 43.057 1.00 25.04 121 HIS B C 1
ATOM 5220 O O . HIS B 1 121 ? -10.988 55.471 42.726 1.00 25.14 121 HIS B O 1
ATOM 5227 N N . LEU B 1 122 ? -10.294 53.344 42.999 1.00 25.97 122 LEU B N 1
ATOM 5228 C CA . LEU B 1 122 ? -8.915 53.605 42.510 1.00 26.42 122 LEU B CA 1
ATOM 5229 C C . LEU B 1 122 ? -8.876 53.442 40.999 1.00 23.61 122 LEU B C 1
ATOM 5230 O O . LEU B 1 122 ? -9.599 52.629 40.435 1.00 25.28 122 LEU B O 1
ATOM 5235 N N . PRO B 1 123 ? -8.025 54.205 40.290 1.00 24.19 123 PRO B N 1
ATOM 5236 C CA . PRO B 1 123 ? -7.926 54.075 38.849 1.00 23.58 123 PRO B CA 1
ATOM 5237 C C . PRO B 1 123 ? -7.322 52.696 38.528 1.00 25.06 123 PRO B C 1
ATOM 5238 O O . PRO B 1 123 ? -6.511 52.207 39.336 1.00 23.94 123 PRO B O 1
ATOM 5242 N N . GLY B 1 124 ? -7.804 52.057 37.455 1.00 24.28 124 GLY B N 1
ATOM 5243 C CA . GLY B 1 124 ? -7.282 50.754 37.004 1.00 23.40 124 GLY B CA 1
ATOM 5244 C C . GLY B 1 124 ? -7.909 49.550 37.700 1.00 25.48 124 GLY B C 1
ATOM 5245 O O . GLY B 1 124 ? -7.475 48.396 37.410 1.00 24.66 124 GLY B O 1
ATOM 5246 N N . ALA B 1 125 ? -8.903 49.773 38.554 1.00 26.34 125 ALA B N 1
ATOM 5247 C CA . ALA B 1 125 ? -9.688 48.706 39.219 1.00 24.72 125 ALA B CA 1
ATOM 5248 C C . ALA B 1 125 ? -10.500 47.949 38.165 1.00 26.35 125 ALA B C 1
ATOM 5249 O O . ALA B 1 125 ? -10.841 48.562 37.162 1.00 25.73 125 ALA B O 1
ATOM 5251 N N . LYS B 1 126 ? -10.752 46.661 38.396 1.00 23.76 126 LYS B N 1
ATOM 5252 C CA . LYS B 1 126 ? -11.635 45.856 37.527 1.00 25.53 126 LYS B CA 1
ATOM 5253 C C . LYS B 1 126 ? -12.810 45.355 38.354 1.00 25.03 126 LYS B C 1
ATOM 5254 O O . LYS B 1 126 ? -12.699 45.149 39.566 1.00 25.19 126 LYS B O 1
ATOM 5260 N N . PRO B 1 127 ? -13.983 45.177 37.683 1.00 25.78 127 PRO B N 1
ATOM 5261 C CA . PRO B 1 127 ? -15.182 44.625 38.325 1.00 29.50 127 PRO B CA 1
ATOM 5262 C C . PRO B 1 127 ? -15.225 43.094 38.537 1.00 26.96 127 PRO B C 1
ATOM 5263 O O . PRO B 1 127 ? -16.193 42.579 39.127 1.00 27.45 127 PRO B O 1
ATOM 5267 N N . GLY B 1 128 ? -14.214 42.378 38.054 1.00 30.66 128 GLY B N 1
ATOM 5268 C CA . GLY B 1 128 ? -14.097 40.921 38.209 1.00 28.63 128 GLY B CA 1
ATOM 5269 C C . GLY B 1 128 ? -12.932 40.377 37.428 1.00 28.19 128 GLY B C 1
ATOM 5270 O O . GLY B 1 128 ? -12.352 41.112 36.657 1.00 28.18 128 GLY B O 1
ATOM 5271 N N . GLY B 1 129 ? -12.630 39.099 37.612 1.00 27.51 129 GLY B N 1
ATOM 5272 C CA . GLY B 1 129 ? -11.795 38.331 36.685 1.00 26.03 129 GLY B CA 1
ATOM 5273 C C . GLY B 1 129 ? -10.321 38.310 37.016 1.00 27.87 129 GLY B C 1
ATOM 5274 O O . GLY B 1 129 ? -9.653 37.408 36.475 1.00 27.84 129 GLY B O 1
ATOM 5275 N N . ARG B 1 130 ? -9.792 39.241 37.831 1.00 26.36 130 ARG B N 1
ATOM 5276 C CA . ARG B 1 130 ? -8.341 39.204 38.200 1.00 23.97 130 ARG B CA 1
ATOM 5277 C C . ARG B 1 130 ? -8.112 38.094 39.215 1.00 24.71 130 ARG B C 1
ATOM 5278 O O . ARG B 1 130 ? -7.108 37.318 39.095 1.00 26.36 130 ARG B O 1
ATOM 5286 N N . THR B 1 131 ? -8.979 38.023 40.213 1.00 25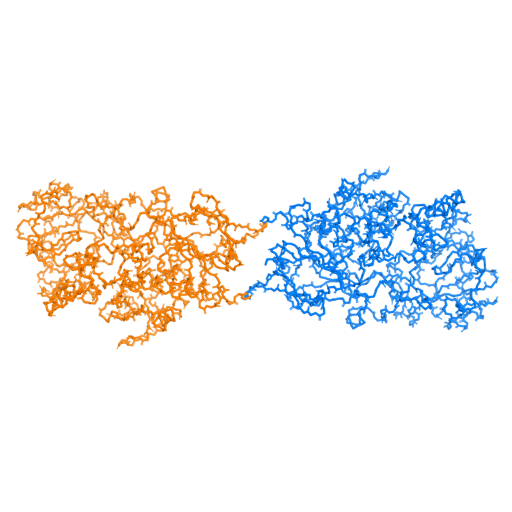.35 131 THR B N 1
ATOM 5287 C CA . THR B 1 131 ? -8.995 36.933 41.209 1.00 27.02 131 THR B CA 1
ATOM 5288 C C . THR B 1 131 ? -9.236 35.609 40.465 1.00 27.61 131 THR B C 1
ATOM 5289 O O . THR B 1 131 ? -10.167 35.548 39.611 1.00 27.94 131 THR B O 1
ATOM 5293 N N . MET B 1 132 ? -8.445 34.594 40.798 1.00 27.70 132 MET B N 1
ATOM 5294 C CA . MET B 1 132 ? -8.531 33.229 40.224 1.00 27.20 132 MET B CA 1
ATOM 5295 C C . MET B 1 132 ? -8.536 32.224 41.371 1.00 27.85 132 MET B C 1
ATOM 5296 O O . MET B 1 132 ? -7.969 32.535 42.479 1.00 28.79 132 MET B O 1
ATOM 5301 N N . GLU B 1 133 ? -9.151 31.070 41.131 1.00 31.86 133 GLU B N 1
ATOM 5302 C CA . GLU B 1 133 ? -9.262 30.020 42.173 1.00 33.41 133 GLU B CA 1
ATOM 5303 C C . GLU B 1 133 ? -9.079 28.645 41.536 1.00 31.72 133 GLU B C 1
ATOM 5304 O O . GLU B 1 133 ? -9.139 28.493 40.308 1.00 30.22 133 GLU B O 1
ATOM 5310 N N . PRO B 1 134 ? -8.774 27.636 42.390 1.00 31.02 134 PRO B N 1
ATOM 5311 C CA . PRO B 1 134 ? -8.593 26.272 41.921 1.00 37.16 134 PRO B CA 1
ATOM 5312 C C . PRO B 1 134 ? -9.904 25.545 41.574 1.00 34.19 134 PRO B C 1
ATOM 5313 O O . PRO B 1 134 ? -10.877 25.731 42.260 1.00 41.82 134 PRO B O 1
ATOM 5317 N N . MET B 1 135 ? -9.858 24.726 40.531 1.00 43.53 135 MET B N 1
ATOM 5318 C CA . MET B 1 135 ? -10.845 23.641 40.298 1.00 44.38 135 MET B CA 1
ATOM 5319 C C . MET B 1 135 ? -10.712 22.638 41.444 1.00 45.19 135 MET B C 1
ATOM 5320 O O . MET B 1 135 ? -9.586 22.485 41.998 1.00 40.92 135 MET B O 1
ATOM 5325 N N . LEU B 1 136 ? -11.813 21.977 41.806 1.00 47.81 136 LEU B N 1
ATOM 5326 C CA . LEU B 1 136 ? -11.779 20.887 42.820 1.00 48.05 136 LEU B CA 1
ATOM 5327 C C . LEU B 1 136 ? -10.660 19.905 42.440 1.00 42.66 136 LEU B C 1
ATOM 5328 O O . LEU B 1 136 ? -10.489 19.585 41.237 1.00 40.78 136 LEU B O 1
ATOM 5333 N N . PHE B 1 137 ? -9.874 19.507 43.438 1.00 44.18 137 PHE B N 1
ATOM 5334 C CA . PHE B 1 137 ? -8.731 18.582 43.268 1.00 51.49 137 PHE B CA 1
ATOM 5335 C C . PHE B 1 137 ? -9.054 17.226 43.920 1.00 47.34 137 PHE B C 1
ATOM 5336 O O . PHE B 1 137 ? -9.663 17.192 44.997 1.00 49.56 137 PHE B O 1
ATOM 5344 N N . ASP B 1 138 ? -8.606 16.156 43.270 1.00 52.34 138 ASP B N 1
ATOM 5345 C CA . ASP B 1 138 ? -8.791 14.731 43.673 1.00 50.47 138 ASP B CA 1
ATOM 5346 C C . ASP B 1 138 ? -7.694 14.309 44.660 1.00 46.99 138 ASP B C 1
ATOM 5347 O O . ASP B 1 138 ? -6.586 13.971 44.194 1.00 50.46 138 ASP B O 1
ATOM 5352 N N . ALA B 1 139 ? -7.998 14.344 45.963 1.00 47.45 139 ALA B N 1
ATOM 5353 C CA . ALA B 1 139 ? -7.118 13.915 47.073 1.00 57.74 139 ALA B CA 1
ATOM 5354 C C . ALA B 1 139 ? -6.646 12.460 46.909 1.00 66.48 139 ALA B C 1
ATOM 5355 O O . ALA B 1 139 ? -5.552 12.138 47.440 1.00 70.16 139 ALA B O 1
ATOM 5357 N N . ALA B 1 140 ? -7.412 11.607 46.218 1.00 67.74 140 ALA B N 1
ATOM 5358 C CA . ALA B 1 140 ? -7.024 10.202 45.954 1.00 66.79 140 ALA B CA 1
ATOM 5359 C C . ALA B 1 140 ? -5.643 10.191 45.299 1.00 69.88 140 ALA B C 1
ATOM 5360 O O . ALA B 1 140 ? -4.860 9.264 45.612 1.00 60.92 140 ALA B O 1
ATOM 5362 N N . LEU B 1 141 ? -5.322 11.202 44.477 1.00 60.27 141 LEU B N 1
ATOM 5363 C CA . LEU B 1 141 ? -4.028 11.250 43.745 1.00 55.40 141 LEU B CA 1
ATOM 5364 C C . LEU B 1 141 ? -2.863 11.370 44.739 1.00 48.28 141 LEU B C 1
ATOM 5365 O O . LEU B 1 141 ? -1.722 11.081 4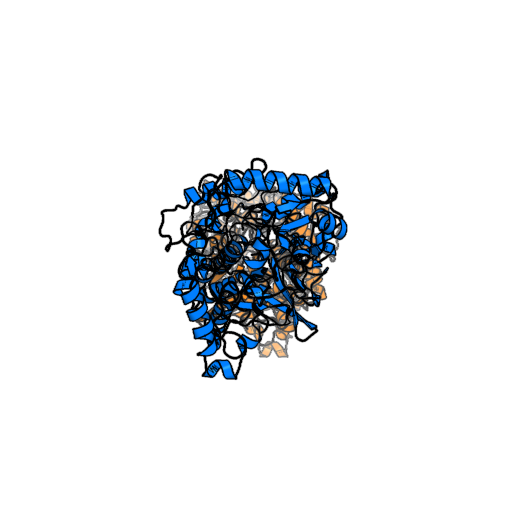4.341 1.00 50.67 141 LEU B O 1
ATOM 5370 N N . LEU B 1 142 ? -3.114 11.761 45.984 1.00 49.29 142 LEU B N 1
ATOM 5371 C CA . LEU B 1 142 ? -2.045 11.883 47.010 1.00 51.87 142 LEU B CA 1
ATOM 5372 C C . LEU B 1 142 ? -1.700 10.526 47.649 1.00 60.35 142 LEU B C 1
ATOM 5373 O O . LEU B 1 142 ? -0.630 10.450 48.286 1.00 56.99 142 LEU B O 1
ATOM 5378 N N . GLY B 1 143 ? -2.540 9.495 47.487 1.00 56.51 143 GLY B N 1
ATOM 5379 C CA . GLY B 1 143 ? -2.427 8.229 48.241 1.00 49.62 143 GLY B CA 1
ATOM 5380 C C . GLY B 1 143 ? -2.243 8.496 49.722 1.00 56.88 143 GLY B C 1
ATOM 5381 O O . GLY B 1 143 ? -3.010 9.296 50.283 1.00 53.54 143 GLY B O 1
ATOM 5382 N N . ASP B 1 144 ? -1.218 7.901 50.333 1.00 60.20 144 ASP B N 1
ATOM 5383 C CA . ASP B 1 144 ? -0.987 7.922 51.804 1.00 63.40 144 ASP B CA 1
ATOM 5384 C C . ASP B 1 144 ? -0.653 9.347 52.264 1.00 61.44 144 ASP B C 1
ATOM 5385 O O . ASP B 1 144 ? -0.859 9.645 53.461 1.00 63.07 144 ASP B O 1
ATOM 5390 N N . GLU B 1 145 ? -0.177 10.215 51.368 1.00 62.43 145 GLU B N 1
ATOM 5391 C CA . GLU B 1 145 ? 0.207 11.609 51.728 1.00 66.17 145 GLU B CA 1
ATOM 5392 C C . GLU B 1 145 ? -1.045 12.462 52.002 1.00 62.65 145 GLU B C 1
ATOM 5393 O O . GLU B 1 145 ? -0.902 13.524 52.641 1.00 50.37 145 GLU B O 1
ATOM 5399 N N . PHE B 1 146 ? -2.241 12.024 51.606 1.00 60.55 146 PHE B N 1
ATOM 5400 C CA . PHE B 1 146 ? -3.503 12.688 52.031 1.00 59.93 146 PHE B CA 1
ATOM 5401 C C . PHE B 1 146 ? -3.539 12.801 53.562 1.00 54.69 146 PHE B C 1
ATOM 5402 O O . PHE B 1 146 ? -4.011 13.815 54.083 1.00 53.95 146 PHE B O 1
ATOM 5410 N N . ALA B 1 147 ? -2.983 11.827 54.283 1.00 47.48 147 ALA B N 1
ATOM 5411 C CA . ALA B 1 147 ? -3.014 11.794 55.766 1.00 48.59 147 ALA B CA 1
ATOM 5412 C C . ALA B 1 147 ? -2.266 12.996 56.338 1.00 49.69 147 ALA B C 1
ATOM 5413 O O . ALA B 1 147 ? -2.559 13.354 57.490 1.00 53.14 147 ALA B O 1
ATOM 5415 N N . ASN B 1 148 ? -1.329 13.586 55.579 1.00 51.38 148 ASN B N 1
ATOM 5416 C CA . ASN B 1 148 ? -0.428 14.667 56.070 1.00 49.79 148 ASN B CA 1
ATOM 5417 C C . ASN B 1 148 ? -0.836 16.051 55.537 1.00 48.54 148 ASN B C 1
ATOM 5418 O O . ASN B 1 148 ? -0.143 17.032 55.885 1.00 49.50 148 ASN B O 1
ATOM 5423 N N . LEU B 1 149 ? -1.931 16.147 54.780 1.00 50.79 149 LEU B N 1
ATOM 5424 C CA . LEU B 1 149 ? -2.517 17.449 54.350 1.00 45.27 149 LEU B CA 1
ATOM 5425 C C . LEU B 1 149 ? -3.102 18.155 55.572 1.00 51.68 149 LEU B C 1
ATOM 5426 O O . LEU B 1 149 ? -3.892 17.518 56.338 1.00 51.23 149 LEU B O 1
ATOM 5431 N N . ARG B 1 150 ? -2.745 19.429 55.775 1.00 45.73 150 ARG B N 1
ATOM 5432 C CA . ARG B 1 150 ? -3.461 20.272 56.764 1.00 48.73 150 ARG B CA 1
ATOM 5433 C C . ARG B 1 150 ? -4.899 20.444 56.242 1.00 50.60 150 ARG B C 1
ATOM 5434 O O . ARG B 1 150 ? -5.054 20.938 55.107 1.00 45.87 150 ARG B O 1
ATOM 5442 N N . MET B 1 151 ? -5.911 19.995 56.993 1.00 47.79 151 MET B N 1
ATOM 5443 C CA . MET B 1 151 ? -7.277 19.820 56.428 1.00 48.35 151 MET B CA 1
ATOM 5444 C C . MET B 1 151 ? -8.048 21.134 56.540 1.00 41.46 151 MET B C 1
ATOM 5445 O O . MET B 1 151 ? -7.809 21.933 57.488 1.00 41.85 151 MET B O 1
ATOM 5450 N N . ALA B 1 152 ? -8.926 21.358 55.564 1.00 45.37 152 ALA B N 1
ATOM 5451 C CA . ALA B 1 152 ? -9.822 22.535 55.496 1.00 48.29 152 ALA B CA 1
ATOM 5452 C C . ALA B 1 152 ? -10.593 22.661 56.815 1.00 55.18 152 ALA B C 1
ATOM 5453 O O . ALA B 1 152 ? -11.049 21.615 57.329 1.00 56.32 152 ALA B O 1
ATOM 5455 N N . TYR B 1 153 ? -10.697 23.882 57.354 1.00 58.24 153 TYR B N 1
ATOM 5456 C CA . TYR B 1 153 ? -11.646 24.260 58.431 1.00 59.84 153 TYR B CA 1
ATOM 5457 C C . TYR B 1 153 ? -13.074 23.887 57.990 1.00 64.59 153 TYR B C 1
ATOM 5458 O O . TYR B 1 153 ? -13.453 24.146 56.826 1.00 63.42 153 TYR B O 1
ATOM 5467 N N . THR B 1 154 ? -13.843 23.258 58.889 1.00 68.71 154 THR B N 1
ATOM 5468 C CA . THR B 1 154 ? -15.137 22.583 58.577 1.00 73.87 154 THR B CA 1
ATOM 5469 C C . THR B 1 154 ? -16.128 23.589 57.963 1.00 68.88 154 THR B C 1
ATOM 5470 O O . THR B 1 154 ? -16.967 23.164 57.120 1.00 68.52 154 THR B O 1
ATOM 5474 N N . GLY B 1 155 ? -16.006 24.859 58.369 1.00 65.25 155 GLY B N 1
ATOM 5475 C CA . GLY B 1 155 ? -16.810 25.993 57.890 1.00 69.02 155 GLY B CA 1
ATOM 5476 C C . GLY B 1 155 ? -16.698 26.237 56.394 1.00 72.45 155 GLY B C 1
ATOM 5477 O O . GLY B 1 155 ? -17.643 26.837 55.850 1.00 73.35 155 GLY B O 1
ATOM 5478 N N . THR B 1 156 ? -15.600 25.831 55.741 1.00 65.13 156 THR B N 1
ATOM 5479 C CA . THR B 1 156 ? -15.392 26.031 54.277 1.00 63.52 156 THR B CA 1
ATOM 5480 C C . THR B 1 156 ? -16.093 24.917 53.490 1.00 63.81 156 THR B C 1
ATOM 5481 O O . THR B 1 156 ? -16.022 24.959 52.245 1.00 66.30 156 THR B O 1
ATOM 5485 N N . LEU B 1 157 ? -16.743 23.967 54.176 1.00 65.51 157 LEU B N 1
ATOM 5486 C CA . LEU B 1 157 ? -17.396 22.794 53.535 1.00 66.24 157 LEU B CA 1
ATOM 5487 C C . LEU B 1 157 ? -18.916 22.888 53.692 1.00 70.43 157 LEU B C 1
ATOM 5488 O O . LEU B 1 157 ? -19.376 23.452 54.708 1.00 62.56 157 LEU B O 1
ATOM 5493 N N . LEU B 1 158 ? -19.650 22.308 52.739 1.00 65.62 158 LEU B N 1
ATOM 5494 C CA . LEU B 1 158 ? -21.135 22.310 52.721 1.00 75.60 158 LEU B CA 1
ATOM 5495 C C . LEU B 1 158 ? -21.651 21.300 53.749 1.00 79.59 158 LEU B C 1
ATOM 5496 O O . LEU B 1 158 ? -21.336 20.096 53.600 1.00 70.00 158 LEU B O 1
ATOM 5501 N N . MET B 1 159 ? -22.456 21.774 54.707 1.00 92.19 159 MET B N 1
ATOM 5502 C CA . MET B 1 159 ? -22.941 20.993 55.879 1.00 94.30 159 MET B CA 1
ATOM 5503 C C . MET B 1 159 ? -21.733 20.332 56.552 1.00 90.90 159 MET B C 1
ATOM 5504 O O . MET B 1 159 ? -21.876 19.180 57.018 1.00 99.29 159 MET B O 1
ATOM 5509 N N . GLY B 1 160 ? -20.591 21.039 56.567 1.00 78.68 160 GLY B N 1
ATOM 5510 C CA . GLY B 1 160 ? -19.296 20.576 57.103 1.00 72.50 160 GLY B CA 1
ATOM 5511 C C . GLY B 1 160 ? -18.800 19.295 56.452 1.00 70.76 160 GLY B C 1
ATOM 5512 O O . GLY B 1 160 ? -18.022 18.590 57.100 1.00 81.87 160 GLY B O 1
ATOM 5513 N N . LYS B 1 161 ? -19.198 19.002 55.211 1.00 74.93 161 LYS B N 1
ATOM 5514 C CA . LYS B 1 161 ? -18.865 17.727 54.522 1.00 76.51 161 LYS B CA 1
ATOM 5515 C C . LYS B 1 161 ? -18.260 18.008 53.143 1.00 74.01 161 LYS B C 1
ATOM 5516 O O . LYS B 1 161 ? -17.124 17.547 52.894 1.00 66.36 161 LYS B O 1
ATOM 5522 N N . ALA B 1 162 ? -19.003 18.705 52.279 1.00 64.30 162 ALA B N 1
ATOM 5523 C CA . ALA B 1 162 ? -18.787 18.713 50.812 1.00 70.69 162 ALA B CA 1
ATOM 5524 C C . ALA B 1 162 ? -17.947 19.931 50.411 1.00 66.73 162 ALA B C 1
ATOM 5525 O O . ALA B 1 162 ? -18.293 21.077 50.809 1.00 60.02 162 ALA B O 1
ATOM 5527 N N . SER B 1 163 ? -16.862 19.676 49.687 1.00 59.71 163 SER B N 1
ATOM 5528 C CA . SER B 1 163 ? -15.944 20.730 49.194 1.00 60.84 163 SER B CA 1
ATOM 5529 C C . SER B 1 163 ? -16.670 21.513 48.098 1.00 59.24 163 SER B C 1
ATOM 5530 O O . SER B 1 163 ? -17.328 20.873 47.258 1.00 60.12 163 SER B O 1
ATOM 5533 N N . MET B 1 164 ? -16.544 22.839 48.099 1.00 58.79 164 MET B N 1
ATOM 5534 C CA . MET B 1 164 ? -17.020 23.707 46.989 1.00 61.19 164 MET B CA 1
ATOM 5535 C C . MET B 1 164 ? -15.944 24.735 46.612 1.00 57.41 164 MET B C 1
ATOM 5536 O O . MET B 1 164 ? -15.127 25.101 47.477 1.00 53.68 164 MET B O 1
ATOM 5541 N N . THR B 1 165 ? -16.003 25.207 45.371 1.00 57.90 165 THR B N 1
ATOM 5542 C CA . THR B 1 165 ? -15.285 26.407 44.886 1.00 52.92 165 THR B CA 1
ATOM 5543 C C . THR B 1 165 ? -15.966 27.647 45.461 1.00 52.74 165 THR B C 1
ATOM 5544 O O . THR B 1 165 ? -17.138 27.552 45.870 1.00 50.95 165 THR B O 1
ATOM 5548 N N . ALA B 1 166 ? -15.241 28.762 45.513 1.00 41.62 166 ALA B N 1
ATOM 5549 C CA . ALA B 1 166 ? -15.767 30.080 45.913 1.00 41.84 166 ALA B CA 1
ATOM 5550 C C . ALA B 1 166 ? -16.886 30.460 44.937 1.00 39.34 166 ALA B C 1
ATOM 5551 O O . ALA B 1 166 ? -17.900 31.043 45.402 1.00 46.02 166 ALA B O 1
ATOM 5553 N N . THR B 1 167 ? -16.717 30.127 43.664 1.00 40.05 167 THR B N 1
ATOM 5554 C CA . THR B 1 167 ? -17.719 30.407 42.612 1.00 44.40 167 THR B CA 1
ATOM 5555 C C . THR B 1 167 ? -19.016 29.662 42.976 1.00 55.59 167 THR B C 1
ATOM 5556 O O . THR B 1 167 ? -20.053 30.329 43.133 1.00 52.92 167 THR B O 1
ATOM 5560 N N . GLU B 1 168 ? -18.939 28.329 43.092 1.00 57.57 168 GLU B N 1
ATOM 5561 C CA . GLU B 1 168 ? -20.071 27.425 43.455 1.00 60.16 168 GLU B CA 1
ATOM 5562 C C . GLU B 1 168 ? -20.705 27.932 44.746 1.00 61.25 168 GLU B C 1
ATOM 5563 O O . GLU B 1 168 ? -21.939 28.042 44.790 1.00 75.82 168 GLU B O 1
ATOM 5569 N N . ALA B 1 169 ? -19.884 28.231 45.752 1.00 59.18 169 ALA B N 1
ATOM 5570 C CA . ALA B 1 169 ? -20.329 28.753 47.060 1.00 58.87 169 ALA B CA 1
ATOM 5571 C C . ALA B 1 169 ? -21.150 30.014 46.827 1.00 61.26 169 ALA B C 1
ATOM 5572 O O . ALA B 1 169 ? -22.353 29.916 46.983 1.00 56.32 169 ALA B O 1
ATOM 5574 N N . HIS B 1 170 ? -20.491 31.114 46.425 1.00 61.18 170 HIS B N 1
ATOM 5575 C CA . HIS B 1 170 ? -20.949 32.530 46.532 1.00 54.47 170 HIS B CA 1
ATOM 5576 C C . HIS B 1 170 ? -22.462 32.645 46.264 1.00 52.03 170 HIS B C 1
ATOM 5577 O O . HIS B 1 170 ? -23.115 33.460 46.930 1.00 46.60 170 HIS B O 1
ATOM 5584 N N . VAL B 1 171 ? -22.969 31.896 45.284 1.00 44.54 171 VAL B N 1
ATOM 5585 C CA . VAL B 1 171 ? -24.406 31.808 44.913 1.00 54.76 171 VAL B CA 1
ATOM 5586 C C . VAL B 1 171 ? -25.276 31.553 46.162 1.00 54.48 171 VAL B C 1
ATOM 5587 O O . VAL B 1 171 ? -26.331 32.170 46.299 1.00 54.56 171 VAL B O 1
ATOM 5591 N N A MET B 1 172 ? -24.821 30.669 47.046 0.50 50.98 172 MET B N 1
ATOM 5592 N N B MET B 1 172 ? -24.857 30.622 47.019 0.50 51.28 172 MET B N 1
ATOM 5593 C CA A MET B 1 172 ? -25.555 30.235 48.265 0.50 54.75 172 MET B CA 1
ATOM 5594 C CA B MET B 1 172 ? -25.572 30.248 48.267 0.50 55.32 172 MET B CA 1
ATOM 5595 C C A MET B 1 172 ? -25.515 31.332 49.342 0.50 56.94 172 MET B C 1
ATOM 5596 C C B MET B 1 172 ? -25.550 31.428 49.255 0.50 57.72 172 MET B C 1
ATOM 5597 O O A MET B 1 172 ? -26.559 31.539 49.986 0.50 57.87 172 MET B O 1
ATOM 5598 O O B MET B 1 172 ? -26.645 31.819 49.710 0.50 61.01 172 MET B O 1
ATOM 5607 N N . LEU B 1 173 ? -24.369 31.994 49.553 1.00 56.18 173 LEU B N 1
ATOM 5608 C CA . LEU B 1 173 ? -24.196 33.066 50.587 1.00 58.38 173 LEU B CA 1
ATOM 5609 C C . LEU B 1 173 ? -24.986 34.313 50.173 1.00 59.01 173 LEU B C 1
ATOM 5610 O O . LEU B 1 173 ? -25.602 34.956 51.065 1.00 54.17 173 LEU B O 1
ATOM 5615 N N . ALA B 1 174 ? -24.976 34.644 48.877 1.00 57.09 174 ALA B N 1
ATOM 5616 C CA . ALA B 1 174 ? -25.689 35.809 48.303 1.00 59.68 174 ALA B CA 1
ATOM 5617 C C . ALA B 1 174 ? -27.173 35.453 48.104 1.00 55.21 174 ALA B C 1
ATOM 5618 O O . ALA B 1 174 ? -27.976 36.380 47.849 1.00 46.69 174 ALA B O 1
ATOM 5620 N N . LYS B 1 175 ? -27.509 34.160 48.162 1.00 49.61 175 LYS B N 1
ATOM 5621 C CA . LYS B 1 175 ? -28.877 33.612 47.919 1.00 51.13 175 LYS B CA 1
ATOM 5622 C C . LYS B 1 175 ? -29.353 34.032 46.525 1.00 50.15 175 LYS B C 1
ATOM 5623 O O . LYS B 1 175 ? -30.445 34.614 46.412 1.00 45.57 175 LYS B O 1
ATOM 5629 N N . GLU B 1 176 ? -28.524 33.793 45.504 1.00 53.80 176 GLU B N 1
ATOM 5630 C CA . GLU B 1 176 ? -28.873 34.036 44.082 1.00 53.99 176 GLU B CA 1
ATOM 5631 C C . GLU B 1 176 ? -29.680 32.843 43.589 1.00 49.84 176 GLU B C 1
ATOM 5632 O O . GLU B 1 176 ? -29.728 31.846 44.287 1.00 49.19 176 GLU B O 1
ATOM 5638 N N . PRO B 1 177 ? -30.344 32.928 42.410 1.00 52.44 177 PRO B N 1
ATOM 5639 C CA . PRO B 1 177 ? -31.090 31.817 41.830 1.00 56.30 177 PRO B CA 1
ATOM 5640 C C . PRO B 1 177 ? -30.235 30.590 41.534 1.00 62.15 177 PRO B C 1
ATOM 5641 O O . PRO B 1 177 ? -29.163 30.788 41.047 1.00 58.25 177 PRO B O 1
ATOM 5645 N N . GLY B 1 178 ? -30.767 29.384 41.753 1.00 64.84 178 GLY B N 1
ATOM 5646 C CA . GLY B 1 178 ? -30.140 28.113 41.333 1.00 64.87 178 GLY B CA 1
ATOM 5647 C C . GLY B 1 178 ? -29.365 27.444 42.460 1.00 64.80 178 GLY B C 1
ATOM 5648 O O . GLY B 1 178 ? -28.995 26.266 42.301 1.00 72.96 178 GLY B O 1
ATOM 5649 N N . TRP B 1 179 ? -29.119 28.167 43.551 1.00 67.73 179 TRP B N 1
ATOM 5650 C CA . TRP B 1 179 ? -28.375 27.701 44.749 1.00 82.04 179 TRP B CA 1
ATOM 5651 C C . TRP B 1 179 ? -28.888 26.322 45.176 1.00 90.78 179 TRP B C 1
ATOM 5652 O O . TRP B 1 179 ? -28.083 25.531 45.707 1.00 83.89 179 TRP B O 1
ATOM 5663 N N . MET B 1 180 ? -30.180 26.061 44.951 1.00 92.33 180 MET B N 1
ATOM 5664 C CA . MET B 1 180 ? -30.872 24.782 45.246 1.00 83.73 180 MET B CA 1
ATOM 5665 C C . MET B 1 180 ? -30.163 23.634 44.527 1.00 72.83 180 MET B C 1
ATOM 5666 O O . MET B 1 180 ? -29.615 22.735 45.230 1.00 77.70 180 MET B O 1
ATOM 5668 N N . LEU B 1 181 ? -30.162 23.660 43.188 1.00 59.56 181 LEU B N 1
ATOM 5669 C CA . LEU B 1 181 ? -29.506 22.609 42.357 1.00 71.35 181 LEU B CA 1
ATOM 5670 C C . LEU B 1 181 ? -28.038 22.456 42.798 1.00 80.75 181 LEU B C 1
ATOM 5671 O O . LEU B 1 181 ? -27.513 21.321 42.710 1.00 84.24 181 LEU B O 1
ATOM 5676 N N . GLN B 1 182 ? -27.389 23.550 43.217 1.00 77.60 182 GLN B N 1
ATOM 5677 C CA . GLN B 1 182 ? -25.949 23.551 43.585 1.00 79.67 182 GLN B CA 1
ATOM 5678 C C . GLN B 1 182 ? -25.768 22.695 44.841 1.00 76.67 182 GLN B C 1
ATOM 5679 O O . GLN B 1 182 ? -24.986 21.720 44.780 1.00 81.61 182 GLN B O 1
ATOM 5685 N N . VAL B 1 183 ? -26.472 23.037 45.922 1.00 73.69 183 VAL B N 1
ATOM 5686 C CA . VAL B 1 183 ? -26.509 22.240 47.188 1.00 79.31 183 VAL B CA 1
ATOM 5687 C C . VAL B 1 183 ? -26.714 20.758 46.835 1.00 75.30 183 VAL B C 1
ATOM 5688 O O . VAL B 1 183 ? -25.940 19.902 47.322 1.00 70.18 183 VAL B O 1
ATOM 5692 N N . ILE B 1 184 ? -27.705 20.471 45.992 1.00 72.02 184 ILE B N 1
ATOM 5693 C CA . ILE B 1 184 ? -28.067 19.086 45.568 1.00 80.30 184 ILE B CA 1
ATOM 5694 C C . ILE B 1 184 ? -26.898 18.479 44.772 1.00 84.90 184 ILE B C 1
ATOM 5695 O O . ILE B 1 184 ? -26.554 17.304 45.007 1.00 89.10 184 ILE B O 1
ATOM 5700 N N . LYS B 1 185 ? -26.308 19.236 43.851 1.00 81.96 185 LYS B N 1
ATOM 5701 C CA . LYS B 1 185 ? -25.190 18.744 43.006 1.00 86.06 185 LYS B CA 1
ATOM 5702 C C . LYS B 1 185 ? -24.018 18.393 43.934 1.00 84.49 185 LYS B C 1
ATOM 5703 O O . LYS B 1 185 ? -23.435 17.295 43.764 1.00 85.99 185 LYS B O 1
ATOM 5709 N N . SER B 1 186 ? -23.738 19.257 44.917 1.00 83.54 186 SER B N 1
ATOM 5710 C CA . SER B 1 186 ? -22.547 19.196 45.807 1.00 85.90 186 SER B CA 1
ATOM 5711 C C . SER B 1 186 ? -22.667 17.983 46.735 1.00 88.23 186 SER B C 1
ATOM 5712 O O . SER B 1 186 ? -21.785 17.092 46.684 1.00 95.55 186 SER B O 1
ATOM 5715 N N . LEU B 1 187 ? -23.728 17.942 47.543 1.00 86.24 187 LEU B N 1
ATOM 5716 C CA . LEU B 1 187 ? -23.973 16.840 48.512 1.00 78.76 187 LEU B CA 1
ATOM 5717 C C . LEU B 1 187 ? -24.245 15.549 47.736 1.00 78.45 187 LEU B C 1
ATOM 5718 O O . LEU B 1 187 ? -23.724 14.490 48.138 1.00 80.64 187 LEU B O 1
ATOM 5723 N N . GLY B 1 188 ? -24.938 15.660 46.603 1.00 76.50 188 GLY B N 1
ATOM 5724 C CA . GLY B 1 188 ? -25.089 14.570 45.623 1.00 76.39 188 GLY B CA 1
ATOM 5725 C C . GLY B 1 188 ? -23.764 13.892 45.325 1.00 80.01 188 GLY B C 1
ATOM 5726 O O . GLY B 1 188 ? -23.636 12.689 45.626 1.00 85.79 188 GLY B O 1
ATOM 5727 N N . ARG B 1 189 ? -22.816 14.633 44.745 1.00 81.53 189 ARG B N 1
ATOM 5728 C CA . ARG B 1 189 ? -21.487 14.112 44.316 1.00 73.66 189 ARG B CA 1
ATOM 5729 C C . ARG B 1 189 ? -20.817 13.377 45.491 1.00 65.77 189 ARG B C 1
ATOM 5730 O O . ARG B 1 189 ? -20.246 12.282 45.257 1.00 63.36 189 ARG B O 1
ATOM 5738 N N . TYR B 1 190 ? -20.899 13.959 46.695 1.00 61.59 190 TYR B N 1
ATOM 5739 C CA . TYR B 1 190 ? -20.276 13.487 47.967 1.00 69.07 190 TYR B CA 1
ATOM 5740 C C . TYR B 1 190 ? -20.786 12.078 48.334 1.00 79.28 190 TYR B C 1
ATOM 5741 O O . TYR B 1 190 ? -19.956 11.139 48.526 1.00 77.81 190 TYR B O 1
ATOM 5750 N N . TYR B 1 191 ? -22.113 11.919 48.423 1.00 73.22 191 TYR B N 1
ATOM 5751 C CA . TYR B 1 191 ? -22.768 10.653 48.854 1.00 63.71 191 TYR B CA 1
ATOM 5752 C C . TYR B 1 191 ? -22.593 9.582 47.771 1.00 66.83 191 TYR B C 1
ATOM 5753 O O . TYR B 1 191 ? -22.363 8.430 48.146 1.00 85.51 191 TYR B O 1
ATOM 5762 N N . LEU B 1 192 ? -22.582 9.941 46.489 1.00 67.27 192 LEU B N 1
ATOM 5763 C CA . LEU B 1 192 ? -22.467 8.974 45.360 1.00 73.85 192 LEU B CA 1
ATOM 5764 C C . LEU B 1 192 ? -20.990 8.623 45.090 1.00 84.33 192 LEU B C 1
ATOM 5765 O O . LEU B 1 192 ? -20.723 7.934 44.078 1.00 84.56 192 LEU B O 1
ATOM 5770 N N . ASP B 1 193 ? -20.058 9.071 45.944 1.00 88.29 193 ASP B N 1
ATOM 5771 C CA . ASP B 1 193 ? -18.595 8.860 45.764 1.00 91.72 193 ASP B CA 1
ATOM 5772 C C . ASP B 1 193 ? -18.224 7.510 46.393 1.00 97.32 193 ASP B C 1
ATOM 5773 O O . ASP B 1 193 ? -17.458 7.505 47.385 1.00 96.13 193 ASP B O 1
ATOM 5778 N N . LEU B 1 194 ? -18.722 6.426 45.783 1.00 108.70 194 LEU B N 1
ATOM 5779 C CA . LEU B 1 194 ? -18.942 5.086 46.402 1.00 104.86 194 LEU B CA 1
ATOM 5780 C C . LEU B 1 194 ? -17.632 4.507 46.941 1.00 96.03 194 LEU B C 1
ATOM 5781 O O . LEU B 1 194 ? -17.433 4.442 48.163 1.00 85.26 194 LEU B O 1
ATOM 5783 N N . PRO B 1 195 ? -16.698 4.069 46.060 1.00 92.52 195 PRO B N 1
ATOM 5784 C CA . PRO B 1 195 ? -15.529 3.321 46.528 1.00 92.35 195 PRO B CA 1
ATOM 5785 C C . PRO B 1 195 ? -14.890 4.052 47.725 1.00 101.83 195 PRO B C 1
ATOM 5786 O O . PRO B 1 195 ? -14.499 3.384 48.687 1.00 103.11 195 PRO B O 1
ATOM 5790 N N . TRP B 1 196 ? -14.872 5.396 47.662 1.00 92.94 196 TRP B N 1
ATOM 5791 C CA . TRP B 1 196 ? -14.178 6.307 48.609 1.00 86.56 196 TRP B CA 1
ATOM 5792 C C . TRP B 1 196 ? -14.975 6.506 49.908 1.00 85.28 196 TRP B C 1
ATOM 5793 O O . TRP B 1 196 ? -14.338 6.539 50.988 1.00 87.66 196 TRP B O 1
ATOM 5804 N N . ARG B 1 197 ? -16.294 6.692 49.829 1.00 83.58 197 ARG B N 1
ATOM 5805 C CA . ARG B 1 197 ? -17.146 6.929 51.028 1.00 88.79 197 ARG B CA 1
ATOM 5806 C C . ARG B 1 197 ? -16.847 5.878 52.115 1.00 86.93 197 ARG B C 1
ATOM 5807 O O . ARG B 1 197 ? -17.098 6.168 53.309 1.00 73.16 197 ARG B O 1
ATOM 5815 N N . LEU B 1 198 ? -16.333 4.706 51.722 1.00 87.67 198 LEU B N 1
ATOM 5816 C CA . LEU B 1 198 ? -16.127 3.543 52.627 1.00 101.60 198 LEU B CA 1
ATOM 5817 C C . LEU B 1 198 ? -14.768 3.586 53.335 1.00 104.99 198 LEU B C 1
ATOM 5818 O O . LEU B 1 198 ? -14.624 2.837 54.320 1.00 121.23 198 LEU B O 1
ATOM 5820 N N . LYS B 1 199 ? -13.824 4.425 52.904 1.00 102.22 199 LYS B N 1
ATOM 5821 C CA . LYS B 1 199 ? -12.504 4.527 53.588 1.00 95.71 199 LYS B CA 1
ATOM 5822 C C . LYS B 1 199 ? -12.336 5.892 54.267 1.00 93.21 199 LYS B C 1
ATOM 5823 O O . LYS B 1 199 ? -11.420 5.988 55.103 1.00 97.85 199 LYS B O 1
ATOM 5829 N N . SER B 1 200 ? -13.177 6.891 53.963 1.00 89.94 200 SER B N 1
ATOM 5830 C CA . SER B 1 200 ? -13.027 8.269 54.504 1.00 86.08 200 SER B CA 1
ATOM 5831 C C . SER B 1 200 ? -14.370 9.006 54.605 1.00 78.77 200 SER B C 1
ATOM 5832 O O . SER B 1 200 ? -15.188 8.899 53.672 1.00 81.28 200 SER B O 1
ATOM 5835 N N . ARG B 1 201 ? -14.532 9.758 55.698 1.00 77.96 201 ARG B N 1
ATOM 5836 C CA . ARG B 1 201 ? -15.616 10.740 55.967 1.00 81.04 201 ARG B CA 1
ATOM 5837 C C . ARG B 1 201 ? -15.306 12.099 55.311 1.00 81.69 201 ARG B C 1
ATOM 5838 O O . ARG B 1 201 ? -16.216 12.945 55.260 1.00 75.22 201 ARG B O 1
ATOM 5846 N N . HIS B 1 202 ? -14.051 12.327 54.901 1.00 80.87 202 HIS B N 1
ATOM 5847 C CA . HIS B 1 202 ? -13.583 13.545 54.184 1.00 69.36 202 HIS B CA 1
ATOM 5848 C C . HIS B 1 202 ? -14.004 13.462 52.718 1.00 65.91 202 HIS B C 1
ATOM 5849 O O . HIS B 1 202 ? -13.840 12.377 52.106 1.00 62.71 202 HIS B O 1
ATOM 5856 N N . ASP B 1 203 ? -14.475 14.576 52.152 1.00 61.10 203 ASP B N 1
ATOM 5857 C CA . ASP B 1 203 ? -14.690 14.663 50.688 1.00 57.58 203 ASP B CA 1
ATOM 5858 C C . ASP B 1 203 ? -13.339 14.389 50.025 1.00 58.41 203 ASP B C 1
ATOM 5859 O O . ASP B 1 203 ? -12.324 15.004 50.437 1.00 67.57 203 ASP B O 1
ATOM 5864 N N . ARG B 1 204 ? -13.333 13.456 49.077 1.00 56.06 204 ARG B N 1
ATOM 5865 C CA . ARG B 1 204 ? -12.168 13.122 48.220 1.00 59.47 204 ARG B CA 1
ATOM 5866 C C . ARG B 1 204 ? -11.789 14.329 47.348 1.00 58.39 204 ARG B C 1
ATOM 5867 O O . ARG B 1 204 ? -10.589 14.492 47.015 1.00 54.74 204 ARG B O 1
ATOM 5875 N N . LYS B 1 205 ? -12.799 15.077 46.910 1.00 58.78 205 LYS B N 1
ATOM 5876 C CA . LYS B 1 205 ? -12.627 16.363 46.193 1.00 55.78 205 LYS B CA 1
ATOM 5877 C C . LYS B 1 205 ? -12.306 17.428 47.233 1.00 50.36 205 LYS B C 1
ATOM 5878 O O . LYS B 1 205 ? -13.057 17.561 48.229 1.00 51.61 205 LYS B O 1
ATOM 5884 N N . ARG B 1 206 ? -11.215 18.157 47.006 1.00 53.14 206 ARG B N 1
ATOM 5885 C CA . ARG B 1 206 ? -10.824 19.318 47.844 1.00 46.12 206 ARG B CA 1
ATOM 5886 C C . ARG B 1 206 ? -11.060 20.610 47.031 1.00 39.25 206 ARG B C 1
ATOM 5887 O O . ARG B 1 206 ? -10.894 20.593 45.783 1.00 41.18 206 ARG B O 1
ATOM 5895 N N . GLY B 1 207 ? -11.404 21.678 47.733 1.00 39.54 207 GLY B N 1
ATOM 5896 C CA . GLY B 1 207 ? -11.623 23.020 47.159 1.00 42.08 207 GLY B CA 1
ATOM 5897 C C . GLY B 1 207 ? -10.734 24.060 47.819 1.00 40.12 207 GLY B C 1
ATOM 5898 O O . GLY B 1 207 ? -10.086 23.764 48.870 1.00 38.67 207 GLY B O 1
ATOM 5899 N N . LEU B 1 208 ? -10.725 25.267 47.253 1.00 39.34 208 LEU B N 1
ATOM 5900 C CA . LEU B 1 208 ? -10.132 26.455 47.916 1.00 33.90 208 LEU B CA 1
ATOM 5901 C C . LEU B 1 208 ? -8.656 26.164 48.229 1.00 28.52 208 LEU B C 1
ATOM 5902 O O . LEU B 1 208 ? -8.010 25.540 47.389 1.00 30.33 208 LEU B O 1
ATOM 5907 N N . GLY B 1 209 ? -8.151 26.626 49.365 1.00 37.98 209 GLY B N 1
ATOM 5908 C CA . GLY B 1 209 ? -6.727 26.453 49.701 1.00 41.45 209 GLY B CA 1
ATOM 5909 C C . GLY B 1 209 ? -6.382 24.982 49.855 1.00 49.24 209 GLY B C 1
ATOM 5910 O O . GLY B 1 209 ? -5.203 24.615 49.709 1.00 36.38 209 GLY B O 1
ATOM 5911 N N . ASN B 1 210 ? -7.365 24.130 50.168 1.00 47.81 210 ASN B N 1
ATOM 5912 C CA . ASN B 1 210 ? -7.101 22.680 50.333 1.00 43.32 210 ASN B CA 1
ATOM 5913 C C . ASN B 1 210 ? -6.824 22.076 48.955 1.00 41.81 210 ASN B C 1
ATOM 5914 O O . ASN B 1 210 ? -5.934 21.203 48.856 1.00 45.26 210 ASN B O 1
ATOM 5919 N N . ALA B 1 211 ? -7.517 22.525 47.903 1.00 37.84 211 ALA B N 1
ATOM 5920 C CA . ALA B 1 211 ? -7.221 22.088 46.525 1.00 34.71 211 ALA B CA 1
ATOM 5921 C C . ALA B 1 211 ? -5.815 22.566 46.141 1.00 40.64 211 ALA B C 1
ATOM 5922 O O . ALA B 1 211 ? -5.040 21.816 45.540 1.00 35.50 211 ALA B O 1
ATOM 5924 N N A MET B 1 212 ? -5.500 23.806 46.484 0.61 39.69 212 MET B N 1
ATOM 5925 N N B MET B 1 212 ? -5.518 23.832 46.456 0.39 38.17 212 MET B N 1
ATOM 5926 C CA A MET B 1 212 ? -4.191 24.419 46.148 0.61 38.80 212 MET B CA 1
ATOM 5927 C CA B MET B 1 212 ? -4.202 24.490 46.210 0.39 37.19 212 MET B CA 1
ATOM 5928 C C A MET B 1 212 ? -3.057 23.608 46.803 0.61 35.13 212 MET B C 1
ATOM 5929 C C B MET B 1 212 ? -3.076 23.623 46.806 0.39 35.40 212 MET B C 1
ATOM 5930 O O A MET B 1 212 ? -2.117 23.226 46.090 0.61 36.17 212 MET B O 1
ATOM 5931 O O B MET B 1 212 ? -2.179 23.203 46.051 0.39 36.24 212 MET B O 1
ATOM 5940 N N . ALA B 1 213 ? -3.141 23.358 48.111 1.00 35.95 213 ALA B N 1
ATOM 5941 C CA . ALA B 1 213 ? -2.098 22.641 48.881 1.00 41.14 213 ALA B CA 1
ATOM 5942 C C . ALA B 1 213 ? -2.007 21.183 48.413 1.00 45.92 213 ALA B C 1
ATOM 5943 O O . ALA B 1 213 ? -0.876 20.704 48.212 1.00 39.50 213 ALA B O 1
ATOM 5945 N N . ALA B 1 214 ? -3.141 20.510 48.200 1.00 44.35 214 ALA B N 1
ATOM 5946 C CA . ALA B 1 214 ? -3.174 19.125 47.667 1.00 46.66 214 ALA B CA 1
ATOM 5947 C C . ALA B 1 214 ? -2.492 19.085 46.300 1.00 50.22 214 ALA B C 1
ATOM 5948 O O . ALA B 1 214 ? -1.602 18.221 46.080 1.00 51.79 214 ALA B O 1
ATOM 5950 N N . GLY B 1 215 ? -2.903 19.982 45.404 1.00 41.97 215 GLY B N 1
ATOM 5951 C CA . GLY B 1 215 ? -2.394 20.058 44.022 1.00 36.37 215 GLY B CA 1
ATOM 5952 C C . GLY B 1 215 ? -0.889 20.297 43.997 1.00 38.44 215 GLY B C 1
ATOM 5953 O O . GLY B 1 215 ? -0.204 19.660 43.188 1.00 43.73 215 GLY B O 1
ATOM 5954 N N . LEU B 1 216 ? -0.380 21.195 44.829 1.00 37.06 216 LEU B N 1
ATOM 5955 C CA . LEU B 1 216 ? 1.076 21.516 44.852 1.00 38.55 216 LEU B CA 1
ATOM 5956 C C . LEU B 1 216 ? 1.828 20.336 45.491 1.00 42.65 216 LEU B C 1
ATOM 5957 O O . LEU B 1 216 ? 2.938 20.000 45.006 1.00 38.62 216 LEU B O 1
ATOM 5962 N N . ARG B 1 217 ? 1.231 19.688 46.497 1.00 47.22 217 ARG B N 1
ATOM 5963 C CA . ARG B 1 217 ? 1.853 18.485 47.115 1.00 44.80 217 ARG B CA 1
ATOM 5964 C C . ARG B 1 217 ? 2.013 17.426 46.030 1.00 45.13 217 ARG B C 1
ATOM 5965 O O . ARG B 1 217 ? 3.099 16.812 45.927 1.00 47.42 217 ARG B O 1
ATOM 5973 N N . HIS B 1 218 ? 0.976 17.248 45.232 1.00 42.56 218 HIS B N 1
ATOM 5974 C CA . HIS B 1 218 ? 0.929 16.247 44.149 1.00 44.51 218 HIS B CA 1
ATOM 5975 C C . HIS B 1 218 ? 2.036 16.528 43.140 1.00 50.43 218 HIS B C 1
ATOM 5976 O O . HIS B 1 218 ? 2.739 15.568 42.749 1.00 47.16 218 HIS B O 1
ATOM 5983 N N . ALA B 1 219 ? 2.203 17.792 42.740 1.00 46.98 219 ALA B N 1
ATOM 5984 C CA . ALA B 1 219 ? 3.281 18.234 41.828 1.00 43.66 219 ALA B CA 1
ATOM 5985 C C . ALA B 1 219 ? 4.657 17.806 42.378 1.00 35.90 219 ALA B C 1
ATOM 5986 O O . ALA B 1 219 ? 5.515 17.369 41.578 1.00 41.53 219 ALA B O 1
ATOM 5988 N N . LEU B 1 220 ? 4.886 17.944 43.677 1.00 39.74 220 LEU B N 1
ATOM 5989 C CA . LEU B 1 220 ? 6.192 17.578 44.283 1.00 39.29 220 LEU B CA 1
ATOM 5990 C C . LEU B 1 220 ? 6.332 16.043 44.246 1.00 48.22 220 LEU B C 1
ATOM 5991 O O . LEU B 1 220 ? 7.463 15.559 43.978 1.00 48.28 220 LEU B O 1
ATOM 5996 N N . LEU B 1 221 ? 5.233 15.311 44.455 1.00 50.88 221 LEU B N 1
ATOM 5997 C CA . LEU B 1 221 ? 5.226 13.821 44.436 1.00 52.78 221 LEU B CA 1
ATOM 5998 C C . LEU B 1 221 ? 5.647 13.338 43.045 1.00 55.66 221 LEU B C 1
ATOM 5999 O O . LEU B 1 221 ? 6.584 12.523 42.959 1.00 57.27 221 LEU B O 1
ATOM 6004 N N . GLU B 1 222 ? 5.000 13.843 41.997 1.00 47.01 222 GLU B N 1
ATOM 6005 C CA . GLU B 1 222 ? 5.316 13.498 40.592 1.00 48.25 222 GLU B CA 1
ATOM 6006 C C . GLU B 1 222 ? 6.791 13.778 40.273 1.00 49.17 222 GLU B C 1
ATOM 6007 O O . GLU B 1 222 ? 7.335 13.086 39.430 1.00 43.92 222 GLU B O 1
ATOM 6013 N N . ARG B 1 223 ? 7.398 14.798 40.868 1.00 47.04 223 ARG B N 1
ATOM 6014 C CA . ARG B 1 223 ? 8.805 15.192 40.586 1.00 49.83 223 ARG B CA 1
ATOM 6015 C C . ARG B 1 223 ? 9.746 14.522 41.601 1.00 50.63 223 ARG B C 1
ATOM 6016 O O . ARG B 1 223 ? 10.965 14.750 41.502 1.00 53.27 223 ARG B O 1
ATOM 6024 N N . LYS B 1 224 ? 9.202 13.821 42.595 1.00 52.48 224 LYS B N 1
ATOM 6025 C CA . LYS B 1 224 ? 9.976 13.155 43.676 1.00 56.87 224 LYS B CA 1
ATOM 6026 C C . LYS B 1 224 ? 10.808 14.176 44.450 1.00 56.76 224 LYS B C 1
ATOM 6027 O O . LYS B 1 224 ? 11.947 13.858 44.825 1.00 48.74 224 LYS B O 1
ATOM 6033 N N . VAL B 1 225 ? 10.267 15.361 44.704 1.00 51.28 225 VAL B N 1
ATOM 6034 C CA . VAL B 1 225 ? 10.953 16.354 45.569 1.00 48.01 225 VAL B CA 1
ATOM 6035 C C . VAL B 1 225 ? 10.670 15.972 47.016 1.00 49.59 225 VAL B C 1
ATOM 6036 O O . VAL B 1 225 ? 9.514 15.863 47.397 1.00 45.81 225 VAL B O 1
ATOM 6040 N N . PRO B 1 226 ? 11.708 15.719 47.843 1.00 47.67 226 PRO B N 1
ATOM 6041 C CA . PRO B 1 226 ? 11.495 15.370 49.237 1.00 47.74 226 PRO B CA 1
ATOM 6042 C C . PRO B 1 226 ? 10.934 16.530 50.057 1.00 49.59 226 PRO B C 1
ATOM 6043 O O . PRO B 1 226 ? 11.355 17.662 49.875 1.00 51.09 226 PRO B O 1
ATOM 6047 N N . LEU B 1 227 ? 10.024 16.188 50.962 1.00 45.95 227 LEU B N 1
ATOM 6048 C CA . LEU B 1 227 ? 9.405 17.120 51.918 1.00 47.37 227 LEU B CA 1
ATOM 6049 C C . LEU B 1 227 ? 9.530 16.524 53.312 1.00 43.66 227 LEU B C 1
ATOM 6050 O O . LEU B 1 227 ? 8.880 15.533 53.562 1.00 48.68 227 LEU B O 1
ATOM 6055 N N . TRP B 1 228 ? 10.349 17.102 54.180 1.00 47.43 228 TRP B N 1
ATOM 6056 C CA . TRP B 1 228 ? 10.581 16.551 55.537 1.00 48.70 228 TRP B CA 1
ATOM 6057 C C . TRP B 1 228 ? 9.648 17.250 56.515 1.00 45.90 228 TRP B C 1
ATOM 6058 O O . TRP B 1 228 ? 9.885 18.438 56.809 1.00 42.79 228 TRP B O 1
ATOM 6069 N N . LEU B 1 229 ? 8.683 16.504 57.054 1.00 45.64 229 LEU B N 1
ATOM 6070 C CA . LEU B 1 229 ? 7.753 16.990 58.107 1.00 44.38 229 LEU B CA 1
ATOM 6071 C C . LEU B 1 229 ? 8.463 16.924 59.456 1.00 43.08 229 LEU B C 1
ATOM 6072 O O . LEU B 1 229 ? 9.493 16.225 59.573 1.00 50.01 229 LEU B O 1
ATOM 6077 N N . ASN B 1 230 ? 7.960 17.668 60.431 1.00 42.06 230 ASN B N 1
ATOM 6078 C CA . ASN B 1 230 ? 8.450 17.613 61.829 1.00 48.00 230 ASN B CA 1
ATOM 6079 C C . ASN B 1 230 ? 9.928 18.007 61.836 1.00 55.75 230 ASN B C 1
ATOM 6080 O O . ASN B 1 230 ? 10.672 17.502 62.705 1.00 48.93 230 ASN B O 1
ATOM 6085 N N . THR B 1 231 ? 10.332 18.891 60.915 1.00 47.50 231 THR B N 1
ATOM 6086 C CA . THR B 1 231 ? 11.751 19.260 60.691 1.00 46.58 231 THR B CA 1
ATOM 6087 C C . THR B 1 231 ? 11.860 20.775 60.671 1.00 44.93 231 THR B C 1
ATOM 6088 O O . THR B 1 231 ? 11.996 21.376 59.616 1.00 47.44 231 THR B O 1
ATOM 6092 N N . PRO B 1 232 ? 11.797 21.429 61.844 1.00 46.20 232 PRO B N 1
ATOM 6093 C CA . PRO B 1 232 ? 11.899 22.877 61.913 1.00 43.59 232 PRO B CA 1
ATOM 6094 C C . PRO B 1 232 ? 13.300 23.408 61.588 1.00 54.81 232 PRO B C 1
ATOM 6095 O O . PRO B 1 232 ? 14.299 22.916 62.142 1.00 48.09 232 PRO B O 1
ATOM 6099 N N . PHE B 1 233 ? 13.334 24.431 60.734 1.00 45.51 233 PHE B N 1
ATOM 6100 C CA . PHE B 1 233 ? 14.473 25.367 60.624 1.00 43.80 233 PHE B CA 1
ATOM 6101 C C . PHE B 1 233 ? 14.744 25.958 62.003 1.00 42.54 233 PHE B C 1
ATOM 6102 O O . PHE B 1 233 ? 13.792 26.358 62.702 1.00 42.37 233 PHE B O 1
ATOM 6110 N N . GLU B 1 234 ? 16.031 26.087 62.356 1.00 42.36 234 GLU B N 1
ATOM 6111 C CA . GLU B 1 234 ? 16.507 26.806 63.564 1.00 45.54 234 GLU B CA 1
ATOM 6112 C C . GLU B 1 234 ? 17.414 27.994 63.215 1.00 43.16 234 GLU B C 1
ATOM 6113 O O . GLU B 1 234 ? 17.404 28.994 63.981 1.00 40.63 234 GLU B O 1
ATOM 6119 N N . SER B 1 235 ? 18.294 27.869 62.218 1.00 44.82 235 SER B N 1
ATOM 6120 C CA . SER B 1 235 ? 19.291 28.934 61.960 1.00 39.13 235 SER B CA 1
ATOM 6121 C C . SER B 1 235 ? 19.832 28.844 60.531 1.00 36.40 235 SER B C 1
ATOM 6122 O O . SER B 1 235 ? 19.691 27.827 59.866 1.00 34.30 235 SER B O 1
ATOM 6125 N N . LEU B 1 236 ? 20.453 29.925 60.095 1.00 36.06 236 LEU B N 1
ATOM 6126 C CA . LEU B 1 236 ? 21.137 29.990 58.780 1.00 39.40 236 LEU B CA 1
ATOM 6127 C C . LEU B 1 236 ? 22.609 29.579 58.993 1.00 42.45 236 LEU B C 1
ATOM 6128 O O . LEU B 1 236 ? 23.181 29.968 60.018 1.00 44.23 236 LEU B O 1
ATOM 6133 N N . ILE B 1 237 ? 23.192 28.876 58.032 1.00 44.08 237 ILE B N 1
ATOM 6134 C CA . ILE B 1 237 ? 24.669 28.697 57.904 1.00 42.98 237 ILE B CA 1
ATOM 6135 C C . ILE B 1 237 ? 25.218 29.784 56.973 1.00 41.47 237 ILE B C 1
ATOM 6136 O O . ILE B 1 237 ? 24.671 29.942 55.877 1.00 40.02 237 ILE B O 1
ATOM 6141 N N . THR B 1 238 ? 26.218 30.557 57.420 1.00 39.38 238 THR B N 1
ATOM 6142 C CA . THR B 1 238 ? 26.802 31.657 56.618 1.00 39.55 238 THR B CA 1
ATOM 6143 C C . THR B 1 238 ? 28.325 31.524 56.498 1.00 40.44 238 THR B C 1
ATOM 6144 O O . THR B 1 238 ? 28.927 30.826 57.339 1.00 38.59 238 THR B O 1
ATOM 6148 N N . GLU B 1 239 ? 28.884 32.192 55.490 1.00 42.49 239 GLU B N 1
ATOM 6149 C CA . GLU B 1 239 ? 30.343 32.358 55.238 1.00 48.62 239 GLU B CA 1
ATOM 6150 C C . GLU B 1 239 ? 30.619 33.802 54.802 1.00 51.35 239 GLU B C 1
ATOM 6151 O O . GLU B 1 239 ? 29.691 34.447 54.287 1.00 48.35 239 GLU B O 1
ATOM 6157 N N . GLY B 1 240 ? 31.872 34.256 54.932 1.00 49.20 240 GLY B N 1
ATOM 6158 C CA . GLY B 1 240 ? 32.356 35.608 54.583 1.00 50.31 240 GLY B CA 1
ATOM 6159 C C . GLY B 1 240 ? 32.679 36.390 55.843 1.00 60.75 240 GLY B C 1
ATOM 6160 O O . GLY B 1 240 ? 31.953 36.217 56.846 1.00 70.37 240 GLY B O 1
ATOM 6161 N N . ALA B 1 241 ? 33.614 37.317 55.789 1.00 76.76 241 ALA B N 1
ATOM 6162 C CA . ALA B 1 241 ? 33.843 38.095 57.022 1.00 73.74 241 ALA B CA 1
ATOM 6163 C C . ALA B 1 241 ? 33.107 39.428 56.909 1.00 71.90 241 ALA B C 1
ATOM 6164 O O . ALA B 1 241 ? 32.509 39.834 57.891 1.00 72.80 241 ALA B O 1
ATOM 6166 N N . GLU B 1 242 ? 33.065 40.005 55.714 1.00 65.37 242 GLU B N 1
ATOM 6167 C CA . GLU B 1 242 ? 32.559 41.401 55.560 1.00 69.80 242 GLU B CA 1
ATOM 6168 C C . GLU B 1 242 ? 31.123 41.415 55.051 1.00 64.92 242 GLU B C 1
ATOM 6169 O O . GLU B 1 242 ? 30.336 42.259 55.510 1.00 65.43 242 GLU B O 1
ATOM 6175 N N . ASN B 1 243 ? 30.835 40.556 54.083 1.00 52.73 243 ASN B N 1
ATOM 6176 C CA . ASN B 1 243 ? 29.467 40.340 53.565 1.00 54.82 243 ASN B CA 1
ATOM 6177 C C . ASN B 1 243 ? 29.158 38.854 53.695 1.00 51.45 243 ASN B C 1
ATOM 6178 O O . ASN B 1 243 ? 29.820 38.069 53.014 1.00 52.96 243 ASN B O 1
ATOM 6183 N N . LYS B 1 244 ? 28.190 38.516 54.548 1.00 49.44 244 LYS B N 1
ATOM 6184 C CA . LYS B 1 244 ? 27.736 37.126 54.767 1.00 44.54 244 LYS B CA 1
ATOM 6185 C C . LYS B 1 244 ? 26.962 36.647 53.531 1.00 42.47 244 LYS B C 1
ATOM 6186 O O . LYS B 1 244 ? 26.159 37.418 52.931 1.00 45.19 244 LYS B O 1
ATOM 6192 N N A ARG B 1 245 ? 27.265 35.431 53.112 0.63 40.32 245 ARG B N 1
ATOM 6193 N N B ARG B 1 245 ? 27.238 35.388 53.171 0.37 38.96 245 ARG B N 1
ATOM 6194 C CA A ARG B 1 245 ? 26.500 34.630 52.134 0.63 41.80 245 ARG B CA 1
ATOM 6195 C CA B ARG B 1 245 ? 26.587 34.562 52.120 0.37 38.12 245 ARG B CA 1
ATOM 6196 C C A ARG B 1 245 ? 25.889 33.473 52.917 0.63 41.02 245 ARG B C 1
ATOM 6197 C C B ARG B 1 245 ? 25.979 33.331 52.794 0.37 38.60 245 ARG B C 1
ATOM 6198 O O A ARG B 1 245 ? 26.504 33.027 53.906 0.63 40.10 245 ARG B O 1
ATOM 6199 O O B ARG B 1 245 ? 26.706 32.649 53.553 0.37 37.50 245 ARG B O 1
ATOM 6214 N N . VAL B 1 246 ? 24.712 33.030 52.507 1.00 37.97 246 VAL B N 1
ATOM 6215 C CA . VAL B 1 246 ? 24.001 31.894 53.150 1.00 35.85 246 VAL B CA 1
ATOM 6216 C C . VAL B 1 246 ? 24.333 30.651 52.335 1.00 35.37 246 VAL B C 1
ATOM 6217 O O . VAL B 1 246 ? 24.120 30.679 51.122 1.00 35.86 246 VAL B O 1
ATOM 6221 N N . THR B 1 247 ? 24.802 29.593 52.992 1.00 37.04 247 THR B N 1
ATOM 6222 C CA . THR B 1 247 ? 25.254 28.331 52.341 1.00 38.45 247 THR B CA 1
ATOM 6223 C C . THR B 1 247 ? 24.383 27.153 52.780 1.00 38.63 247 THR B C 1
ATOM 6224 O O . THR B 1 247 ? 24.534 26.070 52.218 1.00 37.76 247 THR B O 1
ATOM 6228 N N . GLY B 1 248 ? 23.488 27.356 53.738 1.00 41.59 248 GLY B N 1
ATOM 6229 C CA . GLY B 1 248 ? 22.507 26.328 54.131 1.00 43.23 248 GLY B CA 1
ATOM 6230 C C . GLY B 1 248 ? 21.790 26.687 55.423 1.00 38.89 248 GLY B C 1
ATOM 6231 O O . GLY B 1 248 ? 21.747 27.882 55.7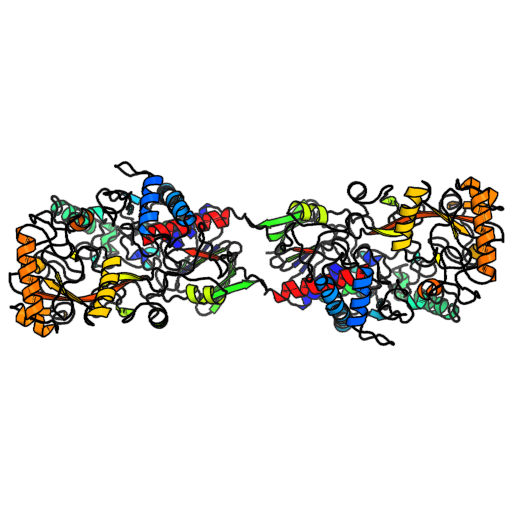91 1.00 36.09 248 GLY B O 1
ATOM 6232 N N . ILE B 1 249 ? 21.215 25.689 56.078 1.00 37.82 249 ILE B N 1
ATOM 6233 C CA . ILE B 1 249 ? 20.422 25.876 57.318 1.00 42.95 249 ILE B CA 1
ATOM 6234 C C . ILE B 1 249 ? 20.772 24.783 58.333 1.00 40.08 249 ILE B C 1
ATOM 6235 O O . ILE B 1 249 ? 21.115 23.682 57.905 1.00 40.01 249 ILE B O 1
ATOM 6240 N N . VAL B 1 250 ? 20.525 25.076 59.609 1.00 46.41 250 VAL B N 1
ATOM 6241 C CA . VAL B 1 250 ? 20.458 24.053 60.691 1.00 48.58 250 VAL B CA 1
ATOM 6242 C C . VAL B 1 250 ? 18.987 23.754 60.975 1.00 48.60 250 VAL B C 1
ATOM 6243 O O . VAL B 1 250 ? 18.243 24.720 61.239 1.00 46.38 250 VAL B O 1
ATOM 6247 N N . VAL B 1 251 ? 18.612 22.474 60.976 1.00 49.47 251 VAL B N 1
ATOM 6248 C CA . VAL B 1 251 ? 17.269 21.988 61.409 1.00 51.71 251 VAL B CA 1
ATOM 6249 C C . VAL B 1 251 ? 17.418 21.071 62.631 1.00 61.57 251 VAL B C 1
ATOM 6250 O O . VAL B 1 251 ? 18.557 20.664 62.967 1.00 58.33 251 VAL B O 1
ATOM 6254 N N . LYS B 1 252 ? 16.296 20.789 63.287 1.00 59.69 252 LYS B N 1
ATOM 6255 C CA . LYS B 1 252 ? 16.121 19.650 64.231 1.00 60.92 252 LYS B CA 1
ATOM 6256 C C . LYS B 1 252 ? 15.324 18.569 63.494 1.00 58.78 252 LYS B C 1
ATOM 6257 O O . LYS B 1 252 ? 14.149 18.826 63.150 1.00 59.62 252 LYS B O 1
ATOM 6263 N N . ARG B 1 253 ? 15.960 17.434 63.204 1.00 56.33 253 ARG B N 1
ATOM 6264 C CA . ARG B 1 253 ? 15.394 16.308 62.408 1.00 62.63 253 ARG B CA 1
ATOM 6265 C C . ARG B 1 253 ? 15.531 15.013 63.218 1.00 71.02 253 ARG B C 1
ATOM 6266 O O . ARG B 1 253 ? 16.683 14.649 63.555 1.00 82.06 253 ARG B O 1
ATOM 6274 N N . ASN B 1 254 ? 14.418 14.355 63.537 1.00 77.18 254 ASN B N 1
ATOM 6275 C CA . ASN B 1 254 ? 14.388 13.172 64.442 1.00 72.22 254 ASN B CA 1
ATOM 6276 C C . ASN B 1 254 ? 15.157 13.475 65.733 1.00 71.65 254 ASN B C 1
ATOM 6277 O O . ASN B 1 254 ? 15.816 12.557 66.236 1.00 80.70 254 ASN B O 1
ATOM 6282 N N . GLY B 1 255 ? 15.131 14.722 66.218 1.00 71.26 255 GLY B N 1
ATOM 6283 C CA . GLY B 1 255 ? 15.757 15.115 67.499 1.00 70.94 255 GLY B CA 1
ATOM 6284 C C . GLY B 1 255 ? 17.206 15.575 67.362 1.00 72.50 255 GLY B C 1
ATOM 6285 O O . GLY B 1 255 ? 17.672 16.315 68.258 1.00 65.31 255 GLY B O 1
ATOM 6286 N N . GLN B 1 256 ? 17.898 15.184 66.286 1.00 72.99 256 GLN B N 1
ATOM 6287 C CA . GLN B 1 256 ? 19.326 15.536 66.038 1.00 73.45 256 GLN B CA 1
ATOM 6288 C C . GLN B 1 256 ? 19.382 16.920 65.368 1.00 72.29 256 GLN B C 1
ATOM 6289 O O . GLN B 1 256 ? 18.672 17.152 64.374 1.00 70.34 256 GLN B O 1
ATOM 6295 N N . THR B 1 257 ? 20.196 17.824 65.913 1.00 62.81 257 THR B N 1
ATOM 6296 C CA . THR B 1 257 ? 20.679 19.044 65.222 1.00 63.39 257 THR B CA 1
ATOM 6297 C C . THR B 1 257 ? 21.353 18.598 63.921 1.00 63.42 257 THR B C 1
ATOM 6298 O O . THR B 1 257 ? 22.208 17.699 64.010 1.00 67.85 257 THR B O 1
ATOM 6302 N N . LEU B 1 258 ? 20.956 19.134 62.763 1.00 52.42 258 LEU B N 1
ATOM 6303 C CA . LEU B 1 258 ? 21.433 18.626 61.451 1.00 54.11 258 LEU B CA 1
ATOM 6304 C C . LEU B 1 258 ? 21.745 19.805 60.523 1.00 58.52 258 LEU B C 1
ATOM 6305 O O . LEU B 1 258 ? 20.892 20.705 60.387 1.00 54.92 258 LEU B O 1
ATOM 6310 N N . GLN B 1 259 ? 22.966 19.821 59.984 1.00 55.75 259 GLN B N 1
ATOM 6311 C CA . GLN B 1 259 ? 23.487 20.893 59.107 1.00 53.18 259 GLN B CA 1
ATOM 6312 C C . GLN B 1 259 ? 23.200 20.500 57.665 1.00 53.60 259 GLN B C 1
ATOM 6313 O O . GLN B 1 259 ? 23.588 19.401 57.272 1.00 46.73 259 GLN B O 1
ATOM 6319 N N . LEU B 1 260 ? 22.488 21.355 56.923 1.00 47.01 260 LEU B N 1
ATOM 6320 C CA . LEU B 1 260 ? 22.104 21.070 55.517 1.00 48.31 260 LEU B CA 1
ATOM 6321 C C . LEU B 1 260 ? 22.753 22.133 54.631 1.00 42.89 260 LEU B C 1
ATOM 6322 O O . LEU B 1 260 ? 22.721 23.312 54.998 1.00 41.60 260 LEU B O 1
ATOM 6327 N N . THR B 1 261 ? 23.333 21.721 53.510 1.00 40.21 261 THR B N 1
ATOM 6328 C CA . THR B 1 261 ? 24.046 22.627 52.582 1.00 44.62 261 THR B CA 1
ATOM 6329 C C . THR B 1 261 ? 23.123 22.896 51.397 1.00 38.44 261 THR B C 1
ATOM 6330 O O . THR B 1 261 ? 22.582 21.929 50.844 1.00 41.25 261 THR B O 1
ATOM 6334 N N . ALA B 1 262 ? 23.004 24.173 51.025 1.00 40.93 262 ALA B N 1
ATOM 6335 C CA . ALA B 1 262 ? 22.342 24.640 49.788 1.00 41.65 262 ALA B CA 1
ATOM 6336 C C . ALA B 1 262 ? 23.432 25.224 48.891 1.00 35.61 262 ALA B C 1
ATOM 6337 O O . ALA B 1 262 ? 23.925 26.324 49.215 1.00 37.17 262 ALA B O 1
ATOM 6339 N N . ARG B 1 263 ? 23.733 24.555 47.787 1.00 37.74 263 ARG B N 1
ATOM 6340 C CA . ARG B 1 263 ? 24.783 25.024 46.843 1.00 45.09 263 ARG B CA 1
ATOM 6341 C C . ARG B 1 263 ? 24.399 26.373 46.229 1.00 44.34 263 ARG B C 1
ATOM 6342 O O . ARG B 1 263 ? 25.306 27.202 46.032 1.00 36.33 263 ARG B O 1
ATOM 6350 N N . ARG B 1 264 ? 23.106 26.572 45.925 1.00 39.98 264 ARG B N 1
ATOM 6351 C CA . ARG B 1 264 ? 22.636 27.665 45.037 1.00 42.27 264 ARG B CA 1
ATOM 6352 C C . ARG B 1 264 ? 21.735 28.643 45.804 1.00 43.20 264 ARG B C 1
ATOM 6353 O O . ARG B 1 264 ? 21.857 29.852 45.550 1.00 37.55 264 ARG B O 1
ATOM 6361 N N . GLY B 1 265 ? 20.883 28.180 46.727 1.00 36.69 265 GLY B N 1
ATOM 6362 C CA . GLY B 1 265 ? 20.026 29.140 47.448 1.00 39.77 265 GLY B CA 1
ATOM 6363 C C . GLY B 1 265 ? 19.134 28.519 48.496 1.00 34.63 265 GLY B C 1
ATOM 6364 O O . GLY B 1 265 ? 18.768 27.345 48.355 1.00 35.74 265 GLY B O 1
ATOM 6365 N N . VAL B 1 266 ? 18.824 29.325 49.512 1.00 33.05 266 VAL B N 1
ATOM 6366 C CA . VAL B 1 266 ? 17.816 29.016 50.557 1.00 32.75 266 VAL B CA 1
ATOM 6367 C C . VAL B 1 266 ? 16.620 29.947 50.316 1.00 35.66 266 VAL B C 1
ATOM 6368 O O . VAL B 1 266 ? 16.830 31.174 50.307 1.00 34.98 266 VAL B O 1
ATOM 6372 N N . VAL B 1 267 ? 15.419 29.371 50.217 1.00 34.63 267 VAL B N 1
ATOM 6373 C CA . VAL B 1 267 ? 14.144 30.134 50.056 1.00 32.33 267 VAL B CA 1
ATOM 6374 C C . VAL B 1 267 ? 13.378 30.077 51.362 1.00 32.11 267 VAL B C 1
ATOM 6375 O O . VAL B 1 267 ? 12.969 28.957 51.759 1.00 32.84 267 VAL B O 1
ATOM 6379 N N . LEU B 1 268 ? 13.252 31.217 52.036 1.00 30.49 268 LEU B N 1
ATOM 6380 C CA . LEU B 1 268 ? 12.482 31.324 53.292 1.00 30.81 268 LEU B CA 1
ATOM 6381 C C . LEU B 1 268 ? 11.008 31.536 52.904 1.00 30.66 268 LEU B C 1
ATOM 6382 O O . LEU B 1 268 ? 10.656 32.654 52.506 1.00 32.27 268 LEU B O 1
ATOM 6387 N N . GLY B 1 269 ? 10.192 30.486 53.051 1.00 33.18 269 GLY B N 1
ATOM 6388 C CA . GLY B 1 269 ? 8.725 30.536 52.864 1.00 31.85 269 GLY B CA 1
ATOM 6389 C C . GLY B 1 269 ? 7.990 30.005 54.074 1.00 30.97 269 GLY B C 1
ATOM 6390 O O . GLY B 1 269 ? 7.100 29.169 53.883 1.00 32.99 269 GLY B O 1
ATOM 6391 N N . ALA B 1 270 ? 8.324 30.488 55.262 1.00 34.90 270 ALA B N 1
ATOM 6392 C CA . ALA B 1 270 ? 7.932 29.879 56.558 1.00 33.79 270 ALA B CA 1
ATOM 6393 C C . ALA B 1 270 ? 6.773 30.652 57.194 1.00 36.16 270 ALA B C 1
ATOM 6394 O O . ALA B 1 270 ? 6.577 30.516 58.444 1.00 33.35 270 ALA B O 1
ATOM 6396 N N . GLY B 1 271 ? 6.147 31.563 56.429 1.00 35.03 271 GLY B N 1
ATOM 6397 C CA . GLY B 1 271 ? 5.079 32.440 56.927 1.00 32.77 271 GLY B CA 1
ATOM 6398 C C . GLY B 1 271 ? 5.567 33.487 57.884 1.00 35.44 271 GLY B C 1
ATOM 6399 O O . GLY B 1 271 ? 6.806 33.746 57.935 1.00 33.67 271 GLY B O 1
ATOM 6400 N N . GLY B 1 272 ? 4.635 34.078 58.635 1.00 29.43 272 GLY B N 1
ATOM 6401 C CA . GLY B 1 272 ? 4.892 35.269 59.455 1.00 31.17 272 GLY B CA 1
ATOM 6402 C C . GLY B 1 272 ? 5.195 34.953 60.911 1.00 32.50 272 GLY B C 1
ATOM 6403 O O . GLY B 1 272 ? 5.796 33.892 61.197 1.00 40.95 272 GLY B O 1
ATOM 6404 N N . PHE B 1 273 ? 4.820 35.872 61.793 1.00 32.52 273 PHE B N 1
ATOM 6405 C CA . PHE B 1 273 ? 5.100 35.757 63.247 1.00 34.12 273 PHE B CA 1
ATOM 6406 C C . PHE B 1 273 ? 3.806 35.914 64.068 1.00 36.49 273 PHE B C 1
ATOM 6407 O O . PHE B 1 273 ? 3.914 36.223 65.284 1.00 35.63 273 PHE B O 1
ATOM 6415 N N . GLU B 1 274 ? 2.626 35.725 63.449 1.00 35.64 274 GLU B N 1
ATOM 6416 C CA . GLU B 1 274 ? 1.297 35.983 64.097 1.00 34.03 274 GLU B CA 1
ATOM 6417 C C . GLU B 1 274 ? 1.139 35.129 65.371 1.00 37.99 274 GLU B C 1
ATOM 6418 O O . GLU B 1 274 ? 0.448 35.595 66.281 1.00 40.42 274 GLU B O 1
ATOM 6424 N N . ARG B 1 275 ? 1.765 33.951 65.441 1.00 41.15 275 ARG B N 1
ATOM 6425 C CA . ARG B 1 275 ? 1.660 33.022 66.596 1.00 39.57 275 ARG B CA 1
ATOM 6426 C C . ARG B 1 275 ? 2.787 33.252 67.627 1.00 45.14 275 ARG B C 1
ATOM 6427 O O . ARG B 1 275 ? 2.888 32.445 68.563 1.00 45.52 275 ARG B O 1
ATOM 6435 N N . ASN B 1 276 ? 3.577 34.324 67.521 1.00 41.75 276 ASN B N 1
ATOM 6436 C CA . ASN B 1 276 ? 4.668 34.630 68.483 1.00 41.76 276 ASN B CA 1
ATOM 6437 C C . ASN B 1 276 ? 4.281 35.882 69.254 1.00 45.44 276 ASN B C 1
ATOM 6438 O O . ASN B 1 276 ? 4.434 37.009 68.717 1.00 39.68 276 ASN B O 1
ATOM 6443 N N . GLN B 1 277 ? 3.771 35.694 70.478 1.00 43.35 277 GLN B N 1
ATOM 6444 C CA . GLN B 1 277 ? 3.204 36.802 71.273 1.00 43.81 277 GLN B CA 1
ATOM 6445 C C . GLN B 1 277 ? 4.286 37.855 71.542 1.00 42.32 277 GLN B C 1
ATOM 6446 O O . GLN B 1 277 ? 3.976 39.055 71.522 1.00 41.12 277 GLN B O 1
ATOM 6452 N N . GLN B 1 278 ? 5.526 37.447 71.814 1.00 41.74 278 GLN B N 1
ATOM 6453 C CA . GLN B 1 278 ? 6.605 38.428 72.116 1.00 39.88 278 GLN B CA 1
ATOM 6454 C C . GLN B 1 278 ? 6.825 39.311 70.875 1.00 34.89 278 GLN B C 1
ATOM 6455 O O . GLN B 1 278 ? 6.944 40.542 71.006 1.00 38.10 278 GLN B O 1
ATOM 6461 N N . MET B 1 279 ? 6.893 38.700 69.695 1.00 40.35 279 MET B N 1
ATOM 6462 C CA . MET B 1 279 ? 7.094 39.461 68.429 1.00 36.77 279 MET B CA 1
ATOM 6463 C C . MET B 1 279 ? 5.885 40.369 68.153 1.00 39.16 279 MET B C 1
ATOM 6464 O O . MET B 1 279 ? 6.094 41.552 67.812 1.00 37.98 279 MET B O 1
ATOM 6469 N N . ARG B 1 280 ? 4.663 39.890 68.406 1.00 38.89 280 ARG B N 1
ATOM 6470 C CA . ARG B 1 280 ? 3.457 40.754 68.271 1.00 34.60 280 ARG B CA 1
ATOM 6471 C C . ARG B 1 280 ? 3.616 41.952 69.180 1.00 34.16 280 ARG B C 1
ATOM 6472 O O . ARG B 1 280 ? 3.397 43.091 68.713 1.00 38.51 280 ARG B O 1
ATOM 6480 N N . GLU B 1 281 ? 4.001 41.749 70.444 1.00 39.62 281 GLU B N 1
ATOM 6481 C CA . GLU B 1 281 ? 4.111 42.897 71.378 1.00 39.38 281 GLU B CA 1
ATOM 6482 C C . GLU B 1 281 ? 5.260 43.812 70.955 1.00 38.08 281 GLU B C 1
ATOM 6483 O O . GLU B 1 281 ? 5.157 45.061 71.163 1.00 37.10 281 GLU B O 1
ATOM 6489 N N . GLN B 1 282 ? 6.326 43.255 70.380 1.00 40.58 282 GLN B N 1
ATOM 6490 C CA . GLN B 1 282 ? 7.450 44.092 69.875 1.00 39.66 282 GLN B CA 1
ATOM 6491 C C . GLN B 1 282 ? 6.972 44.999 68.711 1.00 41.15 282 GLN B C 1
ATOM 6492 O O . GLN B 1 282 ? 7.374 46.162 68.648 1.00 37.89 282 GLN B O 1
ATOM 6498 N N . TYR B 1 283 ? 6.151 44.489 67.793 1.00 41.13 283 TYR B N 1
ATOM 6499 C CA . TYR B 1 283 ? 5.968 45.120 66.453 1.00 39.94 283 TYR B CA 1
ATOM 6500 C C . TYR B 1 283 ? 4.541 45.653 66.211 1.00 37.94 283 TYR B C 1
ATOM 6501 O O . TYR B 1 283 ? 4.404 46.732 65.620 1.00 40.80 283 TYR B O 1
ATOM 6510 N N . LEU B 1 284 ? 3.520 44.920 66.645 1.00 36.10 284 LEU B N 1
ATOM 6511 C CA . LEU B 1 284 ? 2.092 45.178 66.271 1.00 36.36 284 LEU B CA 1
ATOM 6512 C C . LEU B 1 284 ? 1.408 46.148 67.223 1.00 40.12 284 LEU B C 1
ATOM 6513 O O . LEU B 1 284 ? 1.833 46.336 68.361 1.00 41.77 284 LEU B O 1
ATOM 6518 N N . PRO B 1 285 ? 0.348 46.854 66.774 1.00 38.62 285 PRO B N 1
ATOM 6519 C CA . PRO B 1 285 ? -0.356 47.774 67.656 1.00 37.38 285 PRO B CA 1
ATOM 6520 C C . PRO B 1 285 ? -0.979 47.003 68.830 1.00 40.64 285 PRO B C 1
ATOM 6521 O O . PRO B 1 285 ? -1.384 45.863 68.666 1.00 39.58 285 PRO B O 1
ATOM 6525 N N . LYS B 1 286 ? -0.970 47.642 69.999 1.00 44.31 286 LYS B N 1
ATOM 6526 C CA . LYS B 1 286 ? -1.597 47.124 71.242 1.00 50.96 286 LYS B CA 1
ATOM 6527 C C . LYS B 1 286 ? -3.042 47.618 71.295 1.00 43.67 286 LYS B C 1
ATOM 6528 O O . LYS B 1 286 ? -3.331 48.730 70.862 1.00 38.81 286 LYS B O 1
ATOM 6534 N N . PRO B 1 287 ? -3.982 46.846 71.864 1.00 38.49 287 PRO B N 1
ATOM 6535 C CA . PRO B 1 287 ? -3.712 45.509 72.383 1.00 41.66 287 PRO B CA 1
ATOM 6536 C C . PRO B 1 287 ? -3.552 44.482 71.273 1.00 40.93 287 PRO B C 1
ATOM 6537 O O . PRO B 1 287 ? -4.209 44.622 70.278 1.00 43.07 287 PRO B O 1
ATOM 6541 N N . THR B 1 288 ? -2.726 43.458 71.495 1.00 41.14 288 THR B N 1
ATOM 6542 C CA . THR B 1 288 ? -2.455 42.406 70.494 1.00 42.18 288 THR B CA 1
ATOM 6543 C C . THR B 1 288 ? -2.480 41.061 71.196 1.00 42.89 288 THR B C 1
ATOM 6544 O O . THR B 1 288 ? -1.980 40.982 72.321 1.00 50.29 288 THR B O 1
ATOM 6548 N N . ASN B 1 289 ? -3.001 40.042 70.529 1.00 41.79 289 ASN B N 1
ATOM 6549 C CA . ASN B 1 289 ? -3.099 38.691 71.102 1.00 43.48 289 ASN B CA 1
ATOM 6550 C C . ASN B 1 289 ? -3.073 37.670 69.968 1.00 45.07 289 ASN B C 1
ATOM 6551 O O . ASN B 1 289 ? -3.944 37.724 69.081 1.00 43.94 289 ASN B O 1
ATOM 6556 N N . ALA B 1 290 ? -2.115 36.748 70.038 1.00 43.93 290 ALA B N 1
ATOM 6557 C CA . ALA B 1 290 ? -1.963 35.631 69.092 1.00 42.61 290 ALA B CA 1
ATOM 6558 C C . ALA B 1 290 ? -3.244 34.806 69.060 1.00 43.10 290 ALA B C 1
ATOM 6559 O O . ALA B 1 290 ? -3.548 34.257 67.992 1.00 40.02 290 ALA B O 1
ATOM 6561 N N . ALA B 1 291 ? -3.936 34.669 70.198 1.00 43.16 291 ALA B N 1
ATOM 6562 C CA . ALA B 1 291 ? -5.157 33.842 70.337 1.00 45.19 291 ALA B CA 1
ATOM 6563 C C . ALA B 1 291 ? -6.220 34.306 69.322 1.00 43.81 291 ALA B C 1
ATOM 6564 O O . ALA B 1 291 ? -7.031 33.464 68.890 1.00 42.67 291 ALA B O 1
ATOM 6566 N N . TRP B 1 292 ? -6.195 35.576 68.939 1.00 40.82 292 TRP B N 1
ATOM 6567 C CA . TRP B 1 292 ? -7.208 36.164 68.019 1.00 41.13 292 TRP B CA 1
ATOM 6568 C C . TRP B 1 292 ? -6.953 35.768 66.562 1.00 43.96 292 TRP B C 1
ATOM 6569 O O . TRP B 1 292 ? -7.839 36.017 65.708 1.00 37.21 292 TRP B O 1
ATOM 6580 N N . SER B 1 293 ? -5.795 35.165 66.261 1.00 40.00 293 SER B N 1
ATOM 6581 C CA . SER B 1 293 ? -5.434 34.803 64.873 1.00 38.22 293 SER B CA 1
ATOM 6582 C C . SER B 1 293 ? -6.340 33.667 64.378 1.00 39.59 293 SER B C 1
ATOM 6583 O O . SER B 1 293 ? -6.783 32.836 65.198 1.00 44.02 293 SER B O 1
ATOM 6586 N N . ALA B 1 294 ? -6.589 33.639 63.067 1.00 35.12 294 ALA B N 1
ATOM 6587 C CA . ALA B 1 294 ? -7.344 32.604 62.332 1.00 33.48 294 ALA B CA 1
ATOM 6588 C C . ALA B 1 294 ? -6.397 31.580 61.715 1.00 35.08 294 ALA B C 1
ATOM 6589 O O . ALA B 1 294 ? -6.890 30.675 61.011 1.00 33.83 294 ALA B O 1
ATOM 6591 N N . THR B 1 295 ? -5.075 31.723 61.935 1.00 34.57 295 THR B N 1
ATOM 6592 C CA . THR B 1 295 ? -4.053 30.851 61.307 1.00 37.61 295 THR B CA 1
ATOM 6593 C C . THR B 1 295 ? -3.879 29.548 62.086 1.00 40.53 295 THR B C 1
ATOM 6594 O O . THR B 1 295 ? -4.272 29.442 63.251 1.00 38.33 295 THR B O 1
ATOM 6598 N N . PRO B 1 296 ? -3.225 28.544 61.466 1.00 40.75 296 PRO B N 1
ATOM 6599 C CA . PRO B 1 296 ? -2.680 27.404 62.206 1.00 43.05 296 PRO B CA 1
ATOM 6600 C C . PRO B 1 296 ? -1.663 27.815 63.263 1.00 36.45 296 PRO B C 1
ATOM 6601 O O . PRO B 1 296 ? -1.325 28.994 63.402 1.00 35.68 296 PRO B O 1
ATOM 6605 N N . PRO B 1 297 ? -1.151 26.861 64.081 1.00 40.24 297 PRO B N 1
ATOM 6606 C CA . PRO B 1 297 ? -0.338 27.225 65.245 1.00 41.76 297 PRO B CA 1
ATOM 6607 C C . PRO B 1 297 ? 1.104 27.738 65.032 1.00 40.19 297 PRO B C 1
ATOM 6608 O O . PRO B 1 297 ? 1.635 28.320 65.955 1.00 37.78 297 PRO B O 1
ATOM 6612 N N . HIS B 1 298 ? 1.693 27.372 63.894 1.00 44.07 298 HIS B N 1
ATOM 6613 C CA . HIS B 1 298 ? 3.164 27.361 63.645 1.00 41.12 298 HIS B CA 1
ATOM 6614 C C . HIS B 1 298 ? 3.927 28.608 63.181 1.00 44.57 298 HIS B C 1
ATOM 6615 O O . HIS B 1 298 ? 5.150 28.540 63.269 1.00 40.35 298 HIS B O 1
ATOM 6622 N N . ASN B 1 299 ? 3.298 29.682 62.717 1.00 43.71 299 ASN B N 1
ATOM 6623 C CA . ASN B 1 299 ? 4.118 30.830 62.239 1.00 39.73 299 ASN B CA 1
ATOM 6624 C C . ASN B 1 299 ? 4.613 31.675 63.416 1.00 39.22 299 ASN B C 1
ATOM 6625 O O . ASN B 1 299 ? 3.898 32.575 63.827 1.00 33.86 299 ASN B O 1
ATOM 6630 N N . THR B 1 300 ? 5.842 31.414 63.874 1.00 38.38 300 THR B N 1
ATOM 6631 C CA . THR B 1 300 ? 6.412 32.090 65.063 1.00 38.21 300 THR B CA 1
ATOM 6632 C C . THR B 1 300 ? 7.652 32.918 64.682 1.00 39.66 300 THR B C 1
ATOM 6633 O O . THR B 1 300 ? 8.430 33.246 65.593 1.00 38.96 300 THR B O 1
ATOM 6637 N N . GLY B 1 301 ? 7.829 33.310 63.412 1.00 38.42 301 GLY B N 1
ATOM 6638 C CA . GLY B 1 301 ? 8.853 34.324 63.076 1.00 32.25 301 GLY B CA 1
ATOM 6639 C C . GLY B 1 301 ? 10.278 33.767 63.176 1.00 34.21 301 GLY B C 1
ATOM 6640 O O . GLY B 1 301 ? 11.218 34.590 63.284 1.00 40.08 301 GLY B O 1
ATOM 6641 N N . ASP B 1 302 ? 10.430 32.443 63.085 1.00 34.77 302 ASP B N 1
ATOM 6642 C CA . ASP B 1 302 ? 11.708 31.715 63.316 1.00 38.71 302 ASP B CA 1
ATOM 6643 C C . ASP B 1 302 ? 12.748 32.183 62.283 1.00 43.99 302 ASP B C 1
ATOM 6644 O O . ASP B 1 302 ? 13.904 32.386 62.671 1.00 36.96 302 ASP B O 1
ATOM 6649 N N . THR B 1 303 ? 12.371 32.322 61.008 1.00 40.66 303 THR B N 1
ATOM 6650 C CA . THR B 1 303 ? 13.310 32.718 59.921 1.00 40.47 303 THR B CA 1
ATOM 6651 C C . THR B 1 303 ? 13.512 34.231 59.929 1.00 40.19 303 THR B C 1
ATOM 6652 O O . THR B 1 303 ? 14.587 34.689 59.519 1.00 42.61 303 THR B O 1
ATOM 6656 N N . ILE B 1 304 ? 12.522 35.004 60.359 1.00 39.25 304 ILE B N 1
ATOM 6657 C CA . ILE B 1 304 ? 12.636 36.487 60.429 1.00 36.55 304 ILE B CA 1
ATOM 6658 C C . ILE B 1 304 ? 13.749 36.835 61.428 1.00 42.17 304 ILE B C 1
ATOM 6659 O O . ILE B 1 304 ? 14.659 37.628 61.091 1.00 35.86 304 ILE B O 1
ATOM 6664 N N . ARG B 1 305 ? 13.700 36.254 62.622 1.00 39.66 305 ARG B N 1
ATOM 6665 C CA . ARG B 1 305 ? 14.698 36.555 63.675 1.00 42.41 305 ARG B CA 1
ATOM 6666 C C . ARG B 1 305 ? 16.100 36.171 63.170 1.00 37.70 305 ARG B C 1
ATOM 6667 O O . ARG B 1 305 ? 17.037 36.993 63.315 1.00 40.62 305 ARG B O 1
ATOM 6675 N N . ALA B 1 306 ? 16.230 34.985 62.600 1.00 35.82 306 ALA B N 1
ATOM 6676 C CA . ALA B 1 306 ? 17.510 34.388 62.142 1.00 42.53 306 ALA B CA 1
ATOM 6677 C C . ALA B 1 306 ? 18.128 35.253 61.037 1.00 45.31 306 ALA B C 1
ATOM 6678 O O . ALA B 1 306 ? 19.353 35.489 61.066 1.00 42.19 306 ALA B O 1
ATOM 6680 N N . ALA B 1 307 ? 17.310 35.755 60.105 1.00 38.98 307 ALA B N 1
ATOM 6681 C CA . ALA B 1 307 ? 17.790 36.579 58.977 1.00 36.33 307 ALA B CA 1
ATOM 6682 C C . ALA B 1 307 ? 18.174 37.974 59.488 1.00 40.90 307 ALA B C 1
ATOM 6683 O O . ALA B 1 307 ? 19.227 38.524 59.067 1.00 35.43 307 ALA B O 1
ATOM 6685 N N . MET B 1 308 ? 17.374 38.562 60.380 1.00 34.21 308 MET B N 1
ATOM 6686 C CA . MET B 1 308 ? 17.702 39.911 60.918 1.00 40.32 308 MET B CA 1
ATOM 6687 C C . MET B 1 308 ? 18.998 39.824 61.749 1.00 41.34 308 MET B C 1
ATOM 6688 O O . MET B 1 308 ? 19.771 40.787 61.754 1.00 41.12 308 MET B O 1
ATOM 6693 N N . ASP B 1 309 ? 19.252 38.675 62.360 1.00 42.73 309 ASP B N 1
ATOM 6694 C CA . ASP B 1 309 ? 20.496 38.409 63.132 1.00 47.09 309 ASP B CA 1
ATOM 6695 C C . ASP B 1 309 ? 21.712 38.582 62.214 1.00 45.79 309 ASP B C 1
ATOM 6696 O O . ASP B 1 309 ? 22.729 39.044 62.734 1.00 49.35 309 ASP B O 1
ATOM 6701 N N . ILE B 1 310 ? 21.617 38.250 60.915 1.00 43.39 310 ILE B N 1
ATOM 6702 C CA . ILE B 1 310 ? 22.766 38.404 59.963 1.00 38.34 310 ILE B CA 1
ATOM 6703 C C . ILE B 1 310 ? 22.646 39.678 59.115 1.00 42.16 310 ILE B C 1
ATOM 6704 O O . ILE B 1 310 ? 23.394 39.776 58.113 1.00 40.29 310 ILE B O 1
ATOM 6709 N N . GLY B 1 311 ? 21.802 40.640 59.495 1.00 36.37 311 GLY B N 1
ATOM 6710 C CA . GLY B 1 311 ? 21.744 41.979 58.877 1.00 36.26 311 GLY B CA 1
ATOM 6711 C C . GLY B 1 311 ? 20.591 42.194 57.893 1.00 35.40 311 GLY B C 1
ATOM 6712 O O . GLY B 1 311 ? 20.509 43.307 57.339 1.00 34.11 311 GLY B O 1
ATOM 6713 N N . ALA B 1 312 ? 19.707 41.219 57.679 1.00 36.71 312 ALA B N 1
ATOM 6714 C CA . ALA B 1 312 ? 18.530 41.379 56.775 1.00 35.67 312 ALA B CA 1
ATOM 6715 C C . ALA B 1 312 ? 17.669 42.530 57.280 1.00 34.31 312 ALA B C 1
ATOM 6716 O O . ALA B 1 312 ? 17.539 42.723 58.495 1.00 37.81 312 ALA B O 1
ATOM 6718 N N . ARG B 1 313 ? 17.180 43.358 56.371 1.00 35.82 313 ARG B N 1
ATOM 6719 C CA . ARG B 1 313 ? 16.297 44.491 56.728 1.00 34.12 313 ARG B CA 1
ATOM 6720 C C . ARG B 1 313 ? 14.846 43.980 56.805 1.00 33.44 313 ARG B C 1
ATOM 6721 O O . ARG B 1 313 ? 14.488 43.034 56.062 1.00 30.59 313 ARG B O 1
ATOM 6729 N N . ALA B 1 314 ? 14.042 44.595 57.669 1.00 35.20 314 ALA B N 1
ATOM 6730 C CA . ALA B 1 314 ? 12.596 44.283 57.785 1.00 34.64 314 ALA B CA 1
ATOM 6731 C C . ALA B 1 314 ? 11.801 45.559 57.542 1.00 32.97 314 ALA B C 1
ATOM 6732 O O . ALA B 1 314 ? 12.290 46.659 57.832 1.00 33.99 314 ALA B O 1
ATOM 6734 N N A GLU B 1 315 ? 10.601 45.441 56.969 0.50 32.53 315 GLU B N 1
ATOM 6735 N N B GLU B 1 315 ? 10.587 45.413 57.006 0.50 33.26 315 GLU B N 1
ATOM 6736 C CA A GLU B 1 315 ? 9.690 46.607 56.866 0.50 33.16 315 GLU B CA 1
ATOM 6737 C CA B GLU B 1 315 ? 9.687 46.549 56.691 0.50 34.70 315 GLU B CA 1
ATOM 6738 C C A GLU B 1 315 ? 8.239 46.143 57.046 0.50 31.52 315 GLU B C 1
ATOM 6739 C C B GLU B 1 315 ? 8.236 46.131 56.988 0.50 32.24 315 GLU B C 1
ATOM 6740 O O A GLU B 1 315 ? 7.967 44.932 56.992 0.50 27.76 315 GLU B O 1
ATOM 6741 O O B GLU B 1 315 ? 7.958 44.900 56.940 0.50 28.18 315 GLU B O 1
ATOM 6752 N N . LEU B 1 316 ? 7.382 47.126 57.286 1.00 32.84 316 LEU B N 1
ATOM 6753 C CA . LEU B 1 316 ? 5.904 46.973 57.471 1.00 35.82 316 LEU B CA 1
ATOM 6754 C C . LEU B 1 316 ? 5.588 46.071 58.680 1.00 34.14 316 LEU B C 1
ATOM 6755 O O . LEU B 1 316 ? 4.486 45.516 58.740 1.00 35.68 316 LEU B O 1
ATOM 6760 N N . MET B 1 317 ? 6.481 45.968 59.661 1.00 34.27 317 MET B N 1
ATOM 6761 C CA . MET B 1 317 ? 6.360 44.954 60.738 1.00 32.36 317 MET B CA 1
ATOM 6762 C C . MET B 1 317 ? 5.192 45.315 61.685 1.00 29.97 317 MET B C 1
ATOM 6763 O O . MET B 1 317 ? 4.750 44.424 62.425 1.00 33.72 317 MET B O 1
ATOM 6768 N N . ASP B 1 318 ? 4.712 46.555 61.646 1.00 31.36 318 ASP B N 1
ATOM 6769 C CA . ASP B 1 318 ? 3.568 47.024 62.465 1.00 32.96 318 ASP B CA 1
ATOM 6770 C C . ASP B 1 318 ? 2.228 46.639 61.795 1.00 32.39 318 ASP B C 1
ATOM 6771 O O . ASP B 1 318 ? 1.178 46.911 62.418 1.00 33.54 318 ASP B O 1
ATOM 6776 N N . TRP B 1 319 ? 2.234 46.001 60.617 1.00 33.30 319 TRP B N 1
ATOM 6777 C CA . TRP B 1 319 ? 1.003 45.640 59.866 1.00 29.49 319 TRP B CA 1
ATOM 6778 C C . TRP B 1 319 ? 0.756 44.138 59.910 1.00 31.69 319 TRP B C 1
ATOM 6779 O O . TRP B 1 319 ? 1.668 43.340 59.690 1.00 30.05 319 TRP B O 1
ATOM 6790 N N . ALA B 1 320 ? -0.516 43.751 60.092 1.00 29.67 320 ALA B N 1
ATOM 6791 C CA . ALA B 1 320 ? -0.954 42.362 59.928 1.00 27.62 320 ALA B CA 1
ATOM 6792 C C . ALA B 1 320 ? -2.033 42.336 58.860 1.00 26.31 320 ALA B C 1
ATOM 6793 O O . ALA B 1 320 ? -2.611 43.398 58.569 1.00 29.35 320 ALA B O 1
ATOM 6795 N N . TRP B 1 321 ? -2.225 41.176 58.276 1.00 26.81 321 TRP B N 1
ATOM 6796 C CA . TRP B 1 321 ? -3.386 40.923 57.385 1.00 31.10 321 TRP B CA 1
ATOM 6797 C C . TRP B 1 321 ? -4.641 40.772 58.279 1.00 25.54 321 TRP B C 1
ATOM 6798 O O . TRP B 1 321 ? -5.023 39.632 58.582 1.00 30.33 321 TRP B O 1
ATOM 6809 N N . TRP B 1 322 ? -5.150 41.881 58.792 1.00 30.91 322 TRP B N 1
ATOM 6810 C CA . TRP B 1 322 ? -6.253 41.885 59.791 1.00 31.09 322 TRP B CA 1
ATOM 6811 C C . TRP B 1 322 ? -7.475 41.138 59.223 1.00 30.55 322 TRP B C 1
ATOM 6812 O O . TRP B 1 322 ? -7.705 41.131 57.976 1.00 26.84 322 TRP B O 1
ATOM 6823 N N . VAL B 1 323 ? -8.192 40.451 60.110 1.00 33.55 323 VAL B N 1
ATOM 6824 C CA . VAL B 1 323 ? -9.591 39.995 59.868 1.00 33.27 323 VAL B CA 1
ATOM 6825 C C . VAL B 1 323 ? -10.334 40.059 61.206 1.00 36.38 323 VAL B C 1
ATOM 6826 O O . VAL B 1 323 ? -9.796 39.692 62.261 1.00 32.60 323 VAL B O 1
ATOM 6830 N N . PRO B 1 324 ? -11.580 40.589 61.244 1.00 33.80 324 PRO B N 1
ATOM 6831 C CA . PRO B 1 324 ? -12.404 40.451 62.448 1.00 35.69 324 PRO B CA 1
ATOM 6832 C C . PRO B 1 324 ? -12.565 38.955 62.711 1.00 31.70 324 PRO B C 1
ATOM 6833 O O . PRO B 1 324 ? -12.836 38.223 61.773 1.00 36.84 324 PRO B O 1
ATOM 6837 N N . SER B 1 325 ? -12.372 38.513 63.965 1.00 33.06 325 SER B N 1
ATOM 6838 C CA . SER B 1 325 ? -12.406 37.067 64.285 1.00 34.60 325 SER B CA 1
ATOM 6839 C C . SER B 1 325 ? -13.256 36.796 65.540 1.00 35.19 325 SER B C 1
ATOM 6840 O O . SER B 1 325 ? -13.436 37.715 66.391 1.00 35.94 325 SER B O 1
ATOM 6843 N N . ILE B 1 326 ? -13.703 35.543 65.621 1.00 39.77 326 ILE B N 1
ATOM 6844 C CA . ILE B 1 326 ? -14.641 35.002 66.651 1.00 39.95 326 ILE B CA 1
ATOM 6845 C C . ILE B 1 326 ? -14.000 33.836 67.410 1.00 40.10 326 ILE B C 1
ATOM 6846 O O . ILE B 1 326 ? -13.656 32.817 66.767 1.00 40.48 326 ILE B O 1
ATOM 6851 N N . HIS B 1 327 ? -13.932 33.970 68.734 1.00 44.27 327 HIS B N 1
ATOM 6852 C CA . HIS B 1 327 ? -13.481 32.896 69.649 1.00 51.78 327 HIS B CA 1
ATOM 6853 C C . HIS B 1 327 ? -14.541 31.801 69.633 1.00 49.39 327 HIS B C 1
ATOM 6854 O O . HIS B 1 327 ? -15.745 32.136 69.804 1.00 50.75 327 HIS B O 1
ATOM 6861 N N . VAL B 1 328 ? -14.114 30.574 69.376 1.00 51.25 328 VAL B N 1
ATOM 6862 C CA . VAL B 1 328 ? -14.961 29.356 69.500 1.00 50.12 328 VAL B CA 1
ATOM 6863 C C . VAL B 1 328 ? -14.330 28.432 70.527 1.00 57.56 328 VAL B C 1
ATOM 6864 O O . VAL B 1 328 ? -13.226 27.934 70.296 1.00 51.40 328 VAL B O 1
ATOM 6868 N N . PRO B 1 329 ? -15.041 28.130 71.643 1.00 61.21 329 PRO B N 1
ATOM 6869 C CA . PRO B 1 329 ? -14.498 27.281 72.708 1.00 58.88 329 PRO B CA 1
ATOM 6870 C C . PRO B 1 329 ? -13.896 25.978 72.172 1.00 51.01 329 PRO B C 1
ATOM 6871 O O . PRO B 1 329 ? -14.495 25.345 71.283 1.00 44.60 329 PRO B O 1
ATOM 6875 N N . GLY B 1 330 ? -12.686 25.660 72.657 1.00 55.05 330 GLY B N 1
ATOM 6876 C CA . GLY B 1 330 ? -11.944 24.432 72.326 1.00 58.41 330 GLY B CA 1
ATOM 6877 C C . GLY B 1 330 ? -11.529 24.351 70.865 1.00 65.63 330 GLY B C 1
ATOM 6878 O O . GLY B 1 330 ? -11.236 23.225 70.423 1.00 68.44 330 GLY B O 1
ATOM 6879 N N . GLU B 1 331 ? -11.496 25.475 70.132 1.00 59.73 331 GLU B N 1
ATOM 6880 C CA . GLU B 1 331 ? -10.890 25.506 68.773 1.00 61.09 331 GLU B CA 1
ATOM 6881 C C . GLU B 1 331 ? -9.569 26.292 68.811 1.00 54.82 331 GLU B C 1
ATOM 6882 O O . GLU B 1 331 ? -9.513 27.371 69.428 1.00 54.72 331 GLU B O 1
ATOM 6888 N N . ALA B 1 332 ? -8.534 25.749 68.178 1.00 53.39 332 ALA B N 1
ATOM 6889 C CA . ALA B 1 332 ? -7.154 26.280 68.228 1.00 57.12 332 ALA B CA 1
ATOM 6890 C C . ALA B 1 332 ? -7.066 27.647 67.516 1.00 56.40 332 ALA B C 1
ATOM 6891 O O . ALA B 1 332 ? -6.230 28.459 67.928 1.00 67.22 332 ALA B O 1
ATOM 6893 N N . ALA B 1 333 ? -7.884 27.905 66.494 1.00 50.77 333 ALA B N 1
ATOM 6894 C CA . ALA B 1 333 ? -7.904 29.190 65.742 1.00 52.90 333 ALA B CA 1
ATOM 6895 C C . ALA B 1 333 ? -9.232 29.918 65.982 1.00 48.58 333 ALA B C 1
ATOM 6896 O O . ALA B 1 333 ? -10.217 29.218 66.208 1.00 50.24 333 ALA B O 1
ATOM 6898 N N . GLN B 1 334 ? -9.269 31.255 65.940 1.00 47.90 334 GLN B N 1
ATOM 6899 C CA . GLN B 1 334 ? -10.561 32.009 65.886 1.00 44.78 334 GLN B CA 1
ATOM 6900 C C . GLN B 1 334 ? -11.069 32.034 64.442 1.00 47.53 334 GLN B C 1
ATOM 6901 O O . GLN B 1 334 ? -10.259 31.898 63.494 1.00 47.39 334 GLN B O 1
ATOM 6907 N N . THR B 1 335 ? -12.381 32.186 64.264 1.00 44.00 335 THR B N 1
ATOM 6908 C CA . THR B 1 335 ? -13.046 32.153 62.943 1.00 41.79 335 THR B CA 1
ATOM 6909 C C . THR B 1 335 ? -13.097 33.566 62.358 1.00 36.76 335 THR B C 1
ATOM 6910 O O . THR B 1 335 ? -13.645 34.476 63.012 1.00 36.65 335 THR B O 1
ATOM 6914 N N . GLY B 1 336 ? -12.538 33.743 61.158 1.00 42.03 336 GLY B N 1
ATOM 6915 C CA . GLY B 1 336 ? -12.548 35.031 60.453 1.00 40.79 336 GLY B CA 1
ATOM 6916 C C . GLY B 1 336 ? -13.919 35.290 59.849 1.00 40.47 336 GLY B C 1
ATOM 6917 O O . GLY B 1 336 ? -14.552 34.338 59.363 1.00 37.54 336 GLY B O 1
ATOM 6918 N N . LEU B 1 337 ? -14.356 36.540 59.886 1.00 41.45 337 LEU B N 1
ATOM 6919 C CA . LEU B 1 337 ? -15.621 36.992 59.252 1.00 35.05 337 LEU B CA 1
ATOM 6920 C C . LEU B 1 337 ? -15.274 37.647 57.909 1.00 32.50 337 LEU B C 1
ATOM 6921 O O . LEU B 1 337 ? -15.034 38.834 57.904 1.00 37.96 337 LEU B O 1
ATOM 6926 N N . PHE B 1 338 ? -15.174 36.881 56.829 1.00 35.96 338 PHE B N 1
ATOM 6927 C CA . PHE B 1 338 ? -14.698 37.387 55.511 1.00 38.59 338 PHE B CA 1
ATOM 6928 C C . PHE B 1 338 ? -15.833 38.039 54.722 1.00 43.20 338 PHE B C 1
ATOM 6929 O O . PHE B 1 338 ? -15.624 39.148 54.208 1.00 42.78 338 PHE B O 1
ATOM 6937 N N . ALA B 1 339 ? -16.961 37.338 54.587 1.00 39.13 339 ALA B N 1
ATOM 6938 C CA . ALA B 1 339 ? -18.059 37.680 53.642 1.00 40.47 339 ALA B CA 1
ATOM 6939 C C . ALA B 1 339 ? -19.345 38.093 54.380 1.00 35.44 339 ALA B C 1
ATOM 6940 O O . ALA B 1 339 ? -20.098 38.896 53.816 1.00 32.83 339 ALA B O 1
ATOM 6942 N N . GLU B 1 340 ? -19.591 37.563 55.575 1.00 33.42 340 GLU B N 1
ATOM 6943 C CA . GLU B 1 340 ? -20.943 37.596 56.221 1.00 35.44 340 GLU B CA 1
ATOM 6944 C C . GLU B 1 340 ? -21.280 39.012 56.711 1.00 37.73 340 GLU B C 1
ATOM 6945 O O . GLU B 1 340 ? -22.490 39.341 56.856 1.00 33.40 340 GLU B O 1
ATOM 6951 N N . ARG B 1 341 ? -20.275 39.858 56.974 1.00 34.00 341 ARG B N 1
ATOM 6952 C CA . ARG B 1 341 ? -20.524 41.236 57.464 1.00 30.54 341 ARG B CA 1
ATOM 6953 C C . ARG B 1 341 ? -21.236 42.050 56.379 1.00 30.13 341 ARG B C 1
ATOM 6954 O O . ARG B 1 341 ? -21.875 43.060 56.742 1.00 31.85 341 ARG B O 1
ATOM 6962 N N . ASN B 1 342 ? -21.115 41.666 55.105 1.00 28.37 342 ASN B N 1
ATOM 6963 C CA . ASN B 1 342 ? -21.698 42.453 53.982 1.00 26.87 342 ASN B CA 1
ATOM 6964 C C . ASN B 1 342 ? -23.229 42.233 53.970 1.00 27.28 342 ASN B C 1
ATOM 6965 O O . ASN B 1 342 ? -23.942 42.996 53.302 1.00 30.17 342 ASN B O 1
ATOM 6970 N N . LEU B 1 343 ? -23.704 41.190 54.650 1.00 30.74 343 LEU B N 1
ATOM 6971 C CA . LEU B 1 343 ? -25.145 40.806 54.634 1.00 32.80 343 LEU B CA 1
ATOM 6972 C C . LEU B 1 343 ? -25.969 41.862 55.379 1.00 32.95 343 LEU B C 1
ATOM 6973 O O . LEU B 1 343 ? -25.501 42.573 56.284 1.00 32.63 343 LEU B O 1
ATOM 6978 N N . PRO B 1 344 ? -27.248 42.046 54.971 1.00 37.78 344 PRO B N 1
ATOM 6979 C CA . PRO B 1 344 ? -28.061 43.154 55.480 1.00 33.96 344 PRO B CA 1
ATOM 6980 C C . PRO B 1 344 ? -28.639 42.858 56.876 1.00 33.88 344 PRO B C 1
ATOM 6981 O O . PRO B 1 344 ? -29.130 41.782 57.084 1.00 35.99 344 PRO B O 1
ATOM 6985 N N . GLY B 1 345 ? -28.556 43.816 57.791 1.00 32.75 345 GLY B N 1
ATOM 6986 C CA . GLY B 1 345 ? -29.157 43.731 59.135 1.00 33.71 345 GLY B CA 1
ATOM 6987 C C . GLY B 1 345 ? -28.139 43.608 60.251 1.00 37.33 345 GLY B C 1
ATOM 6988 O O . GLY B 1 345 ? -28.559 43.471 61.391 1.00 39.30 345 GLY B O 1
ATOM 6989 N N . CYS B 1 346 ? -26.826 43.651 59.973 1.00 34.75 346 CYS B N 1
ATOM 6990 C CA . CYS B 1 346 ? -25.832 43.586 61.082 1.00 36.58 346 CYS B CA 1
ATOM 6991 C C . CYS B 1 346 ? -25.086 44.916 61.188 1.00 35.56 346 CYS B C 1
ATOM 6992 O O . CYS B 1 346 ? -24.883 45.552 60.155 1.00 39.15 346 CYS B O 1
ATOM 6995 N N . ILE B 1 347 ? -24.756 45.330 62.415 1.00 34.39 347 ILE B N 1
ATOM 6996 C CA . ILE B 1 347 ? -23.960 46.568 62.639 1.00 33.77 347 ILE B CA 1
ATOM 6997 C C . ILE B 1 347 ? -22.815 46.212 63.576 1.00 32.07 347 ILE B C 1
ATOM 6998 O O . ILE B 1 347 ? -22.950 45.273 64.402 1.00 35.40 347 ILE B O 1
ATOM 7003 N N . VAL B 1 348 ? -21.715 46.945 63.441 1.00 31.65 348 VAL B N 1
ATOM 7004 C CA . VAL B 1 348 ? -20.554 46.794 64.347 1.00 31.73 348 VAL B CA 1
ATOM 7005 C C . VAL B 1 348 ? -20.451 48.064 65.175 1.00 31.29 348 VAL B C 1
ATOM 7006 O O . VAL B 1 348 ? -20.487 49.157 64.595 1.00 30.11 348 VAL B O 1
ATOM 7010 N N . VAL B 1 349 ? -20.335 47.914 66.492 1.00 32.62 349 VAL B N 1
ATOM 7011 C CA . VAL B 1 349 ? -20.308 49.083 67.409 1.00 34.98 349 VAL B CA 1
ATOM 7012 C C . VAL B 1 349 ? -19.137 48.927 68.382 1.00 34.40 349 VAL B C 1
ATOM 7013 O O . VAL B 1 349 ? -18.731 47.773 68.666 1.00 34.12 349 VAL B O 1
ATOM 7017 N N . ASN B 1 350 ? -18.673 50.065 68.874 1.00 35.66 350 ASN B N 1
ATOM 7018 C CA . ASN B 1 350 ? -17.748 50.183 70.028 1.00 40.83 350 ASN B CA 1
ATOM 7019 C C . ASN B 1 350 ? -18.561 50.176 71.331 1.00 48.13 350 ASN B C 1
ATOM 7020 O O . ASN B 1 350 ? -19.782 49.933 71.271 1.00 43.04 350 ASN B O 1
ATOM 7025 N N . GLY B 1 351 ? -17.901 50.389 72.475 1.00 45.17 351 GLY B N 1
ATOM 7026 C CA . GLY B 1 351 ? -18.552 50.337 73.801 1.00 47.45 351 GLY B CA 1
ATOM 7027 C C . GLY B 1 351 ? -19.558 51.462 74.020 1.00 49.12 351 GLY B C 1
ATOM 7028 O O . GLY B 1 351 ? -20.416 51.332 74.929 1.00 47.61 351 GLY B O 1
ATOM 7029 N N . LYS B 1 352 ? -19.472 52.536 73.237 1.00 39.74 352 LYS B N 1
ATOM 7030 C CA . LYS B 1 352 ? -20.425 53.668 73.276 1.00 41.18 352 LYS B CA 1
ATOM 7031 C C . LYS B 1 352 ? -21.635 53.357 72.397 1.00 42.66 352 LYS B C 1
ATOM 7032 O O . LYS B 1 352 ? -22.489 54.248 72.249 1.00 39.83 352 LYS B O 1
ATOM 7038 N N . GLY B 1 353 ? -21.688 52.148 71.825 1.00 39.48 353 GLY B N 1
ATOM 7039 C CA . GLY B 1 353 ? -22.772 51.696 70.926 1.00 40.53 353 GLY B CA 1
ATOM 7040 C C . GLY B 1 353 ? -22.772 52.427 69.600 1.00 40.65 353 GLY B C 1
ATOM 7041 O O . GLY B 1 353 ? -23.828 52.414 68.911 1.00 45.97 353 GLY B O 1
ATOM 7042 N N . GLN B 1 354 ? -21.647 53.037 69.219 1.00 42.16 354 GLN B N 1
ATOM 7043 C CA . GLN B 1 354 ? -21.555 53.809 67.957 1.00 41.26 354 GLN B CA 1
ATOM 7044 C C . GLN B 1 354 ? -20.849 52.968 66.881 1.00 38.48 354 GLN B C 1
ATOM 7045 O O . GLN B 1 354 ? -19.893 52.208 67.222 1.00 33.64 354 GLN B O 1
ATOM 7051 N N . ARG B 1 355 ? -21.256 53.136 65.627 1.00 35.78 355 ARG B N 1
ATOM 7052 C CA . ARG B 1 355 ? -20.553 52.536 64.461 1.00 37.07 355 ARG B CA 1
ATOM 7053 C C . ARG B 1 355 ? -19.280 53.342 64.168 1.00 38.04 355 ARG B C 1
ATOM 7054 O O . ARG B 1 355 ? -19.250 54.557 64.439 1.00 33.02 355 ARG B O 1
ATOM 7062 N N . PHE B 1 356 ? -18.257 52.705 63.601 1.00 33.98 356 PHE B N 1
ATOM 7063 C CA . PHE B 1 356 ? -16.975 53.397 63.294 1.00 36.76 356 PHE B CA 1
ATOM 7064 C C . PHE B 1 356 ? -16.406 52.911 61.964 1.00 34.58 356 PHE B C 1
ATOM 7065 O O . PHE B 1 356 ? -15.412 53.498 61.527 1.00 40.96 356 PHE B O 1
ATOM 7073 N N . ILE B 1 357 ? -17.028 51.912 61.330 1.00 35.13 357 ILE B N 1
ATOM 7074 C CA . ILE B 1 357 ? -16.512 51.305 60.072 1.00 35.12 357 ILE B CA 1
ATOM 7075 C C . ILE B 1 357 ? -17.683 50.832 59.202 1.00 33.40 357 ILE B C 1
ATOM 7076 O O . ILE B 1 357 ? -18.650 50.254 59.743 1.00 32.54 357 ILE B O 1
ATOM 7081 N N . ASN B 1 358 ? -17.546 51.009 57.895 1.00 30.64 358 ASN B N 1
ATOM 7082 C CA . ASN B 1 358 ? -18.349 50.260 56.889 1.00 31.31 358 ASN B CA 1
ATOM 7083 C C . ASN B 1 358 ? -18.272 48.772 57.251 1.00 32.80 358 ASN B C 1
ATOM 7084 O O . ASN B 1 358 ? -17.171 48.190 57.166 1.00 33.41 358 ASN B O 1
ATOM 7089 N N . GLU B 1 359 ? -19.391 48.129 57.617 1.00 30.67 359 GLU B N 1
ATOM 7090 C CA . GLU B 1 359 ? -19.379 46.700 58.006 1.00 31.83 359 GLU B CA 1
ATOM 7091 C C . GLU B 1 359 ? -18.920 45.845 56.824 1.00 30.08 359 GLU B C 1
ATOM 7092 O O . GLU B 1 359 ? -18.342 44.797 57.098 1.00 29.43 359 GLU B O 1
ATOM 7098 N N . ALA B 1 360 ? -19.187 46.263 55.587 1.00 28.17 360 ALA B N 1
ATOM 7099 C CA . ALA B 1 360 ? -18.765 45.563 54.358 1.00 29.88 360 ALA B CA 1
ATOM 7100 C C . ALA B 1 360 ? -17.306 45.911 53.975 1.00 31.56 360 ALA B C 1
ATOM 7101 O O . ALA B 1 360 ? -16.870 45.411 52.940 1.00 32.00 360 ALA B O 1
ATOM 7103 N N . SER B 1 361 ? -16.597 46.739 54.742 1.00 31.77 361 SER B N 1
ATOM 7104 C CA . SER B 1 361 ? -15.173 47.080 54.441 1.00 31.84 361 SER B CA 1
ATOM 7105 C C . SER B 1 361 ? -14.416 45.788 54.142 1.00 26.50 361 SER B C 1
ATOM 7106 O O . SER B 1 361 ? -14.603 44.779 54.819 1.00 27.74 361 SER B O 1
ATOM 7109 N N . PRO B 1 362 ? -13.455 45.784 53.194 1.00 30.29 362 PRO B N 1
ATOM 7110 C CA . PRO B 1 362 ? -12.469 44.697 53.138 1.00 29.07 362 PRO B CA 1
ATOM 7111 C C . PRO B 1 362 ? -11.895 44.476 54.535 1.00 26.14 362 PRO B C 1
ATOM 7112 O O . PRO B 1 362 ? -11.766 45.443 55.298 1.00 28.79 362 PRO B O 1
ATOM 7116 N N . TYR B 1 363 ? -11.539 43.235 54.834 1.00 29.13 363 TYR B N 1
ATOM 7117 C CA . TYR B 1 363 ? -11.122 42.776 56.180 1.00 30.08 363 TYR B CA 1
ATOM 7118 C C . TYR B 1 363 ? -9.866 43.521 56.654 1.00 31.96 363 TYR B C 1
ATOM 7119 O O . TYR B 1 363 ? -9.793 43.852 57.856 1.00 34.78 363 TYR B O 1
ATOM 7128 N N . LEU B 1 364 ? -8.904 43.809 55.763 1.00 30.56 364 LEU B N 1
ATOM 7129 C CA . LEU B 1 364 ? -7.661 44.521 56.172 1.00 27.45 364 LEU B CA 1
ATOM 7130 C C . LEU B 1 364 ? -8.029 45.882 56.759 1.00 25.24 364 LEU B C 1
ATOM 7131 O O . LEU B 1 364 ? -7.594 46.212 57.888 1.00 27.65 364 LEU B O 1
ATOM 7136 N N . GLU B 1 365 ? -8.812 46.673 56.031 1.00 27.78 365 GLU B N 1
ATOM 7137 C CA . GLU B 1 365 ? -9.168 48.053 56.434 1.00 28.49 365 GLU B CA 1
ATOM 7138 C C . GLU B 1 365 ? -10.082 47.996 57.676 1.00 27.07 365 GLU B C 1
ATOM 7139 O O . GLU B 1 365 ? -10.003 48.906 58.508 1.00 28.29 365 GLU B O 1
ATOM 7145 N N . PHE B 1 366 ? -10.902 46.961 57.791 1.00 28.30 366 PHE B N 1
ATOM 7146 C CA . PHE B 1 366 ? -11.793 46.734 58.969 1.00 31.75 366 PHE B CA 1
ATOM 7147 C C . PHE B 1 366 ? -10.933 46.617 60.249 1.00 34.73 366 PHE B C 1
ATOM 7148 O O . PHE B 1 366 ? -11.157 47.380 61.207 1.00 30.87 366 PHE B O 1
ATOM 7156 N N . GLY B 1 367 ? -9.948 45.717 60.260 1.00 38.49 367 GLY B N 1
ATOM 7157 C CA . GLY B 1 367 ? -8.986 45.578 61.379 1.00 37.97 367 GLY B CA 1
ATOM 7158 C C . GLY B 1 367 ? -8.297 46.897 61.703 1.00 34.42 367 GLY B C 1
ATOM 7159 O O . GLY B 1 367 ? -8.260 47.318 62.889 1.00 40.29 367 GLY B O 1
ATOM 7160 N N . ALA B 1 368 ? -7.798 47.586 60.685 1.00 38.49 368 ALA B N 1
ATOM 7161 C CA . ALA B 1 368 ? -7.110 48.876 60.865 1.00 36.12 368 ALA B CA 1
ATOM 7162 C C . ALA B 1 368 ? -8.052 49.859 61.560 1.00 36.78 368 ALA B C 1
ATOM 7163 O O . ALA B 1 368 ? -7.583 50.613 62.423 1.00 30.18 368 ALA B O 1
ATOM 7165 N N . ALA B 1 369 ? -9.335 49.878 61.172 1.00 31.51 369 ALA B N 1
ATOM 7166 C CA . ALA B 1 369 ? -10.322 50.831 61.723 1.00 31.42 369 ALA B CA 1
ATOM 7167 C C . ALA B 1 369 ? -10.645 50.481 63.183 1.00 28.80 369 ALA B C 1
ATOM 7168 O O . ALA B 1 369 ? -10.938 51.421 63.939 1.00 33.86 369 ALA B O 1
ATOM 7170 N N . MET B 1 370 ? -10.587 49.212 63.570 1.00 30.89 370 MET B N 1
ATOM 7171 C CA . MET B 1 370 ? -10.789 48.802 64.994 1.00 32.23 370 MET B CA 1
ATOM 7172 C C . MET B 1 370 ? -9.693 49.493 65.837 1.00 37.18 370 MET B C 1
ATOM 7173 O O . MET B 1 370 ? -10.004 50.142 66.865 1.00 34.57 370 MET B O 1
ATOM 7178 N N . TYR B 1 371 ? -8.438 49.448 65.386 1.00 38.21 371 TYR B N 1
ATOM 7179 C CA . TYR B 1 371 ? -7.308 50.059 66.136 1.00 35.53 371 TYR B CA 1
ATOM 7180 C C . TYR B 1 371 ? -7.437 51.568 66.096 1.00 38.69 371 TYR B C 1
ATOM 7181 O O . TYR B 1 371 ? -7.176 52.236 67.150 1.00 40.91 371 TYR B O 1
ATOM 7190 N N . GLU B 1 372 ? -7.865 52.124 64.961 1.00 37.77 372 GLU B N 1
ATOM 7191 C CA . GLU B 1 372 ? -8.003 53.592 64.839 1.00 39.96 372 GLU B CA 1
ATOM 7192 C C . GLU B 1 372 ? -9.062 54.077 65.842 1.00 40.82 372 GLU B C 1
ATOM 7193 O O . GLU B 1 372 ? -8.823 55.100 66.521 1.00 39.65 372 GLU B O 1
ATOM 7199 N N . ASN B 1 373 ? -10.208 53.403 65.917 1.00 37.08 373 ASN B N 1
ATOM 7200 C CA . ASN B 1 373 ? -11.297 53.824 66.833 1.00 37.11 373 ASN B CA 1
ATOM 7201 C C . ASN B 1 373 ? -10.905 53.521 68.287 1.00 34.65 373 ASN B C 1
ATOM 7202 O O . ASN B 1 373 ? -11.259 54.327 69.153 1.00 39.85 373 ASN B O 1
ATOM 7207 N N . HIS B 1 374 ? -10.198 52.419 68.547 1.00 38.04 374 HIS B N 1
ATOM 7208 C CA . HIS B 1 374 ? -9.817 52.001 69.918 1.00 41.30 374 HIS B CA 1
ATOM 7209 C C . HIS B 1 374 ? -8.965 53.099 70.557 1.00 45.57 374 HIS B C 1
ATOM 7210 O O . HIS B 1 374 ? -9.131 53.330 71.775 1.00 44.45 374 HIS B O 1
ATOM 7217 N N . ALA B 1 375 ? -8.157 53.800 69.759 1.00 45.74 375 ALA B N 1
ATOM 7218 C CA . ALA B 1 375 ? -7.259 54.878 70.232 1.00 53.55 375 ALA B CA 1
ATOM 7219 C C . ALA B 1 375 ? -8.101 56.065 70.727 1.00 57.79 375 ALA B C 1
ATOM 7220 O O . ALA B 1 375 ? -7.661 56.746 71.651 1.00 53.90 375 ALA B O 1
ATOM 7222 N N . ARG B 1 376 ? -9.281 56.290 70.146 1.00 54.41 376 ARG B N 1
ATOM 7223 C CA . ARG B 1 376 ? -10.188 57.404 70.529 1.00 58.01 376 ARG B CA 1
ATOM 7224 C C . ARG B 1 376 ? -11.172 56.959 71.612 1.00 57.69 376 ARG B C 1
ATOM 7225 O O . ARG B 1 376 ? -11.446 57.767 72.487 1.00 56.93 376 ARG B O 1
ATOM 7233 N N . SER B 1 377 ? -11.761 55.765 71.489 1.00 52.48 377 SER B N 1
ATOM 7234 C CA . SER B 1 377 ? -12.928 55.324 72.297 1.00 51.43 377 SER B CA 1
ATOM 7235 C C . SER B 1 377 ? -12.476 54.479 73.485 1.00 49.77 377 SER B C 1
ATOM 7236 O O . SER B 1 377 ? -13.201 54.446 74.506 1.00 53.31 377 SER B O 1
ATOM 7239 N N . GLY B 1 378 ? -11.370 53.747 73.332 1.00 47.28 378 GLY B N 1
ATOM 7240 C CA . GLY B 1 378 ? -10.896 52.759 74.320 1.00 41.70 378 GLY B CA 1
ATOM 7241 C C . GLY B 1 378 ? -11.757 51.503 74.337 1.00 43.70 378 GLY B C 1
ATOM 7242 O O . GLY B 1 378 ? -11.559 50.656 75.215 1.00 43.62 378 GLY B O 1
ATOM 7243 N N . SER B 1 379 ? -12.663 51.307 73.380 1.00 42.88 379 SER B N 1
ATOM 7244 C CA . SER B 1 379 ? -13.585 50.143 73.419 1.00 41.23 379 SER B CA 1
ATOM 7245 C C . SER B 1 379 ? -13.942 49.670 72.006 1.00 49.41 379 SER B C 1
ATOM 7246 O O . SER B 1 379 ? -15.145 49.434 71.751 1.00 38.92 379 SER B O 1
ATOM 7249 N N . ALA B 1 380 ? -12.944 49.508 71.119 1.00 42.59 380 ALA B N 1
ATOM 7250 C CA . ALA B 1 380 ? -13.181 48.981 69.754 1.00 42.22 380 ALA B CA 1
ATOM 7251 C C . ALA B 1 380 ? -12.306 47.760 69.485 1.00 41.98 380 ALA B C 1
ATOM 7252 O O . ALA B 1 380 ? -12.487 47.143 68.441 1.00 40.65 380 ALA B O 1
ATOM 7254 N N . VAL B 1 381 ? -11.415 47.384 70.406 1.00 43.50 381 VAL B N 1
ATOM 7255 C CA . VAL B 1 381 ? -10.695 46.083 70.320 1.00 41.53 381 VAL B CA 1
ATOM 7256 C C . VAL B 1 381 ? -10.886 45.376 71.652 1.00 46.29 381 VAL B C 1
ATOM 7257 O O . VAL B 1 381 ? -10.231 45.749 72.614 1.00 44.44 381 VAL B O 1
ATOM 7261 N N . PRO B 1 382 ? -11.788 44.367 71.772 1.00 45.77 382 PRO B N 1
ATOM 7262 C CA . PRO B 1 382 ? -12.669 43.955 70.682 1.00 43.31 382 PRO B CA 1
ATOM 7263 C C . PRO B 1 382 ? -13.845 44.933 70.494 1.00 40.98 382 PRO B C 1
ATOM 7264 O O . PRO B 1 382 ? -13.971 45.888 71.238 1.00 38.65 382 PRO B O 1
ATOM 7268 N N . ALA B 1 383 ? -14.637 44.708 69.447 1.00 37.43 383 ALA B N 1
ATOM 7269 C CA . ALA B 1 383 ? -15.868 45.457 69.118 1.00 37.99 383 ALA B CA 1
ATOM 7270 C C . ALA B 1 383 ? -17.049 44.470 69.202 1.00 38.20 383 ALA B C 1
ATOM 7271 O O . ALA B 1 383 ? -16.808 43.301 69.565 1.00 38.58 383 ALA B O 1
ATOM 7273 N N . TRP B 1 384 ? -18.273 44.927 68.921 1.00 37.80 384 TRP B N 1
ATOM 7274 C CA . TRP B 1 384 ? -19.498 44.087 69.026 1.00 37.10 384 TRP B CA 1
ATOM 7275 C C . TRP B 1 384 ? -20.262 44.083 67.712 1.00 33.77 384 TRP B C 1
ATOM 7276 O O . TRP B 1 384 ? -20.501 45.167 67.126 1.00 31.83 384 TRP B O 1
ATOM 7287 N N . LEU B 1 385 ? -20.639 42.895 67.279 1.00 33.60 385 LEU B N 1
ATOM 7288 C CA . LEU B 1 385 ? -21.501 42.728 66.083 1.00 34.92 385 LEU B CA 1
ATOM 7289 C C . LEU B 1 385 ? -22.931 42.446 66.580 1.00 33.04 385 LEU B C 1
ATOM 7290 O O . LEU B 1 385 ? -23.064 41.528 67.419 1.00 37.38 385 LEU B O 1
ATOM 7295 N N . ILE B 1 386 ? -23.895 43.215 66.098 1.00 37.52 386 ILE B N 1
ATOM 7296 C CA . ILE B 1 386 ? -25.321 43.191 66.539 1.00 36.19 386 ILE B CA 1
ATOM 7297 C C . ILE B 1 386 ? -26.193 42.831 65.331 1.00 37.73 386 ILE B C 1
ATOM 7298 O O . ILE B 1 386 ? -25.999 43.411 64.245 1.00 38.00 386 ILE B O 1
ATOM 7303 N N . PHE B 1 387 ? -27.140 41.908 65.516 1.00 38.07 387 PHE B N 1
ATOM 7304 C CA . PHE B 1 387 ? -28.188 41.615 64.506 1.00 37.75 387 PHE B CA 1
ATOM 7305 C C . PHE B 1 387 ? -29.443 41.051 65.211 1.00 39.59 387 PHE B C 1
ATOM 7306 O O . PHE B 1 387 ? -29.403 40.786 66.449 1.00 37.00 387 PHE B O 1
ATOM 7314 N N . ASP B 1 388 ? -30.527 40.885 64.453 1.00 38.63 388 ASP B N 1
ATOM 7315 C CA . ASP B 1 388 ? -31.850 40.511 65.022 1.00 39.82 388 ASP B CA 1
ATOM 7316 C C . ASP B 1 388 ? -32.200 39.068 64.656 1.00 40.98 388 ASP B C 1
ATOM 7317 O O . ASP B 1 388 ? -31.375 38.331 64.074 1.00 38.76 388 ASP B O 1
ATOM 7322 N N . GLY B 1 389 ? -33.429 38.655 64.975 1.00 41.83 389 GLY B N 1
ATOM 7323 C CA . GLY B 1 389 ? -33.864 37.265 64.772 1.00 36.06 389 GLY B CA 1
ATOM 7324 C C . GLY B 1 389 ? -34.011 36.911 63.316 1.00 33.24 389 GLY B C 1
ATOM 7325 O O . GLY B 1 389 ? -33.892 35.701 62.994 1.00 38.41 389 GLY B O 1
ATOM 7326 N N . LYS B 1 390 ? -34.338 37.884 62.469 1.00 36.35 390 LYS B N 1
ATOM 7327 C CA . LYS B 1 390 ? -34.484 37.620 61.024 1.00 37.43 390 LYS B CA 1
ATOM 7328 C C . LYS B 1 390 ? -33.088 37.323 60.439 1.00 42.87 390 LYS B C 1
ATOM 7329 O O . LYS B 1 390 ? -32.940 36.350 59.656 1.00 43.75 390 LYS B O 1
ATOM 7335 N N . PHE B 1 391 ? -32.090 38.141 60.785 1.00 44.81 391 PHE B N 1
ATOM 7336 C CA . PHE B 1 391 ? -30.680 37.926 60.345 1.00 37.84 391 PHE B CA 1
ATOM 7337 C C . PHE B 1 391 ? -30.253 36.514 60.776 1.00 39.09 391 PHE B C 1
ATOM 7338 O O . PHE B 1 391 ? -29.800 35.654 59.957 1.00 39.80 391 PHE B O 1
ATOM 7346 N N . ARG B 1 392 ? -30.430 36.242 62.065 1.00 38.24 392 ARG B N 1
ATOM 7347 C CA . ARG B 1 392 ? -30.045 34.957 62.701 1.00 43.52 392 ARG B CA 1
ATOM 7348 C C . ARG B 1 392 ? -30.641 33.789 61.924 1.00 47.95 392 ARG B C 1
ATOM 7349 O O . ARG B 1 392 ? -29.920 32.811 61.686 1.00 43.09 392 ARG B O 1
ATOM 7357 N N . TYR B 1 393 ? -31.927 33.873 61.589 1.00 50.39 393 TYR B N 1
ATOM 7358 C CA . TYR B 1 393 ? -32.659 32.778 60.899 1.00 52.81 393 TYR B CA 1
ATOM 7359 C C . TYR B 1 393 ? -32.074 32.580 59.493 1.00 51.12 393 TYR B C 1
ATOM 7360 O O . TYR B 1 393 ? -31.941 31.428 59.053 1.00 46.16 393 TYR B O 1
ATOM 7369 N N . ASN B 1 394 ? -31.765 33.676 58.796 1.00 44.36 394 ASN B N 1
ATOM 7370 C CA . ASN B 1 394 ? -31.465 33.667 57.341 1.00 44.51 394 ASN B CA 1
ATOM 7371 C C . ASN B 1 394 ? -29.982 33.401 57.031 1.00 42.88 394 ASN B C 1
ATOM 7372 O O . ASN B 1 394 ? -29.720 32.837 55.946 1.00 45.62 394 ASN B O 1
ATOM 7377 N N . TYR B 1 395 ? -29.053 33.797 57.904 1.00 41.61 395 TYR B N 1
ATOM 7378 C CA . TYR B 1 395 ? -27.646 34.034 57.487 1.00 41.97 395 TYR B CA 1
ATOM 7379 C C . TYR B 1 395 ? -26.658 33.367 58.427 1.00 40.32 395 TYR B C 1
ATOM 7380 O O . TYR B 1 395 ? -26.917 33.258 59.626 1.00 40.65 395 TYR B O 1
ATOM 7389 N N . PRO B 1 396 ? -25.467 32.977 57.909 1.00 41.17 396 PRO B N 1
ATOM 7390 C CA . PRO B 1 396 ? -24.383 32.476 58.749 1.00 40.36 396 PRO B CA 1
ATOM 7391 C C . PRO B 1 396 ? -23.661 33.690 59.338 1.00 40.83 396 PRO B C 1
ATOM 7392 O O . PRO B 1 396 ? -23.836 34.805 58.848 1.00 37.13 396 PRO B O 1
ATOM 7396 N N . MET B 1 397 ? -22.883 33.463 60.389 1.00 42.45 397 MET B N 1
ATOM 7397 C CA . MET B 1 397 ? -21.941 34.469 60.925 1.00 38.51 397 MET B CA 1
ATOM 7398 C C . MET B 1 397 ? -20.801 33.724 61.611 1.00 42.15 397 MET B C 1
ATOM 7399 O O . MET B 1 397 ? -20.965 33.305 62.767 1.00 41.29 397 MET B O 1
ATOM 7404 N N . GLY B 1 398 ? -19.697 33.531 60.889 1.00 45.41 398 GLY B N 1
ATOM 7405 C CA . GLY B 1 398 ? -18.571 32.707 61.369 1.00 42.82 398 GLY B CA 1
ATOM 7406 C C . GLY B 1 398 ? -19.068 31.328 61.799 1.00 45.30 398 GLY B C 1
ATOM 7407 O O . GLY B 1 398 ? -19.628 30.586 60.982 1.00 44.32 398 GLY B O 1
ATOM 7408 N N . PRO B 1 399 ? -18.915 30.944 63.088 1.00 40.59 399 PRO B N 1
ATOM 7409 C CA . PRO B 1 399 ? -19.320 29.604 63.505 1.00 44.63 399 PRO B CA 1
ATOM 7410 C C . PRO B 1 399 ? -20.844 29.391 63.518 1.00 48.75 399 PRO B C 1
ATOM 7411 O O . PRO B 1 399 ? -21.250 28.256 63.517 1.00 52.57 399 PRO B O 1
ATOM 7415 N N . LEU B 1 400 ? -21.648 30.459 63.512 1.00 50.21 400 LEU B N 1
ATOM 7416 C CA . LEU B 1 400 ? -23.131 30.333 63.487 1.00 47.00 400 LEU B CA 1
ATOM 7417 C C . LEU B 1 400 ? -23.553 30.013 62.059 1.00 48.70 400 LEU B C 1
ATOM 7418 O O . LEU B 1 400 ? -23.245 30.799 61.157 1.00 48.07 400 LEU B O 1
ATOM 7423 N N . MET B 1 401 ? -24.245 28.895 61.878 1.00 54.40 401 MET B N 1
ATOM 7424 C CA . MET B 1 401 ? -25.007 28.598 60.641 1.00 56.81 401 MET B CA 1
ATOM 7425 C C . MET B 1 401 ? -26.380 29.260 60.745 1.00 53.17 401 MET B C 1
ATOM 7426 O O . MET B 1 401 ? -26.817 29.636 61.833 1.00 48.47 401 MET B O 1
ATOM 7431 N N . PRO B 1 402 ? -27.098 29.470 59.623 1.00 46.82 402 PRO B N 1
ATOM 7432 C CA . PRO B 1 402 ? -28.430 30.059 59.686 1.00 51.42 402 PRO B CA 1
ATOM 7433 C C . PRO B 1 402 ? -29.325 29.279 60.671 1.00 53.23 402 PRO B C 1
ATOM 7434 O O . PRO B 1 402 ? -29.266 28.055 60.685 1.00 52.99 402 PRO B O 1
ATOM 7438 N N . GLY B 1 403 ? -30.083 30.008 61.495 1.00 57.84 403 GLY B N 1
ATOM 7439 C CA . GLY B 1 403 ? -31.045 29.455 62.472 1.00 62.48 403 GLY B CA 1
ATOM 7440 C C . GLY B 1 403 ? -32.045 28.509 61.815 1.00 62.49 403 GLY B C 1
ATOM 7441 O O . GLY B 1 403 ? -32.488 27.556 62.469 1.00 62.34 403 GLY B O 1
ATOM 7442 N N A GLN B 1 404 ? -32.377 28.766 60.549 0.50 60.46 404 GLN B N 1
ATOM 7443 N N B GLN B 1 404 ? -32.349 28.745 60.533 0.50 60.24 404 GLN B N 1
ATOM 7444 C CA A GLN B 1 404 ? -33.281 27.923 59.727 0.50 63.36 404 GLN B CA 1
ATOM 7445 C CA B GLN B 1 404 ? -33.278 27.926 59.712 0.50 63.07 404 GLN B CA 1
ATOM 7446 C C A GLN B 1 404 ? -32.756 26.476 59.703 0.50 64.38 404 GLN B C 1
ATOM 7447 C C B GLN B 1 404 ? -32.721 26.513 59.461 0.50 64.36 404 GLN B C 1
ATOM 7448 O O A GLN B 1 404 ? -33.597 25.570 59.725 0.50 63.68 404 GLN B O 1
ATOM 7449 O O B GLN B 1 404 ? -33.495 25.678 58.966 0.50 67.67 404 GLN B O 1
ATOM 7460 N N . ILE B 1 405 ? -31.438 26.249 59.744 1.00 66.54 405 ILE B N 1
ATOM 7461 C CA . ILE B 1 405 ? -30.864 24.869 59.671 1.00 67.20 405 ILE B CA 1
ATOM 7462 C C . ILE B 1 405 ? -30.209 24.451 60.996 1.00 69.80 405 ILE B C 1
ATOM 7463 O O . ILE B 1 405 ? -30.044 23.237 61.168 1.00 74.56 405 ILE B O 1
ATOM 7468 N N . GLN B 1 406 ? -29.824 25.377 61.881 1.00 65.30 406 GLN B N 1
ATOM 7469 C CA . GLN B 1 406 ? -29.113 25.054 63.148 1.00 72.07 406 GLN B CA 1
ATOM 7470 C C . GLN B 1 406 ? -29.722 25.907 64.254 1.00 73.91 406 GLN B C 1
ATOM 7471 O O . GLN B 1 406 ? -29.634 27.130 64.221 1.00 74.86 406 GLN B O 1
ATOM 7477 N N . PRO B 1 407 ? -30.324 25.301 65.296 1.00 69.17 407 PRO B N 1
ATOM 7478 C CA . PRO B 1 407 ? -30.837 26.079 66.423 1.00 64.16 407 PRO B CA 1
ATOM 7479 C C . PRO B 1 407 ? -29.664 26.625 67.251 1.00 59.42 407 PRO B C 1
ATOM 7480 O O . PRO B 1 407 ? -28.553 26.127 67.091 1.00 55.71 407 PRO B O 1
ATOM 7484 N N . ASP B 1 408 ? -29.923 27.618 68.103 1.00 53.50 408 ASP B N 1
ATOM 7485 C CA . ASP B 1 408 ? -28.925 28.163 69.056 1.00 52.39 408 ASP B CA 1
ATOM 7486 C C . ASP B 1 408 ? -28.345 27.011 69.888 1.00 55.95 408 ASP B C 1
ATOM 7487 O O . ASP B 1 408 ? -29.118 26.189 70.376 1.00 65.76 408 ASP B O 1
ATOM 7492 N N . ARG B 1 409 ? -27.025 26.956 70.050 1.00 57.83 409 ARG B N 1
ATOM 7493 C CA . ARG B 1 409 ? -26.342 25.915 70.857 1.00 54.72 409 ARG B CA 1
ATOM 7494 C C . ARG B 1 409 ? -26.197 26.421 72.296 1.00 55.63 409 ARG B C 1
ATOM 7495 O O . ARG B 1 409 ? -25.646 27.523 72.491 1.00 44.89 409 ARG B O 1
ATOM 7503 N N . LYS B 1 410 ? -26.680 25.648 73.277 1.00 52.88 410 LYS B N 1
ATOM 7504 C CA . LYS B 1 410 ? -26.679 26.057 74.703 1.00 51.13 410 LYS B CA 1
ATOM 7505 C C . LYS B 1 410 ? -25.250 26.303 75.185 1.00 49.16 410 LYS B C 1
ATOM 7506 O O . LYS B 1 410 ? -25.038 27.306 75.901 1.00 43.33 410 LYS B O 1
ATOM 7512 N N . ALA B 1 411 ? -24.306 25.421 74.828 1.00 53.18 411 ALA B N 1
ATOM 7513 C CA . ALA B 1 411 ? -22.885 25.511 75.254 1.00 58.36 411 ALA B CA 1
ATOM 7514 C C . ALA B 1 411 ? -22.256 26.837 74.777 1.00 58.12 411 ALA B C 1
ATOM 7515 O O . ALA B 1 411 ? -21.242 27.277 75.365 1.00 63.51 411 ALA B O 1
ATOM 7517 N N . TRP B 1 412 ? -22.843 27.470 73.761 1.00 53.36 412 TRP B N 1
ATOM 7518 C CA . TRP B 1 412 ? -22.308 28.703 73.122 1.00 51.09 412 TRP B CA 1
ATOM 7519 C C . TRP B 1 412 ? -22.954 29.964 73.708 1.00 52.94 412 TRP B C 1
ATOM 7520 O O . TRP B 1 412 ? -22.420 31.063 73.439 1.00 43.48 412 TRP B O 1
ATOM 7531 N N . LEU B 1 413 ? -24.035 29.846 74.493 1.00 45.96 413 LEU B N 1
ATOM 7532 C CA . LEU B 1 413 ? -24.722 31.052 75.033 1.00 45.62 413 LEU B CA 1
ATOM 7533 C C . LEU B 1 413 ? -23.766 31.771 75.981 1.00 45.77 413 LEU B C 1
ATOM 7534 O O . LEU B 1 413 ? -23.170 31.104 76.837 1.00 53.78 413 LEU B O 1
ATOM 7539 N N . GLY B 1 414 ? -23.589 33.080 75.808 1.00 43.16 414 GLY B N 1
ATOM 7540 C CA . GLY B 1 414 ? -22.644 33.888 76.599 1.00 47.85 414 GLY B CA 1
ATOM 7541 C C . GLY B 1 414 ? -21.178 33.530 76.317 1.00 47.29 414 GLY B C 1
ATOM 7542 O O . GLY B 1 414 ? -20.326 33.999 77.092 1.00 47.92 414 GLY B O 1
ATOM 7543 N N . LYS B 1 415 ? -20.880 32.752 75.271 1.00 49.58 415 LYS B N 1
ATOM 7544 C CA . LYS B 1 415 ? -19.475 32.462 74.853 1.00 52.53 415 LYS B CA 1
ATOM 7545 C C . LYS B 1 415 ? -19.249 32.874 73.389 1.00 54.56 415 LYS B C 1
ATOM 7546 O O . LYS B 1 415 ? -18.318 33.677 73.137 1.00 60.21 415 LYS B O 1
ATOM 7552 N N . VAL B 1 416 ? -20.040 32.325 72.461 1.00 48.32 416 VAL B N 1
ATOM 7553 C CA . VAL B 1 416 ? -19.951 32.592 70.992 1.00 49.59 416 VAL B CA 1
ATOM 7554 C C . VAL B 1 416 ? -21.026 33.606 70.581 1.00 53.89 416 VAL B C 1
ATOM 7555 O O . VAL B 1 416 ? -20.784 34.370 69.655 1.00 41.50 416 VAL B O 1
ATOM 7559 N N . TYR B 1 417 ? -22.184 33.618 71.240 1.00 51.95 417 TYR B N 1
ATOM 7560 C CA . TYR B 1 417 ? -23.230 34.643 70.985 1.00 47.55 417 TYR B CA 1
ATOM 7561 C C . TYR B 1 417 ? -23.919 34.976 72.313 1.00 47.66 417 TYR B C 1
ATOM 7562 O O . TYR B 1 417 ? -23.992 34.106 73.216 1.00 48.05 417 TYR B O 1
ATOM 7571 N N . TRP B 1 418 ? -24.363 36.220 72.434 1.00 45.70 418 TRP B N 1
ATOM 7572 C CA . TRP B 1 418 ? -25.231 36.718 73.530 1.00 47.59 418 TRP B CA 1
ATOM 7573 C C . TRP B 1 418 ? -26.608 37.002 72.923 1.00 49.58 418 TRP B C 1
ATOM 7574 O O . TRP B 1 418 ? -26.667 37.423 71.749 1.00 43.32 418 TRP B O 1
ATOM 7585 N N . ARG B 1 419 ? -27.683 36.723 73.666 1.00 50.40 419 ARG B N 1
ATOM 7586 C CA . ARG B 1 419 ? -29.067 36.726 73.134 1.00 45.48 419 ARG B CA 1
ATOM 7587 C C . ARG B 1 419 ? -29.953 37.413 74.173 1.00 44.87 419 ARG B C 1
ATOM 7588 O O . ARG B 1 419 ? -29.700 37.243 75.397 1.00 41.22 419 ARG B O 1
ATOM 7596 N N . ASP B 1 420 ? -30.851 38.276 73.703 1.00 47.34 420 ASP B N 1
ATOM 7597 C CA . ASP B 1 420 ? -31.780 39.026 74.574 1.00 50.33 420 ASP B CA 1
ATOM 7598 C C . ASP B 1 420 ? -33.042 39.391 73.796 1.00 57.29 420 ASP B C 1
ATOM 7599 O O . ASP B 1 420 ? -32.949 39.637 72.576 1.00 52.80 420 ASP B O 1
ATOM 7604 N N . ASP B 1 421 ? -34.173 39.454 74.507 1.00 53.59 421 ASP B N 1
ATOM 7605 C CA . ASP B 1 421 ? -35.494 39.788 73.913 1.00 50.64 421 ASP B CA 1
ATOM 7606 C C . ASP B 1 421 ? -35.516 41.261 73.524 1.00 44.85 421 ASP B C 1
ATOM 7607 O O . ASP B 1 421 ? -36.285 41.602 72.596 1.00 46.93 421 ASP B O 1
ATOM 7612 N N . THR B 1 422 ? -34.736 42.111 74.210 1.00 47.30 422 THR B N 1
ATOM 7613 C CA . THR B 1 422 ? -34.659 43.562 73.912 1.00 47.04 422 THR B CA 1
ATOM 7614 C C . THR B 1 422 ? -33.216 43.989 73.600 1.00 51.45 422 THR B C 1
ATOM 7615 O O . THR B 1 422 ? -32.237 43.333 74.079 1.00 43.50 422 THR B O 1
ATOM 7619 N N . LEU B 1 423 ? -33.098 45.093 72.864 1.00 50.43 423 LEU B N 1
ATOM 7620 C CA . LEU B 1 423 ? -31.808 45.759 72.591 1.00 54.28 423 LEU B CA 1
ATOM 7621 C C . LEU B 1 423 ? -31.197 46.264 73.894 1.00 52.89 423 LEU B C 1
ATOM 7622 O O . LEU B 1 423 ? -29.988 46.052 74.072 1.00 45.49 423 LEU B O 1
ATOM 7627 N N . GLU B 1 424 ? -31.991 46.886 74.771 1.00 49.20 424 GLU B N 1
ATOM 7628 C CA . GLU B 1 424 ? -31.492 47.380 76.079 1.00 53.57 424 GLU B CA 1
ATOM 7629 C C . GLU B 1 424 ? -30.906 46.214 76.885 1.00 50.43 424 GLU B C 1
ATOM 7630 O O . GLU B 1 424 ? -29.833 46.397 77.501 1.00 52.23 424 GLU B O 1
ATOM 7636 N N . GLY B 1 425 ? -31.590 45.068 76.899 1.00 46.21 425 GLY B N 1
ATOM 7637 C CA . GLY B 1 425 ? -31.149 43.875 77.642 1.00 49.66 425 GLY B CA 1
ATOM 7638 C C . GLY B 1 425 ? -29.808 43.392 77.108 1.00 54.78 425 GLY B C 1
ATOM 7639 O O . GLY B 1 425 ? -28.877 43.229 77.898 1.00 47.99 425 GLY B O 1
ATOM 7640 N N . LEU B 1 426 ? -29.704 43.234 75.787 1.00 55.04 426 LEU B N 1
ATOM 7641 C CA . LEU B 1 426 ? -28.453 42.825 75.086 1.00 53.12 426 LEU B CA 1
ATOM 7642 C C . LEU B 1 426 ? -27.305 43.778 75.456 1.00 46.15 426 LEU B C 1
ATOM 7643 O O . LEU B 1 426 ? -26.258 43.267 75.865 1.00 49.84 426 LEU B O 1
ATOM 7648 N N . ALA B 1 427 ? -27.503 45.091 75.325 1.00 43.33 427 ALA B N 1
ATOM 7649 C CA . ALA B 1 427 ? -26.479 46.123 75.603 1.00 46.16 427 ALA B CA 1
ATOM 7650 C C . ALA B 1 427 ? -25.882 45.902 76.998 1.00 54.73 427 ALA B C 1
ATOM 7651 O O . ALA B 1 427 ? -24.634 46.000 77.158 1.00 49.88 427 ALA B O 1
ATOM 7653 N N . LYS B 1 428 ? -26.731 45.608 77.986 1.00 55.77 428 LYS B N 1
ATOM 7654 C CA . LYS B 1 428 ? -26.275 45.484 79.396 1.00 58.40 428 LYS B CA 1
ATOM 7655 C C . LYS B 1 428 ? -25.417 44.223 79.524 1.00 51.81 428 LYS B C 1
ATOM 7656 O O . LYS B 1 428 ? -24.392 44.308 80.208 1.00 54.74 428 LYS B O 1
ATOM 7662 N N . GLN B 1 429 ? -25.798 43.115 78.869 1.00 45.84 429 GLN B N 1
ATOM 7663 C CA . GLN B 1 429 ? -25.048 41.833 78.904 1.00 49.29 429 GLN B CA 1
ATOM 7664 C C . GLN B 1 429 ? -23.609 42.046 78.386 1.00 54.19 429 GLN B C 1
ATOM 7665 O O . GLN B 1 429 ? -22.696 41.356 78.886 1.00 53.56 429 GLN B O 1
ATOM 7671 N N . ILE B 1 430 ? -23.408 42.950 77.415 1.00 51.08 430 ILE B N 1
ATOM 7672 C CA . ILE B 1 430 ? -22.123 43.046 76.654 1.00 49.88 430 ILE B CA 1
ATOM 7673 C C . ILE B 1 430 ? -21.356 44.326 77.031 1.00 50.16 430 ILE B C 1
ATOM 7674 O O . ILE B 1 430 ? -20.259 44.519 76.485 1.00 54.74 430 ILE B O 1
ATOM 7679 N N . GLY B 1 431 ? -21.877 45.165 77.928 1.00 48.28 431 GLY B N 1
ATOM 7680 C CA . GLY B 1 431 ? -21.157 46.370 78.387 1.00 45.76 431 GLY B CA 1
ATOM 7681 C C . GLY B 1 431 ? -21.122 47.440 77.317 1.00 47.98 431 GLY B C 1
ATOM 7682 O O . GLY B 1 431 ? -20.157 48.218 77.291 1.00 47.28 431 GLY B O 1
ATOM 7683 N N . VAL B 1 432 ? -22.164 47.504 76.483 1.00 48.39 432 VAL B N 1
ATOM 7684 C CA . VAL B 1 432 ? -22.324 48.567 75.452 1.00 46.26 432 VAL B CA 1
ATOM 7685 C C . VAL B 1 432 ? -23.406 49.537 75.930 1.00 44.89 432 VAL B C 1
ATOM 7686 O O . VAL B 1 432 ? -24.416 49.077 76.459 1.00 45.70 432 VAL B O 1
ATOM 7690 N N . ASP B 1 433 ? -23.178 50.829 75.736 1.00 44.00 433 ASP B N 1
ATOM 7691 C CA . ASP B 1 433 ? -24.114 51.926 76.067 1.00 45.65 433 ASP B CA 1
ATOM 7692 C C . ASP B 1 433 ? -25.440 51.684 75.340 1.00 54.15 433 ASP B C 1
ATOM 7693 O O . ASP B 1 433 ? -25.429 51.665 74.094 1.00 45.40 433 ASP B O 1
ATOM 7698 N N . ALA B 1 434 ? -26.534 51.503 76.094 1.00 50.23 434 ALA B N 1
ATOM 7699 C CA . ALA B 1 434 ? -27.876 51.187 75.558 1.00 52.21 434 ALA B CA 1
ATOM 7700 C C . ALA B 1 434 ? -28.391 52.344 74.692 1.00 43.77 434 ALA B C 1
ATOM 7701 O O . ALA B 1 434 ? -28.938 52.063 73.604 1.00 43.70 434 ALA B O 1
ATOM 7703 N N . ALA B 1 435 ? -28.245 53.592 75.143 1.00 41.26 435 ALA B N 1
ATOM 7704 C CA . ALA B 1 435 ? -28.728 54.789 74.412 1.00 44.65 435 ALA B CA 1
ATOM 7705 C C . ALA B 1 435 ? -28.034 54.874 73.038 1.00 44.66 435 ALA B C 1
ATOM 7706 O O . ALA B 1 435 ? -28.701 55.161 72.029 1.00 44.85 435 ALA B O 1
ATOM 7708 N N . GLY B 1 436 ? -26.720 54.651 72.995 1.00 46.40 436 GLY B N 1
ATOM 7709 C CA . GLY B 1 436 ? -25.946 54.684 71.739 1.00 41.94 436 GLY B CA 1
ATOM 7710 C C . GLY B 1 436 ? -26.385 53.588 70.791 1.00 40.05 436 GLY B C 1
ATOM 7711 O O . GLY B 1 436 ? -26.631 53.880 69.613 1.00 41.62 436 GLY B O 1
ATOM 7712 N N . LEU B 1 437 ? -26.500 52.356 71.287 1.00 42.63 437 LEU B N 1
ATOM 7713 C CA . LEU B 1 437 ? -26.911 51.210 70.458 1.00 39.59 437 LEU B CA 1
ATOM 7714 C C . LEU B 1 437 ? -28.308 51.485 69.888 1.00 48.05 437 LEU B C 1
ATOM 7715 O O . LEU B 1 437 ? -28.512 51.250 68.682 1.00 48.00 437 LEU B O 1
ATOM 7720 N N . LYS B 1 438 ? -29.226 51.997 70.710 1.00 44.09 438 LYS B N 1
ATOM 7721 C CA . LYS B 1 438 ? -30.595 52.344 70.248 1.00 48.96 438 LYS B CA 1
ATOM 7722 C C . LYS B 1 438 ? -30.500 53.377 69.121 1.00 42.99 438 LYS B C 1
ATOM 7723 O O . LYS B 1 438 ? -31.199 53.203 68.099 1.00 42.38 438 LYS B O 1
ATOM 7729 N N . GLN B 1 439 ? -29.691 54.423 69.300 1.00 40.88 439 GLN B N 1
ATOM 7730 C CA . GLN B 1 439 ? -29.475 55.483 68.277 1.00 42.29 439 GLN B CA 1
ATOM 7731 C C . GLN B 1 439 ? -28.956 54.825 66.984 1.00 40.60 439 GLN B C 1
ATOM 7732 O O . GLN B 1 439 ? -29.518 55.128 65.891 1.00 41.46 439 GLN B O 1
ATOM 7738 N N . SER B 1 440 ? -27.980 53.919 67.089 1.00 36.59 440 SER B N 1
ATOM 7739 C CA . SER B 1 440 ? -27.339 53.279 65.907 1.00 36.85 440 SER B CA 1
ATOM 7740 C C . SER B 1 440 ? -28.368 52.399 65.187 1.00 37.08 440 SER B C 1
ATOM 7741 O O . SER B 1 440 ? -28.386 52.406 63.956 1.00 36.00 440 SER B O 1
ATOM 7744 N N . VAL B 1 441 ? -29.229 51.697 65.923 1.00 35.82 441 VAL B N 1
ATOM 7745 C CA . VAL B 1 441 ? -30.279 50.822 65.315 1.00 37.83 441 VAL B CA 1
ATOM 7746 C C . VAL B 1 441 ? -31.322 51.703 64.624 1.00 35.92 441 VAL B C 1
ATOM 7747 O O . VAL B 1 441 ? -31.704 51.365 63.484 1.00 36.93 441 VAL B O 1
ATOM 7751 N N . GLU B 1 442 ? -31.740 52.809 65.251 1.00 43.68 442 GLU B N 1
ATOM 7752 C CA . GLU B 1 442 ? -32.714 53.753 64.639 1.00 44.78 442 GLU B CA 1
ATOM 7753 C C . GLU B 1 442 ? -32.139 54.294 63.328 1.00 43.63 442 GLU B C 1
ATOM 7754 O O . GLU B 1 442 ? -32.880 54.267 62.328 1.00 41.86 442 GLU B O 1
ATOM 7760 N N . LEU B 1 443 ? -30.881 54.755 63.321 1.00 40.69 443 LEU B N 1
ATOM 7761 C CA . LEU B 1 443 ? -30.211 55.267 62.088 1.00 40.36 443 LEU B CA 1
ATOM 7762 C C . LEU B 1 443 ? -30.106 54.156 61.038 1.00 34.66 443 LEU B C 1
ATOM 7763 O O . LEU B 1 443 ? -30.374 54.442 59.863 1.00 34.50 443 LEU B O 1
ATOM 7768 N N . ASN B 1 444 ? -29.760 52.932 61.442 1.00 35.09 444 ASN B N 1
ATOM 7769 C CA . ASN B 1 444 ? -29.676 51.776 60.507 1.00 34.87 444 ASN B CA 1
ATOM 7770 C C . ASN B 1 444 ? -31.018 51.624 59.783 1.00 34.65 444 ASN B C 1
ATOM 7771 O O . ASN B 1 444 ? -31.042 51.428 58.554 1.00 30.77 444 ASN B O 1
ATOM 7776 N N . ASN B 1 445 ? -32.113 51.664 60.549 1.00 36.64 445 ASN B N 1
ATOM 7777 C CA . ASN B 1 445 ? -33.468 51.374 60.023 1.00 35.40 445 ASN B CA 1
ATOM 7778 C C . ASN B 1 445 ? -33.820 52.477 59.017 1.00 35.36 445 ASN B C 1
ATOM 7779 O O . ASN B 1 445 ? -34.421 52.166 57.984 1.00 38.60 445 ASN B O 1
ATOM 7784 N N . GLN B 1 446 ? -33.446 53.728 59.280 1.00 36.16 446 GLN B N 1
ATOM 7785 C CA . GLN B 1 446 ? -33.631 54.851 58.319 1.00 40.75 446 GLN B CA 1
ATOM 7786 C C . GLN B 1 446 ? -32.793 54.588 57.067 1.00 37.60 446 GLN B C 1
ATOM 7787 O O . GLN B 1 446 ? -33.324 54.741 55.950 1.00 37.64 446 GLN B O 1
ATOM 7793 N N . TYR B 1 447 ? -31.530 54.181 57.238 1.00 34.68 447 TYR B N 1
ATOM 7794 C CA . TYR B 1 447 ? -30.617 53.925 56.089 1.00 33.84 447 TYR B CA 1
ATOM 7795 C C . TYR B 1 447 ? -31.177 52.804 55.208 1.00 30.31 447 TYR B C 1
ATOM 7796 O O . TYR B 1 447 ? -31.123 52.906 53.953 1.00 34.58 447 TYR B O 1
ATOM 7805 N N . ALA B 1 448 ? -31.682 51.747 55.834 1.00 31.13 448 ALA B N 1
ATOM 7806 C CA . ALA B 1 448 ? -32.184 50.551 55.123 1.00 33.82 448 ALA B CA 1
ATOM 7807 C C . ALA B 1 448 ? -33.379 50.944 54.239 1.00 38.81 448 ALA B C 1
ATOM 7808 O O . ALA B 1 448 ? -33.526 50.362 53.124 1.00 35.33 448 ALA B O 1
ATOM 7810 N N . GLN B 1 449 ? -34.179 51.919 54.688 1.00 44.24 449 GLN B N 1
ATOM 7811 C CA . GLN B 1 449 ? -35.430 52.326 53.997 1.00 45.57 449 GLN B CA 1
ATOM 7812 C C . GLN B 1 449 ? -35.097 52.964 52.640 1.00 41.83 449 GLN B C 1
ATOM 7813 O O . GLN B 1 449 ? -35.728 52.595 51.676 1.00 43.68 449 GLN B O 1
ATOM 7819 N N . ASP B 1 450 ? -34.173 53.921 52.543 1.00 43.26 450 ASP B N 1
ATOM 7820 C CA . ASP B 1 450 ? -33.833 54.506 51.211 1.00 47.64 450 ASP B CA 1
ATOM 7821 C C . ASP B 1 450 ? -32.507 53.944 50.677 1.00 45.18 450 ASP B C 1
ATOM 7822 O O . ASP B 1 450 ? -32.087 54.438 49.637 1.00 46.73 450 ASP B O 1
ATOM 7827 N N . GLY B 1 451 ? -31.897 52.949 51.337 1.00 37.86 451 GLY B N 1
ATOM 7828 C CA . GLY B 1 451 ? -30.711 52.208 50.845 1.00 41.90 451 GLY B CA 1
ATOM 7829 C C . GLY B 1 451 ? -29.406 53.001 50.901 1.00 37.67 451 GLY B C 1
ATOM 7830 O O . GLY B 1 451 ? -28.472 52.655 50.156 1.00 38.19 451 GLY B O 1
ATOM 7831 N N . LYS B 1 452 ? -29.327 54.045 51.712 1.00 38.70 452 LYS B N 1
ATOM 7832 C CA . LYS B 1 452 ? -28.126 54.921 51.813 1.00 42.10 452 LYS B CA 1
ATOM 7833 C C . LYS B 1 452 ? -27.628 54.958 53.258 1.00 38.56 452 LYS B C 1
ATOM 7834 O O . LYS B 1 452 ? -28.341 55.504 54.140 1.00 35.48 452 LYS B O 1
ATOM 7840 N N . ASP B 1 453 ? -26.450 54.375 53.492 1.00 34.55 453 ASP B N 1
ATOM 7841 C CA . ASP B 1 453 ? -25.770 54.476 54.812 1.00 32.88 453 ASP B CA 1
ATOM 7842 C C . ASP B 1 453 ? -25.049 55.823 54.809 1.00 40.01 453 ASP B C 1
ATOM 7843 O O . ASP B 1 453 ? -24.022 55.949 54.130 1.00 34.46 453 ASP B O 1
ATOM 7848 N N . ARG B 1 454 ? -25.601 56.812 55.500 1.00 38.51 454 ARG B N 1
ATOM 7849 C CA . ARG B 1 454 ? -25.119 58.215 55.410 1.00 39.74 454 ARG B CA 1
ATOM 7850 C C . ARG B 1 454 ? -23.759 58.379 56.109 1.00 36.45 454 ARG B C 1
ATOM 7851 O O . ARG B 1 454 ? -23.102 59.378 55.840 1.00 43.21 454 ARG B O 1
ATOM 7859 N N . GLU B 1 455 ? -23.353 57.457 56.978 1.00 38.48 455 GLU B N 1
ATOM 7860 C CA . GLU B 1 455 ? -22.103 57.586 57.773 1.00 39.72 455 GLU B CA 1
ATOM 7861 C C . GLU B 1 455 ? -20.951 56.835 57.097 1.00 41.33 455 GLU B C 1
ATOM 7862 O O . GLU B 1 455 ? -19.879 57.425 57.009 1.00 39.78 455 GLU B O 1
ATOM 7868 N N . PHE B 1 456 ? -21.132 55.578 56.672 1.00 36.24 456 PHE B N 1
ATOM 7869 C CA . PHE B 1 456 ? -20.008 54.783 56.116 1.00 35.57 456 PHE B CA 1
ATOM 7870 C C . PHE B 1 456 ? -20.328 54.177 54.743 1.00 34.80 456 PHE B C 1
ATOM 7871 O O . PHE B 1 456 ? -19.492 53.404 54.255 1.00 34.01 456 PHE B O 1
ATOM 7879 N N . ASP B 1 457 ? -21.467 54.504 54.129 1.00 37.95 457 ASP B N 1
ATOM 7880 C CA . ASP B 1 457 ? -21.819 54.127 52.729 1.00 33.97 457 ASP B CA 1
ATOM 7881 C C . ASP B 1 457 ? -21.745 52.597 52.511 1.00 30.92 457 ASP B C 1
ATOM 7882 O O . ASP B 1 457 ? -21.408 52.189 51.391 1.00 31.74 457 ASP B O 1
ATOM 7887 N N . LYS B 1 458 ? -22.119 51.757 53.495 1.00 31.20 458 LYS B N 1
ATOM 7888 C CA . LYS B 1 458 ? -22.205 50.294 53.267 1.00 30.11 458 LYS B CA 1
ATOM 7889 C C . LYS B 1 458 ? -23.070 50.014 52.022 1.00 33.42 458 LYS B C 1
ATOM 7890 O O . LYS B 1 458 ? -24.168 50.615 51.880 1.00 31.94 458 LYS B O 1
ATOM 7896 N N . GLY B 1 459 ? -22.569 49.175 51.107 1.00 29.72 459 GLY B N 1
ATOM 7897 C CA . GLY B 1 459 ? -23.303 48.792 49.885 1.00 30.79 459 GLY B CA 1
ATOM 7898 C C . GLY B 1 459 ? -23.154 49.811 48.774 1.00 30.63 459 GLY B C 1
ATOM 7899 O O . GLY B 1 459 ? -23.778 49.620 47.739 1.00 34.06 459 GLY B O 1
ATOM 7900 N N . GLY B 1 460 ? -22.288 50.817 48.935 1.00 35.62 460 GLY B N 1
ATOM 7901 C CA . GLY B 1 460 ? -22.139 51.939 47.975 1.00 35.47 460 GLY B CA 1
ATOM 7902 C C . GLY B 1 460 ? -21.280 51.604 46.769 1.00 35.13 460 GLY B C 1
ATOM 7903 O O . GLY B 1 460 ? -21.074 52.500 45.924 1.00 35.84 460 GLY B O 1
ATOM 7904 N N . ASN B 1 461 ? -20.775 50.378 46.647 1.00 32.67 461 ASN B N 1
ATOM 7905 C CA . ASN B 1 461 ? -19.924 50.009 45.486 1.00 35.83 461 ASN B CA 1
ATOM 7906 C C . ASN B 1 461 ? -20.102 48.515 45.228 1.00 28.98 461 ASN B C 1
ATOM 7907 O O . ASN B 1 461 ? -20.637 47.846 46.125 1.00 29.30 461 ASN B O 1
ATOM 7912 N N . VAL B 1 462 ? -19.628 48.015 44.090 1.00 31.97 462 VAL B N 1
ATOM 7913 C CA . VAL B 1 462 ? -19.903 46.616 43.635 1.00 31.02 462 VAL B CA 1
ATOM 7914 C C . VAL B 1 462 ? -19.164 45.599 44.492 1.00 28.85 462 VAL B C 1
ATOM 7915 O O . VAL B 1 462 ? -19.634 44.455 44.582 1.00 27.25 462 VAL B O 1
ATOM 7919 N N . PHE B 1 463 ? -18.068 45.970 45.145 1.00 30.10 463 PHE B N 1
ATOM 7920 C CA . PHE B 1 463 ? -17.378 45.016 46.044 1.00 29.08 463 PHE B CA 1
ATOM 7921 C C . PHE B 1 463 ? -18.310 44.736 47.231 1.00 29.48 463 PHE B C 1
ATOM 7922 O O . PHE B 1 463 ? -18.606 43.557 47.528 1.00 30.78 463 PHE B O 1
ATOM 7930 N N . ASP B 1 464 ? -18.773 45.783 47.902 1.00 29.87 464 ASP B N 1
ATOM 7931 C CA . ASP B 1 464 ? -19.671 45.644 49.085 1.00 31.82 464 ASP B CA 1
ATOM 7932 C C . ASP B 1 464 ? -20.870 44.750 48.706 1.00 31.76 464 ASP B C 1
ATOM 7933 O O . ASP B 1 464 ? -21.174 43.791 49.437 1.00 32.54 464 ASP B O 1
ATOM 7938 N N . ARG B 1 465 ? -21.471 45.022 47.550 1.00 31.24 465 ARG B N 1
ATOM 7939 C CA . ARG B 1 465 ? -22.746 44.376 47.146 1.00 32.44 465 ARG B CA 1
ATOM 7940 C C . ARG B 1 465 ? -22.530 42.930 46.719 1.00 33.24 465 ARG B C 1
ATOM 7941 O O . ARG B 1 465 ? -23.511 42.151 46.778 1.00 30.05 465 ARG B O 1
ATOM 7949 N N . TYR B 1 466 ? -21.305 42.548 46.353 1.00 32.13 466 TYR B N 1
ATOM 7950 C CA . TYR B 1 466 ? -20.979 41.165 45.955 1.00 30.92 466 TYR B CA 1
ATOM 7951 C C . TYR B 1 466 ? -21.451 40.176 47.028 1.00 32.25 466 TYR B C 1
ATOM 7952 O O . TYR B 1 466 ? -21.927 39.090 46.647 1.00 34.37 466 TYR B O 1
ATOM 7961 N N . TYR B 1 467 ? -21.295 40.502 48.313 1.00 29.56 467 TYR B N 1
ATOM 7962 C CA . TYR B 1 467 ? -21.670 39.593 49.434 1.00 33.83 467 TYR B CA 1
ATOM 7963 C C . TYR B 1 467 ? -22.924 40.103 50.176 1.00 31.07 467 TYR B C 1
ATOM 7964 O O . TYR B 1 467 ? -23.180 39.654 51.289 1.00 34.34 467 TYR B O 1
ATOM 7973 N N . GLY B 1 468 ? -23.663 41.047 49.585 1.00 35.43 468 GLY B N 1
ATOM 7974 C CA . GLY B 1 468 ? -25.010 41.404 50.069 1.00 31.63 468 GLY B CA 1
ATOM 7975 C C . GLY B 1 468 ? -26.032 40.325 49.705 1.00 36.02 468 GLY B C 1
ATOM 7976 O O . GLY B 1 468 ? -25.657 39.347 49.052 1.00 31.12 468 GLY B O 1
ATOM 7977 N N . ASP B 1 469 ? -27.292 40.495 50.116 1.00 36.27 469 ASP B N 1
ATOM 7978 C CA . ASP B 1 469 ? -28.405 39.573 49.765 1.00 36.72 469 ASP B CA 1
ATOM 7979 C C . ASP B 1 469 ? -29.103 40.148 48.534 1.00 39.13 469 ASP B C 1
ATOM 7980 O O . ASP B 1 469 ? -29.705 41.251 48.631 1.00 40.66 469 ASP B O 1
ATOM 7985 N N . TYR B 1 470 ? -28.922 39.464 47.407 1.00 41.86 470 TYR B N 1
ATOM 7986 C CA . TYR B 1 470 ? -29.595 39.642 46.097 1.00 49.46 470 TYR B CA 1
ATOM 7987 C C . TYR B 1 470 ? -31.074 40.049 46.297 1.00 45.96 470 TYR B C 1
ATOM 7988 O O . TYR B 1 470 ? -31.529 41.046 45.674 1.00 44.43 470 TYR B O 1
ATOM 7997 N N . ASN B 1 471 ? -31.767 39.351 47.199 1.00 48.26 471 ASN B N 1
ATOM 7998 C CA . ASN B 1 471 ? -33.232 39.497 47.450 1.00 46.79 471 ASN B CA 1
ATOM 7999 C C . ASN B 1 471 ? -33.556 40.791 48.213 1.00 49.18 471 ASN B C 1
ATOM 8000 O O . ASN B 1 471 ? -34.756 41.129 48.283 1.00 45.17 471 ASN B O 1
ATOM 8005 N N . VAL B 1 472 ? -32.574 41.485 48.808 1.00 41.71 472 VAL B N 1
ATOM 8006 C CA . VAL B 1 472 ? -32.886 42.590 49.764 1.00 38.72 472 VAL B CA 1
ATOM 8007 C C . VAL B 1 472 ? -32.705 43.927 49.055 1.00 40.38 472 VAL B C 1
ATOM 8008 O O . VAL B 1 472 ? -31.655 44.147 48.372 1.00 38.76 472 VAL B O 1
ATOM 8012 N N . LYS B 1 473 ? -33.693 44.809 49.233 1.00 40.56 473 LYS B N 1
ATOM 8013 C CA . LYS B 1 473 ? -33.822 46.084 48.486 1.00 40.13 473 LYS B CA 1
ATOM 8014 C C . LYS B 1 473 ? -34.111 47.231 49.453 1.00 37.69 473 LYS B C 1
ATOM 8015 O O . LYS B 1 473 ? -34.592 46.988 50.560 1.00 39.45 473 LYS B O 1
ATOM 8021 N N . PRO B 1 474 ? -33.819 48.495 49.071 1.00 34.45 474 PRO B N 1
ATOM 8022 C CA . PRO B 1 474 ? -33.139 48.825 47.817 1.00 35.84 474 PRO B CA 1
ATOM 8023 C C . PRO B 1 474 ? -31.630 48.500 47.751 1.00 41.53 474 PRO B C 1
ATOM 8024 O O . PRO B 1 474 ? -31.096 48.395 46.666 1.00 38.55 474 PRO B O 1
ATOM 8028 N N . ASN B 1 475 ? -30.966 48.371 48.899 1.00 38.43 475 ASN B N 1
ATOM 8029 C CA . ASN B 1 475 ? -29.496 48.113 49.021 1.00 34.26 475 ASN B CA 1
ATOM 8030 C C . ASN B 1 475 ? -29.341 46.703 49.582 1.00 32.13 475 ASN B C 1
ATOM 8031 O O . ASN B 1 475 ? -29.785 46.440 50.699 1.00 34.48 475 ASN B O 1
ATOM 8036 N N . PRO B 1 476 ? -28.689 45.747 48.876 1.00 31.10 476 PRO B N 1
ATOM 8037 C CA . PRO B 1 476 ? -28.606 44.372 49.358 1.00 33.32 476 PRO B CA 1
ATOM 8038 C C . PRO B 1 476 ? -27.751 44.220 50.629 1.00 32.53 476 PRO B C 1
ATOM 8039 O O . PRO B 1 476 ? -27.745 43.133 51.191 1.00 30.90 476 PRO B O 1
ATOM 8043 N N . CYS B 1 477 ? -27.073 45.290 51.057 1.00 32.54 477 CYS B N 1
ATOM 8044 C CA . CYS B 1 477 ? -26.220 45.296 52.279 1.00 31.61 477 CYS B CA 1
ATOM 8045 C C . CYS B 1 477 ? -26.948 45.912 53.491 1.00 30.96 477 CYS B C 1
ATOM 8046 O O . CYS B 1 477 ? -26.362 45.884 54.621 1.00 30.26 477 CYS B O 1
ATOM 8049 N N . LEU B 1 478 ? -28.156 46.484 53.335 1.00 33.91 478 LEU B N 1
ATOM 8050 C CA . LEU B 1 478 ? -28.826 47.216 54.459 1.00 29.72 478 LEU B CA 1
ATOM 8051 C C . LEU B 1 478 ? -30.251 46.676 54.664 1.00 33.60 478 LEU B C 1
ATOM 8052 O O . LEU B 1 478 ? -31.024 46.634 53.655 1.00 31.98 478 LEU B O 1
ATOM 8057 N N . ALA B 1 479 ? -30.576 46.249 55.885 1.00 31.74 479 ALA B N 1
ATOM 8058 C CA . ALA B 1 479 ? -31.962 45.847 56.284 1.00 32.76 479 ALA B CA 1
ATOM 8059 C C . ALA B 1 479 ? -32.245 46.341 57.705 1.00 38.42 479 ALA B C 1
ATOM 8060 O O . ALA B 1 479 ? -31.319 46.542 58.506 1.00 35.94 479 ALA B O 1
ATOM 8062 N N . PRO B 1 480 ? -33.541 46.508 58.077 1.00 40.76 480 PRO B N 1
ATOM 8063 C CA . PRO B 1 480 ? -33.902 46.874 59.441 1.00 40.37 480 PRO B CA 1
ATOM 8064 C C . PRO B 1 480 ? -33.456 45.868 60.507 1.00 39.03 480 PRO B C 1
ATOM 8065 O O . PRO B 1 480 ? -33.379 44.660 60.245 1.00 39.82 480 PRO B O 1
ATOM 8069 N N . ILE B 1 481 ? -33.204 46.386 61.711 1.00 35.20 481 ILE B N 1
ATOM 8070 C CA . ILE B 1 481 ? -32.928 45.564 62.917 1.00 39.81 481 ILE B CA 1
ATOM 8071 C C . ILE B 1 481 ? -34.100 45.834 63.881 1.00 42.35 481 ILE B C 1
ATOM 8072 O O . ILE B 1 481 ? -34.199 46.973 64.383 1.00 42.63 481 ILE B O 1
ATOM 8077 N N . GLY B 1 482 ? -35.019 44.880 64.032 1.00 45.76 482 GLY B N 1
ATOM 8078 C CA . GLY B 1 482 ? -36.250 45.109 64.822 1.00 45.57 482 GLY B CA 1
ATOM 8079 C C . GLY B 1 482 ? -37.111 43.875 65.082 1.00 49.76 482 GLY B C 1
ATOM 8080 O O . GLY B 1 482 ? -38.203 44.053 65.635 1.00 53.81 482 GLY B O 1
ATOM 8081 N N . LYS B 1 483 ? -36.659 42.660 64.788 1.00 45.72 483 LYS B N 1
ATOM 8082 C CA . LYS B 1 483 ? -37.398 41.428 65.152 1.00 45.41 483 LYS B CA 1
ATOM 8083 C C . LYS B 1 483 ? -36.623 40.673 66.224 1.00 53.17 483 LYS B C 1
ATOM 8084 O O . LYS B 1 483 ? -35.541 40.152 65.966 1.00 47.10 483 LYS B O 1
ATOM 8090 N N . PRO B 1 484 ? -37.163 40.575 67.462 1.00 52.81 484 PRO B N 1
ATOM 8091 C CA . PRO B 1 484 ? -36.540 39.780 68.522 1.00 51.17 484 PRO B CA 1
ATOM 8092 C C . PRO B 1 484 ? -36.422 38.303 68.171 1.00 45.18 484 PRO B C 1
ATOM 8093 O O . PRO B 1 484 ? -37.130 37.815 67.301 1.00 45.74 484 PRO B O 1
ATOM 8097 N N . PRO B 1 485 ? -35.502 37.536 68.790 1.00 41.95 485 PRO B N 1
ATOM 8098 C CA . PRO B 1 485 ? -34.533 38.067 69.750 1.00 48.88 485 PRO B CA 1
ATOM 8099 C C . PRO B 1 485 ? -33.339 38.774 69.067 1.00 46.74 485 PRO B C 1
ATOM 8100 O O . PRO B 1 485 ? -33.173 38.633 67.856 1.00 45.08 485 PRO B O 1
ATOM 8104 N N . TYR B 1 486 ? -32.580 39.550 69.842 1.00 47.62 486 TYR B N 1
ATOM 8105 C CA . TYR B 1 486 ? -31.368 40.290 69.400 1.00 47.54 486 TYR B CA 1
ATOM 8106 C C . TYR B 1 486 ? -30.126 39.501 69.819 1.00 46.32 486 TYR B C 1
ATOM 8107 O O . TYR B 1 486 ? -30.093 38.897 70.929 1.00 42.84 486 TYR B O 1
ATOM 8116 N N . TYR B 1 487 ? -29.111 39.518 68.953 1.00 46.14 487 TYR B N 1
ATOM 8117 C CA . TYR B 1 487 ? -27.857 38.753 69.136 1.00 43.14 487 TYR B CA 1
ATOM 8118 C C . TYR B 1 487 ? -26.652 39.686 69.083 1.00 42.43 487 TYR B C 1
ATOM 8119 O O . TYR B 1 487 ? -26.675 40.703 68.350 1.00 37.62 487 TYR B O 1
ATOM 8128 N N . ALA B 1 488 ? -25.631 39.358 69.870 1.00 41.39 488 ALA B N 1
ATOM 8129 C CA . ALA B 1 488 ? -24.312 40.024 69.825 1.00 43.05 488 ALA B CA 1
ATOM 8130 C C . ALA B 1 488 ? -23.225 38.960 69.686 1.00 43.20 488 ALA B C 1
ATOM 8131 O O . ALA B 1 488 ? -23.373 37.850 70.252 1.00 43.32 488 ALA B O 1
ATOM 8133 N N . MET B 1 489 ? -22.158 39.304 68.965 1.00 37.99 489 MET B N 1
ATOM 8134 C CA . MET B 1 489 ? -20.933 38.492 68.919 1.00 38.05 489 MET B CA 1
ATOM 8135 C C . MET B 1 489 ? -19.719 39.412 69.120 1.00 37.39 489 MET B C 1
ATOM 8136 O O . MET B 1 489 ? -19.783 40.629 68.776 1.00 37.99 489 MET B O 1
ATOM 8141 N N . ARG B 1 490 ? -18.713 38.883 69.820 1.00 35.94 490 ARG B N 1
ATOM 8142 C CA . ARG B 1 490 ? -17.524 39.667 70.242 1.00 39.13 490 ARG B CA 1
ATOM 8143 C C . ARG B 1 490 ? -16.493 39.569 69.098 1.00 36.33 490 ARG B C 1
ATOM 8144 O O . ARG B 1 490 ? -16.017 38.448 68.777 1.00 35.87 490 ARG B O 1
ATOM 8152 N N . VAL B 1 491 ? -16.203 40.711 68.489 1.00 40.15 491 VAL B N 1
ATOM 8153 C CA . VAL B 1 491 ? -15.349 40.777 67.266 1.00 41.74 491 VAL B CA 1
ATOM 8154 C C . VAL B 1 491 ? -13.936 41.177 67.700 1.00 36.91 491 VAL B C 1
ATOM 8155 O O . VAL B 1 491 ? -13.722 42.353 68.091 1.00 37.46 491 VAL B O 1
ATOM 8159 N N . ASP B 1 492 ? -13.022 40.230 67.633 1.00 38.35 492 ASP B N 1
ATOM 8160 C CA . ASP B 1 492 ? -11.598 40.476 67.969 1.00 39.13 492 ASP B CA 1
ATOM 8161 C C . ASP B 1 492 ? -10.866 41.033 66.731 1.00 42.69 492 ASP B C 1
ATOM 8162 O O . ASP B 1 492 ? -11.252 40.729 65.593 1.00 36.59 492 ASP B O 1
ATOM 8167 N N . ALA B 1 493 ? -9.815 41.823 66.942 1.00 45.55 493 ALA B N 1
ATOM 8168 C CA . ALA B 1 493 ? -8.863 42.218 65.876 1.00 37.16 493 ALA B CA 1
ATOM 8169 C C . ALA B 1 493 ? -7.983 41.019 65.553 1.00 38.06 493 ALA B C 1
ATOM 8170 O O . ALA B 1 493 ? -6.843 40.935 66.066 1.00 40.93 493 ALA B O 1
ATOM 8172 N N . GLY B 1 494 ? -8.517 40.106 64.761 1.00 34.37 494 GLY B N 1
ATOM 8173 C CA . GLY B 1 494 ? -7.807 38.893 64.320 1.00 38.82 494 GLY B CA 1
ATOM 8174 C C . GLY B 1 494 ? -6.905 39.171 63.107 1.00 33.29 494 GLY B C 1
ATOM 8175 O O . GLY B 1 494 ? -6.757 40.339 62.704 1.00 32.34 494 GLY B O 1
ATOM 8176 N N . ASP B 1 495 ? -6.346 38.116 62.553 1.00 33.06 495 ASP B N 1
ATOM 8177 C CA . ASP B 1 495 ? -5.420 38.173 61.400 1.00 32.18 495 ASP B CA 1
ATOM 8178 C C . ASP B 1 495 ? -5.424 36.821 60.711 1.00 32.46 495 ASP B C 1
ATOM 8179 O O . ASP B 1 495 ? -5.837 35.807 61.327 1.00 35.28 495 ASP B O 1
ATOM 8184 N N . ILE B 1 496 ? -4.955 36.820 59.470 1.00 29.05 496 ILE B N 1
ATOM 8185 C CA . ILE B 1 496 ? -4.661 35.616 58.659 1.00 28.75 496 ILE B CA 1
ATOM 8186 C C . ILE B 1 496 ? -3.133 35.568 58.400 1.00 24.61 496 ILE B C 1
ATOM 8187 O O . ILE B 1 496 ? -2.707 34.892 57.487 1.00 28.13 496 ILE B O 1
ATOM 8192 N N . GLY B 1 497 ? -2.369 36.244 59.235 1.00 29.25 497 GLY B N 1
ATOM 8193 C CA . GLY B 1 497 ? -0.892 36.284 59.169 1.00 32.81 497 GLY B CA 1
ATOM 8194 C C . GLY B 1 497 ? -0.402 37.689 59.341 1.00 32.88 497 GLY B C 1
ATOM 8195 O O . GLY B 1 497 ? -1.201 38.617 59.242 1.00 31.66 497 GLY B O 1
ATOM 8196 N N . THR B 1 498 ? 0.898 37.859 59.564 1.00 30.58 498 THR B N 1
ATOM 8197 C CA . THR B 1 498 ? 1.531 39.189 59.569 1.00 29.54 498 THR B CA 1
ATOM 8198 C C . THR B 1 498 ? 1.841 39.579 58.113 1.00 25.96 498 THR B C 1
ATOM 8199 O O . THR B 1 498 ? 1.961 38.693 57.246 1.00 30.74 498 THR B O 1
ATOM 8203 N N . LYS B 1 499 ? 1.931 40.878 57.865 1.00 28.65 499 LYS B N 1
ATOM 8204 C CA . LYS B 1 499 ? 2.001 41.494 56.508 1.00 28.83 499 LYS B CA 1
ATOM 8205 C C . LYS B 1 499 ? 3.419 42.014 56.214 1.00 30.41 499 LYS B C 1
ATOM 8206 O O . LYS B 1 499 ? 3.776 42.127 55.043 1.00 30.93 499 LYS B O 1
ATOM 8212 N N . GLY B 1 500 ? 4.145 42.409 57.248 1.00 31.55 500 GLY B N 1
ATOM 8213 C CA . GLY B 1 500 ? 5.543 42.870 57.139 1.00 32.13 500 GLY B CA 1
ATOM 8214 C C . GLY B 1 500 ? 6.494 41.709 57.252 1.00 32.87 500 GLY B C 1
ATOM 8215 O O . GLY B 1 500 ? 6.038 40.584 57.559 1.00 31.29 500 GLY B O 1
ATOM 8216 N N . GLY B 1 501 ? 7.780 41.964 57.012 1.00 30.47 501 GLY B N 1
ATOM 8217 C CA . GLY B 1 501 ? 8.790 40.900 57.061 1.00 30.02 501 GLY B CA 1
ATOM 8218 C C . GLY B 1 501 ? 10.080 41.347 56.412 1.00 27.85 501 GLY B C 1
ATOM 8219 O O . GLY B 1 501 ? 10.333 42.552 56.353 1.00 27.69 501 GLY B O 1
ATOM 8220 N N . LEU B 1 502 ? 10.880 40.371 56.016 1.00 29.29 502 LEU B N 1
ATOM 8221 C CA . LEU B 1 502 ? 12.194 40.599 55.380 1.00 27.36 502 LEU B CA 1
ATOM 8222 C C . LEU B 1 502 ? 11.998 41.410 54.094 1.00 28.67 502 LEU B C 1
ATOM 8223 O O . LEU B 1 502 ? 11.147 41.042 53.276 1.00 27.79 502 LEU B O 1
ATOM 8228 N N . LEU B 1 503 ? 12.768 42.482 53.929 1.00 29.88 503 LEU B N 1
ATOM 8229 C CA . LEU B 1 503 ? 12.728 43.276 52.684 1.00 27.58 503 LEU B CA 1
ATOM 8230 C C . LEU B 1 503 ? 13.371 42.449 51.567 1.00 32.99 503 LEU B C 1
ATOM 8231 O O . LEU B 1 503 ? 14.451 41.824 51.796 1.00 30.57 503 LEU B O 1
ATOM 8236 N N . THR B 1 504 ? 12.721 42.393 50.412 1.00 27.29 504 THR B N 1
ATOM 8237 C CA . THR B 1 504 ? 13.249 41.694 49.223 1.00 28.10 504 THR B CA 1
ATOM 8238 C C . THR B 1 504 ? 13.279 42.629 48.019 1.00 29.55 504 THR B C 1
ATOM 8239 O O . THR B 1 504 ? 12.618 43.682 48.049 1.00 28.83 504 THR B O 1
ATOM 8243 N N . ASP B 1 505 ? 14.020 42.208 46.979 1.00 30.39 505 ASP B N 1
ATOM 8244 C CA . ASP B 1 505 ? 14.041 42.884 45.662 1.00 30.07 505 ASP B CA 1
ATOM 8245 C C . ASP B 1 505 ? 13.063 42.153 44.744 1.00 28.32 505 ASP B C 1
ATOM 8246 O O . ASP B 1 505 ? 12.330 41.249 45.217 1.00 30.20 505 ASP B O 1
ATOM 8251 N N . LYS B 1 506 ? 13.071 42.514 43.461 1.00 29.42 506 LYS B N 1
ATOM 8252 C CA . LYS B 1 506 ? 12.105 42.019 42.456 1.00 27.15 506 LYS B CA 1
ATOM 8253 C C . LYS B 1 506 ? 12.279 40.524 42.218 1.00 29.66 506 LYS B C 1
ATOM 8254 O O . LYS B 1 506 ? 11.352 39.909 41.645 1.00 26.79 506 LYS B O 1
ATOM 8260 N N . ASP B 1 507 ? 13.412 39.942 42.609 1.00 31.47 507 ASP B N 1
ATOM 8261 C CA . ASP B 1 507 ? 13.685 38.495 42.396 1.00 32.18 507 ASP B CA 1
ATOM 8262 C C . ASP B 1 507 ? 13.652 37.755 43.732 1.00 30.71 507 ASP B C 1
ATOM 8263 O O . ASP B 1 507 ? 14.200 36.623 43.807 1.00 29.20 507 ASP B O 1
ATOM 8268 N N . ALA B 1 508 ? 13.051 38.383 44.756 1.00 30.78 508 ALA B N 1
ATOM 8269 C CA . ALA B 1 508 ? 12.818 37.802 46.100 1.00 30.39 508 ALA B CA 1
ATOM 8270 C C . ALA B 1 508 ? 14.124 37.626 46.876 1.00 33.33 508 ALA B C 1
ATOM 8271 O O . ALA B 1 508 ? 14.111 36.891 47.876 1.00 32.66 508 ALA B O 1
ATOM 8273 N N . ARG B 1 509 ? 15.197 38.326 46.495 1.00 31.85 509 ARG B N 1
ATOM 8274 C CA . ARG B 1 509 ? 16.459 38.293 47.273 1.00 30.78 509 ARG B CA 1
ATOM 8275 C C . ARG B 1 509 ? 16.260 39.094 48.543 1.00 26.09 509 ARG B C 1
ATOM 8276 O O . ARG B 1 509 ? 15.750 40.238 48.476 1.00 28.74 509 ARG B O 1
ATOM 8284 N N . VAL B 1 510 ? 16.650 38.541 49.677 1.00 26.27 510 VAL B N 1
ATOM 8285 C CA . VAL B 1 510 ? 16.632 39.314 50.940 1.00 28.61 510 VAL B CA 1
ATOM 8286 C C . VAL B 1 510 ? 17.714 40.403 50.865 1.00 29.08 510 VAL B C 1
ATOM 8287 O O . VAL B 1 510 ? 18.883 40.105 50.474 1.00 33.90 510 VAL B O 1
ATOM 8291 N N . LEU B 1 511 ? 17.363 41.608 51.291 1.00 29.22 511 LEU B N 1
ATOM 8292 C CA . LEU B 1 511 ? 18.267 42.786 51.311 1.00 31.30 511 LEU B CA 1
ATOM 8293 C C . LEU B 1 511 ? 18.740 43.111 52.729 1.00 34.62 511 LEU B C 1
ATOM 8294 O O . LEU B 1 511 ? 17.953 42.978 53.667 1.00 30.87 511 LEU B O 1
ATOM 8299 N N . ASP B 1 512 ? 19.992 43.578 52.871 1.00 36.75 512 ASP B N 1
ATOM 8300 C CA . ASP B 1 512 ? 20.531 44.086 54.157 1.00 38.59 512 ASP B CA 1
ATOM 8301 C C . ASP B 1 512 ? 20.145 45.569 54.328 1.00 39.50 512 ASP B C 1
ATOM 8302 O O . ASP B 1 512 ? 19.454 46.129 53.461 1.00 36.79 512 ASP B O 1
ATOM 8307 N N . GLU B 1 513 ? 20.617 46.208 55.401 1.00 44.02 513 GLU B N 1
ATOM 8308 C CA . GLU B 1 513 ? 20.278 47.613 55.768 1.00 49.03 513 GLU B CA 1
ATOM 8309 C C . GLU B 1 513 ? 20.778 48.597 54.696 1.00 49.92 513 GLU B C 1
ATOM 8310 O O . GLU B 1 513 ? 20.265 49.748 54.658 1.00 50.86 513 GLU B O 1
ATOM 8316 N N . SER B 1 514 ? 21.680 48.156 53.813 1.00 51.41 514 SER B N 1
ATOM 8317 C CA . SER B 1 514 ? 22.246 48.971 52.706 1.00 50.20 514 SER B CA 1
ATOM 8318 C C . SER B 1 514 ? 21.633 48.584 51.358 1.00 44.47 514 SER B C 1
ATOM 8319 O O . SER B 1 514 ? 22.171 49.023 50.343 1.00 45.30 514 SER B O 1
ATOM 8322 N N . ASP B 1 515 ? 20.531 47.835 51.345 1.00 40.44 515 ASP B N 1
ATOM 8323 C CA . ASP B 1 515 ? 19.801 47.419 50.116 1.00 44.59 515 ASP B CA 1
ATOM 8324 C C . ASP B 1 515 ? 20.669 46.479 49.280 1.00 42.81 515 ASP B C 1
ATOM 8325 O O . ASP B 1 515 ? 20.375 46.290 48.095 1.00 39.49 515 ASP B O 1
ATOM 8330 N N . ARG B 1 516 ? 21.667 45.850 49.895 1.00 41.95 516 ARG B N 1
ATOM 8331 C CA . ARG B 1 516 ? 22.543 44.885 49.201 1.00 39.73 516 ARG B CA 1
ATOM 8332 C C . ARG B 1 516 ? 21.976 43.485 49.410 1.00 36.67 516 ARG B C 1
ATOM 8333 O O . ARG B 1 516 ? 21.758 43.079 50.561 1.00 34.68 516 ARG B O 1
ATOM 8341 N N . PRO B 1 517 ? 21.749 42.701 48.330 1.00 36.64 517 PRO B N 1
ATOM 8342 C CA . PRO B 1 517 ? 21.311 41.319 48.457 1.00 38.73 517 PRO B CA 1
ATOM 8343 C C . PRO B 1 517 ? 22.254 40.495 49.328 1.00 38.48 517 PRO B C 1
ATOM 8344 O O . PRO B 1 517 ? 23.494 40.644 49.238 1.00 37.00 517 PRO B O 1
ATOM 8348 N N . ILE B 1 518 ? 21.663 39.693 50.203 1.00 32.18 518 ILE B N 1
ATOM 8349 C CA . ILE B 1 518 ? 22.399 38.646 50.954 1.00 33.30 518 ILE B CA 1
ATOM 8350 C C . ILE B 1 518 ? 22.464 37.453 50.022 1.00 37.04 518 ILE B C 1
ATOM 8351 O O . ILE B 1 518 ? 21.422 36.831 49.730 1.00 32.91 518 ILE B O 1
ATOM 8356 N N . GLU B 1 519 ? 23.644 37.238 49.446 1.00 37.65 519 GLU B N 1
ATOM 8357 C CA . GLU B 1 519 ? 23.879 36.150 48.466 1.00 38.21 519 GLU B CA 1
ATOM 8358 C C . GLU B 1 519 ? 23.395 34.849 49.086 1.00 33.39 519 GLU B C 1
ATOM 8359 O O . GLU B 1 519 ? 23.704 34.638 50.282 1.00 32.50 519 GLU B O 1
ATOM 8365 N N . GLY B 1 520 ? 22.687 34.054 48.282 1.00 30.24 520 GLY B N 1
ATOM 8366 C CA . GLY B 1 520 ? 22.167 32.727 48.629 1.00 32.06 520 GLY B CA 1
ATOM 8367 C C . GLY B 1 520 ? 20.801 32.749 49.352 1.00 34.29 520 GLY B C 1
ATOM 8368 O O . GLY B 1 520 ? 20.293 31.655 49.630 1.00 37.62 520 GLY B O 1
ATOM 8369 N N . LEU B 1 521 ? 20.224 33.912 49.659 1.00 34.30 521 LEU B N 1
ATOM 8370 C CA . LEU B 1 521 ? 19.009 33.993 50.518 1.00 30.88 521 LEU B CA 1
ATOM 8371 C C . LEU B 1 521 ? 17.864 34.702 49.787 1.00 29.97 521 LEU B C 1
ATOM 8372 O O . LEU B 1 521 ? 18.016 35.885 49.416 1.00 30.73 521 LEU B O 1
ATOM 8377 N N . TYR B 1 522 ? 16.740 34.005 49.686 1.00 31.48 522 TYR B N 1
ATOM 8378 C CA . TYR B 1 522 ? 15.474 34.466 49.087 1.00 28.51 522 TYR B CA 1
ATOM 8379 C C . TYR B 1 522 ? 14.379 34.379 50.145 1.00 29.71 522 TYR B C 1
ATOM 8380 O O . TYR B 1 522 ? 14.497 33.606 51.121 1.00 29.06 522 TYR B O 1
ATOM 8389 N N . CYS B 1 523 ? 13.286 35.121 49.948 1.00 31.37 523 CYS B N 1
ATOM 8390 C CA . CYS B 1 523 ? 12.181 35.123 50.935 1.00 26.51 523 CYS B CA 1
ATOM 8391 C C . CYS B 1 523 ? 10.874 35.483 50.221 1.00 30.09 523 CYS B C 1
ATOM 8392 O O . CYS B 1 523 ? 10.894 36.398 49.392 1.00 27.56 523 CYS B O 1
ATOM 8395 N N . ILE B 1 524 ? 9.808 34.749 50.514 1.00 30.61 524 ILE B N 1
ATOM 8396 C CA . ILE B 1 524 ? 8.516 34.838 49.788 1.00 28.56 524 ILE B CA 1
ATOM 8397 C C . ILE B 1 524 ? 7.369 34.716 50.802 1.00 31.44 524 ILE B C 1
ATOM 8398 O O . ILE B 1 524 ? 7.576 34.203 51.931 1.00 29.26 524 ILE B O 1
ATOM 8403 N N . GLY B 1 525 ? 6.183 35.158 50.403 1.00 28.55 525 GLY B N 1
ATOM 8404 C CA . GLY B 1 525 ? 4.987 35.023 51.259 1.00 29.22 525 GLY B CA 1
ATOM 8405 C C . GLY B 1 525 ? 5.062 35.898 52.481 1.00 27.71 525 GLY B C 1
ATOM 8406 O O . GLY B 1 525 ? 5.742 36.933 52.461 1.00 28.92 525 GLY B O 1
ATOM 8407 N N . ASN B 1 526 ? 4.371 35.515 53.560 1.00 27.75 526 ASN B N 1
ATOM 8408 C CA . ASN B 1 526 ? 4.246 36.386 54.754 1.00 25.58 526 ASN B CA 1
ATOM 8409 C C . ASN B 1 526 ? 5.552 36.440 55.561 1.00 25.99 526 ASN B C 1
ATOM 8410 O O . ASN B 1 526 ? 5.659 37.258 56.454 1.00 32.15 526 ASN B O 1
ATOM 8415 N N . ASN B 1 527 ? 6.523 35.600 55.210 1.00 28.97 527 ASN B N 1
ATOM 8416 C CA . ASN B 1 527 ? 7.928 35.675 55.706 1.00 30.69 527 ASN B CA 1
ATOM 8417 C C . ASN B 1 527 ? 8.564 36.990 55.229 1.00 28.69 527 ASN B C 1
ATOM 8418 O O . ASN B 1 527 ? 9.446 37.508 55.923 1.00 31.16 527 ASN B O 1
ATOM 8423 N N . SER B 1 528 ? 8.095 37.533 54.100 1.00 30.74 528 SER B N 1
ATOM 8424 C CA . SER B 1 528 ? 8.634 38.759 53.447 1.00 30.37 528 SER B CA 1
ATOM 8425 C C . SER B 1 528 ? 7.710 39.967 53.666 1.00 29.93 528 SER B C 1
ATOM 8426 O O . SER B 1 528 ? 6.482 39.787 53.883 1.00 26.76 528 SER B O 1
ATOM 8429 N N . ALA B 1 529 ? 8.264 41.167 53.608 1.00 27.62 529 ALA B N 1
ATOM 8430 C CA . ALA B 1 529 ? 7.465 42.416 53.577 1.00 28.29 529 ALA B CA 1
ATOM 8431 C C . ALA B 1 529 ? 6.601 42.429 52.304 1.00 28.16 529 ALA B C 1
ATOM 8432 O O . ALA B 1 529 ? 7.103 42.124 51.191 1.00 25.89 529 ALA B O 1
ATOM 8434 N N . SER B 1 530 ? 5.300 42.689 52.474 1.00 28.85 530 SER B N 1
ATOM 8435 C CA . SER B 1 530 ? 4.268 42.553 51.401 1.00 24.66 530 SER B CA 1
ATOM 8436 C C . SER B 1 530 ? 4.567 43.500 50.225 1.00 20.47 530 SER B C 1
ATOM 8437 O O . SER B 1 530 ? 4.729 44.751 50.442 1.00 23.66 530 SER B O 1
ATOM 8440 N N . VAL B 1 531 ? 4.505 42.971 49.020 1.00 23.92 531 VAL B N 1
ATOM 8441 C CA . VAL B 1 531 ? 4.624 43.742 47.751 1.00 24.84 531 VAL B CA 1
ATOM 8442 C C . VAL B 1 531 ? 3.416 44.666 47.657 1.00 24.93 531 VAL B C 1
ATOM 8443 O O . VAL B 1 531 ? 3.462 45.611 46.846 1.00 23.78 531 VAL B O 1
ATOM 8447 N N . MET B 1 532 ? 2.371 44.415 48.464 1.00 25.41 532 MET B N 1
ATOM 8448 C CA . MET B 1 532 ? 1.132 45.220 48.403 1.00 22.52 532 MET B CA 1
ATOM 8449 C C . MET B 1 532 ? 1.171 46.323 49.461 1.00 24.12 532 MET B C 1
ATOM 8450 O O . MET B 1 532 ? 0.159 47.037 49.635 1.00 25.92 532 MET B O 1
ATOM 8455 N N . GLY B 1 533 ? 2.331 46.592 50.066 1.00 23.72 533 GLY B N 1
ATOM 8456 C CA . GLY B 1 533 ? 2.464 47.724 50.992 1.00 23.05 533 GLY B CA 1
ATOM 8457 C C . GLY B 1 533 ? 1.510 47.613 52.189 1.00 24.21 533 GLY B C 1
ATOM 8458 O O . GLY B 1 533 ? 1.511 46.551 52.860 1.00 27.11 533 GLY B O 1
ATOM 8459 N N . LYS B 1 534 ? 0.687 48.629 52.413 1.00 28.24 534 LYS B N 1
ATOM 8460 C CA . LYS B 1 534 ? -0.338 48.604 53.491 1.00 28.51 534 LYS B CA 1
ATOM 8461 C C . LYS B 1 534 ? -1.721 48.318 52.897 1.00 28.42 534 LYS B C 1
ATOM 8462 O O . LYS B 1 534 ? -2.739 48.716 53.520 1.00 28.77 534 LYS B O 1
ATOM 8468 N N . ALA B 1 535 ? -1.776 47.603 51.774 1.00 27.38 535 ALA B N 1
ATOM 8469 C CA . ALA B 1 535 ? -3.029 47.435 51.018 1.00 25.19 535 ALA B CA 1
ATOM 8470 C C . ALA B 1 535 ? -3.281 45.961 50.685 1.00 27.71 535 ALA B C 1
ATOM 8471 O O . ALA B 1 535 ? -2.430 45.103 50.909 1.00 26.33 535 ALA B O 1
ATOM 8473 N N . TYR B 1 536 ? -4.483 45.680 50.177 1.00 27.72 536 TYR B N 1
ATOM 8474 C CA . TYR B 1 536 ? -4.955 44.323 49.828 1.00 26.20 536 TYR B CA 1
ATOM 8475 C C . TYR B 1 536 ? -5.785 44.499 48.571 1.00 25.97 536 TYR B C 1
ATOM 8476 O O . TYR B 1 536 ? -6.892 45.022 48.669 1.00 25.72 536 TYR B O 1
ATOM 8485 N N . PRO B 1 537 ? -5.223 44.249 47.365 1.00 25.53 537 PRO B N 1
ATOM 8486 C CA . PRO B 1 537 ? -5.826 44.740 46.125 1.00 25.96 537 PRO B CA 1
ATOM 8487 C C . PRO B 1 537 ? -7.126 44.036 45.706 1.00 26.86 537 PRO B C 1
ATOM 8488 O O . PRO B 1 537 ? -7.965 44.655 45.029 1.00 26.58 537 PRO B O 1
ATOM 8492 N N . GLY B 1 538 ? -7.258 42.771 46.104 1.00 28.06 538 GLY B N 1
ATOM 8493 C CA . GLY B 1 538 ? -8.367 41.879 45.729 1.00 30.80 538 GLY B CA 1
ATOM 8494 C C . GLY B 1 538 ? -8.155 40.520 46.347 1.00 33.59 538 GLY B C 1
ATOM 8495 O O . GLY B 1 538 ? -7.032 40.267 46.861 1.00 28.29 538 GLY B O 1
ATOM 8496 N N . ALA B 1 539 ? -9.170 39.661 46.301 1.00 30.81 539 ALA B N 1
ATOM 8497 C CA . ALA B 1 539 ? -9.068 38.275 46.805 1.00 29.48 539 ALA B CA 1
ATOM 8498 C C . ALA B 1 539 ? -7.886 37.597 46.106 1.00 24.65 539 ALA B C 1
ATOM 8499 O O . ALA B 1 539 ? -7.799 37.620 44.854 1.00 24.70 539 ALA B O 1
ATOM 8501 N N . GLY B 1 540 ? -6.939 37.063 46.877 1.00 28.11 540 GLY B N 1
ATOM 8502 C CA . GLY B 1 540 ? -5.691 36.523 46.308 1.00 26.18 540 GLY B CA 1
ATOM 8503 C C . GLY B 1 540 ? -4.502 37.453 46.447 1.00 26.13 540 GLY B C 1
ATOM 8504 O O . GLY B 1 540 ? -3.451 37.145 45.839 1.00 27.16 540 GLY B O 1
ATOM 8505 N N . GLY B 1 541 ? -4.643 38.518 47.226 1.00 27.59 541 GLY B N 1
ATOM 8506 C CA . GLY B 1 541 ? -3.605 39.538 47.475 1.00 26.47 541 GLY B CA 1
ATOM 8507 C C . GLY B 1 541 ? -2.461 39.044 48.343 1.00 30.83 541 GLY B C 1
ATOM 8508 O O . GLY B 1 541 ? -1.491 39.789 48.419 1.00 27.65 541 GLY B O 1
ATOM 8509 N N . THR B 1 542 ? -2.557 37.868 48.995 1.00 28.07 542 THR B N 1
ATOM 8510 C CA . THR B 1 542 ? -1.442 37.281 49.793 1.00 28.02 542 THR B CA 1
ATOM 8511 C C . THR B 1 542 ? -0.848 36.083 49.055 1.00 30.64 542 THR B C 1
ATOM 8512 O O . THR B 1 542 ? 0.423 35.972 49.026 1.00 30.54 542 THR B O 1
ATOM 8516 N N . LEU B 1 543 ? -1.681 35.196 48.515 1.00 27.81 543 LEU B N 1
ATOM 8517 C CA . LEU B 1 543 ? -1.176 33.980 47.843 1.00 29.65 543 LEU B CA 1
ATOM 8518 C C . LEU B 1 543 ? -0.649 34.311 46.450 1.00 29.65 543 LEU B C 1
ATOM 8519 O O . LEU B 1 543 ? 0.282 33.606 46.024 1.00 29.40 543 LEU B O 1
ATOM 8524 N N . GLY B 1 544 ? -1.250 35.252 45.717 1.00 25.18 544 GLY B N 1
ATOM 8525 C CA . GLY B 1 544 ? -0.685 35.641 44.402 1.00 25.88 544 GLY B CA 1
ATOM 8526 C C . GLY B 1 544 ? 0.796 36.003 44.570 1.00 24.70 544 GLY B C 1
ATOM 8527 O O . GLY B 1 544 ? 1.670 35.452 43.892 1.00 29.31 544 GLY B O 1
ATOM 8528 N N . PRO B 1 545 ? 1.103 36.947 45.482 1.00 25.52 545 PRO B N 1
ATOM 8529 C CA . PRO B 1 545 ? 2.493 37.337 45.753 1.00 25.13 545 PRO B CA 1
ATOM 8530 C C . PRO B 1 545 ? 3.371 36.192 46.275 1.00 27.44 545 PRO B C 1
ATOM 8531 O O . PRO B 1 545 ? 4.516 36.094 45.834 1.00 26.66 545 PRO B O 1
ATOM 8535 N N . ALA B 1 546 ? 2.843 35.305 47.136 1.00 26.36 546 ALA B N 1
ATOM 8536 C CA . ALA B 1 546 ? 3.631 34.179 47.691 1.00 25.05 546 ALA B CA 1
ATOM 8537 C C . ALA B 1 546 ? 4.092 33.314 46.532 1.00 27.41 546 ALA B C 1
ATOM 8538 O O . ALA B 1 546 ? 5.303 33.035 46.403 1.00 30.94 546 ALA B O 1
ATOM 8540 N N . MET B 1 547 ? 3.168 32.930 45.674 1.00 26.39 547 MET B N 1
ATOM 8541 C CA . MET B 1 547 ? 3.500 32.020 44.572 1.00 29.52 547 MET B CA 1
ATOM 8542 C C . MET B 1 547 ? 4.292 32.755 43.481 1.00 28.73 547 MET B C 1
ATOM 8543 O O . MET B 1 547 ? 5.167 32.115 42.879 1.00 28.81 547 MET B O 1
ATOM 8548 N N . THR B 1 548 ? 4.001 34.021 43.201 1.00 26.79 548 THR B N 1
ATOM 8549 C CA . THR B 1 548 ? 4.657 34.741 42.077 1.00 25.98 548 THR B CA 1
ATOM 8550 C C . THR B 1 548 ? 6.127 34.976 42.440 1.00 23.51 548 THR B C 1
ATOM 8551 O O . THR B 1 548 ? 6.995 34.714 41.587 1.00 26.76 548 THR B O 1
ATOM 8555 N N . PHE B 1 549 ? 6.425 35.403 43.661 1.00 24.72 549 PHE B N 1
ATOM 8556 C CA . PHE B 1 549 ? 7.839 35.630 44.061 1.00 25.92 549 PHE B CA 1
ATOM 8557 C C . PHE B 1 549 ? 8.537 34.277 44.312 1.00 30.43 549 PHE B C 1
ATOM 8558 O O . PHE B 1 549 ? 9.759 34.216 44.087 1.00 29.81 549 PHE B O 1
ATOM 8566 N N . GLY B 1 550 ? 7.803 33.211 44.645 1.00 29.42 550 GLY B N 1
ATOM 8567 C CA . GLY B 1 550 ? 8.370 31.841 44.670 1.00 27.34 550 GLY B CA 1
ATOM 8568 C C . GLY B 1 550 ? 8.879 31.450 43.311 1.00 30.39 550 GLY B C 1
ATOM 8569 O O . GLY B 1 550 ? 10.034 30.972 43.201 1.00 31.58 550 GLY B O 1
ATOM 8570 N N . PHE B 1 551 ? 8.066 31.687 42.287 1.00 28.12 551 PHE B N 1
ATOM 8571 C CA . PHE B 1 551 ? 8.376 31.458 40.862 1.00 29.81 551 PHE B CA 1
ATOM 8572 C C . PHE B 1 551 ? 9.629 32.256 40.465 1.00 29.59 551 PHE B C 1
ATOM 8573 O O . PHE B 1 551 ? 10.566 31.667 39.883 1.00 30.92 551 PHE B O 1
ATOM 8581 N N . ARG B 1 552 ? 9.640 33.564 40.741 1.00 29.20 552 ARG B N 1
ATOM 8582 C CA . ARG B 1 552 ? 10.783 34.451 40.399 1.00 28.52 552 ARG B CA 1
ATOM 8583 C C . ARG B 1 552 ? 12.038 34.015 41.171 1.00 30.85 552 ARG B C 1
ATOM 8584 O O . ARG B 1 552 ? 13.117 34.118 40.565 1.00 33.13 552 ARG B O 1
ATOM 8592 N N . ALA B 1 553 ? 11.940 33.591 42.438 1.00 28.90 553 ALA B N 1
ATOM 8593 C CA . ALA B 1 553 ? 13.108 33.116 43.216 1.00 30.72 553 ALA B CA 1
ATOM 8594 C C . ALA B 1 553 ? 13.758 31.933 42.487 1.00 34.23 553 ALA B C 1
ATOM 8595 O O . ALA B 1 553 ? 15.001 31.978 42.268 1.00 34.00 553 ALA B O 1
ATOM 8597 N N . ALA B 1 554 ? 12.970 30.920 42.139 1.00 34.17 554 ALA B N 1
ATOM 8598 C CA . ALA B 1 554 ? 13.454 29.718 41.417 1.00 35.48 554 ALA B CA 1
ATOM 8599 C C . ALA B 1 554 ? 14.093 30.162 40.112 1.00 37.86 554 ALA B C 1
ATOM 8600 O O . ALA B 1 554 ? 15.223 29.722 39.834 1.00 38.54 554 ALA B O 1
ATOM 8602 N N . ASN B 1 555 ? 13.419 31.026 39.348 1.00 33.12 555 ASN B N 1
ATOM 8603 C CA . ASN B 1 555 ? 13.948 31.495 38.042 1.00 34.07 555 ASN B CA 1
ATOM 8604 C C . ASN B 1 555 ? 15.312 32.175 38.257 1.00 33.89 555 ASN B C 1
ATOM 8605 O O . ASN B 1 555 ? 16.258 31.962 37.428 1.00 30.22 555 ASN B O 1
ATOM 8610 N N . HIS B 1 556 ? 15.435 32.980 39.301 1.00 29.36 556 HIS B N 1
ATOM 8611 C CA . HIS B 1 556 ? 16.679 33.748 39.543 1.00 32.04 556 HIS B CA 1
ATOM 8612 C C . HIS B 1 556 ? 17.816 32.780 39.887 1.00 32.06 556 HIS B C 1
ATOM 8613 O O . HIS B 1 556 ? 18.933 32.970 39.348 1.00 31.39 556 HIS B O 1
ATOM 8620 N N . ILE B 1 557 ? 17.543 31.800 40.747 1.00 33.51 557 ILE B N 1
ATOM 8621 C CA . ILE B 1 557 ? 18.542 30.797 41.204 1.00 36.52 557 ILE B CA 1
ATOM 8622 C C . ILE B 1 557 ? 19.026 30.012 39.979 1.00 40.70 557 ILE B C 1
ATOM 8623 O O . ILE B 1 557 ? 20.266 29.893 39.800 1.00 35.72 557 ILE B O 1
ATOM 8628 N N . ALA B 1 558 ? 18.110 29.519 39.148 1.00 35.14 558 ALA B N 1
ATOM 8629 C CA . ALA B 1 558 ? 18.466 28.822 37.884 1.00 37.61 558 ALA B CA 1
ATOM 8630 C C . ALA B 1 558 ? 19.286 29.717 36.938 1.00 41.40 558 ALA B C 1
ATOM 8631 O O . ALA B 1 558 ? 20.236 29.201 36.327 1.00 39.27 558 ALA B O 1
ATOM 8633 N N . ALA B 1 559 ? 18.971 31.010 36.798 1.00 38.59 559 ALA B N 1
ATOM 8634 C CA . ALA B 1 559 ? 19.622 31.892 35.799 1.00 38.48 559 ALA B CA 1
ATOM 8635 C C . ALA B 1 559 ? 21.050 32.255 36.252 1.00 41.88 559 ALA B C 1
ATOM 8636 O O . ALA B 1 559 ? 21.793 32.770 35.435 1.00 41.05 559 ALA B O 1
ATOM 8638 N N A SER B 1 560 ? 21.379 31.987 37.518 0.50 44.12 560 SER B N 1
ATOM 8639 N N B SER B 1 560 ? 21.386 32.058 37.531 0.50 44.26 560 SER B N 1
ATOM 8640 C CA A SER B 1 560 ? 22.677 32.284 38.178 0.50 50.27 560 SER B CA 1
ATOM 8641 C CA B SER B 1 560 ? 22.723 32.335 38.123 0.50 50.85 560 SER B CA 1
ATOM 8642 C C A SER B 1 560 ? 23.723 31.224 37.800 0.50 54.05 560 SER B C 1
ATOM 8643 C C B SER B 1 560 ? 23.757 31.297 37.656 0.50 55.02 560 SER B C 1
ATOM 8644 O O A SER B 1 560 ? 24.887 31.386 38.214 0.50 60.33 560 SER B O 1
ATOM 8645 O O B SER B 1 560 ? 24.963 31.563 37.841 0.50 62.66 560 SER B O 1
ATOM 8650 N N . LYS B 1 561 ? 23.301 30.178 37.073 1.00 57.80 561 LYS B N 1
ATOM 8651 C CA . LYS B 1 561 ? 24.127 29.078 36.477 1.00 65.38 561 LYS B CA 1
ATOM 8652 C C . LYS B 1 561 ? 25.618 29.234 36.782 1.00 59.13 561 LYS B C 1
ATOM 8653 O O . LYS B 1 561 ? 26.117 28.222 37.282 1.00 63.87 561 LYS B O 1
#

B-factor: mean 38.29, std 15.37, range [16.18, 122.97]

CATH classification: 3.90.700.10

Secondary structure (DSSP, 8-state):
-TTEEEEEEE--SHHHHHHHHHHHHTT--EEEE-SSSSBSHHHHTS---EE-TT-TT-SS---HHHHHHHHHHHHTT-S-HHHHHHHHHHHHHHHHHHHHHSS--EEE-TT---S-TTSTT--SSSSEEEEPPEEGGGGGGGGGGBPPPPGGGEETTTEE--HHHHHHHHHT-TTHHHHHHHHHHHHHT-HHHHTT-SS-SEE-HHHHHHHHHHHHHHHTT--EESS--EEEEEEE-SSS-EEEEEEEEETTEEEEEEEEEEEEE----STT-HHHHHHHSPSS--GGG--S-S----HHHHHHHHTTB-EE-TT-EEEEEEE--TT-SSPEE-SSGGGSTT-EEE-TTS---S-TTS-HHHHHHHHHHHHHHHS--SSEEEEE-HHHHHH--BTTBPPTTTSPPPGGGBTTTBEEESSHHHHHHHHT--HHHHHHHHHHHHHHHHHT--TTT-TT-SHHHHHTS-TTS-S-TT-----SSSEEEEEEEEEEEEE--EE-B-TT-EEEBTTS-EEEEEEE-GGGB--TTTT---STTTTHHHHHHHHHHHHHHHHHT-/--EEEEEEE--SHHHHHHHHHHHHTT--EEEE-SSSSBSHHHHTS---EE-TT-TT-SS---HHHHHHHHHHHHTT-S-HHHHHHHHHHHHHHHHHHHHHSS--EEE-TT---S-TTSTT--SSSSEEEEPPEEGGGGGGGGGGBPPPPGGGEETTTEE--HHHHHTTTTT-TTHHHHHHHHHHHHHT-HHHHTT-SS-SEE-HHHHHHHHHHHHHHHTT--EESS--EEEEEEE-SSS-EEEEEEEEETTEEEEEEEEEEEEE----STT-HHHHHHHSPSS--GGG--S-S----HHHHHHHHTTB-EE-TT-EEEEEEE--TT-SSPEE-SSGGGSTT-EEE-TTS---S-TTS-HHHHHHHHHHHHHHHS--SSEEEEE-HHHHHH--BTTBPPTTTSPPPGGGBTTTBEEESSHHHHHHHHT--HHHHHHHHHHHHHHHHHT--TTT-TT-SHHHHHTS-TTS-S-TT-----SSSEEEEEEEEEEEEES-EE-B-TT-EEEBTTS-EEEEEEE-GGGB--TTTT---STTTTHHHHHHHHHHHHHHHHHT-

Organism: NCBI:txid157592

Foldseek 3Di:
DVQEWQEEEEAQALLRLLLQLLLLVLPTAYAYEHQALAHHFLLQQAQQKAQAFQAVQAPDDADLVLQLQLLCQLQVPLFDSLLSSLLNVQLNVSQVCCCVQFPKHKFWQHQAWWQCPVGGSTDRTGRIIFTDWAQLVLVPPSSVRHPHYDLLCAQVSQFADRCSLCLCQLLVHPPVVVSSCVGVVCQVVVPVVVVPDSHRSTHTGSNSSSSGSSSSCVVSVRHYHHSKHWAAFDWDDDPATATFFTWIQHPHHTDTHGNSQFYEYAHFFQLLAVVLCVVAEDPPHDSQAAQTDRPRRCNVQVRVVVNFFDKPPSHAFQWFFFFDDPPDSGTFGFQQQLLEAFKAKAWQQLAGQEQSLRGRLVVLVSLSVVCVVPVTVAPIKMKGFLVCQQRHAGGVRHHCVVPPDDPVCDLRFKDKDFDLQVRSVSVNHNSVSNVVNLVLLQVCLVQVANPPHRQQVDSNSQSSFHPPRPPRSRGHHGDHDIMMMGITHRYHSGGQMAGEADSLQFGAGPVRDGNHRYGYWFNNHHQSSNSGQTGVNSRVSRSNSSSSSNSVVSSVVD/DQEWQEEEEAQALLRLLLQLLLLVLPTAYAYEHQALAHHFLLQQAQQKAQAFPAPQAPDDADLVLQLQLLCQLQVPLFDSLLVSLLNVQLNVLLVCCCVQFPKHKFWQHQFWWQCPVGGSTDRTGRIIWTDWAQLVLVPPSSVRHPHHDLVCAQVSAFADRCNLCLCVLLVPPPVVVSSCVGVVCQVPVPVVVVPDSHRSTHTGSNRSSSGSSSSCVVSVRHYHHSKHWQAFDWDDDPFTATQFTWIQHPNDTGTHGNSQFYEYAHFFQLLAVVLCVVAEDPPHDSQAAQTDNGHRLNVQVRCVVNFFDWPQSHAFQWFWFFDDPPDSGTFGFQQQLLEAFKAKAFQQLAGQEQSLRGRRVVLVSLSVVCVVPVTVAPIKMKGFLVSQQRHAGGVRHHCVVPPDDPVCDLPFKDKAFDLQVSSVSVNHNSVNNVVRLVLLQVCLVQVANPPHRQQVDSNSQSSFHPPRPDRSRGHHGDHDIMMMGTTHRYHSGGQMAGEADSLQFGAGPVRHGNHRYGYAFNNHHQSSNSGQTGVSSGVSRSNSSSSSNSVVSSVVD

Solvent-accessible surface area: 41582 Å² total; per-residue (Å²): 181,113,47,32,31,22,1,0,0,5,8,1,16,0,4,1,0,0,2,0,0,48,1,63,62,69,69,9,50,6,0,0,2,15,69,6,74,62,0,0,20,32,13,0,15,29,39,0,18,0,0,0,2,66,9,86,63,30,135,73,183,12,38,84,98,63,1,22,52,0,0,98,32,14,2,148,76,76,11,59,80,66,11,4,60,3,0,9,95,3,0,22,92,0,2,94,14,0,36,85,68,16,71,2,58,4,51,4,7,74,134,22,3,1,11,17,50,148,40,76,20,24,27,76,1,2,0,1,0,1,0,106,44,5,31,0,44,79,6,49,138,47,26,70,41,0,32,50,16,84,92,67,46,26,17,98,38,74,0,1,20,8,31,68,36,28,10,36,36,28,4,56,24,102,50,110,93,132,26,20,98,101,0,27,24,67,7,117,146,20,53,116,22,44,162,156,21,203,86,1,53,53,2,6,26,0,1,0,0,0,0,1,0,15,19,1,0,62,109,35,182,7,49,21,40,32,90,0,32,12,83,42,22,42,36,36,20,61,119,72,85,46,4,15,0,0,19,0,96,66,136,57,126,90,50,120,0,60,5,124,48,1,0,1,0,11,30,16,1,0,0,45,26,62,106,3,0,92,106,52,2,47,116,47,12,57,14,54,37,0,10,2,14,70,51,31,32,2,36,2,0,102,11,0,65,123,50,31,2,83,19,49,25,17,76,52,0,6,7,0,0,0,3,64,5,51,90,100,93,14,15,42,8,0,87,16,22,2,2,0,3,5,3,3,0,0,1,16,106,0,92,26,25,22,24,2,0,8,18,18,1,55,0,0,31,17,0,26,92,18,42,92,184,23,54,37,0,11,45,0,31,0,0,2,6,10,131,5,10,120,34,16,25,1,9,25,1,67,19,22,83,95,35,109,46,123,196,77,22,80,31,114,2,1,30,82,35,108,73,31,129,23,0,0,182,87,14,64,9,75,38,76,16,0,122,92,9,8,78,50,6,49,112,16,8,154,73,6,108,5,163,91,68,74,2,4,40,52,63,10,3,99,26,28,1,7,124,90,35,169,89,11,18,0,11,20,88,2,50,122,71,45,19,8,0,0,66,0,6,0,0,0,30,0,0,1,0,0,0,16,6,22,86,19,0,27,0,17,28,114,94,96,66,26,8,65,17,0,12,1,2,20,29,0,11,1,10,3,1,0,85,6,11,0,0,7,8,0,22,18,0,15,9,0,0,13,0,6,31,0,1,41,27,2,19,59,14,150,129,62,48,20,21,1,0,0,5,9,1,16,0,4,1,0,0,1,0,0,48,1,64,62,59,64,4,48,7,0,0,1,14,66,6,74,61,0,0,21,33,14,0,16,30,40,0,17,0,0,0,2,64,5,86,66,30,138,76,188,24,36,84,98,62,1,24,52,0,0,95,21,15,2,139,74,75,10,59,79,69,8,4,62,3,0,7,96,4,0,20,89,0,2,78,15,0,34,85,68,17,72,2,57,4,52,4,6,73,130,22,4,1,11,18,50,148,35,76,19,23,25,77,1,2,0,1,0,1,0,106,44,5,31,0,44,81,6,49,137,49,26,72,40,0,31,53,19,86,89,62,45,28,6,96,36,80,0,1,19,8,31,68,35,27,9,32,44,32,2,54,26,99,47,123,52,123,24,33,114,104,0,32,36,69,8,129,151,18,66,118,19,52,96,153,22,206,84,1,53,56,3,6,25,0,2,0,0,0,0,1,0,15,17,1,0,62,112,33,177,8,51,22,39,32,90,0,37,11,77,41,22,41,27,25,18,67,118,71,60,49,4,18,0,0,18,0,84,66,130,65,125,85,46,118,0,60,4,132,41,0,0,2,0,11,29,16,1,0,0,41,27,62,104,3,0,94,109,54,1,46,118,48,13,54,14,53,35,0,10,1,13,66,56,26,31,4,36,2,0,98,12,0,66,124,48,30,2,77,24,42,20,16,78,52,0,6,7,0,0,0,3,90,5,50,90,100,91,16,13,42,9,0,88,16,22,2,2,0,3,3,3,4,0,0,1,16,104,0,90,25,24,21,22,2,0,8,18,19,1,56,0,0,31,19,0,24,94,19,40,94,184,23,52,35,0,9,44,0,24,0,0,2,6,11,130,3,9,114,35,14,25,1,10,24,1,62,22,24,97,93,31,111,50,124,194,69,21,98,38,112,2,4,25,92,29,90,74,32,117,20,0,0,158,88,14,64,7,73,30,77,15,1,124,100,9,7,82,50,6,48,110,15,6,153,82,14,82,1,158,89,66,64,2,3,40,53,61,10,3,96,28,28,1,6,117,90,29,144,80,12,20,0,9,18,88,2,50,127,72,33,19,9,0,0,103,1,10,0,0,0,30,0,0,1,0,0,0,18,7,26,86,18,0,25,0,16,25,118,93,84,66,26,8,72,16,0,11,1,2,20,29,0,12,0,10,3,0,0,85,6,12,1,0,7,7,0,24,18,0,15,10,0,0,14,0,6,32,0,1,43,30,1,11,74,20,139

Nearest PDB structures (foldseek):
  7p18-assembly2_B  TM=1.001E+00  e=0.000E+00  Sterolibacterium denitrificans
  4c3y-assembly2_H  TM=9.242E-01  e=9.657E-53  Rhodococcus erythropolis
  8am8-assembly1_BBB  TM=8.263E-01  e=8.239E-42  Alicycliphilus denitrificans K601
  8am6-assembly1_AAA  TM=8.227E-01  e=3.781E-41  Alicycliphilus denitrificans K601
  8am3-assembly1_AAA  TM=8.259E-01  e=4.271E-41  Alicycliphilus denitrificans K601

Radius of gyration: 42.53 Å; Cα contacts (8 Å, |Δi|>4): 2825; chains: 2; bounding box: 134×55×62 Å

InterPro domains:
  IPR003953 FAD-dependent oxidoreductase 2, FAD-binding domain [PF00890] (9-543)
  IPR027477 Succinate dehydrogenase/fumarate reductase flavoprotein, catalytic domain superfamily [G3DSA:3.90.700.10] (343-487)
  IPR027477 Succinate dehydrogenase/fumarate reductase flavoprotein, catalytic domain superfamily [SSF56425] (318-494)
  IPR036188 FAD/NAD(P)-binding domain superfamily [G3DSA:3.50.50.60] (2-342)
  IPR036188 FAD/NAD(P)-binding domain superfamily [G3DSA:3.50.50.60] (488-561)
  IPR036188 FAD/NAD(P)-binding domain superfamily [SSF51905] (1-559)
  IPR050315 FAD-dependent oxidoreductase 2 [PTHR43400] (4-559)

Sequence (1115 aa):
ETNTYDVIVVGSGAGAMLAAARAHDLGLSVLVVEKSDKYGGTSAVSGGAVWIPNNSSQMQIKDSFDEALTYLKAATQGLVAEDRLLAYLESAPQMVEYINANMTLQYFPCHRYPDYYQHLPGAKPGGRTMEPMLFDAALLGDEFANLRMAYTGTLLMGKASMTATEAHVMMLAKEPGWMLQVIKSLGRYYLDLPWRLKSRHDRKRGLGNAMMAAGLRHALLERKVPLWLNTPFESLITEGAENKRVTGIVVKRNGQTLQLTARRGVVLGAGGFERNQQMREQYLPKPTNAAWSATPPHNTGDTIRAAMDIGARAELMDWAWWVPSIHVPGEAAQTGLFAERNLPGCIVVNGKGQRFINEASPYLEFGAAMYENHARSGSAVPAWLIFDGKFRYNYPMGPLMPGQIQPDRKAWLGKVYWRDDTLEGLAKQIGVDAAGLKQSVELNNQYAQDGKKDREFDKGGNVFDRYYGDYNVKPNPCLAPIGKPPYYAMRVDAGDIGTKGGLLTDKDARVLDESDRPIEGLYCIGNNSASVMGKAYPGAGGTLGPAMTFGFRAANHIAASKTNTYDVIVVGSGAGAMLAAARAHDLGLSVLVVEKSDKYGGTSAVSGGAVWIPNNSQMQIKDSFDEALTYLKAATQQGLVAEDRLLAYLESAPQMVEYINANMTLQYFPCHRYPDYYQHLPGAKPGGRTMEPMLFDAALLGDEFANLRMAYTGTLLMGKASMTATEAHVMMLAKEPGWMLQVIKSLGRYYLDLPWRLKSRHDRKRGLGNAMMAAGLRHALLERKVPLWLNTPFESLITEGAENKRRVTGIVVKRNGQTLQLTARRGVVLGAGGFERNQQMREQYLPKPTNAAWSATPPHNTGDTIRAAMDIGARAEELMDWAWWVPSIHVPGEAAQTGLFAERNLPGCIVVNGKGQRFINEASPYLEFGAAMYENHARSGSAVPAWLIFDGKFRYNYPMGPLMPGQQIQPDRKAWLGKVYWRDDTLEGLAKQIGVDAAGLKQSVELNNQYAQDGKDREFDKGGNVFDRYYGDYNVKPNPCLAPIGKPPYYAMRVDAGDIGTKGGLLTDKDARVLDESDRPIEGLYCIGNNSASVMGKAYPGAGGTLGPAMTFGFRAANHIAASSK